Protein AF-A0AAJ0E5S5-F1 (afdb_monomer_lite)

InterPro domains:
  IPR001214 SET domain [PF00856] (41-274)
  IPR001214 SET domain [PS50280] (28-274)
  IPR015353 Rubisco LSMT, substrate-binding domain [PF09273] (334-442)
  IPR036464 Rubisco LSMT, substrate-binding domain superfamily [G3DSA:3.90.1420.10] (326-453)
  IPR036464 Rubisco LSMT, substrate-binding domain superfamily [SSF81822] (337-448)
  IPR044430 SETD6, SET domain [cd19178] (25-290)
  IPR046341 SET domain superfamily [SSF82199] (12-295)
  IPR050600 SETD3/SETD6 methyltransferase [PTHR13271] (11-440)

pLDDT: mean 82.66, std 19.42, range [22.44, 98.44]

Organism: NCBI:txid1209916

Foldseek 3Di:
DPPPVLLVVLQVLLVVLQVPDPPKDADPQKDWDAPVVVPQGIFIAGQAKDFFFDFRIKFFPLLWQFPVNACVCVVVVQQADQDPDPDPDPLRGHDFLLLRSLLSVLLLVQCAPNRSCNSVVSRFDPDFLAPLPDDPVLCLLLFLAPLVVVLCNVVLLVCCVRRRVVVCVVCVVRRHPPPDDDDDPVVVSSSSVSSSLCQLAAKDFQDACVPPPPPPPPDPPDPPRDTNIIHGRPVSSAAADLFFQWDWHHDPGIITITGLRTRHRGHTHHDHPDLDALSVCCNRNNFGDPRSLQFFKGKQFVVLLVVLLCVLLVDDVVVVVVVCVVDPPVNADGIFIAHWPQDHQDSRRDRDDDTAGQAGGPSLVVRLLVVLVVVCVVPVVSPVDPVSSVVSSLSSVLVSLVVSLVSNPDALVVLVVVLVVPPDDRSSNSSSVSVSSVNVSSVRNNVNSVVVVVVVVVVVVVVVVVVVPPPDDDDDDDDDDDDDDDDDDDDDDDDDPDPDPPQKEKWKKWKKWWAFDPPQQDADPVGFTDGHQALVRTDDIRTGAMWMDIQFAIDGPDPQWGWDDPDFLADIATWGDDDP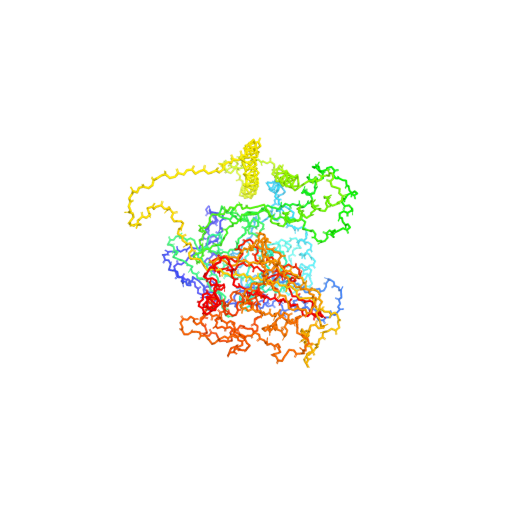DPDTHGFAWQWKKKKWQRDDPQGIWMDGDPRNNGHDRPPQHIARWAWEQQDPVGQQETATDPPDYPGQAGRAAPQPCCVQQHPCSRHDPDPPGHHHPAYFYDVQSVLFSQLLLEAPPCSCVSNPDRCRGNLEHDDHRDPRSADPPPDHIIMMMMIMGFDPVNPCRDSVNVVCCRVPPNGYRD

Secondary structure (DSSP, 8-state):
--SHHHHHHHHHHHHHHHHHSTT-EE-TTEEEEE-GGGT--EEEEESS-B-TT-EEEEEEGGGSBSTTTSSHHHHSGGGTSPP-S----TTSPPPPHHHHHHHHHHHHHHHGGG-TTHHHHTTS-S---SGGG--HHHHGGGTTSGGGTT--HHHHHHHIIIIIIHHHHH-HHHHS-TTPPPPPHHHHHHHHHHHHHHHHHHEEE-S-TTS--------SS---S-S-EEE-TTGGGS-B-SS-SEEEEE-SSEEEEEESSPBPTTPEE-B---S--HHHHHHHTS---GGGGGG--EEEEHHHHHHHHHHHHT--HHHHHHHTTTS-GGGS-SEEEE--B-----TTS---SPPB---S-HHHHHHHHHHHHHHHHH-TTTS-SHHHHHHHHHHHHHHHHHHHHHHSSS-HHHHHHHHHH--S-HHHHHHHHHHHHHHHHHHHHHHHHHHHHHHHHHHHHHHHHHHHTTS--------------------------PPP-----EEEEEEEEE-BPTT--EE-TTS-EE--SSGGGB---BPPPPEEEETTEEEE--TTEEEEESSTTSPEEEEE--TT-SS-EE--EEEEEEEEE--TTS--EEESS-GGG-SS--TT--EE--BPPPPSSSTT-EEE-SS--SBSS-SSBS-TTHHHHS-GGGS-S-TTSPBP--EEE-HHHHHHHHHTTSPTT-GGGGGSTTSEETTEE--PPPTT-SPPTTSPPEEEEEEEE--TT-TT--HHHHHHHHHHT--B--

Radius of gyration: 33.35 Å; chains: 1; bounding box: 73×82×106 Å

Sequence (762 aa):
MAAGGDFQTTSQRFLSWFKSLPGAIFHDDIQIVDLRGQNAGRGIVATKDIAPETVLFTIPRKSIINVETSELPKKIPQVFTGNDGDDEDMENEPLDSWGSLILVMIYEYLQGDASPWKPYFEVLPERFDTLMFWETSELEYLKGSASLSKIGKEEADDMFRSRILSVIAANPAVFYPAGASEMAEAELLQLAHRMGSIIMAYAFDLENEEEPEEEEEEWVEDREGKSMLGMVPMADILNADAEFNAHVNHGDNDLSVTALRTIRAGEEILNYYGPHPNSELLRRYGYVTPKHSRYDVVEIPWDLVQSVLNEQLKLTDEVWKQVGEYIDSEDLEDVFVLERESGEPDSEGRLTTPAKVQEVSAELEEQLKGILKLLKKMNADLIPDKRKRDEIYQHVVVSTLQKLLAQYPTTAEQDEALLASGSLTTRQRMAVEVRLGEKRLLKEALQVVGTCGSVEEAAGEEEADRASKRRSGSRKHGRRSDKKDKDHKPRQSSGRQEAVPDIYFSFLFVVNELNILDGYNFGDSCGNTRPPDSADGYGEERAGIVWRYTDGVIAPAGNEFFWNREAMGRPGAICSQLLGAEEPTALQEYKTYSVFNCWRFLPCLVTNVDISAVDEPYPGGFHSIAFEKPDQTAPGVTRIVSPGGPQRHVSGTQPSWIPHLLPHTFATPDSSAPRSIGLGGDLPIILALLALMKRPGDTERVFWDGLWNRNGFHERRSSRADPDPTGSPRGVMVQICCDSYNDNSTTEMIEGFEAGCCVIFG

Structure (mmCIF, N/CA/C/O backbone):
data_AF-A0AAJ0E5S5-F1
#
_entry.id   AF-A0AAJ0E5S5-F1
#
loop_
_atom_site.group_PDB
_atom_site.id
_atom_site.type_symbol
_atom_site.label_atom_id
_atom_site.label_alt_id
_atom_site.label_comp_id
_atom_site.label_asym_id
_atom_site.label_entity_id
_atom_site.label_seq_id
_atom_site.pdbx_PDB_ins_code
_atom_site.Cartn_x
_atom_site.Cartn_y
_atom_site.Cartn_z
_atom_site.occupancy
_atom_site.B_iso_or_equiv
_atom_site.auth_seq_id
_atom_site.auth_comp_id
_atom_site.auth_asym_id
_atom_site.auth_atom_id
_atom_site.pdbx_PDB_model_num
ATOM 1 N N . MET A 1 1 ? -11.591 -2.042 -40.833 1.00 31.75 1 MET A N 1
ATOM 2 C CA . MET A 1 1 ? -10.520 -3.030 -41.107 1.00 31.75 1 MET A CA 1
ATOM 3 C C . MET A 1 1 ? -9.137 -2.405 -41.383 1.00 31.75 1 MET A C 1
ATOM 5 O O . MET A 1 1 ? -8.268 -3.117 -41.854 1.00 31.75 1 MET A O 1
ATOM 9 N N . ALA A 1 2 ? -8.870 -1.134 -41.033 1.00 26.77 2 ALA A N 1
ATOM 10 C CA . ALA A 1 2 ? -7.552 -0.503 -41.250 1.00 26.77 2 ALA A CA 1
ATOM 11 C C . ALA A 1 2 ? -6.737 -0.223 -39.961 1.00 26.77 2 ALA A C 1
ATOM 13 O O . ALA A 1 2 ? -5.575 0.135 -40.063 1.00 26.77 2 ALA A O 1
ATOM 14 N N . ALA A 1 3 ? -7.300 -0.431 -38.761 1.00 36.34 3 ALA A N 1
ATOM 15 C CA . ALA A 1 3 ? -6.622 -0.156 -37.480 1.00 36.34 3 ALA A CA 1
ATOM 16 C C . ALA A 1 3 ? -5.814 -1.345 -36.902 1.00 36.34 3 ALA A C 1
ATOM 18 O O . ALA A 1 3 ? -5.078 -1.179 -35.933 1.00 36.34 3 ALA A O 1
ATOM 19 N N . GLY A 1 4 ? -5.954 -2.551 -37.469 1.00 38.84 4 GLY A N 1
ATOM 20 C CA . GLY A 1 4 ? -5.259 -3.756 -36.986 1.00 38.84 4 GLY A CA 1
ATOM 21 C C . GLY A 1 4 ? -3.859 -3.962 -37.578 1.00 38.84 4 GLY A C 1
ATOM 22 O O . GLY A 1 4 ? -3.033 -4.633 -36.971 1.00 38.84 4 GLY A O 1
ATOM 23 N N . GLY A 1 5 ? -3.575 -3.375 -38.749 1.00 53.69 5 GLY A N 1
ATOM 24 C CA . GLY A 1 5 ? -2.288 -3.550 -39.433 1.00 53.69 5 GLY A CA 1
ATOM 25 C C . GLY A 1 5 ? -1.127 -2.864 -38.713 1.00 53.69 5 GLY A C 1
ATOM 26 O O . GLY A 1 5 ? -0.042 -3.430 -38.634 1.00 53.69 5 GLY A O 1
ATOM 27 N N . ASP A 1 6 ? -1.368 -1.683 -38.147 1.00 79.19 6 ASP A N 1
ATOM 28 C CA . ASP A 1 6 ? -0.341 -0.886 -37.471 1.00 79.19 6 ASP A CA 1
ATOM 29 C C . ASP A 1 6 ? -0.004 -1.432 -36.071 1.00 79.19 6 ASP A C 1
ATOM 31 O O . ASP A 1 6 ? 1.163 -1.611 -35.732 1.00 79.19 6 ASP A O 1
ATOM 35 N N . PHE A 1 7 ? -1.018 -1.840 -35.298 1.00 85.56 7 PHE A N 1
ATOM 36 C CA . PHE A 1 7 ? -0.838 -2.412 -33.957 1.00 85.56 7 PHE A CA 1
ATOM 37 C C . PHE A 1 7 ? -0.023 -3.713 -33.967 1.00 85.56 7 PHE A C 1
ATOM 39 O O . PHE A 1 7 ? 0.917 -3.868 -33.193 1.00 85.56 7 PHE A O 1
ATOM 46 N N . GLN A 1 8 ? -0.340 -4.646 -34.872 1.00 87.50 8 GLN A N 1
ATOM 47 C CA . GLN A 1 8 ? 0.405 -5.904 -34.954 1.00 87.50 8 GLN A CA 1
ATOM 48 C C . GLN A 1 8 ? 1.836 -5.678 -35.457 1.00 87.50 8 GLN A C 1
ATOM 50 O O . GLN A 1 8 ? 2.771 -6.318 -34.977 1.00 87.50 8 GLN A O 1
ATOM 55 N N . THR A 1 9 ? 2.015 -4.757 -36.409 1.00 92.19 9 THR A N 1
ATOM 56 C CA . THR A 1 9 ? 3.334 -4.436 -36.970 1.00 92.19 9 THR A CA 1
ATOM 57 C C . THR A 1 9 ? 4.239 -3.786 -35.922 1.00 92.19 9 THR A C 1
ATOM 59 O O . THR A 1 9 ? 5.405 -4.164 -35.810 1.00 92.19 9 THR A O 1
ATOM 62 N N . THR A 1 10 ? 3.711 -2.851 -35.126 1.00 93.31 10 THR A N 1
ATOM 63 C CA . THR A 1 10 ? 4.449 -2.205 -34.026 1.00 93.31 10 THR A CA 1
ATOM 64 C C . THR A 1 10 ? 4.812 -3.211 -32.934 1.00 93.31 10 THR A C 1
ATOM 66 O O . THR A 1 10 ? 5.982 -3.294 -32.568 1.00 93.31 10 THR A O 1
ATOM 69 N N . SER A 1 11 ? 3.883 -4.079 -32.511 1.00 94.38 11 SER A N 1
ATOM 70 C CA . SER A 1 11 ? 4.176 -5.145 -31.536 1.00 94.38 11 SER A CA 1
ATOM 71 C C . SER A 1 11 ? 5.250 -6.126 -32.028 1.00 94.38 11 SER A C 1
ATOM 73 O O . SER A 1 11 ? 6.125 -6.526 -31.265 1.00 94.38 11 SER A O 1
ATOM 75 N N . GLN A 1 12 ? 5.239 -6.496 -33.315 1.00 94.56 12 GLN A N 1
ATOM 76 C CA . GLN A 1 12 ? 6.273 -7.361 -33.899 1.00 94.56 12 GLN A CA 1
ATOM 77 C C . GLN A 1 12 ? 7.643 -6.679 -33.967 1.00 94.56 12 GLN A C 1
ATOM 79 O O . GLN A 1 12 ? 8.665 -7.328 -33.728 1.00 94.56 12 GLN A O 1
ATOM 84 N N . ARG A 1 13 ? 7.678 -5.381 -34.289 1.00 95.69 13 ARG A N 1
ATOM 85 C CA . ARG A 1 13 ? 8.915 -4.591 -34.302 1.00 95.69 13 ARG A CA 1
ATOM 86 C C . ARG A 1 13 ? 9.502 -4.476 -32.899 1.00 95.69 13 ARG A C 1
ATOM 88 O O . ARG A 1 13 ? 10.690 -4.737 -32.736 1.00 95.69 13 ARG A O 1
ATOM 95 N N . PHE A 1 14 ? 8.668 -4.169 -31.908 1.00 97.06 14 PHE A N 1
ATOM 96 C CA . PHE A 1 14 ? 9.052 -4.139 -30.500 1.00 97.06 14 PHE A CA 1
ATOM 97 C C . PHE A 1 14 ? 9.594 -5.489 -30.029 1.00 97.06 14 PHE A C 1
ATOM 99 O O . PHE A 1 14 ? 10.698 -5.547 -29.504 1.00 97.06 14 PHE A O 1
ATOM 106 N N . LEU A 1 15 ? 8.890 -6.593 -30.300 1.00 97.19 15 LEU A N 1
ATOM 107 C CA . LEU A 1 15 ? 9.358 -7.926 -29.913 1.00 97.19 15 LEU A CA 1
ATOM 108 C C . LEU A 1 15 ? 10.690 -8.290 -30.587 1.00 97.19 15 LEU A C 1
ATOM 110 O O . LEU A 1 15 ? 11.553 -8.904 -29.965 1.00 97.19 15 LEU A O 1
ATOM 114 N N . SER A 1 16 ? 10.871 -7.906 -31.854 1.00 97.25 16 SER A N 1
ATOM 115 C CA . SER A 1 16 ? 12.131 -8.127 -32.576 1.00 97.25 16 SER A CA 1
ATOM 116 C C . SER A 1 16 ? 13.278 -7.319 -31.969 1.00 97.25 16 SER A C 1
ATOM 118 O O . SER A 1 16 ? 14.382 -7.840 -31.836 1.00 97.25 16 SER A O 1
ATOM 120 N N . TRP A 1 17 ? 13.013 -6.069 -31.579 1.00 97.69 17 TRP A N 1
ATOM 121 C CA . TRP A 1 17 ? 13.959 -5.233 -30.846 1.00 97.69 17 TRP A CA 1
ATOM 122 C C . TRP A 1 17 ? 14.293 -5.845 -29.483 1.00 97.69 17 TRP A C 1
ATOM 124 O O . TRP A 1 17 ? 15.469 -6.064 -29.206 1.00 97.69 17 TRP A O 1
ATOM 134 N N . PHE A 1 18 ? 13.290 -6.234 -28.695 1.00 97.88 18 PHE A N 1
ATOM 135 C CA . PHE A 1 18 ? 13.478 -6.838 -27.377 1.00 97.88 18 PHE A CA 1
ATOM 136 C C . PHE A 1 18 ? 14.331 -8.109 -27.456 1.00 97.88 18 PHE A C 1
ATOM 138 O O . PHE A 1 18 ? 15.346 -8.219 -26.779 1.00 97.88 18 PHE A O 1
ATOM 145 N N . LYS A 1 19 ? 14.007 -9.028 -28.377 1.00 96.94 19 LYS A N 1
ATOM 146 C CA . LYS A 1 19 ? 14.792 -10.255 -28.618 1.00 96.94 19 LYS A CA 1
ATOM 147 C C . LYS A 1 19 ? 16.218 -9.995 -29.123 1.00 96.94 19 LYS A C 1
ATOM 149 O O . LYS A 1 19 ? 17.042 -10.904 -29.089 1.00 96.94 19 LYS A O 1
ATOM 154 N N . SER A 1 20 ? 16.509 -8.798 -29.636 1.00 97.12 20 SER A N 1
ATOM 155 C CA . SER A 1 20 ? 17.859 -8.415 -30.068 1.00 97.12 20 SER A CA 1
ATOM 156 C C . SER A 1 20 ? 18.733 -7.879 -28.929 1.00 97.12 20 SER A C 1
ATOM 158 O O . SER A 1 20 ? 19.951 -7.783 -29.100 1.00 97.12 20 SER A O 1
ATOM 160 N N . LEU A 1 21 ? 18.140 -7.547 -27.776 1.00 96.81 21 LEU A N 1
ATOM 161 C CA . LEU A 1 21 ? 18.862 -7.029 -26.619 1.00 96.81 21 LEU A CA 1
ATOM 162 C C . LEU A 1 21 ? 19.737 -8.131 -25.989 1.00 96.81 21 LEU A C 1
ATOM 164 O O . LEU A 1 21 ? 19.261 -9.247 -25.760 1.00 96.81 21 LEU A O 1
ATOM 168 N N . PRO A 1 22 ? 21.015 -7.852 -25.672 1.00 95.69 22 PRO A N 1
ATOM 169 C CA . PRO A 1 22 ? 21.889 -8.835 -25.039 1.00 95.69 22 PRO A CA 1
ATOM 170 C C . PRO A 1 22 ? 21.365 -9.267 -23.665 1.00 95.69 22 PRO A C 1
ATOM 172 O O . PRO A 1 22 ? 21.235 -8.439 -22.770 1.00 95.69 22 PRO A O 1
ATOM 175 N N . GLY A 1 23 ? 21.113 -10.567 -23.494 1.00 94.00 23 GLY A N 1
ATOM 176 C CA . GLY A 1 23 ? 20.596 -11.143 -22.245 1.00 94.00 23 GLY A CA 1
ATOM 177 C C . GLY A 1 23 ? 19.069 -11.176 -22.143 1.00 94.00 23 GLY A C 1
ATOM 178 O O . GLY A 1 23 ? 18.554 -11.774 -21.205 1.00 94.00 23 GLY A O 1
ATOM 179 N N . ALA A 1 24 ? 18.340 -10.594 -23.102 1.00 96.94 24 ALA A N 1
ATOM 180 C CA . ALA A 1 24 ? 16.886 -10.678 -23.107 1.00 96.94 24 ALA A CA 1
ATOM 181 C C . ALA A 1 24 ? 16.411 -12.078 -23.516 1.00 96.94 24 ALA A C 1
ATOM 183 O O . ALA A 1 24 ? 16.884 -12.658 -24.499 1.00 96.94 24 ALA A O 1
ATOM 184 N N . ILE A 1 25 ? 15.441 -12.606 -22.774 1.00 96.88 25 ILE A N 1
ATOM 185 C CA . ILE A 1 25 ? 14.802 -13.898 -23.041 1.00 96.88 25 ILE A CA 1
ATOM 186 C C . ILE A 1 25 ? 13.309 -13.647 -23.193 1.00 96.88 25 ILE A C 1
ATOM 188 O O . ILE A 1 25 ? 12.733 -12.884 -22.430 1.00 96.88 25 ILE A O 1
ATOM 192 N N . PHE A 1 26 ? 12.675 -14.288 -24.171 1.00 97.62 26 PHE A N 1
ATOM 193 C CA . PHE A 1 26 ? 11.223 -14.279 -24.331 1.00 97.62 26 PHE A CA 1
ATOM 194 C C . PHE A 1 26 ? 10.782 -15.689 -24.705 1.00 97.62 26 PHE A C 1
ATOM 196 O O . PHE A 1 26 ? 11.178 -16.185 -25.764 1.00 97.62 26 PHE A O 1
ATOM 203 N N . HIS A 1 27 ? 10.023 -16.330 -23.818 1.00 97.81 27 HIS A N 1
ATOM 204 C CA . HIS A 1 27 ? 9.667 -17.740 -23.922 1.00 97.81 27 HIS A CA 1
ATOM 205 C C . HIS A 1 27 ? 8.885 -18.034 -25.217 1.00 97.81 27 HIS A C 1
ATOM 207 O O . HIS A 1 27 ? 8.066 -17.235 -25.672 1.00 97.81 27 HIS A O 1
ATOM 213 N N . ASP A 1 28 ? 9.138 -19.186 -25.844 1.00 97.25 28 ASP A N 1
ATOM 214 C CA . ASP A 1 28 ? 8.533 -19.524 -27.146 1.00 97.25 28 ASP A CA 1
ATOM 215 C C . ASP A 1 28 ? 7.031 -19.822 -27.048 1.00 97.25 28 ASP A C 1
ATOM 217 O O . ASP A 1 28 ? 6.308 -19.713 -28.039 1.00 97.25 28 ASP A O 1
ATOM 221 N N . ASP A 1 29 ? 6.564 -20.185 -25.852 1.00 98.19 29 ASP A N 1
ATOM 222 C CA . ASP A 1 29 ? 5.162 -20.518 -25.607 1.00 98.19 29 ASP A CA 1
ATOM 223 C C . ASP A 1 29 ? 4.308 -19.319 -25.161 1.00 98.19 29 ASP A C 1
ATOM 225 O O . ASP A 1 29 ? 3.164 -19.526 -24.770 1.00 98.19 29 ASP A O 1
ATOM 229 N N . ILE A 1 30 ? 4.793 -18.080 -25.268 1.00 98.00 30 ILE A N 1
ATOM 230 C CA . ILE A 1 30 ? 4.009 -16.860 -24.995 1.00 98.00 30 ILE A CA 1
ATOM 231 C C . ILE A 1 30 ? 3.962 -15.941 -26.222 1.00 98.00 30 ILE A C 1
ATOM 233 O O . ILE A 1 30 ? 4.818 -16.006 -27.105 1.00 98.00 30 ILE A O 1
ATOM 237 N N . GLN A 1 31 ? 2.952 -15.075 -26.306 1.00 97.00 31 GLN A N 1
ATOM 238 C CA . GLN A 1 31 ? 2.829 -14.102 -27.397 1.00 97.00 31 GLN A CA 1
ATOM 239 C C . GLN A 1 31 ? 2.146 -12.807 -26.950 1.00 97.00 31 GLN A C 1
ATOM 241 O O . GLN A 1 31 ? 1.218 -12.838 -26.145 1.00 97.00 31 GLN A O 1
ATOM 246 N N . ILE A 1 32 ? 2.565 -11.683 -27.539 1.00 96.75 32 ILE A N 1
ATOM 247 C CA . ILE A 1 32 ? 1.881 -10.390 -27.396 1.00 96.75 32 ILE A CA 1
ATOM 248 C C . ILE A 1 32 ? 0.629 -10.393 -28.279 1.00 96.75 32 ILE A C 1
ATOM 250 O O . ILE A 1 32 ? 0.711 -10.695 -29.475 1.00 96.75 32 ILE A O 1
ATOM 254 N N . VAL A 1 33 ? -0.517 -10.024 -27.710 1.00 95.38 33 VAL A N 1
ATOM 255 C CA . VAL A 1 33 ? -1.827 -10.004 -28.376 1.00 95.38 33 VAL A CA 1
ATOM 256 C C . VAL A 1 33 ? -2.548 -8.666 -28.215 1.00 95.38 33 VAL A C 1
ATOM 258 O O . VAL A 1 33 ? -2.273 -7.888 -27.306 1.00 95.38 33 VAL A O 1
ATOM 261 N N . ASP A 1 34 ? -3.473 -8.393 -29.139 1.00 94.25 34 ASP A N 1
ATOM 262 C CA . ASP A 1 34 ? -4.372 -7.234 -29.100 1.00 94.25 34 ASP A CA 1
ATOM 263 C C . ASP A 1 34 ? -5.621 -7.558 -28.273 1.00 94.25 34 ASP A C 1
ATOM 265 O O . ASP A 1 34 ? -6.521 -8.264 -28.737 1.00 94.25 34 ASP A O 1
ATOM 269 N N . LEU A 1 35 ? -5.680 -7.026 -27.054 1.00 93.06 35 LEU A N 1
ATOM 270 C CA . LEU A 1 35 ? -6.790 -7.182 -26.117 1.00 93.06 35 LEU A CA 1
ATOM 271 C C . LEU A 1 35 ? -7.663 -5.925 -26.030 1.00 93.06 35 LEU A C 1
ATOM 273 O O . LEU A 1 35 ? -8.516 -5.817 -25.149 1.00 93.06 35 LEU A O 1
ATOM 277 N N . ARG A 1 36 ? -7.553 -4.989 -26.985 1.00 89.88 36 ARG A N 1
ATOM 278 C CA . ARG A 1 36 ? -8.413 -3.789 -27.024 1.00 89.88 36 ARG A CA 1
ATOM 279 C C . ARG A 1 36 ? -9.903 -4.121 -27.109 1.00 89.88 36 ARG A C 1
ATOM 281 O O . ARG A 1 36 ? -10.724 -3.341 -26.645 1.00 89.88 36 ARG A O 1
ATOM 288 N N . GLY A 1 37 ? -10.268 -5.289 -27.648 1.00 85.62 37 GLY A N 1
ATOM 289 C CA . GLY A 1 37 ? -11.652 -5.787 -27.636 1.00 85.62 37 GLY A CA 1
ATOM 290 C C . GLY A 1 37 ? -12.213 -6.067 -26.233 1.00 85.62 37 GLY A C 1
ATOM 291 O O . GLY A 1 37 ? -13.427 -6.164 -26.081 1.00 85.62 37 GLY A O 1
ATOM 292 N N . GLN A 1 38 ? -11.340 -6.174 -25.231 1.00 87.25 38 GLN A N 1
ATOM 293 C CA . GLN A 1 38 ? -11.651 -6.360 -23.811 1.00 87.25 38 GLN A CA 1
ATOM 294 C C . GLN A 1 38 ? -11.272 -5.119 -22.979 1.00 87.25 38 GLN A C 1
ATOM 296 O O . GLN A 1 38 ? -11.295 -5.176 -21.759 1.00 87.25 38 GLN A O 1
ATOM 301 N N . ASN A 1 39 ? -10.943 -3.995 -23.633 1.00 84.81 39 ASN A N 1
ATOM 302 C CA . ASN A 1 39 ? -10.405 -2.772 -23.019 1.00 84.81 39 ASN A CA 1
ATOM 303 C C . ASN A 1 39 ? -9.061 -2.952 -22.280 1.00 84.81 39 ASN A C 1
ATOM 305 O O . ASN A 1 39 ? -8.751 -2.155 -21.408 1.00 84.81 39 ASN A O 1
ATOM 309 N N . ALA A 1 40 ? -8.247 -3.942 -22.662 1.00 87.69 40 ALA A N 1
ATOM 310 C CA . ALA A 1 40 ? -6.979 -4.271 -21.993 1.00 87.69 40 ALA A CA 1
ATOM 311 C C . ALA A 1 40 ? -5.742 -4.086 -22.901 1.00 87.69 40 ALA A C 1
ATOM 313 O O . ALA A 1 40 ? -4.738 -4.773 -22.769 1.00 87.69 40 ALA A O 1
ATOM 314 N N . GLY A 1 41 ? -5.826 -3.199 -23.902 1.00 91.19 41 GLY A N 1
ATOM 315 C CA . GLY A 1 41 ? -4.656 -2.787 -24.690 1.00 91.19 41 GLY A CA 1
ATOM 316 C C . GLY A 1 41 ? -3.846 -3.933 -25.324 1.00 91.19 41 GLY A C 1
ATOM 317 O O . GLY A 1 41 ? -4.390 -4.754 -26.065 1.00 91.19 41 GLY A O 1
ATOM 318 N N . ARG A 1 42 ? -2.526 -3.926 -25.094 1.00 93.88 42 ARG A N 1
ATOM 319 C CA . ARG A 1 42 ? -1.625 -5.058 -25.369 1.00 93.88 42 ARG A CA 1
ATOM 320 C C . ARG A 1 42 ? -1.603 -5.945 -24.128 1.00 93.88 42 ARG A C 1
ATOM 322 O O . ARG A 1 42 ? -1.568 -5.417 -23.032 1.00 93.88 42 ARG A O 1
ATOM 329 N N . GLY A 1 43 ? -1.570 -7.257 -24.321 1.00 95.62 43 GLY A N 1
ATOM 330 C CA . GLY A 1 43 ? -1.327 -8.211 -23.239 1.00 95.62 43 GLY A CA 1
ATOM 331 C C . GLY A 1 43 ? -0.497 -9.388 -23.727 1.00 95.62 43 GLY A C 1
ATOM 332 O O . GLY A 1 43 ? -0.251 -9.527 -24.932 1.00 95.62 43 GLY A O 1
ATOM 333 N N . ILE A 1 44 ? -0.073 -10.248 -22.806 1.00 97.62 44 ILE A N 1
ATOM 334 C CA . ILE A 1 44 ? 0.687 -11.459 -23.122 1.00 97.62 44 ILE A CA 1
ATOM 335 C C . ILE A 1 44 ? -0.171 -12.673 -22.785 1.00 97.62 44 ILE A C 1
ATOM 337 O O . ILE A 1 44 ? -0.696 -12.781 -21.686 1.00 97.62 44 ILE A O 1
ATOM 341 N N . VAL A 1 45 ? -0.305 -13.606 -23.726 1.00 97.94 45 VAL A N 1
ATOM 342 C CA . VAL A 1 45 ? -1.049 -14.858 -23.512 1.00 97.94 45 VAL A CA 1
ATOM 343 C C . VAL A 1 45 ? -0.163 -16.069 -23.739 1.00 97.94 45 VAL A C 1
ATOM 345 O O . VAL A 1 45 ? 0.731 -16.060 -24.593 1.00 97.94 45 VAL A O 1
ATOM 348 N N . ALA A 1 46 ? -0.458 -17.142 -23.016 1.00 98.44 46 ALA A N 1
ATOM 349 C CA . ALA A 1 46 ? 0.162 -18.434 -23.233 1.00 98.44 46 ALA A CA 1
ATOM 350 C C . ALA A 1 46 ? -0.379 -19.085 -24.520 1.00 98.44 46 ALA A C 1
ATOM 352 O O . ALA A 1 46 ? -1.576 -19.090 -24.801 1.00 98.44 46 ALA A O 1
ATOM 353 N N . THR A 1 47 ? 0.501 -19.658 -25.331 1.00 98.25 47 THR A N 1
ATOM 354 C CA . THR A 1 47 ? 0.159 -20.419 -26.549 1.00 98.25 47 THR A CA 1
ATOM 355 C C . THR A 1 47 ? 0.104 -21.926 -26.301 1.00 98.25 47 THR A C 1
ATOM 357 O O . THR A 1 47 ? -0.503 -22.661 -27.083 1.00 98.25 47 THR A O 1
ATOM 360 N N . LYS A 1 48 ? 0.709 -22.380 -25.200 1.00 98.19 48 LYS A N 1
ATOM 361 C CA . LYS A 1 48 ? 0.658 -23.743 -24.664 1.00 98.19 48 LYS A CA 1
ATOM 362 C C . LYS A 1 48 ? 0.525 -23.681 -23.147 1.00 98.19 48 LYS A C 1
ATOM 364 O O . LYS A 1 48 ? 0.663 -22.610 -22.571 1.00 98.19 48 LYS A O 1
ATOM 369 N N . ASP A 1 49 ? 0.273 -24.822 -22.518 1.00 98.38 49 ASP A N 1
ATOM 370 C CA . ASP A 1 49 ? 0.309 -24.917 -21.061 1.00 98.38 49 ASP A CA 1
ATOM 371 C C . ASP A 1 49 ? 1.742 -24.672 -20.561 1.00 98.38 49 ASP A C 1
ATOM 373 O O . ASP A 1 49 ? 2.685 -25.311 -21.033 1.00 98.38 49 ASP A O 1
ATOM 377 N N . ILE A 1 50 ? 1.892 -23.754 -19.609 1.00 98.44 50 ILE A N 1
ATOM 378 C CA . ILE A 1 50 ? 3.159 -23.356 -18.991 1.00 98.44 50 ILE A CA 1
ATOM 379 C C . ILE A 1 50 ? 3.162 -23.847 -17.545 1.00 98.44 50 ILE A C 1
ATOM 381 O O . ILE A 1 50 ? 2.180 -23.670 -16.824 1.00 98.44 50 ILE A O 1
ATOM 385 N N . ALA A 1 51 ? 4.252 -24.487 -17.125 1.00 98.19 51 ALA A N 1
ATOM 386 C CA . ALA A 1 51 ? 4.402 -24.995 -15.765 1.00 98.19 51 ALA A CA 1
ATOM 387 C C . ALA A 1 51 ? 4.699 -23.857 -14.762 1.00 98.19 51 ALA A C 1
ATOM 389 O O . ALA A 1 51 ? 5.273 -22.842 -15.165 1.00 98.19 51 ALA A O 1
ATOM 390 N N . PRO A 1 52 ? 4.379 -24.030 -13.464 1.00 97.00 52 PRO A N 1
ATOM 391 C CA . PRO A 1 52 ? 4.860 -23.130 -12.414 1.00 97.00 52 PRO A CA 1
ATOM 392 C C . PRO A 1 52 ? 6.390 -23.011 -12.443 1.00 97.00 52 PRO A C 1
ATOM 394 O O . PRO A 1 52 ? 7.069 -23.930 -12.908 1.00 97.00 52 PRO A O 1
ATOM 397 N N . GLU A 1 53 ? 6.920 -21.898 -11.945 1.00 95.19 53 GLU A N 1
ATOM 398 C CA . GLU A 1 53 ? 8.352 -21.566 -11.902 1.00 95.19 53 GLU A CA 1
ATOM 399 C C . GLU A 1 53 ? 9.020 -21.426 -13.284 1.00 95.19 53 GLU A C 1
ATOM 401 O O . GLU A 1 53 ? 10.244 -21.353 -13.405 1.00 95.19 53 GLU A O 1
ATOM 406 N N . THR A 1 54 ? 8.233 -21.379 -14.365 1.00 98.06 54 THR A N 1
ATOM 407 C CA . THR A 1 54 ? 8.775 -21.129 -15.706 1.00 98.06 54 THR A CA 1
ATOM 408 C C . THR A 1 54 ? 9.081 -19.646 -15.869 1.00 98.06 54 THR A C 1
ATOM 410 O O . THR A 1 54 ? 8.177 -18.815 -15.768 1.00 98.06 54 THR A O 1
ATOM 413 N N . VAL A 1 55 ? 10.332 -19.321 -16.205 1.00 97.81 55 VAL A N 1
ATOM 414 C CA . VAL A 1 55 ? 10.727 -17.967 -16.618 1.00 97.81 55 VAL A CA 1
ATOM 415 C C . VAL A 1 55 ? 10.089 -17.648 -17.972 1.00 97.81 55 VAL A C 1
ATOM 417 O O . VAL A 1 55 ? 10.405 -18.259 -18.997 1.00 97.81 55 VAL A O 1
ATOM 420 N N . LEU A 1 56 ? 9.175 -16.684 -17.967 1.00 98.12 56 LEU A N 1
ATOM 421 C CA . LEU A 1 56 ? 8.409 -16.224 -19.121 1.00 98.12 56 LEU A CA 1
ATOM 422 C C . LEU A 1 56 ? 9.242 -15.275 -19.986 1.00 98.12 56 LEU A C 1
ATOM 424 O O . LEU A 1 56 ? 9.260 -15.393 -21.213 1.00 98.12 56 LEU A O 1
ATOM 428 N N . PHE A 1 57 ? 9.958 -14.347 -19.356 1.00 97.38 57 PHE A N 1
ATOM 429 C CA . PHE A 1 57 ? 10.919 -13.478 -20.024 1.00 97.38 57 PHE A CA 1
ATOM 430 C C . PHE A 1 57 ? 11.924 -12.875 -19.037 1.00 97.38 57 PHE A C 1
ATOM 432 O O . PHE A 1 57 ? 11.655 -12.771 -17.842 1.00 97.38 57 PHE A O 1
ATOM 439 N N . THR A 1 58 ? 13.081 -12.475 -19.564 1.00 97.56 58 THR A N 1
ATOM 440 C CA . THR A 1 58 ? 14.183 -11.838 -18.826 1.00 97.56 58 THR A CA 1
ATOM 441 C C . THR A 1 58 ? 14.515 -10.506 -19.483 1.00 97.56 58 THR A C 1
ATOM 443 O O . THR A 1 58 ? 14.627 -10.436 -20.709 1.00 97.56 58 THR A O 1
ATOM 446 N N . ILE A 1 59 ? 14.672 -9.464 -18.673 1.00 97.06 59 ILE A N 1
ATOM 447 C CA . ILE A 1 59 ? 14.826 -8.068 -19.076 1.00 97.06 59 ILE A CA 1
ATOM 448 C C . ILE A 1 59 ? 16.159 -7.559 -18.524 1.00 97.06 59 ILE A C 1
ATOM 450 O O . ILE A 1 59 ? 16.292 -7.371 -17.318 1.00 97.06 59 ILE A O 1
ATOM 454 N N . PRO A 1 60 ? 17.166 -7.309 -19.372 1.00 95.81 60 PRO A N 1
ATOM 455 C CA . PRO A 1 60 ? 18.446 -6.778 -18.915 1.00 95.81 60 PRO A CA 1
ATOM 456 C C . PRO A 1 60 ? 18.276 -5.386 -18.295 1.00 95.81 60 PRO A C 1
ATOM 458 O O . PRO A 1 60 ? 17.691 -4.510 -18.939 1.00 95.81 60 PRO A O 1
ATOM 461 N N . ARG A 1 61 ? 18.868 -5.115 -17.123 1.00 93.00 61 ARG A N 1
ATOM 462 C CA . ARG A 1 61 ? 18.769 -3.794 -16.459 1.00 93.00 61 ARG A CA 1
ATOM 463 C C . ARG A 1 61 ? 19.230 -2.636 -17.350 1.00 93.00 61 ARG A C 1
ATOM 465 O O . ARG A 1 61 ? 18.625 -1.576 -17.363 1.00 93.00 61 ARG A O 1
ATOM 472 N N . LYS A 1 62 ? 20.229 -2.872 -18.208 1.00 93.12 62 LYS A N 1
ATOM 473 C CA . LYS A 1 62 ? 20.725 -1.891 -19.199 1.00 93.12 62 LYS A CA 1
ATOM 474 C C . LYS A 1 62 ? 19.704 -1.479 -20.267 1.00 93.12 62 LYS A C 1
ATOM 476 O O . LYS A 1 62 ? 19.980 -0.556 -21.026 1.00 93.12 62 LYS A O 1
ATOM 481 N N . SER A 1 63 ? 18.597 -2.208 -20.395 1.00 94.88 63 SER A N 1
ATOM 482 C CA . SER A 1 63 ? 17.525 -1.899 -21.345 1.00 94.88 63 SER A CA 1
ATOM 483 C C . SER A 1 63 ? 16.377 -1.096 -20.736 1.00 94.88 63 SER A C 1
ATOM 485 O O . SER A 1 63 ? 15.541 -0.599 -21.487 1.00 94.88 63 SER A O 1
ATOM 487 N N . ILE A 1 64 ? 16.347 -0.945 -19.413 1.00 95.62 64 ILE A N 1
ATOM 488 C CA . ILE A 1 64 ? 15.357 -0.153 -18.677 1.00 95.62 64 ILE A CA 1
ATOM 489 C C . ILE A 1 64 ? 15.619 1.331 -18.946 1.00 95.62 64 ILE A C 1
ATOM 491 O O . ILE A 1 64 ? 16.778 1.715 -19.047 1.00 95.62 64 ILE A O 1
ATOM 495 N N . ILE A 1 65 ? 14.576 2.155 -19.097 1.00 96.50 65 ILE A N 1
ATOM 496 C CA . ILE A 1 65 ? 14.747 3.616 -19.179 1.00 96.50 65 ILE A CA 1
ATOM 497 C C . ILE A 1 65 ? 14.759 4.170 -17.759 1.00 96.50 65 ILE A C 1
ATOM 499 O O . ILE A 1 65 ? 13.757 4.074 -17.055 1.00 96.50 65 ILE A O 1
ATOM 503 N N . ASN A 1 66 ? 15.871 4.778 -17.363 1.00 93.81 66 ASN A N 1
ATOM 504 C CA . ASN A 1 66 ? 16.021 5.497 -16.102 1.00 93.81 66 ASN A CA 1
ATOM 505 C C . ASN A 1 66 ? 17.136 6.555 -16.217 1.00 93.81 66 ASN A C 1
ATOM 507 O O . ASN A 1 66 ? 17.735 6.750 -17.282 1.00 93.81 66 ASN A O 1
ATOM 511 N N . VAL A 1 67 ? 17.430 7.232 -15.107 1.00 91.25 67 VAL A N 1
ATOM 512 C CA . VAL A 1 67 ? 18.494 8.245 -15.031 1.00 91.25 67 VAL A CA 1
ATOM 513 C C . VAL A 1 67 ? 19.899 7.676 -15.289 1.00 91.25 67 VAL A C 1
ATOM 515 O O . VAL A 1 67 ? 20.751 8.372 -15.832 1.00 91.25 67 VAL A O 1
ATOM 518 N N . GLU A 1 68 ? 20.162 6.409 -14.972 1.00 91.12 68 GLU A N 1
ATOM 519 C CA . GLU A 1 68 ? 21.492 5.803 -15.147 1.00 91.12 68 GLU A CA 1
ATOM 520 C C . GLU A 1 68 ? 21.780 5.366 -16.588 1.00 91.12 68 GLU A C 1
ATOM 522 O O . GLU A 1 68 ? 22.922 5.388 -17.058 1.00 91.12 68 GLU A O 1
ATOM 527 N N . THR A 1 69 ? 20.739 4.922 -17.284 1.00 94.00 69 THR A N 1
ATOM 528 C CA . THR A 1 69 ? 20.822 4.329 -18.623 1.00 94.00 69 THR A CA 1
ATOM 529 C C . THR A 1 69 ? 20.725 5.373 -19.729 1.00 94.00 69 THR A C 1
ATOM 531 O O . THR A 1 69 ? 21.306 5.167 -20.797 1.00 94.00 69 THR A O 1
ATOM 534 N N . SER A 1 70 ? 20.048 6.501 -19.488 1.00 94.88 70 SER A N 1
ATOM 535 C CA . SER A 1 70 ? 19.992 7.610 -20.442 1.00 94.88 70 SER A CA 1
ATOM 536 C C . SER A 1 70 ? 21.289 8.428 -20.464 1.00 94.88 70 SER A C 1
ATOM 538 O O . SER A 1 70 ? 22.013 8.572 -19.480 1.00 94.88 70 SER A O 1
ATOM 540 N N . GLU A 1 71 ? 21.579 9.033 -21.615 1.00 93.94 71 GLU A N 1
ATOM 541 C CA . GLU A 1 71 ? 22.696 9.970 -21.762 1.00 93.94 71 GLU A CA 1
ATOM 542 C C . GLU A 1 71 ? 22.360 11.384 -21.256 1.00 93.94 71 GLU A C 1
ATOM 544 O O . GLU A 1 71 ? 23.262 12.218 -21.146 1.00 93.94 71 GLU A O 1
ATOM 549 N N . LEU A 1 72 ? 21.088 11.683 -20.962 1.00 94.56 72 LEU A N 1
ATOM 550 C CA . LEU A 1 72 ? 20.659 13.029 -20.575 1.00 94.56 72 LEU A CA 1
ATOM 551 C C . LEU A 1 72 ? 21.367 13.545 -19.308 1.00 94.56 72 LEU A C 1
ATOM 553 O O . LEU A 1 72 ? 21.926 14.646 -19.384 1.00 94.56 72 LEU A O 1
ATOM 557 N N . PRO A 1 73 ? 21.459 12.788 -18.193 1.00 91.81 73 PRO A N 1
ATOM 558 C CA . PRO A 1 73 ? 22.131 13.288 -16.990 1.00 91.81 73 PRO A CA 1
ATOM 559 C C . PRO A 1 73 ? 23.623 13.563 -17.193 1.00 91.81 73 PRO A C 1
ATOM 561 O O . PRO A 1 73 ? 24.196 14.415 -16.528 1.00 91.81 73 PRO A O 1
ATOM 564 N N . LYS A 1 74 ? 24.268 12.929 -18.181 1.00 92.62 74 LYS A N 1
ATOM 565 C CA . LYS A 1 74 ? 25.663 13.235 -18.549 1.00 92.62 74 LYS A CA 1
ATOM 566 C C . LYS A 1 74 ? 25.793 14.552 -19.319 1.00 92.62 74 LYS A C 1
ATOM 568 O O . LYS A 1 74 ? 26.858 15.166 -19.302 1.00 92.62 74 LYS A O 1
ATOM 573 N N . LYS A 1 75 ? 24.740 14.972 -20.029 1.00 93.25 75 LYS A N 1
ATOM 574 C CA . LYS A 1 75 ? 24.714 16.210 -20.827 1.00 93.25 75 LYS A CA 1
ATOM 575 C C . LYS A 1 75 ? 24.337 17.437 -19.998 1.00 93.25 75 LYS A C 1
ATOM 577 O O . LYS A 1 75 ? 24.837 18.521 -20.291 1.00 93.25 75 LYS A O 1
ATOM 582 N N . ILE A 1 76 ? 23.472 17.266 -19.000 1.00 91.62 76 ILE A N 1
ATOM 583 C CA . ILE A 1 76 ? 22.992 18.332 -18.105 1.00 91.62 76 ILE A CA 1
ATOM 584 C C . ILE A 1 76 ? 23.020 17.883 -16.627 1.00 91.62 76 ILE A C 1
ATOM 586 O O . ILE A 1 76 ? 21.976 17.854 -15.977 1.00 91.62 76 ILE A O 1
ATOM 590 N N . PRO A 1 77 ? 24.198 17.525 -16.077 1.00 88.44 77 PRO A N 1
ATOM 591 C CA . PRO A 1 77 ? 24.314 16.929 -14.740 1.00 88.44 77 PRO A CA 1
ATOM 592 C C . PRO A 1 77 ? 23.721 17.795 -13.628 1.00 88.44 77 PRO A C 1
ATOM 594 O O . PRO A 1 77 ? 23.096 17.264 -12.722 1.00 88.44 77 PRO A O 1
ATOM 597 N N . GLN A 1 78 ? 23.818 19.119 -13.752 1.00 84.12 78 GLN A N 1
ATOM 598 C CA . GLN A 1 78 ? 23.319 20.087 -12.774 1.00 84.12 78 GLN A CA 1
ATOM 599 C C . GLN A 1 78 ? 21.809 20.005 -12.492 1.00 84.12 78 GLN A C 1
ATOM 601 O O . GLN A 1 78 ? 21.357 20.569 -11.509 1.00 84.12 78 GLN A O 1
ATOM 606 N N . VAL A 1 79 ? 21.026 19.351 -13.358 1.00 83.56 79 VAL A N 1
ATOM 607 C CA . VAL A 1 79 ? 19.579 19.149 -13.154 1.00 83.56 79 VAL A CA 1
ATOM 608 C C . VAL A 1 79 ? 19.293 17.897 -12.313 1.00 83.56 79 VAL A C 1
ATOM 610 O O . VAL A 1 79 ? 18.247 17.807 -11.679 1.00 83.56 79 VAL A O 1
ATOM 613 N N . PHE A 1 80 ? 20.221 16.935 -12.309 1.00 83.12 80 PHE A N 1
ATOM 614 C CA . PHE A 1 80 ? 20.062 15.618 -11.682 1.00 83.12 80 PHE A CA 1
ATOM 615 C C . PHE A 1 80 ? 20.916 15.441 -10.420 1.00 83.12 80 PHE A C 1
ATOM 617 O O . PHE A 1 80 ? 20.650 14.551 -9.622 1.00 83.12 80 PHE A O 1
ATOM 624 N N . THR A 1 81 ? 21.958 16.252 -10.234 1.00 69.75 81 THR A N 1
ATOM 625 C CA . THR A 1 81 ? 22.788 16.252 -9.024 1.00 69.75 81 THR A CA 1
ATOM 626 C C . THR A 1 81 ? 22.379 17.425 -8.142 1.00 69.75 81 THR A C 1
ATOM 628 O O . THR A 1 81 ? 22.520 18.568 -8.578 1.00 69.75 81 THR A O 1
ATOM 631 N N . GLY A 1 82 ? 21.893 17.155 -6.926 1.00 56.50 82 GLY A N 1
ATOM 632 C CA . GLY A 1 82 ? 21.603 18.198 -5.939 1.00 56.50 82 GLY A CA 1
ATOM 633 C C . GLY A 1 82 ? 22.827 19.081 -5.681 1.00 56.50 82 GLY A C 1
ATOM 634 O O . GLY A 1 82 ? 23.965 18.608 -5.696 1.00 56.50 82 GLY A O 1
ATOM 635 N N . ASN A 1 83 ? 22.606 20.380 -5.495 1.00 43.66 83 ASN A N 1
ATOM 636 C CA . ASN A 1 83 ? 23.653 21.291 -5.051 1.00 43.66 83 ASN A CA 1
ATOM 637 C C . ASN A 1 83 ? 23.982 20.936 -3.587 1.00 43.66 83 ASN A C 1
ATOM 639 O O . ASN A 1 83 ? 23.127 21.099 -2.726 1.00 43.66 83 ASN A O 1
ATOM 643 N N . ASP A 1 84 ? 25.211 20.510 -3.278 1.00 41.88 84 ASP A N 1
ATOM 644 C CA . ASP A 1 84 ? 25.720 20.349 -1.894 1.00 41.88 84 ASP A CA 1
ATOM 645 C C . ASP A 1 84 ? 25.906 21.713 -1.169 1.00 41.88 84 ASP A C 1
ATOM 647 O O . ASP A 1 84 ? 26.811 21.887 -0.349 1.00 41.88 84 ASP A O 1
ATOM 651 N N . GLY A 1 85 ? 25.134 22.736 -1.542 1.00 38.22 85 GLY A N 1
ATOM 652 C CA . GLY A 1 85 ? 25.256 24.105 -1.052 1.00 38.22 85 GLY A CA 1
ATOM 653 C C . GLY A 1 85 ? 24.040 24.503 -0.228 1.00 38.22 85 GLY A C 1
ATOM 654 O O . GLY A 1 85 ? 22.918 24.332 -0.690 1.00 38.22 85 GLY A O 1
ATOM 655 N N . ASP A 1 86 ? 24.296 25.059 0.958 1.00 40.28 86 ASP A N 1
ATOM 656 C CA . ASP A 1 86 ? 23.340 25.636 1.918 1.00 40.28 86 ASP A CA 1
ATOM 657 C C . ASP A 1 86 ? 22.550 26.854 1.359 1.00 40.28 86 ASP A C 1
ATOM 659 O O . ASP A 1 86 ? 22.547 27.923 1.972 1.00 40.28 86 ASP A O 1
ATOM 663 N N . ASP A 1 87 ? 21.910 26.745 0.193 1.00 41.75 87 ASP A N 1
ATOM 664 C CA . ASP A 1 87 ? 21.054 27.798 -0.367 1.00 41.75 87 ASP A CA 1
ATOM 665 C C . ASP A 1 87 ? 19.573 27.386 -0.236 1.00 41.75 87 ASP A C 1
ATOM 667 O O . ASP A 1 87 ? 19.085 26.517 -0.956 1.00 41.75 87 ASP A O 1
ATOM 671 N N . GLU A 1 88 ? 18.858 28.036 0.692 1.00 42.84 88 GLU A N 1
ATOM 672 C CA . GLU A 1 88 ? 17.418 27.899 1.006 1.00 42.84 88 GLU A CA 1
ATOM 673 C C . GLU A 1 88 ? 16.478 28.418 -0.117 1.00 42.84 88 GLU A C 1
ATOM 675 O O . GLU A 1 88 ? 15.426 28.998 0.156 1.00 42.84 88 GLU A O 1
ATOM 680 N N . ASP A 1 89 ? 16.839 28.245 -1.391 1.00 44.81 89 ASP A N 1
ATOM 681 C CA . ASP A 1 89 ? 16.009 28.646 -2.532 1.00 44.81 89 ASP A CA 1
ATOM 682 C C . ASP A 1 89 ? 15.353 27.406 -3.177 1.00 44.81 89 ASP A C 1
ATOM 684 O O . ASP A 1 89 ? 15.976 26.696 -3.968 1.00 44.81 89 ASP A O 1
ATOM 688 N N . MET A 1 90 ? 14.054 27.198 -2.911 1.00 46.91 90 MET A N 1
ATOM 689 C CA . MET A 1 90 ? 13.176 26.150 -3.494 1.00 46.91 90 MET A CA 1
ATOM 690 C C . MET A 1 90 ? 13.192 26.069 -5.041 1.00 46.91 90 MET A C 1
ATOM 692 O O . MET A 1 90 ? 12.692 25.110 -5.632 1.00 46.91 90 MET A O 1
ATOM 696 N N . GLU A 1 91 ? 13.748 27.072 -5.730 1.00 47.91 91 GLU A N 1
ATOM 697 C CA . GLU A 1 91 ? 13.915 27.086 -7.191 1.00 47.91 91 GLU A CA 1
ATOM 698 C C . GLU A 1 91 ? 15.093 26.220 -7.687 1.00 47.91 91 GLU A C 1
ATOM 700 O O . GLU A 1 91 ? 15.140 25.911 -8.878 1.00 47.91 91 GLU A O 1
ATOM 705 N N . ASN A 1 92 ? 16.009 25.792 -6.805 1.00 50.47 92 ASN A N 1
ATOM 706 C CA . ASN A 1 92 ? 17.216 25.025 -7.156 1.00 50.47 92 ASN A CA 1
ATOM 707 C C . ASN A 1 92 ? 17.261 23.597 -6.582 1.00 50.47 92 ASN A C 1
ATOM 709 O O . ASN A 1 92 ? 18.303 22.942 -6.668 1.00 50.47 92 ASN A O 1
ATOM 713 N N . GLU A 1 93 ? 16.165 23.088 -6.017 1.00 59.62 93 GLU A N 1
ATOM 714 C CA . GLU A 1 93 ? 16.116 21.686 -5.595 1.00 59.62 93 GLU A CA 1
ATOM 715 C C . GLU A 1 93 ? 16.202 20.741 -6.811 1.00 59.62 93 GLU A C 1
ATOM 717 O O . GLU A 1 93 ? 15.599 21.019 -7.859 1.00 59.62 93 GLU A O 1
ATOM 722 N N . PRO A 1 94 ? 16.939 19.619 -6.711 1.00 66.06 94 PRO A N 1
ATOM 723 C CA . PRO A 1 94 ? 16.965 18.616 -7.770 1.00 66.06 94 PRO A CA 1
ATOM 724 C C . PRO A 1 94 ? 15.549 18.100 -8.061 1.00 66.06 94 PRO A C 1
ATOM 726 O O . PRO A 1 94 ? 14.662 18.146 -7.209 1.00 66.06 94 PRO A O 1
ATOM 729 N N . LEU A 1 95 ? 15.314 17.648 -9.295 1.00 74.75 95 LEU A N 1
ATOM 7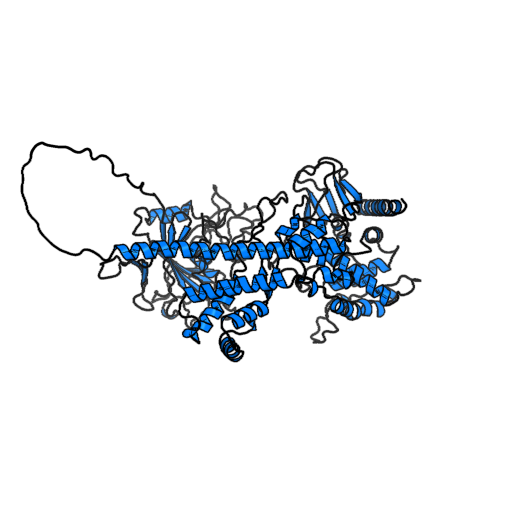30 C CA . LEU A 1 95 ? 14.068 16.953 -9.616 1.00 74.75 95 LEU A CA 1
ATOM 731 C C . LEU A 1 95 ? 13.973 15.677 -8.772 1.00 74.75 95 LEU A C 1
ATOM 733 O O . LEU A 1 95 ? 14.953 14.942 -8.647 1.00 74.75 95 LEU A O 1
ATOM 737 N N . ASP A 1 96 ? 12.780 15.394 -8.260 1.00 79.50 96 ASP A N 1
ATOM 738 C CA . ASP A 1 96 ? 12.453 14.104 -7.663 1.00 79.50 96 ASP A CA 1
ATOM 739 C C . ASP A 1 96 ? 12.596 12.961 -8.692 1.00 79.50 96 ASP A C 1
ATOM 741 O O . ASP A 1 96 ? 12.823 13.178 -9.893 1.00 79.50 96 ASP A O 1
ATOM 745 N N . SER A 1 97 ? 12.497 11.709 -8.238 1.00 81.81 97 SER A N 1
ATOM 746 C CA . SER A 1 97 ? 12.647 10.536 -9.111 1.00 81.81 97 SER A CA 1
ATOM 747 C C . SER A 1 97 ? 11.610 10.528 -10.245 1.00 81.81 97 SER A C 1
ATOM 749 O O . SER A 1 97 ? 11.939 10.174 -11.384 1.00 81.81 97 SER A O 1
ATOM 751 N N . TRP A 1 98 ? 10.388 11.005 -9.976 1.00 86.19 98 TRP A N 1
ATOM 752 C CA . TRP A 1 98 ? 9.314 11.123 -10.961 1.00 86.19 98 TRP A CA 1
ATOM 753 C C . TRP A 1 98 ? 9.611 12.184 -12.029 1.00 86.19 98 TRP A C 1
ATOM 755 O O . TRP A 1 98 ? 9.631 11.870 -13.224 1.00 86.19 98 TRP A O 1
ATOM 765 N N . GLY A 1 99 ? 9.916 13.421 -11.628 1.00 90.19 99 GLY A N 1
ATOM 766 C CA . GLY A 1 99 ? 10.271 14.514 -12.532 1.00 90.19 99 GLY A CA 1
ATOM 767 C C . GLY A 1 99 ? 11.530 14.216 -13.348 1.00 90.19 99 GLY A C 1
ATOM 768 O O . GLY A 1 99 ? 11.578 14.490 -14.553 1.00 90.19 99 GLY A O 1
ATOM 769 N N . SER A 1 100 ? 12.523 13.573 -12.730 1.00 91.56 100 SER A N 1
ATOM 770 C CA . SER A 1 100 ? 13.743 13.116 -13.401 1.00 91.56 100 SER A CA 1
ATOM 771 C C . SER A 1 100 ? 13.439 12.113 -14.516 1.00 91.56 100 SER A C 1
ATOM 773 O O . SER A 1 100 ? 13.936 12.262 -15.639 1.00 91.56 100 SER A O 1
ATOM 775 N N . LEU A 1 101 ? 12.589 11.116 -14.245 1.00 93.69 101 LEU A N 1
ATOM 776 C CA . LEU A 1 101 ? 12.200 10.121 -15.241 1.00 93.69 101 LEU A CA 1
ATOM 777 C C . LEU A 1 101 ? 11.337 10.731 -16.356 1.00 93.69 101 LEU A C 1
ATOM 779 O O . LEU A 1 101 ? 11.565 10.417 -17.525 1.00 93.69 101 LEU A O 1
ATOM 783 N N . ILE A 1 102 ? 10.420 11.656 -16.040 1.00 95.62 102 ILE A N 1
ATOM 784 C CA . ILE A 1 102 ? 9.646 12.405 -17.049 1.00 95.62 102 ILE A CA 1
ATOM 785 C C . ILE A 1 102 ? 10.590 13.107 -18.024 1.00 95.62 102 ILE A C 1
ATOM 787 O O . ILE A 1 102 ? 10.438 12.981 -19.243 1.00 95.62 102 ILE A O 1
ATOM 791 N N . LEU A 1 103 ? 11.585 13.827 -17.503 1.00 95.56 103 LEU A N 1
ATOM 792 C CA . LEU A 1 103 ? 12.524 14.581 -18.325 1.00 95.56 103 LEU A CA 1
ATOM 793 C C . LEU A 1 103 ? 13.367 13.657 -19.220 1.00 95.56 103 LEU A C 1
ATOM 795 O O . LEU A 1 103 ? 13.549 13.948 -20.407 1.00 95.56 103 LEU A O 1
ATOM 799 N N . VAL A 1 104 ? 13.826 12.523 -18.679 1.00 96.69 104 VAL A N 1
ATOM 800 C CA . VAL A 1 104 ? 14.527 11.475 -19.440 1.00 96.69 104 VAL A CA 1
ATOM 801 C C . VAL A 1 104 ? 13.641 10.913 -20.553 1.00 96.69 104 VAL A C 1
ATOM 803 O O . VAL A 1 104 ? 14.081 10.836 -21.702 1.00 96.69 104 VAL A O 1
ATOM 806 N N . MET A 1 105 ? 12.385 10.568 -20.260 1.00 97.50 105 MET A N 1
ATOM 807 C CA . MET A 1 105 ? 11.464 10.026 -21.261 1.00 97.50 105 MET A CA 1
ATOM 808 C C . MET A 1 105 ? 11.156 11.033 -22.370 1.00 97.50 105 MET A C 1
ATOM 810 O O . MET A 1 105 ? 11.143 10.657 -23.543 1.00 97.50 105 MET A O 1
ATOM 814 N N . ILE A 1 106 ? 10.957 12.313 -22.033 1.00 97.50 106 ILE A N 1
ATOM 815 C CA . ILE A 1 106 ? 10.771 13.377 -23.029 1.00 97.50 106 ILE A CA 1
ATOM 816 C C . ILE A 1 106 ? 12.017 13.502 -23.908 1.00 97.50 106 ILE A C 1
ATOM 818 O O . ILE A 1 106 ? 11.898 13.545 -25.132 1.00 97.50 106 ILE A O 1
ATOM 822 N N . TYR A 1 107 ? 13.210 13.534 -23.313 1.00 97.19 107 TYR A N 1
ATOM 823 C CA . TYR A 1 107 ? 14.458 13.609 -24.066 1.00 97.19 107 TYR A CA 1
ATOM 824 C C . TYR A 1 107 ? 14.604 12.450 -25.055 1.00 97.19 107 TYR A C 1
ATOM 826 O O . TYR A 1 107 ? 14.818 12.696 -26.243 1.00 97.19 107 TYR A O 1
ATOM 834 N N . GLU A 1 108 ? 14.451 11.207 -24.590 1.00 97.12 108 GLU A N 1
ATOM 835 C CA . GLU A 1 108 ? 14.572 10.019 -25.440 1.00 97.12 108 GLU A CA 1
ATOM 836 C C . GLU A 1 108 ? 13.502 9.996 -26.539 1.00 97.12 108 GLU A C 1
ATOM 838 O O . GLU A 1 108 ? 13.798 9.675 -27.691 1.00 97.12 108 GLU A O 1
ATOM 843 N N . TYR A 1 109 ? 12.278 10.434 -26.233 1.00 96.25 109 TYR A N 1
ATOM 844 C CA . TYR A 1 109 ? 11.216 10.575 -27.227 1.00 96.25 109 TYR A CA 1
ATOM 845 C C . TYR A 1 109 ? 11.582 11.583 -28.330 1.00 96.25 109 TYR A C 1
ATOM 847 O O . TYR A 1 109 ? 11.417 11.297 -29.520 1.00 96.25 109 TYR A O 1
ATOM 855 N N . LEU A 1 110 ? 12.130 12.747 -27.960 1.00 95.50 110 LEU A N 1
ATOM 856 C CA . LEU A 1 110 ? 12.526 13.798 -28.905 1.00 95.50 110 LEU A CA 1
ATOM 857 C C . LEU A 1 110 ? 13.732 13.414 -29.776 1.00 95.50 110 LEU A C 1
ATOM 859 O O . LEU A 1 110 ? 13.880 13.948 -30.879 1.00 95.50 110 LEU A O 1
ATOM 863 N N . GLN A 1 111 ? 14.567 12.460 -29.345 1.00 94.19 111 GLN A N 1
ATOM 864 C CA . GLN A 1 111 ? 15.663 11.942 -30.175 1.00 94.19 111 GLN A CA 1
ATOM 865 C C . GLN A 1 111 ? 15.170 11.134 -31.391 1.00 94.19 111 GLN A C 1
ATOM 867 O O . GLN A 1 111 ? 15.918 10.959 -32.359 1.00 94.19 111 GLN A O 1
ATOM 872 N N . GLY A 1 112 ? 13.925 10.645 -31.380 1.00 91.75 112 GLY A N 1
ATOM 873 C CA . GLY A 1 112 ? 13.331 9.915 -32.499 1.00 91.75 112 GLY A CA 1
ATOM 874 C C . GLY A 1 112 ? 14.154 8.687 -32.904 1.00 91.75 112 GLY A C 1
ATOM 875 O O . GLY A 1 112 ? 14.421 7.811 -32.088 1.00 91.75 112 GLY A O 1
ATOM 876 N N . ASP A 1 113 ? 14.575 8.615 -34.173 1.00 91.50 113 ASP A N 1
ATOM 877 C CA . ASP A 1 113 ? 15.379 7.500 -34.716 1.00 91.50 113 ASP A CA 1
ATOM 878 C C . ASP A 1 113 ? 16.737 7.304 -34.029 1.00 91.50 113 ASP A C 1
ATOM 880 O O . ASP A 1 113 ? 17.336 6.236 -34.161 1.00 91.50 113 ASP A O 1
ATOM 884 N N . ALA A 1 114 ? 17.236 8.319 -33.320 1.00 92.38 114 ALA A N 1
ATOM 885 C CA . ALA A 1 114 ? 18.489 8.222 -32.585 1.00 92.38 114 ALA A CA 1
ATOM 886 C C . ALA A 1 114 ? 18.334 7.560 -31.204 1.00 92.38 114 ALA A C 1
ATOM 888 O O . ALA A 1 114 ? 19.343 7.121 -30.652 1.00 92.38 114 ALA A O 1
ATOM 889 N N . SER A 1 115 ? 17.115 7.458 -30.654 1.00 95.50 115 SER A N 1
ATOM 890 C CA . SER A 1 115 ? 16.904 6.791 -29.364 1.00 95.50 115 SER A CA 1
ATOM 891 C C . SER A 1 115 ? 16.923 5.268 -29.523 1.00 95.50 115 SER A C 1
ATOM 893 O O . SER A 1 115 ? 16.188 4.725 -30.360 1.00 95.50 115 SER A O 1
ATOM 895 N N . PRO A 1 116 ? 17.693 4.534 -28.696 1.00 95.06 116 PRO A N 1
ATOM 896 C CA . PRO A 1 116 ? 17.691 3.076 -28.733 1.00 95.06 116 PRO A CA 1
ATOM 897 C C . PRO A 1 116 ? 16.356 2.481 -28.256 1.00 95.06 116 PRO A C 1
ATOM 899 O O . PRO A 1 116 ? 16.063 1.332 -28.586 1.00 95.06 116 PRO A O 1
ATOM 902 N N . TRP A 1 117 ? 15.531 3.263 -27.549 1.00 97.19 117 TRP A N 1
ATOM 903 C CA . TRP A 1 117 ? 14.211 2.868 -27.051 1.00 97.19 117 TRP A CA 1
ATOM 904 C C . TRP A 1 117 ? 13.058 3.229 -27.987 1.00 97.19 117 TRP A C 1
ATOM 906 O O . TRP A 1 117 ? 11.901 3.002 -27.639 1.00 97.19 117 TRP A O 1
ATOM 916 N N . LYS A 1 118 ? 13.319 3.742 -29.198 1.00 95.75 118 LYS A N 1
ATOM 917 C CA . LYS A 1 118 ? 12.248 4.081 -30.149 1.00 95.75 118 LYS A CA 1
ATOM 918 C C . LYS A 1 118 ? 11.218 2.947 -30.342 1.00 95.75 118 LYS A C 1
ATOM 920 O O . LYS A 1 118 ? 10.025 3.237 -30.264 1.00 95.75 118 LYS A O 1
ATOM 925 N N . PRO A 1 119 ? 11.608 1.669 -30.547 1.00 96.06 119 PRO A N 1
ATOM 926 C CA . PRO A 1 119 ? 10.630 0.587 -30.708 1.00 96.06 119 PRO A CA 1
ATOM 927 C C . PRO A 1 119 ? 9.753 0.353 -29.472 1.00 96.06 119 PRO A C 1
ATOM 929 O O . PRO A 1 119 ? 8.648 -0.163 -29.608 1.00 96.06 119 PRO A O 1
ATOM 932 N N . TYR A 1 120 ? 10.238 0.719 -28.284 1.00 96.94 120 TYR A N 1
ATOM 933 C CA . TYR A 1 120 ? 9.482 0.657 -27.038 1.00 96.94 120 TYR A CA 1
ATOM 934 C C . TYR A 1 120 ? 8.494 1.829 -26.920 1.00 96.94 120 TYR A C 1
ATOM 936 O O . TYR A 1 120 ? 7.308 1.600 -26.698 1.00 96.94 120 TYR A O 1
ATOM 944 N N . PHE A 1 121 ? 8.908 3.065 -27.227 1.00 95.75 121 PHE A N 1
ATOM 945 C CA . PHE A 1 121 ? 7.980 4.206 -27.291 1.00 95.75 121 PHE A CA 1
ATOM 946 C C . PHE A 1 121 ? 6.826 4.008 -28.288 1.00 95.75 121 PHE A C 1
ATOM 948 O O . PHE A 1 121 ? 5.725 4.501 -28.055 1.00 95.75 121 PHE A O 1
ATOM 955 N N . GLU A 1 122 ? 7.051 3.269 -29.380 1.00 94.31 122 GLU A N 1
ATOM 956 C CA . GLU A 1 122 ? 6.017 2.939 -30.376 1.00 94.31 122 GLU A CA 1
ATOM 957 C C . GLU A 1 122 ? 4.935 1.968 -29.857 1.00 94.31 122 GLU A C 1
ATOM 959 O O . GLU A 1 122 ? 3.869 1.853 -30.471 1.00 94.31 122 GLU A O 1
ATOM 964 N N . VAL A 1 123 ? 5.181 1.253 -28.752 1.00 94.56 123 VAL A N 1
ATOM 965 C CA . VAL A 1 123 ? 4.180 0.374 -28.121 1.00 94.56 123 VAL A CA 1
ATOM 966 C C . VAL A 1 123 ? 3.548 0.962 -26.860 1.00 94.56 123 VAL A C 1
ATOM 968 O O . VAL A 1 123 ? 2.507 0.452 -26.438 1.00 94.56 123 VAL A O 1
ATOM 971 N N . LEU A 1 124 ? 4.098 2.047 -26.311 1.00 94.19 124 LEU A N 1
ATOM 972 C CA . LEU A 1 124 ? 3.508 2.763 -25.181 1.00 94.19 124 LEU A CA 1
ATOM 973 C C . LEU A 1 124 ? 2.202 3.483 -25.573 1.00 94.19 124 LEU A C 1
ATOM 975 O O . LEU A 1 124 ? 2.048 3.913 -26.724 1.00 94.19 124 LEU A O 1
ATOM 979 N N . PRO A 1 125 ? 1.250 3.664 -24.638 1.00 90.69 125 PRO A N 1
ATOM 980 C CA . PRO A 1 125 ? -0.013 4.338 -24.925 1.00 90.69 125 PRO A CA 1
ATOM 981 C C . PRO A 1 125 ? 0.158 5.787 -25.410 1.00 90.69 125 PRO A C 1
ATOM 983 O O . PRO A 1 125 ? 1.037 6.531 -24.967 1.00 90.69 125 PRO A O 1
ATOM 986 N N . GLU A 1 126 ? -0.719 6.207 -26.324 1.00 88.62 126 GLU A N 1
ATOM 987 C CA . GLU A 1 126 ? -0.861 7.607 -26.768 1.00 88.62 126 GLU A CA 1
ATOM 988 C C . GLU A 1 126 ? -2.071 8.308 -26.138 1.00 88.62 126 GLU A C 1
ATOM 990 O O . GLU A 1 126 ? -2.212 9.526 -26.233 1.00 88.62 126 GLU A O 1
ATOM 995 N N . ARG A 1 127 ? -2.980 7.534 -25.543 1.00 87.50 127 ARG A N 1
ATOM 996 C CA . ARG A 1 127 ? -4.225 7.998 -24.932 1.00 87.50 127 ARG A CA 1
ATOM 997 C C . ARG A 1 127 ? -4.428 7.258 -23.624 1.00 87.50 127 ARG A C 1
ATOM 999 O O . ARG A 1 127 ? -4.114 6.073 -23.553 1.00 87.50 127 ARG A O 1
ATOM 1006 N N . PHE A 1 128 ? -5.003 7.952 -22.652 1.00 89.06 128 PHE A N 1
ATOM 1007 C CA . PHE A 1 128 ? -5.250 7.431 -21.316 1.00 89.06 128 PHE A CA 1
ATOM 1008 C C . PHE A 1 128 ? -6.706 7.644 -20.938 1.00 89.06 128 PHE A C 1
ATOM 1010 O O . PHE A 1 128 ? -7.367 8.584 -21.397 1.00 89.06 128 PHE A O 1
ATOM 1017 N N . ASP A 1 129 ? -7.171 6.770 -20.061 1.00 91.56 129 ASP A N 1
ATOM 1018 C CA . ASP A 1 129 ? -8.461 6.887 -19.402 1.00 91.56 129 ASP A CA 1
ATOM 1019 C C . ASP A 1 129 ? -8.307 7.180 -17.900 1.00 91.56 129 ASP A C 1
ATOM 1021 O O . ASP A 1 129 ? -9.267 7.035 -17.148 1.00 91.56 129 ASP A O 1
ATOM 1025 N N . THR A 1 130 ? -7.138 7.669 -17.470 1.00 91.62 130 THR A N 1
ATOM 1026 C CA . THR A 1 130 ? -6.945 8.261 -16.138 1.00 91.62 130 THR A CA 1
ATOM 1027 C C . THR A 1 130 ? -7.714 9.579 -16.014 1.00 91.62 130 THR A C 1
ATOM 1029 O O . THR A 1 130 ? -7.929 10.301 -16.997 1.00 91.62 130 THR A O 1
ATOM 1032 N N . LEU A 1 131 ? -8.147 9.901 -14.792 1.00 91.56 131 LEU A N 1
ATOM 1033 C CA . LEU A 1 131 ? -9.131 10.959 -14.519 1.00 91.56 131 LEU A CA 1
ATOM 1034 C C . LEU A 1 131 ? -8.724 12.353 -15.031 1.00 91.56 131 LEU A C 1
ATOM 1036 O O . LEU A 1 131 ? -9.581 13.143 -15.423 1.00 91.56 131 LEU A O 1
ATOM 1040 N N . MET A 1 132 ? -7.427 12.652 -15.118 1.00 89.31 132 MET A N 1
ATOM 1041 C CA . MET A 1 132 ? -6.920 13.949 -15.595 1.00 89.31 132 MET A CA 1
ATOM 1042 C C . MET A 1 132 ? -7.251 14.265 -17.072 1.00 89.31 132 MET A C 1
ATOM 1044 O O . MET A 1 132 ? -7.242 15.434 -17.486 1.00 89.31 132 MET A O 1
ATOM 1048 N N . PHE A 1 133 ? -7.570 13.239 -17.875 1.00 91.12 133 PHE A N 1
ATOM 1049 C CA . PHE A 1 133 ? -7.952 13.368 -19.291 1.00 91.12 133 PHE A CA 1
ATOM 1050 C C . PHE A 1 133 ? -9.465 13.359 -19.524 1.00 91.12 133 PHE A C 1
ATOM 1052 O O . PHE A 1 133 ? -9.913 13.309 -20.677 1.00 91.12 133 PHE A O 1
ATOM 1059 N N . TRP A 1 134 ? -10.259 13.352 -18.458 1.00 93.94 134 TRP A N 1
ATOM 1060 C CA . TRP A 1 134 ? -11.709 13.311 -18.552 1.00 93.94 134 TRP A CA 1
ATOM 1061 C C . TRP A 1 134 ? -12.294 14.704 -18.727 1.00 93.94 134 TRP A C 1
ATOM 1063 O O . TRP A 1 134 ? -11.767 15.703 -18.232 1.00 93.94 134 TRP A O 1
ATOM 1073 N N . GLU A 1 135 ? -13.409 14.775 -19.446 1.00 94.00 135 GLU A N 1
ATOM 1074 C CA . GLU A 1 135 ? -14.193 16.001 -19.503 1.00 94.00 135 GLU A CA 1
ATOM 1075 C C . GLU A 1 135 ? -14.974 16.196 -18.199 1.00 94.00 135 GLU A C 1
ATOM 1077 O O . GLU A 1 135 ? -15.368 15.233 -17.541 1.00 94.00 135 GLU A O 1
ATOM 1082 N N . THR A 1 136 ? -15.314 17.444 -17.864 1.00 93.25 136 THR A N 1
ATOM 1083 C CA . THR A 1 136 ? -16.141 17.754 -16.684 1.00 93.25 136 THR A CA 1
ATOM 1084 C C . THR A 1 136 ? -17.449 16.957 -16.674 1.00 93.25 136 THR A C 1
ATOM 1086 O O . THR A 1 136 ? -17.873 16.479 -15.630 1.00 93.25 136 THR A O 1
ATOM 1089 N N . SER A 1 137 ? -18.068 16.745 -17.842 1.00 94.75 137 SER A N 1
ATOM 1090 C CA . SER A 1 137 ? -19.310 15.967 -17.954 1.00 94.75 137 SER A CA 1
ATOM 1091 C C . SER A 1 137 ? -19.143 14.477 -17.620 1.00 94.75 137 SER A C 1
ATOM 1093 O O . SER A 1 137 ? -20.104 13.834 -17.198 1.00 94.75 137 SER A O 1
ATOM 1095 N N . GLU A 1 138 ? -17.937 13.933 -17.793 1.00 95.00 138 GLU A N 1
ATOM 1096 C CA . GLU A 1 138 ? -17.588 12.561 -17.424 1.00 95.00 138 GLU A CA 1
ATOM 1097 C C . GLU A 1 138 ? -17.278 12.481 -15.925 1.00 95.00 138 GLU A C 1
ATOM 1099 O O . GLU A 1 138 ? -17.773 11.582 -15.250 1.00 95.00 138 GLU A O 1
ATOM 1104 N N . LEU A 1 139 ? -16.543 13.463 -15.389 1.00 94.75 139 LEU A N 1
ATOM 1105 C CA . LEU A 1 139 ? -16.210 13.558 -13.962 1.00 94.75 139 LEU A CA 1
ATOM 1106 C C . LEU A 1 139 ? -17.449 13.709 -13.065 1.00 94.75 139 LEU A C 1
ATOM 1108 O O . LEU A 1 139 ? -17.476 13.162 -11.966 1.00 94.75 139 LEU A O 1
ATOM 1112 N N . GLU A 1 140 ? -18.520 14.348 -13.543 1.00 94.62 140 GLU A N 1
ATOM 1113 C CA . GLU A 1 140 ? -19.800 14.427 -12.816 1.00 94.62 140 GLU A CA 1
ATOM 1114 C C . GLU A 1 140 ? -20.389 13.046 -12.464 1.00 94.62 140 GLU A C 1
ATOM 1116 O O . GLU A 1 140 ? -21.168 12.926 -11.515 1.00 94.62 140 GLU A O 1
ATOM 1121 N N . TYR A 1 141 ? -20.017 11.975 -13.178 1.00 95.56 141 TYR A N 1
ATOM 1122 C CA . TYR A 1 141 ? -20.444 10.622 -12.812 1.00 95.56 141 TYR A CA 1
ATOM 1123 C C . TYR A 1 141 ? -19.805 10.131 -11.507 1.00 95.56 141 TYR A C 1
ATOM 1125 O O . TYR A 1 141 ? -20.429 9.312 -10.835 1.00 95.56 141 TYR A O 1
ATOM 1133 N N . LEU A 1 142 ? -18.639 10.648 -11.114 1.00 95.62 142 LEU A N 1
ATOM 1134 C CA . LEU A 1 142 ? -17.944 10.313 -9.863 1.00 95.62 142 LEU A CA 1
ATOM 1135 C C . LEU A 1 142 ? -18.388 11.175 -8.675 1.00 95.62 142 LEU A C 1
ATOM 1137 O O . LEU A 1 142 ? -17.809 11.090 -7.596 1.00 95.62 142 LEU A O 1
ATOM 1141 N N . LYS A 1 143 ? -19.423 12.009 -8.832 1.00 94.31 143 LYS A N 1
ATOM 1142 C CA . LYS A 1 143 ? -19.923 12.847 -7.742 1.00 94.31 143 LYS A CA 1
ATOM 1143 C C . LYS A 1 143 ? -20.274 12.014 -6.501 1.00 94.31 143 LYS A C 1
ATOM 1145 O O . LYS A 1 143 ? -21.106 11.107 -6.577 1.00 94.31 143 LYS A O 1
ATOM 1150 N N . GLY A 1 144 ? -19.680 12.391 -5.369 1.00 89.25 144 GLY A N 1
ATOM 1151 C CA . GLY A 1 144 ? -19.782 11.690 -4.085 1.00 89.25 144 GLY A CA 1
ATOM 1152 C C . GLY A 1 144 ? -18.541 10.860 -3.741 1.00 89.25 144 GLY A C 1
ATOM 1153 O O . GLY A 1 144 ? -18.344 10.568 -2.571 1.00 89.25 144 GLY A O 1
ATOM 1154 N N . SER A 1 145 ? -17.695 10.538 -4.724 1.00 92.75 145 SER A N 1
ATOM 1155 C CA . SER A 1 145 ? -16.412 9.863 -4.506 1.00 92.75 145 SER A CA 1
ATOM 1156 C C . SER A 1 145 ? -15.311 10.862 -4.141 1.00 92.75 145 SER A C 1
ATOM 1158 O O . SER A 1 145 ? -15.238 11.956 -4.714 1.00 92.75 145 SER A O 1
ATOM 1160 N N . ALA A 1 146 ? -14.413 10.451 -3.243 1.00 88.19 146 ALA A N 1
ATOM 1161 C CA . ALA A 1 146 ? -13.208 11.198 -2.884 1.00 88.19 146 ALA A CA 1
ATOM 1162 C C . ALA A 1 146 ? -12.207 11.321 -4.051 1.00 88.19 146 ALA A C 1
ATOM 1164 O O . ALA A 1 146 ? -11.361 12.208 -4.053 1.00 88.19 146 ALA A O 1
ATOM 1165 N N . SER A 1 147 ? -12.323 10.506 -5.109 1.00 85.75 147 SER A N 1
ATOM 1166 C CA . SER A 1 147 ? -11.399 10.566 -6.253 1.00 85.75 147 SER A CA 1
ATOM 1167 C C . SER A 1 147 ? -11.366 11.923 -6.963 1.00 85.75 147 SER A C 1
ATOM 1169 O O . SER A 1 147 ? -10.375 12.244 -7.616 1.00 85.75 147 SER A O 1
ATOM 1171 N N . LEU A 1 148 ? -12.432 12.726 -6.863 1.00 87.31 148 LEU A N 1
ATOM 1172 C CA . LEU A 1 148 ? -12.515 14.026 -7.533 1.00 87.31 148 LEU A CA 1
ATOM 1173 C C . LEU A 1 148 ? -11.563 15.075 -6.947 1.00 87.31 148 LEU A C 1
ATOM 1175 O O . LEU A 1 148 ? -11.064 15.903 -7.706 1.00 87.31 148 LEU A O 1
ATOM 1179 N N . SER A 1 149 ? -11.292 15.045 -5.639 1.00 84.12 149 SER A N 1
ATOM 1180 C CA . SER A 1 149 ? -10.334 15.966 -5.010 1.00 84.12 149 SER A CA 1
ATOM 1181 C C . SER A 1 149 ? -8.877 15.575 -5.275 1.00 84.12 149 SER A C 1
ATOM 1183 O O . SER A 1 149 ? -7.998 16.413 -5.122 1.00 84.12 149 SER A O 1
ATOM 1185 N N . LYS A 1 150 ? -8.616 14.343 -5.735 1.00 82.88 150 LYS A N 1
ATOM 1186 C CA . LYS A 1 150 ? -7.265 13.773 -5.900 1.00 82.88 150 LYS A CA 1
ATOM 1187 C C . LYS A 1 150 ? -6.735 13.769 -7.346 1.00 82.88 150 LYS A C 1
ATOM 1189 O O . LYS A 1 150 ? -5.789 13.042 -7.655 1.00 82.88 150 LYS A O 1
ATOM 1194 N N . ILE A 1 151 ? -7.349 14.528 -8.264 1.00 85.19 151 ILE A N 1
ATOM 1195 C CA . ILE A 1 151 ? -6.942 14.555 -9.687 1.00 85.19 151 ILE A CA 1
ATOM 1196 C C . ILE A 1 151 ? -5.670 15.393 -9.905 1.00 85.19 151 ILE A C 1
ATOM 1198 O O . ILE A 1 151 ? -4.850 15.019 -10.739 1.00 85.19 151 ILE A O 1
ATOM 1202 N N . GLY A 1 152 ? -5.513 16.515 -9.190 1.00 84.50 152 GLY A N 1
ATOM 1203 C CA . GLY A 1 152 ? -4.267 17.299 -9.162 1.00 84.50 152 GLY A CA 1
ATOM 1204 C C . GLY A 1 152 ? -3.811 17.897 -10.504 1.00 84.50 152 GLY A C 1
ATOM 1205 O O . GLY A 1 152 ? -2.614 17.998 -10.771 1.00 84.50 152 GLY A O 1
ATOM 1206 N N . LYS A 1 153 ? -4.738 18.197 -11.428 1.00 86.69 153 LYS A N 1
ATOM 1207 C CA . LYS A 1 153 ? -4.376 18.569 -12.809 1.00 86.69 153 LYS A CA 1
ATOM 1208 C C . LYS A 1 153 ? -3.686 19.927 -12.902 1.00 86.69 153 LYS A C 1
ATOM 1210 O O . LYS A 1 153 ? -2.785 20.071 -13.721 1.00 86.69 153 LYS A O 1
ATOM 1215 N N . GLU A 1 154 ? -4.152 20.912 -12.140 1.00 87.25 154 GLU A N 1
ATOM 1216 C CA . GLU A 1 154 ? -3.607 22.274 -12.179 1.00 87.25 154 GLU A CA 1
ATOM 1217 C C . GLU A 1 154 ? -2.211 22.301 -11.547 1.00 87.25 154 GLU A C 1
ATOM 1219 O O . GLU A 1 154 ? -1.280 22.846 -12.136 1.00 87.25 154 GLU A O 1
ATOM 1224 N N . GLU A 1 155 ? -2.039 21.591 -10.433 1.00 86.06 155 GLU A N 1
ATOM 1225 C CA . GLU A 1 155 ? -0.763 21.404 -9.746 1.00 86.06 155 GLU A CA 1
ATOM 1226 C C . GLU A 1 155 ? 0.268 20.710 -10.652 1.00 86.06 155 GLU A C 1
ATOM 1228 O O . GLU A 1 155 ? 1.409 21.162 -10.768 1.00 86.06 155 GLU A O 1
ATOM 1233 N N . ALA A 1 156 ? -0.140 19.656 -11.373 1.00 87.62 156 ALA A N 1
ATOM 1234 C CA . ALA A 1 156 ? 0.720 18.984 -12.348 1.00 87.62 156 ALA A CA 1
ATOM 1235 C C . ALA A 1 156 ? 1.106 19.905 -13.520 1.00 87.62 156 ALA A C 1
ATOM 1237 O O . ALA A 1 156 ? 2.253 19.905 -13.966 1.00 87.62 156 ALA A O 1
ATOM 1238 N N . ASP A 1 157 ? 0.161 20.710 -14.012 1.00 91.75 157 ASP A N 1
ATOM 1239 C CA . ASP A 1 157 ? 0.376 21.708 -15.063 1.00 91.75 157 ASP A CA 1
ATOM 1240 C C . ASP A 1 157 ? 1.460 22.725 -14.664 1.00 91.75 157 ASP A C 1
ATOM 1242 O O . ASP A 1 157 ? 2.358 23.036 -15.456 1.00 91.75 157 ASP A O 1
ATOM 1246 N N . ASP A 1 158 ? 1.382 23.230 -13.434 1.00 91.06 158 ASP A N 1
ATOM 1247 C CA . ASP A 1 158 ? 2.325 24.202 -12.886 1.00 91.06 158 ASP A CA 1
ATOM 1248 C C . ASP A 1 158 ? 3.701 23.581 -12.637 1.00 91.06 158 ASP A C 1
ATOM 1250 O O . ASP A 1 158 ? 4.720 24.179 -13.007 1.00 91.06 158 ASP A O 1
ATOM 1254 N N . MET A 1 159 ? 3.756 22.352 -12.115 1.00 90.12 159 MET A N 1
ATOM 1255 C CA . MET A 1 159 ? 5.008 21.611 -11.964 1.00 90.12 159 MET A CA 1
ATOM 1256 C C . MET A 1 159 ? 5.676 21.369 -13.324 1.00 90.12 159 MET A C 1
ATOM 1258 O O . MET A 1 159 ? 6.849 21.705 -13.510 1.00 90.12 159 MET A O 1
ATOM 1262 N N . PHE A 1 160 ? 4.938 20.880 -14.328 1.00 94.06 160 PHE A N 1
ATOM 1263 C CA . PHE A 1 160 ? 5.505 20.632 -15.653 1.00 94.06 160 PHE A CA 1
ATOM 1264 C C . PHE A 1 160 ? 6.045 21.909 -16.292 1.00 94.06 160 PHE A C 1
ATOM 1266 O O . PHE A 1 160 ? 7.141 21.889 -16.856 1.00 94.06 160 PHE A O 1
ATOM 1273 N N . ARG A 1 161 ? 5.331 23.036 -16.191 1.00 94.44 161 ARG A N 1
ATOM 1274 C CA . ARG A 1 161 ? 5.819 24.316 -16.728 1.00 94.44 161 ARG A CA 1
ATOM 1275 C C . ARG A 1 161 ? 7.080 24.795 -16.014 1.00 94.44 161 ARG A C 1
ATOM 1277 O O . ARG A 1 161 ? 8.045 25.177 -16.678 1.00 94.44 161 ARG A O 1
ATOM 1284 N N . SER A 1 162 ? 7.069 24.775 -14.684 1.00 90.44 162 SER A N 1
ATOM 1285 C CA . SER A 1 162 ? 8.129 25.359 -13.857 1.00 90.44 162 SER A CA 1
ATOM 1286 C C . SER A 1 162 ? 9.395 24.507 -13.791 1.00 90.44 162 SER A C 1
ATOM 1288 O O . SER A 1 162 ? 10.488 25.073 -13.791 1.00 90.44 162 SER A O 1
ATOM 1290 N N . ARG A 1 163 ? 9.278 23.174 -13.782 1.00 88.62 163 ARG A N 1
ATOM 1291 C CA . ARG A 1 163 ? 10.399 22.256 -13.509 1.00 88.62 163 ARG A CA 1
ATOM 1292 C C . ARG A 1 163 ? 10.820 21.393 -14.703 1.00 88.62 163 ARG A C 1
ATOM 1294 O O . ARG A 1 163 ? 11.986 21.024 -14.786 1.00 88.62 163 ARG A O 1
ATOM 1301 N N . ILE A 1 164 ? 9.926 21.103 -15.654 1.00 94.12 164 ILE A N 1
ATOM 1302 C CA . ILE A 1 164 ? 10.235 20.244 -16.817 1.00 94.12 164 ILE A CA 1
ATOM 1303 C C . ILE A 1 164 ? 10.447 21.075 -18.086 1.00 94.12 164 ILE A C 1
ATOM 1305 O O . ILE A 1 164 ? 11.516 21.051 -18.698 1.00 94.12 164 ILE A O 1
ATOM 1309 N N . LEU A 1 165 ? 9.437 21.844 -18.494 1.00 95.19 165 LEU A N 1
ATOM 1310 C CA . LEU A 1 165 ? 9.466 22.641 -19.723 1.00 95.19 165 LEU A CA 1
ATOM 1311 C C . LEU A 1 165 ? 10.525 23.748 -19.655 1.00 95.19 165 LEU A C 1
ATOM 1313 O O . LEU A 1 165 ? 11.187 24.012 -20.658 1.00 95.19 165 LEU A O 1
ATOM 1317 N N . SER A 1 166 ? 10.721 24.357 -18.483 1.00 93.81 166 SER A N 1
ATOM 1318 C CA . SER A 1 166 ? 11.767 25.358 -18.239 1.00 93.81 166 SER A CA 1
ATOM 1319 C C . SER A 1 166 ? 13.172 24.811 -18.532 1.00 93.81 166 SER A C 1
ATOM 1321 O O . SER A 1 166 ? 13.959 25.463 -19.222 1.00 93.81 166 SER A O 1
ATOM 1323 N N . VAL A 1 167 ? 13.466 23.580 -18.098 1.00 93.56 167 VAL A N 1
ATOM 1324 C CA . VAL A 1 167 ? 14.745 22.898 -18.339 1.00 93.56 167 VAL A CA 1
ATOM 1325 C C . VAL A 1 167 ? 14.941 22.618 -19.826 1.00 93.56 167 VAL A C 1
ATOM 1327 O O . VAL A 1 167 ? 16.032 22.843 -20.360 1.00 93.56 167 VAL A O 1
ATOM 1330 N N . ILE A 1 168 ? 13.890 22.175 -20.517 1.00 95.31 168 ILE A N 1
ATOM 1331 C CA . ILE A 1 168 ? 13.932 21.909 -21.961 1.00 95.31 168 ILE A CA 1
ATOM 1332 C C . ILE A 1 168 ? 14.185 23.209 -22.734 1.00 95.31 168 ILE A C 1
ATOM 1334 O O . ILE A 1 168 ? 15.058 23.250 -23.604 1.00 95.31 168 ILE A O 1
ATOM 1338 N N . ALA A 1 169 ? 13.480 24.285 -22.377 1.00 93.88 169 ALA A N 1
ATOM 1339 C CA . ALA A 1 169 ? 13.627 25.603 -22.991 1.00 93.88 169 ALA A CA 1
ATOM 1340 C C . ALA A 1 169 ? 15.009 26.231 -22.739 1.00 93.88 169 ALA A C 1
ATOM 1342 O O . ALA A 1 169 ? 15.526 26.948 -23.596 1.00 93.88 169 ALA A O 1
ATOM 1343 N N . ALA A 1 170 ? 15.636 25.945 -21.594 1.00 93.38 170 ALA A N 1
ATOM 1344 C CA . ALA A 1 170 ? 16.996 26.386 -21.289 1.00 93.38 170 ALA A CA 1
ATOM 1345 C C . ALA A 1 170 ? 18.077 25.591 -22.049 1.00 93.38 170 ALA A C 1
ATOM 1347 O O . ALA A 1 170 ? 19.190 26.089 -22.232 1.00 93.38 170 ALA A O 1
ATOM 1348 N N . ASN A 1 171 ? 17.766 24.376 -22.522 1.00 94.00 171 ASN A N 1
ATOM 1349 C CA . ASN A 1 171 ? 18.731 23.456 -23.134 1.00 94.00 171 ASN A CA 1
ATOM 1350 C C . ASN A 1 171 ? 18.297 22.915 -24.522 1.00 94.00 171 ASN A C 1
ATOM 1352 O O . ASN A 1 171 ? 18.451 21.719 -24.786 1.00 94.00 171 ASN A O 1
ATOM 1356 N N . PRO A 1 172 ? 17.819 23.743 -25.474 1.00 93.38 172 PRO A N 1
ATOM 1357 C CA . PRO A 1 172 ? 17.208 23.254 -26.717 1.00 93.38 172 PRO A CA 1
ATOM 1358 C C . PRO A 1 172 ? 18.179 22.441 -27.588 1.00 93.38 172 PRO A C 1
ATOM 1360 O O . PRO A 1 172 ? 17.800 21.430 -28.172 1.00 93.38 172 PRO A O 1
ATOM 1363 N N . ALA A 1 173 ? 19.462 22.815 -27.616 1.00 92.69 173 ALA A N 1
ATOM 1364 C CA . ALA A 1 173 ? 20.495 22.085 -28.357 1.00 92.69 173 ALA A CA 1
ATOM 1365 C C . ALA A 1 173 ? 20.771 20.666 -27.813 1.00 92.69 173 ALA A C 1
ATOM 1367 O O . ALA A 1 173 ? 21.389 19.860 -28.508 1.00 92.69 173 ALA A O 1
ATOM 1368 N N . VAL A 1 174 ? 20.352 20.368 -26.577 1.00 94.69 174 VAL A N 1
ATOM 1369 C CA . VAL A 1 174 ? 20.454 19.033 -25.968 1.00 94.69 174 VAL A CA 1
ATOM 1370 C C . VAL A 1 174 ? 19.238 18.185 -26.331 1.00 94.69 174 VAL A C 1
ATOM 1372 O O . VAL A 1 174 ? 19.409 17.035 -26.730 1.00 94.69 174 VAL A O 1
ATOM 1375 N N . PHE A 1 175 ? 18.031 18.748 -26.212 1.00 94.81 175 PHE A N 1
ATOM 1376 C CA . PHE A 1 175 ? 16.772 18.015 -26.391 1.00 94.81 175 PHE A CA 1
ATOM 1377 C C . PHE A 1 175 ? 16.391 17.786 -27.855 1.00 94.81 175 PHE A C 1
ATOM 1379 O O . PHE A 1 175 ? 15.809 16.751 -28.168 1.00 94.81 175 PHE A O 1
ATOM 1386 N N . TYR A 1 176 ? 16.747 18.697 -28.762 1.00 93.69 176 TYR A N 1
ATOM 1387 C CA . TYR A 1 176 ? 16.354 18.605 -30.167 1.00 93.69 176 TYR A CA 1
ATOM 1388 C C . TYR A 1 176 ? 17.532 18.179 -31.059 1.00 93.69 176 TYR A C 1
ATOM 1390 O O . TYR A 1 176 ? 18.556 18.869 -31.100 1.00 93.69 176 TYR A O 1
ATOM 1398 N N . PRO A 1 177 ? 17.408 17.072 -31.820 1.00 89.44 177 PRO A N 1
ATOM 1399 C CA . PRO A 1 177 ? 18.412 16.675 -32.803 1.00 89.44 177 PRO A CA 1
ATOM 1400 C C . PRO A 1 177 ? 18.685 17.764 -33.848 1.00 89.44 177 PRO A C 1
ATOM 1402 O O . PRO A 1 177 ? 17.818 18.572 -34.184 1.00 89.44 177 PRO A O 1
ATOM 1405 N N . ALA A 1 178 ? 19.889 17.758 -34.430 1.00 85.31 178 ALA A N 1
ATOM 1406 C CA . ALA A 1 178 ? 20.284 18.750 -35.428 1.00 85.31 178 ALA A CA 1
ATOM 1407 C C . ALA A 1 178 ? 19.312 18.775 -36.626 1.00 85.31 178 ALA A C 1
ATOM 1409 O O . ALA A 1 178 ? 19.212 17.810 -37.383 1.00 85.31 178 ALA A O 1
ATOM 1410 N N . GLY A 1 179 ? 18.629 19.907 -36.816 1.00 82.06 179 GLY A N 1
ATOM 1411 C CA . GLY A 1 179 ? 17.646 20.106 -37.886 1.00 82.06 179 GLY A CA 1
ATOM 1412 C C . GLY A 1 179 ? 16.187 19.847 -37.489 1.00 82.06 179 GLY A C 1
ATOM 1413 O O . GLY A 1 179 ? 15.308 20.087 -38.316 1.00 82.06 179 GLY A O 1
ATOM 1414 N N . ALA A 1 180 ? 15.913 19.412 -36.255 1.00 87.81 180 ALA A N 1
ATOM 1415 C CA . ALA A 1 180 ? 14.561 19.374 -35.704 1.00 87.81 180 ALA A CA 1
ATOM 1416 C C . ALA A 1 180 ? 14.086 20.788 -35.318 1.00 87.81 180 ALA A C 1
ATOM 1418 O O . ALA A 1 180 ? 14.885 21.641 -34.932 1.00 87.81 180 ALA A O 1
ATOM 1419 N N . SER A 1 181 ? 12.785 21.047 -35.459 1.00 88.12 181 SER A N 1
ATOM 1420 C CA . SER A 1 181 ? 12.158 22.272 -34.946 1.00 88.12 181 SER A CA 1
ATOM 1421 C C . SER A 1 181 ? 11.735 22.070 -33.496 1.00 88.12 181 SER A C 1
ATOM 1423 O O . SER A 1 181 ? 11.268 20.988 -33.145 1.00 88.12 181 SER A O 1
ATOM 1425 N N . GLU A 1 182 ? 11.883 23.111 -32.681 1.00 90.94 182 GLU A N 1
ATOM 1426 C CA . GLU A 1 182 ? 11.392 23.110 -31.303 1.00 90.94 182 GLU A CA 1
ATOM 1427 C C . GLU A 1 182 ? 9.867 22.947 -31.281 1.00 90.94 182 GLU A C 1
ATOM 1429 O O . GLU A 1 182 ? 9.159 23.516 -32.121 1.00 90.94 182 GLU A O 1
ATOM 1434 N N . MET A 1 183 ? 9.365 22.155 -30.333 1.00 92.44 183 MET A N 1
ATOM 1435 C CA . MET A 1 183 ? 7.929 21.974 -30.137 1.00 92.44 183 MET A CA 1
ATOM 1436 C C . MET A 1 183 ? 7.317 23.208 -29.477 1.00 92.44 183 MET A C 1
ATOM 1438 O O . MET A 1 183 ? 7.953 23.874 -28.659 1.00 92.44 183 MET A O 1
ATOM 1442 N N . ALA A 1 184 ? 6.059 23.502 -29.805 1.00 94.56 184 ALA A N 1
ATOM 1443 C CA . ALA A 1 184 ? 5.326 24.546 -29.101 1.00 94.56 184 ALA A CA 1
ATOM 1444 C C . ALA A 1 184 ? 5.087 24.134 -27.638 1.00 94.56 184 ALA A C 1
ATOM 1446 O O . ALA A 1 184 ? 4.856 22.960 -27.353 1.00 94.56 184 ALA A O 1
ATOM 1447 N N . GLU A 1 185 ? 5.060 25.104 -26.720 1.00 94.75 185 GLU A N 1
ATOM 1448 C CA . GLU A 1 185 ? 4.863 24.860 -25.279 1.00 94.75 185 GLU A CA 1
ATOM 1449 C C . GLU A 1 185 ? 3.636 23.980 -24.992 1.00 94.75 185 GLU A C 1
ATOM 1451 O O . GLU A 1 185 ? 3.715 23.033 -24.218 1.00 94.75 185 GLU A O 1
ATOM 1456 N N . ALA A 1 186 ? 2.516 24.232 -25.677 1.00 94.56 186 ALA A N 1
ATOM 1457 C CA . ALA A 1 186 ? 1.289 23.456 -25.508 1.00 94.56 186 ALA A CA 1
ATOM 1458 C C . ALA A 1 186 ? 1.442 21.979 -25.920 1.00 94.56 186 ALA A C 1
ATOM 1460 O O . ALA A 1 186 ? 0.849 21.103 -25.295 1.00 94.56 186 ALA A O 1
ATOM 1461 N N . GLU A 1 187 ? 2.230 21.691 -26.959 1.00 94.62 187 GLU A N 1
ATOM 1462 C CA . GLU A 1 187 ? 2.506 20.317 -27.396 1.00 94.62 187 GLU A CA 1
ATOM 1463 C C . GLU A 1 187 ? 3.481 19.627 -26.436 1.00 94.62 187 GLU A C 1
ATOM 1465 O O . GLU A 1 187 ? 3.331 18.443 -26.141 1.00 94.62 187 GLU A O 1
ATOM 1470 N N . LEU A 1 188 ? 4.453 20.375 -25.908 1.00 95.31 188 LEU A N 1
ATOM 1471 C CA . LEU A 1 188 ? 5.414 19.868 -24.935 1.00 95.31 188 LEU A CA 1
ATOM 1472 C C . LEU A 1 188 ? 4.755 19.570 -23.582 1.00 95.31 188 LEU A C 1
ATOM 1474 O O . LEU A 1 188 ? 5.057 18.554 -22.966 1.00 95.31 188 LEU A O 1
ATOM 1478 N N . LEU A 1 189 ? 3.798 20.399 -23.161 1.00 95.44 189 LEU A N 1
ATOM 1479 C CA . LEU A 1 189 ? 2.981 20.147 -21.979 1.00 95.44 189 LEU A CA 1
ATOM 1480 C C . LEU A 1 189 ? 2.131 18.880 -22.148 1.00 95.44 189 LEU A C 1
ATOM 1482 O O . LEU A 1 189 ? 2.081 18.050 -21.247 1.00 95.44 189 LEU A O 1
ATOM 1486 N N . GLN A 1 190 ? 1.508 18.680 -23.315 1.00 93.88 190 GLN A N 1
ATOM 1487 C CA . GLN A 1 190 ? 0.784 17.434 -23.611 1.00 93.88 190 GLN A CA 1
ATOM 1488 C C . GLN A 1 190 ? 1.708 16.212 -23.584 1.00 93.88 190 GLN A C 1
ATOM 1490 O O . GLN A 1 190 ? 1.306 15.147 -23.116 1.00 93.88 190 GLN A O 1
ATOM 1495 N N . LEU A 1 191 ? 2.944 16.362 -24.068 1.00 95.38 191 LEU A N 1
ATOM 1496 C CA . LEU A 1 191 ? 3.950 15.310 -23.996 1.00 95.38 191 LEU A CA 1
ATOM 1497 C C . LEU A 1 191 ? 4.353 15.015 -22.544 1.00 95.38 191 LEU A C 1
ATOM 1499 O O . LEU A 1 191 ? 4.439 13.845 -22.186 1.00 95.38 191 LEU A O 1
ATOM 1503 N N . ALA A 1 192 ? 4.537 16.039 -21.707 1.00 95.62 192 ALA A N 1
ATOM 1504 C CA . ALA A 1 192 ? 4.831 15.877 -20.283 1.00 95.62 192 ALA A CA 1
ATOM 1505 C C . ALA A 1 192 ? 3.695 15.156 -19.546 1.00 95.62 192 ALA A C 1
ATOM 1507 O O . ALA A 1 192 ? 3.957 14.168 -18.867 1.00 95.62 192 ALA A O 1
ATOM 1508 N N . HIS A 1 193 ? 2.437 15.549 -19.783 1.00 93.00 193 HIS A N 1
ATOM 1509 C CA . HIS A 1 193 ? 1.263 14.824 -19.280 1.00 93.00 193 HIS A CA 1
ATOM 1510 C C . HIS A 1 193 ? 1.272 13.358 -19.704 1.00 93.00 193 HIS A C 1
ATOM 1512 O O . HIS A 1 193 ? 1.090 12.474 -18.874 1.00 93.00 193 HIS A O 1
ATOM 1518 N N . ARG A 1 194 ? 1.538 13.082 -20.988 1.00 93.94 194 ARG A N 1
ATOM 1519 C CA . ARG A 1 194 ? 1.645 11.707 -21.491 1.00 93.94 194 ARG A CA 1
ATOM 1520 C C . ARG A 1 194 ? 2.736 10.922 -20.761 1.00 93.94 194 ARG A C 1
ATOM 1522 O O . ARG A 1 194 ? 2.466 9.801 -20.350 1.00 93.94 194 ARG A O 1
ATOM 1529 N N . MET A 1 195 ? 3.939 11.474 -20.609 1.00 95.62 195 MET A N 1
ATOM 1530 C CA . MET A 1 195 ? 5.041 10.773 -19.937 1.00 95.62 195 MET A CA 1
ATOM 1531 C C . MET A 1 195 ? 4.758 10.573 -18.448 1.00 95.62 195 MET A C 1
ATOM 1533 O O . MET A 1 195 ? 4.925 9.464 -17.959 1.00 95.62 195 MET A O 1
ATOM 1537 N N . GLY A 1 196 ? 4.235 11.588 -17.756 1.00 92.69 196 GLY A N 1
ATOM 1538 C CA . GLY A 1 196 ? 3.832 11.480 -16.354 1.00 92.69 196 GLY A CA 1
ATOM 1539 C C . GLY A 1 196 ? 2.768 10.402 -16.132 1.00 92.69 196 GLY A C 1
ATOM 1540 O O . GLY A 1 196 ? 2.905 9.590 -15.222 1.00 92.69 196 GLY A O 1
ATOM 1541 N N . SER A 1 197 ? 1.755 10.323 -17.003 1.00 91.56 197 SER A N 1
ATOM 1542 C CA . SER A 1 197 ? 0.737 9.262 -16.946 1.00 91.56 197 SER A CA 1
ATOM 1543 C C . SER A 1 197 ? 1.279 7.877 -17.292 1.00 91.56 197 SER A C 1
ATOM 1545 O O . SER A 1 197 ? 0.832 6.894 -16.711 1.00 91.56 197 SER A O 1
ATOM 1547 N N . ILE A 1 198 ? 2.237 7.774 -18.222 1.00 93.44 198 ILE A N 1
ATOM 1548 C CA . ILE A 1 198 ? 2.922 6.503 -18.497 1.00 93.44 198 ILE A CA 1
ATOM 1549 C C . ILE A 1 198 ? 3.687 6.054 -17.256 1.00 93.44 198 ILE A C 1
ATOM 1551 O O . ILE A 1 198 ? 3.548 4.913 -16.844 1.00 93.44 198 ILE A O 1
ATOM 1555 N N . ILE A 1 199 ? 4.454 6.946 -16.637 1.00 92.62 199 ILE A N 1
ATOM 1556 C CA . ILE A 1 199 ? 5.245 6.609 -15.454 1.00 92.62 199 ILE A CA 1
ATOM 1557 C C . ILE A 1 199 ? 4.328 6.185 -14.305 1.00 92.62 199 ILE A C 1
ATOM 1559 O O . ILE A 1 199 ? 4.543 5.130 -13.723 1.00 92.62 199 ILE A O 1
ATOM 1563 N N . MET A 1 200 ? 3.253 6.934 -14.047 1.00 89.06 200 MET A N 1
ATOM 1564 C CA . MET A 1 200 ? 2.278 6.608 -12.999 1.00 89.06 200 MET A CA 1
ATOM 1565 C C . MET A 1 200 ? 1.640 5.220 -13.170 1.00 89.06 200 MET A C 1
ATOM 1567 O O . MET A 1 200 ? 1.324 4.574 -12.177 1.00 89.06 200 MET A O 1
ATOM 1571 N N . ALA A 1 201 ? 1.434 4.771 -14.411 1.00 87.56 201 ALA A N 1
ATOM 1572 C CA . ALA A 1 201 ? 0.745 3.516 -14.703 1.00 87.56 201 ALA A CA 1
ATOM 1573 C C . ALA A 1 201 ? 1.678 2.324 -14.998 1.00 87.56 201 ALA A C 1
ATOM 1575 O O . ALA A 1 201 ? 1.216 1.187 -14.968 1.00 87.56 201 ALA A O 1
ATOM 1576 N N . TYR A 1 202 ? 2.948 2.557 -15.344 1.00 88.00 202 TYR A N 1
ATOM 1577 C CA . TYR A 1 202 ? 3.818 1.525 -15.929 1.00 88.00 202 TYR A CA 1
ATOM 1578 C C . TYR A 1 202 ? 5.267 1.532 -15.410 1.00 88.00 202 TYR A C 1
ATOM 1580 O O . TYR A 1 202 ? 6.043 0.656 -15.802 1.00 88.00 202 TYR A O 1
ATOM 1588 N N . ALA A 1 203 ? 5.675 2.503 -14.586 1.00 88.88 203 ALA A N 1
ATOM 1589 C CA . ALA A 1 203 ? 7.018 2.496 -14.008 1.00 88.88 203 ALA A CA 1
ATOM 1590 C C . ALA A 1 203 ? 7.138 1.482 -12.864 1.00 88.88 203 ALA A C 1
ATOM 1592 O O . ALA A 1 203 ? 6.169 1.187 -12.169 1.00 88.88 203 ALA A O 1
ATOM 1593 N N . PHE A 1 204 ? 8.353 0.976 -12.676 1.00 86.06 204 PHE A N 1
ATOM 1594 C CA . PHE A 1 204 ? 8.725 0.088 -11.582 1.00 86.06 204 PHE A CA 1
ATOM 1595 C C . PHE A 1 204 ? 9.747 0.781 -10.690 1.00 86.06 204 PHE A C 1
ATOM 1597 O O . PHE A 1 204 ? 10.571 1.565 -11.174 1.00 86.06 204 PHE A O 1
ATOM 1604 N N . ASP A 1 205 ? 9.718 0.431 -9.410 1.00 82.50 205 ASP A N 1
ATOM 1605 C CA . ASP A 1 205 ? 10.838 0.667 -8.512 1.00 82.50 205 ASP A CA 1
ATOM 1606 C C . ASP A 1 205 ? 11.989 -0.283 -8.888 1.00 82.50 205 ASP A C 1
ATOM 1608 O O . ASP A 1 205 ? 11.761 -1.468 -9.138 1.00 82.50 205 ASP A O 1
ATOM 1612 N N . LEU A 1 206 ? 13.206 0.239 -9.048 1.00 74.69 206 LEU A N 1
ATOM 1613 C CA . LEU A 1 206 ? 14.357 -0.530 -9.536 1.00 74.69 206 LEU A CA 1
ATOM 1614 C C . LEU A 1 206 ? 15.345 -0.928 -8.448 1.00 74.69 206 LEU A C 1
ATOM 1616 O O . LEU A 1 206 ? 16.271 -1.700 -8.751 1.00 74.69 206 LEU A O 1
ATOM 1620 N N . GLU A 1 207 ? 15.187 -0.411 -7.234 1.00 64.94 207 GLU A N 1
ATOM 1621 C CA . GLU A 1 207 ? 16.015 -0.815 -6.105 1.00 64.94 207 GLU A CA 1
ATOM 1622 C C . GLU A 1 207 ? 15.758 -2.293 -5.783 1.00 64.94 207 GLU A C 1
ATOM 1624 O O . GLU A 1 207 ? 14.689 -2.847 -6.049 1.00 64.94 207 GLU A O 1
ATOM 1629 N N . ASN A 1 208 ? 16.811 -3.005 -5.375 1.00 44.12 208 ASN A N 1
ATOM 1630 C CA . ASN A 1 208 ? 16.667 -4.408 -5.007 1.00 44.12 208 ASN A CA 1
ATOM 1631 C C . ASN A 1 208 ? 15.790 -4.470 -3.751 1.00 44.12 208 ASN A C 1
ATOM 1633 O O . ASN A 1 208 ? 16.096 -3.780 -2.783 1.00 44.12 208 ASN A O 1
ATOM 1637 N N . GLU A 1 209 ? 14.832 -5.396 -3.713 1.00 41.88 209 GLU A N 1
ATOM 1638 C CA . GLU A 1 209 ? 14.075 -5.814 -2.513 1.00 41.88 209 GLU A CA 1
ATOM 1639 C C . GLU A 1 209 ? 14.981 -6.287 -1.331 1.00 41.88 209 GLU A C 1
ATOM 1641 O O . GLU A 1 209 ? 14.503 -6.820 -0.333 1.00 41.88 209 GLU A O 1
ATOM 1646 N N . GLU A 1 210 ? 16.312 -6.147 -1.443 1.00 32.97 210 GLU A N 1
ATOM 1647 C CA . GLU A 1 210 ? 17.328 -6.477 -0.436 1.00 32.97 210 GLU A CA 1
ATOM 1648 C C . GLU A 1 210 ? 17.649 -5.321 0.531 1.00 32.97 210 GLU A C 1
ATOM 1650 O O . GLU A 1 210 ? 18.293 -5.557 1.558 1.00 32.97 210 GLU A O 1
ATOM 1655 N N . GLU A 1 211 ? 17.189 -4.097 0.259 1.00 27.77 211 GLU A N 1
ATOM 1656 C CA . GLU A 1 211 ? 16.955 -3.116 1.322 1.00 27.77 211 GLU A CA 1
ATOM 1657 C C . GLU A 1 211 ? 15.517 -3.341 1.792 1.00 27.77 211 GLU A C 1
ATOM 1659 O O . GLU A 1 211 ? 14.609 -3.232 0.969 1.00 27.77 211 GLU A O 1
ATOM 1664 N N . PRO A 1 212 ? 15.277 -3.763 3.051 1.00 28.86 212 PRO A N 1
ATOM 1665 C CA . PRO A 1 212 ? 13.917 -3.992 3.495 1.00 28.86 212 PRO A CA 1
ATOM 1666 C C . PRO A 1 212 ? 13.172 -2.673 3.357 1.00 28.86 212 PRO A C 1
ATOM 1668 O O . PRO A 1 212 ? 13.544 -1.686 3.996 1.00 28.86 212 PRO A O 1
ATOM 1671 N N . GLU A 1 213 ? 12.149 -2.692 2.508 1.00 28.41 213 GLU A N 1
ATOM 1672 C CA . GLU A 1 213 ? 11.096 -1.699 2.514 1.00 28.41 213 GLU A CA 1
ATOM 1673 C C . GLU A 1 213 ? 10.715 -1.481 3.981 1.00 28.41 213 GLU A C 1
ATOM 1675 O O . GLU A 1 213 ? 10.337 -2.414 4.697 1.00 28.41 213 GLU A O 1
ATOM 1680 N N . GLU A 1 214 ? 10.901 -0.257 4.470 1.00 30.73 214 GLU A N 1
ATOM 1681 C CA . GLU A 1 214 ? 10.118 0.203 5.600 1.00 30.73 214 GLU A CA 1
ATOM 1682 C C . GLU A 1 214 ? 8.669 0.040 5.121 1.00 30.73 214 GLU A C 1
ATOM 1684 O O . GLU A 1 214 ? 8.223 0.780 4.249 1.00 30.73 214 GLU A O 1
ATOM 1689 N N . GLU A 1 215 ? 7.980 -1.017 5.569 1.00 32.06 215 GLU A N 1
ATOM 1690 C CA . GLU A 1 215 ? 6.541 -1.211 5.359 1.00 32.06 215 GLU A CA 1
ATOM 1691 C C . GLU A 1 215 ? 5.788 -0.118 6.139 1.00 32.06 215 GLU A C 1
ATOM 1693 O O . GLU A 1 215 ? 5.079 -0.367 7.116 1.00 32.06 215 GLU A O 1
ATOM 1698 N N . GLU A 1 216 ? 5.968 1.129 5.721 1.00 27.61 216 GLU A N 1
ATOM 1699 C CA . GLU A 1 216 ? 4.898 2.098 5.719 1.00 27.61 216 GLU A CA 1
ATOM 1700 C C . GLU A 1 216 ? 3.945 1.628 4.619 1.00 27.61 216 GLU A C 1
ATOM 1702 O O . GLU A 1 216 ? 4.125 1.887 3.431 1.00 27.61 216 GLU A O 1
ATOM 1707 N N . GLU A 1 217 ? 2.891 0.917 5.023 1.00 32.06 217 GLU A N 1
ATOM 1708 C CA . GLU A 1 217 ? 1.623 0.885 4.282 1.00 32.06 217 GLU A CA 1
ATOM 1709 C C . GLU A 1 217 ? 0.971 2.281 4.305 1.00 32.06 217 GLU A C 1
ATOM 1711 O O . GLU A 1 217 ? -0.210 2.446 4.603 1.00 32.06 217 GLU A O 1
ATOM 1716 N N . GLU A 1 218 ? 1.757 3.309 4.007 1.00 25.75 218 GLU A N 1
ATOM 1717 C CA . GLU A 1 218 ? 1.269 4.607 3.614 1.00 25.75 218 GLU A CA 1
ATOM 1718 C C . GLU A 1 218 ? 1.067 4.497 2.104 1.00 25.75 218 GLU A C 1
ATOM 1720 O O . GLU A 1 218 ? 1.997 4.389 1.300 1.00 25.75 218 GLU A O 1
ATOM 1725 N N . TRP A 1 219 ? -0.204 4.354 1.728 1.00 32.69 219 TRP A N 1
ATOM 1726 C CA . TRP A 1 219 ? -0.695 4.521 0.366 1.00 32.69 219 TRP A CA 1
ATOM 1727 C C . TRP A 1 219 ? 0.132 5.580 -0.339 1.00 32.69 219 TRP A C 1
ATOM 1729 O O . TRP A 1 219 ? 0.257 6.637 0.246 1.00 32.69 219 TRP A O 1
ATOM 1739 N N . VAL A 1 220 ? 0.656 5.310 -1.548 1.00 33.47 220 VAL A N 1
ATOM 1740 C CA . VAL A 1 220 ? 1.527 6.235 -2.309 1.00 33.47 220 VAL A CA 1
ATOM 1741 C C . VAL A 1 220 ? 0.939 7.656 -2.362 1.00 33.47 220 VAL A C 1
ATOM 1743 O O . VAL A 1 220 ? 0.240 8.031 -3.306 1.00 33.47 220 VAL A O 1
ATOM 1746 N N . GLU A 1 221 ? 1.236 8.394 -1.312 1.00 28.30 221 GLU A N 1
ATOM 1747 C CA . GLU A 1 221 ? 1.338 9.815 -1.126 1.00 28.30 221 GLU A CA 1
ATOM 1748 C C . GLU A 1 221 ? 2.843 9.945 -0.933 1.00 28.30 221 GLU A C 1
ATOM 1750 O O . GLU A 1 221 ? 3.416 9.434 0.019 1.00 28.30 221 GLU A O 1
ATOM 1755 N N . ASP A 1 222 ? 3.491 10.436 -1.984 1.00 32.94 222 ASP A N 1
ATOM 1756 C CA . ASP A 1 222 ? 4.837 10.978 -1.932 1.00 32.94 222 ASP A CA 1
ATOM 1757 C C . ASP A 1 222 ? 5.870 10.120 -1.169 1.00 32.94 222 ASP A C 1
ATOM 1759 O O . ASP A 1 222 ? 6.384 10.520 -0.127 1.00 32.94 222 ASP A O 1
ATOM 1763 N N . ARG A 1 223 ? 6.285 8.973 -1.751 1.00 37.59 223 ARG A N 1
ATOM 1764 C CA . ARG A 1 223 ? 7.640 8.443 -1.482 1.00 37.59 223 ARG A CA 1
ATOM 1765 C C . ARG A 1 223 ? 8.604 9.575 -1.856 1.00 37.59 223 ARG A C 1
ATOM 1767 O O . ARG A 1 223 ? 8.913 9.748 -3.035 1.00 37.59 223 ARG A O 1
ATOM 1774 N N . GLU A 1 224 ? 9.024 10.368 -0.871 1.00 36.41 224 GLU A N 1
ATOM 1775 C CA . GLU A 1 224 ? 9.977 11.474 -0.983 1.00 36.41 224 GLU A CA 1
ATOM 1776 C C . GLU A 1 224 ? 11.274 10.990 -1.651 1.00 36.41 224 GLU A C 1
ATOM 1778 O O . GLU A 1 224 ? 12.210 10.581 -0.973 1.00 36.41 224 GLU A O 1
ATOM 1783 N N . GLY A 1 225 ? 11.332 10.987 -2.986 1.00 40.50 225 GLY A N 1
ATOM 1784 C CA . GLY A 1 225 ? 12.545 10.966 -3.812 1.00 40.50 225 GLY A CA 1
ATOM 1785 C C . GLY A 1 225 ? 13.600 9.872 -3.574 1.00 40.50 225 GLY A C 1
ATOM 1786 O O . GLY A 1 225 ? 14.666 9.972 -4.178 1.00 40.50 225 GLY A O 1
ATOM 1787 N N . LYS A 1 226 ? 13.364 8.865 -2.721 1.00 46.75 226 LYS A N 1
ATOM 1788 C CA . LYS A 1 226 ? 14.415 7.942 -2.256 1.00 46.75 226 LYS A CA 1
ATOM 1789 C C . LYS A 1 226 ? 14.661 6.748 -3.171 1.00 46.75 226 LYS A C 1
ATOM 1791 O O . LYS A 1 226 ? 15.803 6.312 -3.201 1.00 46.75 226 LYS A O 1
ATOM 1796 N N . SER A 1 227 ? 13.663 6.285 -3.932 1.00 60.25 227 SER A N 1
ATOM 1797 C CA . SER A 1 227 ? 13.817 5.107 -4.793 1.00 60.25 227 SER A CA 1
ATOM 1798 C C . SER A 1 227 ? 13.911 5.420 -6.290 1.00 60.25 227 SER A C 1
ATOM 1800 O O . SER A 1 227 ? 13.226 6.302 -6.833 1.00 60.25 227 SER A O 1
ATOM 1802 N N . MET A 1 228 ? 14.802 4.710 -6.990 1.00 75.81 228 MET A N 1
ATOM 1803 C CA . MET A 1 228 ? 15.000 4.891 -8.429 1.00 75.81 228 MET A CA 1
ATOM 1804 C C . MET A 1 228 ? 13.865 4.272 -9.254 1.00 75.81 228 MET A C 1
ATOM 1806 O O . MET A 1 228 ? 13.818 3.064 -9.477 1.00 75.81 228 MET A O 1
ATOM 1810 N N . LEU A 1 229 ? 13.022 5.123 -9.839 1.00 86.88 229 LEU A N 1
ATOM 1811 C CA . LEU A 1 229 ? 12.020 4.711 -10.823 1.00 86.88 229 LEU A CA 1
ATOM 1812 C C . LEU A 1 229 ? 12.638 4.394 -12.193 1.00 86.88 229 LEU A C 1
ATOM 1814 O O . LEU A 1 229 ? 13.563 5.068 -12.666 1.00 86.88 229 LEU A O 1
ATOM 1818 N N . GLY A 1 230 ? 12.044 3.435 -12.904 1.00 93.00 230 GLY A N 1
ATOM 1819 C CA . GLY A 1 230 ? 12.312 3.255 -14.326 1.00 93.00 230 GLY A CA 1
ATOM 1820 C C . GLY A 1 230 ? 11.231 2.529 -15.107 1.00 93.00 230 GLY A C 1
ATOM 1821 O O . GLY A 1 230 ? 10.402 1.794 -14.578 1.00 93.00 230 GLY A O 1
ATOM 1822 N N . MET A 1 231 ? 11.266 2.738 -16.420 1.00 96.69 231 MET A N 1
ATOM 1823 C CA . MET A 1 231 ? 10.368 2.081 -17.363 1.00 96.69 231 MET A CA 1
ATOM 1824 C C . MET A 1 231 ? 10.985 0.766 -17.809 1.00 96.69 231 MET A C 1
ATOM 1826 O O . MET A 1 231 ? 12.050 0.776 -18.431 1.00 96.69 231 MET A O 1
ATOM 1830 N N . VAL A 1 232 ? 10.326 -0.347 -17.496 1.00 95.19 232 VAL A N 1
ATOM 1831 C CA . VAL A 1 232 ? 10.855 -1.702 -17.681 1.00 95.19 232 VAL A CA 1
ATOM 1832 C C . VAL A 1 232 ? 10.231 -2.331 -18.932 1.00 95.19 232 VAL A C 1
ATOM 1834 O O . VAL A 1 232 ? 9.118 -2.860 -18.859 1.00 95.19 232 VAL A O 1
ATOM 1837 N N . PRO A 1 233 ? 10.918 -2.315 -20.096 1.00 94.94 233 PRO A N 1
ATOM 1838 C CA . PRO A 1 233 ? 10.319 -2.780 -21.336 1.00 94.94 233 PRO A CA 1
ATOM 1839 C C . PRO A 1 233 ? 9.957 -4.259 -21.238 1.00 94.94 233 PRO A C 1
ATOM 1841 O O . PRO A 1 233 ? 10.784 -5.062 -20.813 1.00 94.94 233 PRO A O 1
ATOM 1844 N N . MET A 1 234 ? 8.764 -4.616 -21.719 1.00 95.62 234 MET A N 1
ATOM 1845 C CA . MET A 1 234 ? 8.162 -5.962 -21.700 1.00 95.62 234 MET A CA 1
ATOM 1846 C C . MET A 1 234 ? 7.422 -6.299 -20.406 1.00 95.62 234 MET A C 1
ATOM 1848 O O . MET A 1 234 ? 6.348 -6.889 -20.498 1.00 95.62 234 MET A O 1
ATOM 1852 N N . ALA A 1 235 ? 7.939 -5.925 -19.231 1.00 93.94 235 ALA A N 1
ATOM 1853 C CA . ALA A 1 235 ? 7.215 -6.139 -17.972 1.00 93.94 235 ALA A CA 1
ATOM 1854 C C . ALA A 1 235 ? 5.908 -5.336 -17.949 1.00 93.94 235 ALA A C 1
ATOM 1856 O O . ALA A 1 235 ? 4.856 -5.856 -17.591 1.00 93.94 235 ALA A O 1
ATOM 1857 N N . ASP A 1 236 ? 5.966 -4.106 -18.448 1.00 92.38 236 ASP A N 1
ATOM 1858 C CA . ASP A 1 236 ? 4.849 -3.171 -18.560 1.00 92.38 236 ASP A CA 1
ATOM 1859 C C . ASP A 1 236 ? 3.836 -3.492 -19.683 1.00 92.38 236 ASP A C 1
ATOM 1861 O O . ASP A 1 236 ? 2.839 -2.794 -19.850 1.00 92.38 236 ASP A O 1
ATOM 1865 N N . ILE A 1 237 ? 4.074 -4.555 -20.460 1.00 94.88 237 ILE A N 1
ATOM 1866 C CA . ILE A 1 237 ? 3.112 -5.096 -21.436 1.00 94.88 237 ILE A CA 1
ATOM 1867 C C . ILE A 1 237 ? 2.142 -6.079 -20.765 1.00 94.88 237 ILE A C 1
ATOM 1869 O O . ILE A 1 237 ? 1.110 -6.420 -21.347 1.00 94.88 237 ILE A O 1
ATOM 1873 N N . LEU A 1 238 ? 2.466 -6.567 -19.564 1.00 95.38 238 LEU A N 1
ATOM 1874 C CA . LEU A 1 238 ? 1.537 -7.361 -18.771 1.00 95.38 238 LEU A CA 1
ATOM 1875 C C . LEU A 1 238 ? 0.415 -6.465 -18.253 1.00 95.38 238 LEU A C 1
ATOM 1877 O O . LEU A 1 238 ? 0.670 -5.472 -17.572 1.00 95.38 238 LEU A O 1
ATOM 1881 N N . ASN A 1 239 ? -0.827 -6.867 -18.513 1.00 95.44 239 ASN A N 1
ATOM 1882 C CA . ASN A 1 239 ? -1.953 -6.350 -17.749 1.00 95.44 239 ASN A CA 1
ATOM 1883 C C . ASN A 1 239 ? -1.886 -6.881 -16.311 1.00 95.44 239 ASN A C 1
ATOM 1885 O O . ASN A 1 239 ? -1.201 -7.869 -16.029 1.00 95.44 239 ASN A O 1
ATOM 1889 N N . ALA A 1 240 ? -2.628 -6.248 -15.409 1.00 93.12 240 ALA A N 1
ATOM 1890 C CA . ALA A 1 240 ? -2.729 -6.671 -14.021 1.00 93.12 240 ALA A CA 1
ATOM 1891 C C . ALA A 1 240 ? -4.182 -6.822 -13.575 1.00 93.12 240 ALA A C 1
ATOM 1893 O O . ALA A 1 240 ? -5.098 -6.241 -14.158 1.00 93.12 240 ALA A O 1
ATOM 1894 N N . ASP A 1 241 ? -4.373 -7.633 -12.542 1.00 93.94 241 ASP A N 1
ATOM 1895 C CA . ASP A 1 241 ? -5.649 -7.839 -11.863 1.00 93.94 241 ASP A CA 1
ATOM 1896 C C . ASP A 1 241 ? -5.368 -8.326 -10.430 1.00 93.94 241 ASP A C 1
ATOM 1898 O O . ASP A 1 241 ? -4.243 -8.706 -10.096 1.00 93.94 241 ASP A O 1
ATOM 1902 N N . ALA A 1 242 ? -6.396 -8.367 -9.580 1.00 92.38 242 ALA A N 1
ATOM 1903 C CA . ALA A 1 242 ? -6.241 -8.765 -8.176 1.00 92.38 242 ALA A CA 1
ATOM 1904 C C . ALA A 1 242 ? -5.876 -10.251 -8.023 1.00 92.38 242 ALA A C 1
ATOM 1906 O O . ALA A 1 242 ? -5.334 -10.673 -7.005 1.00 92.38 242 ALA A O 1
ATOM 1907 N N . GLU A 1 243 ? -6.196 -11.056 -9.038 1.00 93.69 243 GLU A N 1
ATOM 1908 C CA . GLU A 1 243 ? -5.635 -12.392 -9.197 1.00 93.69 243 GLU A CA 1
ATOM 1909 C C . GLU A 1 243 ? -4.665 -12.384 -10.361 1.00 93.69 243 GLU A C 1
ATOM 1911 O O . GLU A 1 243 ? -5.040 -12.111 -11.503 1.00 93.69 243 GLU A O 1
ATOM 1916 N N . PHE A 1 244 ? -3.451 -12.803 -10.074 1.00 95.81 244 PHE A N 1
ATOM 1917 C CA . PHE A 1 244 ? -2.335 -12.777 -10.995 1.00 95.81 244 PHE A CA 1
ATOM 1918 C C . PHE A 1 244 ? -1.736 -14.174 -11.101 1.00 95.81 244 PHE A C 1
ATOM 1920 O O . PHE A 1 244 ? -2.122 -15.102 -10.384 1.00 95.81 244 PHE A O 1
ATOM 1927 N N . ASN A 1 245 ? -0.863 -14.374 -12.078 1.00 97.62 245 ASN A N 1
ATOM 1928 C CA . ASN A 1 245 ? -0.225 -15.669 -12.312 1.00 97.62 245 ASN A CA 1
ATOM 1929 C C . ASN A 1 245 ? 1.252 -15.538 -12.705 1.00 97.62 245 ASN A C 1
ATOM 1931 O O . ASN A 1 245 ? 1.884 -16.554 -12.999 1.00 97.62 245 ASN A O 1
ATOM 1935 N N . ALA A 1 246 ? 1.803 -14.324 -12.658 1.00 94.88 246 ALA A N 1
ATOM 1936 C CA . ALA A 1 246 ? 3.209 -14.036 -12.870 1.00 94.88 246 ALA A CA 1
ATOM 1937 C C . ALA A 1 246 ? 3.751 -13.075 -11.806 1.00 94.88 246 ALA A C 1
ATOM 1939 O O . ALA A 1 246 ? 3.015 -12.241 -11.286 1.00 94.88 246 ALA A O 1
ATOM 1940 N N . HIS A 1 247 ? 5.042 -13.196 -11.511 1.00 90.19 247 HIS A N 1
ATOM 1941 C CA . HIS A 1 247 ? 5.759 -12.347 -10.563 1.00 90.19 247 HIS A CA 1
ATOM 1942 C C . HIS A 1 247 ? 7.093 -11.890 -11.156 1.00 90.19 247 HIS A C 1
ATOM 1944 O O . HIS A 1 247 ? 7.751 -12.652 -11.873 1.00 90.19 247 HIS A O 1
ATOM 1950 N N . VAL A 1 248 ? 7.462 -10.638 -10.884 1.00 88.75 248 VAL A N 1
ATOM 1951 C CA . VAL A 1 248 ? 8.701 -10.002 -11.342 1.00 88.75 248 VAL A CA 1
ATOM 1952 C C . VAL A 1 248 ? 9.768 -10.215 -10.273 1.00 88.75 248 VAL A C 1
ATOM 1954 O O . VAL A 1 248 ? 9.595 -9.789 -9.147 1.00 88.75 248 VAL A O 1
ATOM 1957 N N . ASN A 1 249 ? 10.868 -10.870 -10.628 1.00 87.88 249 ASN A N 1
ATOM 1958 C CA . ASN A 1 249 ? 11.988 -11.150 -9.735 1.00 87.88 249 ASN A CA 1
ATOM 1959 C C . ASN A 1 249 ? 13.137 -10.188 -10.048 1.00 87.88 249 ASN A C 1
ATOM 1961 O O . ASN A 1 249 ? 13.523 -10.049 -11.218 1.00 87.88 249 ASN A O 1
ATOM 1965 N N . HIS A 1 250 ? 13.714 -9.584 -9.011 1.00 85.81 250 HIS A N 1
ATOM 1966 C CA . HIS A 1 250 ? 14.829 -8.646 -9.116 1.00 85.81 250 HIS A CA 1
ATOM 1967 C C . HIS A 1 250 ? 16.164 -9.395 -9.024 1.00 85.81 250 HIS A C 1
ATOM 1969 O O . HIS A 1 250 ? 16.469 -10.034 -8.021 1.00 85.81 250 HIS A O 1
ATOM 1975 N N . GLY A 1 251 ? 16.966 -9.340 -10.087 1.00 83.56 251 GLY A N 1
ATOM 1976 C CA . GLY A 1 251 ? 18.338 -9.843 -10.103 1.00 83.56 251 GLY A CA 1
ATOM 1977 C C . GLY A 1 251 ? 19.360 -8.717 -10.273 1.00 83.56 251 GLY A C 1
ATOM 1978 O O . GLY A 1 251 ? 19.037 -7.615 -10.723 1.00 83.56 251 GLY A O 1
ATOM 1979 N N . ASP A 1 252 ? 20.630 -9.011 -9.983 1.00 83.25 252 ASP A N 1
ATOM 1980 C CA . ASP A 1 252 ? 21.731 -8.034 -10.068 1.00 83.25 252 ASP A CA 1
ATOM 1981 C C . ASP A 1 252 ? 21.869 -7.380 -11.451 1.00 83.25 252 ASP A C 1
ATOM 1983 O O . ASP A 1 252 ? 22.241 -6.216 -11.576 1.00 83.25 252 ASP A O 1
ATOM 1987 N N . ASN A 1 253 ? 21.617 -8.143 -12.520 1.00 87.31 253 ASN A N 1
ATOM 1988 C CA . ASN A 1 253 ? 21.861 -7.709 -13.900 1.00 87.31 253 ASN A CA 1
ATOM 1989 C C . ASN A 1 253 ? 20.595 -7.666 -14.763 1.00 87.31 253 ASN A C 1
ATOM 1991 O O . ASN A 1 253 ? 20.612 -7.078 -15.852 1.00 87.31 253 ASN A O 1
ATOM 1995 N N . ASP A 1 254 ? 19.511 -8.280 -14.303 1.00 91.81 254 ASP A N 1
ATOM 1996 C CA . ASP A 1 254 ? 18.270 -8.438 -15.045 1.00 91.81 254 ASP A CA 1
ATOM 1997 C C . ASP A 1 254 ? 17.066 -8.561 -14.107 1.00 91.81 254 ASP A C 1
ATOM 1999 O O . ASP A 1 254 ? 17.208 -8.869 -12.928 1.00 91.81 254 ASP A O 1
ATOM 2003 N N . LEU A 1 255 ? 15.886 -8.278 -14.650 1.00 92.75 255 LEU A N 1
ATOM 2004 C CA . LEU A 1 255 ? 14.600 -8.601 -14.045 1.00 92.75 255 LEU A CA 1
ATOM 2005 C C . LEU A 1 255 ? 14.043 -9.818 -14.782 1.00 92.75 255 LEU A C 1
ATOM 2007 O O . LEU A 1 255 ? 14.106 -9.882 -16.013 1.00 92.75 255 LEU A O 1
ATOM 2011 N N . SER A 1 256 ? 13.474 -10.780 -14.063 1.00 94.06 256 SER A N 1
ATOM 2012 C CA . SER A 1 256 ? 12.889 -11.977 -14.677 1.00 94.06 256 SER A CA 1
ATOM 2013 C C . SER A 1 256 ? 11.452 -12.186 -14.237 1.00 94.06 256 SER A C 1
ATOM 2015 O O . SER A 1 256 ? 11.136 -12.107 -13.057 1.00 94.06 256 SER A O 1
ATOM 2017 N N . VAL A 1 257 ? 10.561 -12.462 -15.184 1.00 95.56 257 VAL A N 1
ATOM 2018 C CA . VAL A 1 257 ? 9.151 -12.718 -14.884 1.00 95.56 257 VAL A CA 1
ATOM 2019 C C . VAL A 1 257 ? 8.892 -14.212 -14.898 1.00 95.56 257 VAL A C 1
ATOM 2021 O O . VAL A 1 257 ? 9.157 -14.872 -15.904 1.00 95.56 257 VAL A O 1
ATOM 2024 N N . THR A 1 258 ? 8.344 -14.733 -13.806 1.00 96.25 258 THR A N 1
ATOM 2025 C CA . THR A 1 258 ? 8.165 -16.172 -13.579 1.00 96.25 258 THR A CA 1
ATOM 2026 C C . THR A 1 258 ? 6.698 -16.504 -13.328 1.00 96.25 258 THR A C 1
ATOM 2028 O O . THR A 1 258 ? 5.988 -15.742 -12.676 1.00 96.25 258 THR A O 1
ATOM 2031 N N . ALA A 1 259 ? 6.225 -17.632 -13.862 1.00 97.88 259 ALA A N 1
ATOM 2032 C CA . ALA A 1 259 ? 4.865 -18.117 -13.632 1.00 97.88 259 ALA A CA 1
ATOM 2033 C C . ALA A 1 259 ? 4.695 -18.669 -12.205 1.00 97.88 259 ALA A C 1
ATOM 2035 O O . ALA A 1 259 ? 5.411 -19.585 -11.816 1.00 97.88 259 ALA A O 1
ATOM 2036 N N . LEU A 1 260 ? 3.694 -18.190 -11.464 1.00 94.12 260 LEU A N 1
ATOM 2037 C CA . LEU A 1 260 ? 3.399 -18.631 -10.086 1.00 94.12 260 LEU A CA 1
ATOM 2038 C C . LEU A 1 260 ? 2.686 -19.984 -10.026 1.00 94.12 260 LEU A C 1
ATOM 2040 O O . LEU A 1 260 ? 2.733 -20.718 -9.045 1.00 94.12 260 LEU A O 1
ATOM 2044 N N . ARG A 1 261 ? 1.962 -20.305 -11.095 1.00 97.12 261 ARG A N 1
ATOM 2045 C CA . ARG A 1 261 ? 1.123 -21.495 -11.203 1.00 97.12 261 ARG A CA 1
ATOM 2046 C C . ARG A 1 261 ? 1.073 -21.965 -12.645 1.00 97.12 261 ARG A C 1
ATOM 2048 O O . ARG A 1 261 ? 1.610 -21.323 -13.542 1.00 97.12 261 ARG A O 1
ATOM 2055 N N . THR A 1 262 ? 0.396 -23.086 -12.884 1.00 98.00 262 THR A N 1
ATOM 2056 C CA . THR A 1 262 ? 0.165 -23.534 -14.263 1.00 98.00 262 THR A CA 1
ATOM 2057 C C . THR A 1 262 ? -0.699 -22.509 -14.997 1.00 98.00 262 THR A C 1
ATOM 2059 O O . THR A 1 262 ? -1.828 -22.263 -14.571 1.00 98.00 262 THR A O 1
ATOM 2062 N N . ILE A 1 263 ? -0.192 -21.969 -16.106 1.00 98.31 263 ILE A N 1
ATOM 2063 C CA . ILE A 1 263 ? -0.919 -21.052 -16.995 1.00 98.31 263 ILE A CA 1
ATOM 2064 C C . ILE A 1 263 ? -1.348 -21.851 -18.221 1.00 98.31 263 ILE A C 1
ATOM 2066 O O . ILE A 1 263 ? -0.508 -22.437 -18.904 1.00 98.31 263 ILE A O 1
ATOM 2070 N N . ARG A 1 264 ? -2.652 -21.942 -18.489 1.00 98.38 264 ARG A N 1
ATOM 2071 C CA . ARG A 1 264 ? -3.151 -22.781 -19.591 1.00 98.38 264 ARG A CA 1
ATOM 2072 C C . ARG A 1 264 ? -2.994 -22.101 -20.943 1.00 98.38 264 ARG A C 1
ATOM 2074 O O . ARG A 1 264 ? -3.040 -20.881 -21.046 1.00 98.38 264 ARG A O 1
ATOM 2081 N N . ALA A 1 265 ? -2.918 -22.897 -22.006 1.00 98.25 265 ALA A N 1
ATOM 2082 C CA . ALA A 1 265 ? -2.961 -22.380 -23.369 1.00 98.25 265 ALA A CA 1
ATOM 2083 C C . ALA A 1 265 ? -4.197 -21.479 -23.585 1.00 98.25 265 ALA A C 1
ATOM 2085 O O . ALA A 1 265 ? -5.338 -21.906 -23.394 1.00 98.25 265 ALA A O 1
ATOM 2086 N N . GLY A 1 266 ? -3.962 -20.243 -24.020 1.00 97.56 266 GLY A N 1
ATOM 2087 C CA . GLY A 1 266 ? -4.971 -19.205 -24.230 1.00 97.56 266 GLY A CA 1
ATOM 2088 C C . GLY A 1 266 ? -5.267 -18.328 -23.010 1.00 97.56 266 GLY A C 1
ATOM 2089 O O . GLY A 1 266 ? -6.018 -17.368 -23.159 1.00 97.56 266 GLY A O 1
ATOM 2090 N N . GLU A 1 267 ? -4.705 -18.629 -21.836 1.00 97.69 267 GLU A N 1
ATOM 2091 C CA . GLU A 1 267 ? -4.813 -17.788 -20.640 1.00 97.69 267 GLU A CA 1
ATOM 2092 C C . GLU A 1 267 ? -3.860 -16.588 -20.735 1.00 97.69 267 GLU A C 1
ATOM 2094 O O . GLU A 1 267 ? -2.762 -16.681 -21.294 1.00 97.69 267 GLU A O 1
ATOM 2099 N N . GLU A 1 268 ? -4.308 -15.450 -20.212 1.00 97.75 268 GLU A N 1
ATOM 2100 C CA . GLU A 1 268 ? -3.500 -14.241 -20.099 1.00 97.75 268 GLU A CA 1
ATOM 2101 C C . GLU A 1 268 ? -2.523 -14.347 -18.930 1.00 97.75 268 GLU A C 1
ATOM 2103 O O . GLU A 1 268 ? -2.834 -14.908 -17.878 1.00 97.75 268 GLU A O 1
ATOM 2108 N N . ILE A 1 269 ? -1.327 -13.814 -19.143 1.00 98.19 269 ILE A N 1
ATOM 2109 C CA . ILE A 1 269 ? -0.305 -13.664 -18.121 1.00 98.19 269 ILE A CA 1
ATOM 2110 C C . ILE A 1 269 ? -0.540 -12.305 -17.472 1.00 98.19 269 ILE A C 1
ATOM 2112 O O . ILE A 1 269 ? -0.454 -11.276 -18.142 1.00 98.19 269 ILE A O 1
ATOM 2116 N N . LEU A 1 270 ? -0.857 -12.326 -16.183 1.00 96.75 270 LEU A N 1
ATOM 2117 C CA . LEU A 1 270 ? -1.247 -11.161 -15.404 1.00 96.75 270 LEU A CA 1
ATOM 2118 C C . LEU A 1 270 ? -0.208 -10.888 -14.321 1.00 96.75 270 LEU A C 1
ATOM 2120 O O . LEU A 1 270 ? 0.190 -11.807 -13.597 1.00 96.75 270 LEU A O 1
ATOM 2124 N N . ASN A 1 271 ? 0.189 -9.622 -14.225 1.00 93.56 271 ASN A N 1
ATOM 2125 C CA . ASN A 1 271 ? 0.980 -9.082 -13.127 1.00 93.56 271 ASN A CA 1
ATOM 2126 C C . ASN A 1 271 ? 0.078 -8.695 -11.939 1.00 93.56 271 ASN A C 1
ATOM 2128 O O . ASN A 1 271 ? -1.149 -8.670 -12.057 1.00 93.56 271 ASN A O 1
ATOM 2132 N N . TYR A 1 272 ? 0.693 -8.355 -10.810 1.00 89.25 272 TYR A N 1
ATOM 2133 C CA . TYR A 1 272 ? 0.033 -7.775 -9.649 1.00 89.25 272 TYR A CA 1
ATOM 2134 C C . TYR A 1 272 ? 0.484 -6.329 -9.456 1.00 89.25 272 TYR A C 1
ATOM 2136 O O . TYR A 1 272 ? 1.677 -6.071 -9.341 1.00 89.25 272 TYR A O 1
ATOM 2144 N N . TYR A 1 273 ? -0.462 -5.391 -9.419 1.00 82.94 273 TYR A N 1
ATOM 2145 C CA . TYR A 1 273 ? -0.172 -3.988 -9.089 1.00 82.94 273 TYR A CA 1
ATOM 2146 C C . TYR A 1 273 ? -0.392 -3.665 -7.609 1.00 82.94 273 TYR A C 1
ATOM 2148 O O . TYR A 1 273 ? -0.128 -2.545 -7.200 1.00 82.94 273 TYR A O 1
ATOM 2156 N N . GLY A 1 274 ? -0.871 -4.620 -6.810 1.00 85.62 274 GLY A N 1
ATOM 2157 C CA . GLY A 1 274 ? -1.185 -4.399 -5.402 1.00 85.62 274 GLY A CA 1
ATOM 2158 C C . GLY A 1 274 ? -2.688 -4.334 -5.103 1.00 85.62 274 GLY A C 1
ATOM 2159 O O . GLY A 1 274 ? -3.526 -4.363 -6.016 1.00 85.62 274 GLY A O 1
ATOM 2160 N N . PRO A 1 275 ? -3.049 -4.255 -3.812 1.00 86.44 275 PRO A N 1
ATOM 2161 C CA . PRO A 1 275 ? -4.428 -4.286 -3.330 1.00 86.44 275 PRO A CA 1
ATOM 2162 C C . PRO A 1 275 ? -5.116 -2.918 -3.480 1.00 86.44 275 PRO A C 1
ATOM 2164 O O . PRO A 1 275 ? -5.555 -2.304 -2.514 1.00 86.44 275 PRO A O 1
ATOM 2167 N N . HIS A 1 276 ? -5.204 -2.403 -4.707 1.00 90.38 276 HIS A N 1
ATOM 2168 C CA . HIS A 1 276 ? -5.779 -1.081 -4.955 1.00 90.38 276 HIS A CA 1
ATOM 2169 C C . HIS A 1 276 ? -7.314 -1.108 -5.064 1.00 90.38 276 HIS A C 1
ATOM 2171 O O . HIS A 1 276 ? -7.845 -1.974 -5.774 1.00 90.38 276 HIS A O 1
ATOM 2177 N N . PRO A 1 277 ? -8.040 -0.142 -4.464 1.00 94.88 277 PRO A N 1
ATOM 2178 C CA . PRO A 1 277 ? -9.462 0.066 -4.740 1.00 94.88 277 PRO A CA 1
ATOM 2179 C C . PRO A 1 277 ? -9.690 0.439 -6.209 1.00 94.88 277 PRO A C 1
ATOM 2181 O O . PRO A 1 277 ? -8.803 0.982 -6.874 1.00 94.88 277 PRO A O 1
ATOM 2184 N N . ASN A 1 278 ? -10.909 0.236 -6.722 1.00 96.44 278 ASN A N 1
ATOM 2185 C CA . ASN A 1 278 ? -11.226 0.643 -8.098 1.00 96.44 278 ASN A CA 1
ATOM 2186 C C . ASN A 1 278 ? -11.084 2.154 -8.330 1.00 96.44 278 ASN A C 1
ATOM 2188 O O . ASN A 1 278 ? -10.748 2.569 -9.437 1.00 96.44 278 ASN A O 1
ATOM 2192 N N . SER A 1 279 ? -11.333 2.975 -7.307 1.00 94.44 279 SER A N 1
ATOM 2193 C CA . SER A 1 279 ? -11.101 4.423 -7.356 1.00 94.44 279 SER A CA 1
ATOM 2194 C C . SER A 1 279 ? -9.646 4.744 -7.707 1.00 94.44 279 SER A C 1
ATOM 2196 O O . SER A 1 279 ? -9.383 5.569 -8.584 1.00 94.44 279 SER A O 1
ATOM 2198 N N . GLU A 1 280 ? -8.707 4.031 -7.087 1.00 91.81 280 GLU A N 1
ATOM 2199 C CA . GLU A 1 280 ? -7.278 4.237 -7.290 1.00 91.81 280 GLU A CA 1
ATOM 2200 C C . GLU A 1 280 ? -6.765 3.597 -8.577 1.00 91.81 280 GLU A C 1
ATOM 2202 O O . GLU A 1 280 ? -5.970 4.208 -9.296 1.00 91.81 280 GLU A O 1
ATOM 2207 N N . LEU A 1 281 ? -7.287 2.419 -8.936 1.00 93.44 281 LEU A N 1
ATOM 2208 C CA . LEU A 1 281 ? -7.010 1.824 -10.240 1.00 93.44 281 LEU A CA 1
ATOM 2209 C C . LEU A 1 281 ? -7.405 2.757 -11.386 1.00 93.44 281 LEU A C 1
ATOM 2211 O O . LEU A 1 281 ? -6.647 2.943 -12.340 1.00 93.44 281 LEU A O 1
ATOM 2215 N N . LEU A 1 282 ? -8.573 3.390 -11.275 1.00 95.25 282 LEU A N 1
ATOM 2216 C CA . LEU A 1 282 ? -9.052 4.323 -12.282 1.00 95.25 282 LEU A CA 1
ATOM 2217 C C . LEU A 1 282 ? -8.198 5.591 -12.327 1.00 95.25 282 LEU A C 1
ATOM 2219 O O . LEU A 1 282 ? -7.888 6.088 -13.411 1.00 95.25 282 LEU A O 1
ATOM 2223 N N . ARG A 1 283 ? -7.805 6.110 -11.159 1.00 91.25 283 ARG A N 1
ATOM 2224 C CA . ARG A 1 283 ? -6.961 7.303 -11.042 1.00 91.25 283 ARG A CA 1
ATOM 2225 C C . ARG A 1 283 ? -5.580 7.081 -11.661 1.00 91.25 283 ARG A C 1
ATOM 2227 O O . ARG A 1 283 ? -5.178 7.899 -12.485 1.00 91.25 283 ARG A O 1
ATOM 2234 N N . ARG A 1 284 ? -4.893 5.989 -11.303 1.00 87.69 284 ARG A N 1
ATOM 2235 C CA . ARG A 1 284 ? -3.504 5.713 -11.716 1.00 87.69 284 ARG A CA 1
ATOM 2236 C C . ARG A 1 284 ? -3.386 5.030 -13.069 1.00 87.69 284 ARG A C 1
ATOM 2238 O O . ARG A 1 284 ? -2.586 5.450 -13.895 1.00 87.69 284 ARG A O 1
ATOM 2245 N N . TYR A 1 285 ? -4.194 4.001 -13.307 1.00 92.06 285 TYR A N 1
ATOM 2246 C CA . TYR A 1 285 ? -4.044 3.101 -14.455 1.00 92.06 285 TYR A CA 1
ATOM 2247 C C . TYR A 1 285 ? -5.155 3.261 -15.502 1.00 92.06 285 TYR A C 1
ATOM 2249 O O . TYR A 1 285 ? -5.022 2.785 -16.629 1.00 92.06 285 TYR A O 1
ATOM 2257 N N . GLY A 1 286 ? -6.249 3.955 -15.171 1.00 93.44 286 GLY A N 1
ATOM 2258 C CA . GLY A 1 286 ? -7.325 4.255 -16.117 1.00 93.44 286 GLY A CA 1
ATOM 2259 C C . GLY A 1 286 ? -8.261 3.080 -16.405 1.00 93.44 286 GLY A C 1
ATOM 2260 O O . GLY A 1 286 ? -8.886 3.056 -17.465 1.00 93.44 286 GLY A O 1
ATOM 2261 N N . TYR A 1 287 ? -8.365 2.111 -15.492 1.00 94.31 287 TYR A N 1
ATOM 2262 C CA . TYR A 1 287 ? -9.300 0.989 -15.600 1.00 94.31 287 TYR A CA 1
ATOM 2263 C C . TYR A 1 287 ? -9.905 0.615 -14.242 1.00 94.31 287 TYR A C 1
ATOM 2265 O O . TYR A 1 287 ? -9.479 1.097 -13.199 1.00 94.31 287 TYR A O 1
ATOM 2273 N N . VAL A 1 288 ? -10.916 -0.251 -14.269 1.00 95.38 288 VAL A N 1
ATOM 2274 C CA . VAL A 1 288 ? -11.544 -0.863 -13.090 1.00 95.38 288 VAL A CA 1
ATOM 2275 C C . VAL A 1 288 ? -11.808 -2.337 -13.373 1.00 95.38 288 VAL A C 1
ATOM 2277 O O . VAL A 1 288 ? -11.900 -2.748 -14.534 1.00 95.38 288 VAL A O 1
ATOM 2280 N N . THR A 1 289 ? -11.939 -3.145 -12.326 1.00 93.81 289 THR A N 1
ATOM 2281 C CA . THR A 1 289 ? -12.192 -4.583 -12.460 1.00 93.81 289 THR A CA 1
ATOM 2282 C C . THR A 1 289 ? -13.023 -5.103 -11.286 1.00 93.81 289 THR A C 1
ATOM 2284 O O . THR A 1 289 ? -12.790 -4.731 -10.131 1.00 93.81 289 THR A O 1
ATOM 2287 N N . PRO A 1 290 ? -13.979 -6.021 -11.532 1.00 93.38 290 PRO A N 1
ATOM 2288 C CA . PRO A 1 290 ? -14.780 -6.613 -10.469 1.00 93.38 290 PRO A CA 1
ATOM 2289 C C . PRO A 1 290 ? -13.960 -7.278 -9.361 1.00 93.38 290 PRO A C 1
ATOM 2291 O O . PRO A 1 290 ? -14.427 -7.329 -8.231 1.00 93.38 290 PRO A O 1
ATOM 2294 N N . LYS A 1 291 ? -12.758 -7.800 -9.644 1.00 93.31 291 LYS A N 1
ATOM 2295 C CA . LYS A 1 291 ? -11.963 -8.466 -8.600 1.00 93.31 291 LYS A CA 1
ATOM 2296 C C . LYS A 1 291 ? -11.356 -7.483 -7.606 1.00 93.31 291 LYS A C 1
ATOM 2298 O O . LYS A 1 291 ? -11.247 -7.820 -6.431 1.00 93.31 291 LYS A O 1
ATOM 2303 N N . HIS A 1 292 ? -11.039 -6.267 -8.050 1.00 94.88 292 HIS A N 1
ATOM 2304 C CA . HIS A 1 292 ? -10.553 -5.204 -7.173 1.00 94.88 292 HIS A CA 1
ATOM 2305 C C . HIS A 1 292 ? -11.657 -4.560 -6.335 1.00 94.88 292 HIS A C 1
ATOM 2307 O O . HIS A 1 292 ? -11.343 -3.866 -5.376 1.00 94.88 292 HIS A O 1
ATOM 2313 N N . SER A 1 293 ? -12.944 -4.852 -6.589 1.00 94.81 293 SER A N 1
ATOM 2314 C CA . SER A 1 293 ? -14.024 -4.313 -5.746 1.00 94.81 293 SER A CA 1
ATOM 2315 C C . SER A 1 293 ? -13.917 -4.747 -4.286 1.00 94.81 293 SER A C 1
ATOM 2317 O O . SER A 1 293 ? -14.558 -4.176 -3.410 1.00 94.81 293 SER A O 1
ATOM 2319 N N . ARG A 1 294 ? -13.139 -5.798 -4.010 1.00 94.00 294 ARG A N 1
ATOM 2320 C CA . ARG A 1 294 ? -12.835 -6.239 -2.651 1.00 94.00 294 ARG A CA 1
ATOM 2321 C C . ARG A 1 294 ? -12.057 -5.191 -1.853 1.00 94.00 294 ARG A C 1
ATOM 2323 O O . ARG A 1 294 ? -12.328 -5.051 -0.668 1.00 94.00 294 ARG A O 1
ATOM 2330 N N . TYR A 1 295 ? -11.176 -4.455 -2.527 1.00 95.25 295 TYR A N 1
ATOM 2331 C CA . TYR A 1 295 ? -10.306 -3.435 -1.954 1.00 95.25 295 TYR A CA 1
ATOM 2332 C C . TYR A 1 295 ? -10.936 -2.048 -1.990 1.00 95.25 295 TYR A C 1
ATOM 2334 O O . TYR A 1 295 ? -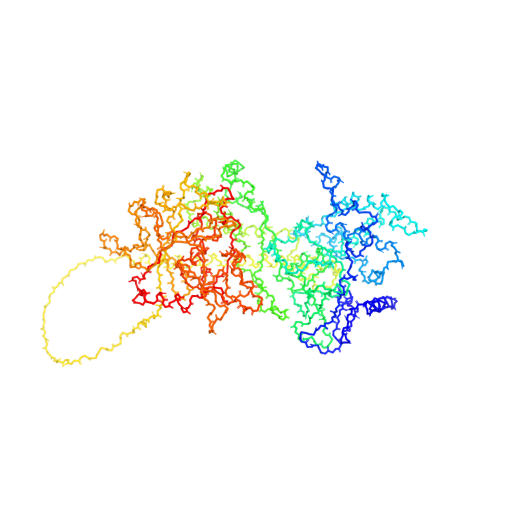10.270 -1.103 -1.608 1.00 95.25 295 TYR A O 1
ATOM 2342 N N . ASP A 1 296 ? -12.173 -1.898 -2.491 1.00 96.00 296 ASP A N 1
ATOM 2343 C CA . ASP A 1 296 ? -12.849 -0.599 -2.511 1.00 96.00 296 ASP A CA 1
ATOM 2344 C C . ASP A 1 296 ? -12.830 0.031 -1.112 1.00 96.00 296 ASP A C 1
ATOM 2346 O O . ASP A 1 296 ? -13.096 -0.652 -0.118 1.00 96.00 296 ASP A O 1
ATOM 2350 N N . VAL A 1 297 ? -12.571 1.337 -1.075 1.00 94.50 297 VAL A N 1
ATOM 2351 C CA . VAL A 1 297 ? -12.478 2.145 0.142 1.00 94.50 297 VAL A CA 1
ATOM 2352 C C . VAL A 1 297 ? -13.468 3.300 0.085 1.00 94.50 297 VAL A C 1
ATOM 2354 O O . VAL A 1 297 ? -13.831 3.772 -0.996 1.00 94.50 297 VAL A O 1
ATOM 2357 N N . VAL A 1 298 ? -13.899 3.775 1.250 1.00 96.56 298 VAL A N 1
ATOM 2358 C CA . VAL A 1 298 ? -14.652 5.024 1.394 1.00 96.56 298 VAL A CA 1
ATOM 2359 C C . VAL A 1 298 ? -14.022 5.859 2.496 1.00 96.56 298 VAL A C 1
ATOM 2361 O O . VAL A 1 298 ? -13.900 5.410 3.630 1.00 96.56 298 VAL A O 1
ATOM 2364 N N . GLU A 1 299 ? -13.673 7.096 2.167 1.00 93.69 299 GLU A N 1
ATOM 2365 C CA . GLU A 1 299 ? -13.174 8.072 3.131 1.00 93.69 299 GLU A CA 1
ATOM 2366 C C . GLU A 1 299 ? -14.329 8.661 3.954 1.00 93.69 299 GLU A C 1
ATOM 2368 O O . GLU A 1 299 ? -15.382 9.034 3.422 1.00 93.69 299 GLU A O 1
ATOM 2373 N N . ILE A 1 300 ? -14.135 8.748 5.268 1.00 96.00 300 ILE A N 1
ATOM 2374 C CA . ILE A 1 300 ? -15.057 9.330 6.239 1.00 96.00 300 ILE A CA 1
ATOM 2375 C C . ILE A 1 300 ? -14.387 10.585 6.812 1.00 96.00 300 ILE A C 1
ATOM 2377 O O . ILE A 1 300 ? -13.584 10.477 7.736 1.00 96.00 300 ILE A O 1
ATOM 2381 N N . PRO A 1 301 ? -14.725 11.785 6.311 1.00 94.94 301 PRO A N 1
ATOM 2382 C CA . PRO A 1 301 ? -14.140 13.021 6.815 1.00 94.94 301 PRO A CA 1
ATOM 2383 C C . PRO A 1 301 ? -14.564 13.294 8.260 1.00 94.94 301 PRO A C 1
ATOM 2385 O O . PRO A 1 301 ? -15.764 13.245 8.581 1.00 94.94 301 PRO A O 1
ATOM 2388 N N . TRP A 1 302 ? -13.606 13.653 9.113 1.00 95.06 302 TRP A N 1
ATOM 2389 C CA . TRP A 1 302 ? -13.856 14.026 10.501 1.00 95.06 302 TRP A CA 1
ATOM 2390 C C . TRP A 1 302 ? -14.835 15.198 10.606 1.00 95.06 302 TRP A C 1
ATOM 2392 O O . TRP A 1 302 ? -15.764 15.145 11.409 1.00 95.06 302 TRP A O 1
ATOM 2402 N N . ASP A 1 303 ? -14.741 16.189 9.718 1.00 94.62 303 ASP A N 1
ATOM 2403 C CA . ASP A 1 303 ? -15.681 17.316 9.641 1.00 94.62 303 ASP A CA 1
ATOM 2404 C C . ASP A 1 303 ? -17.148 16.871 9.548 1.00 94.62 303 ASP A C 1
ATOM 2406 O O . ASP A 1 303 ? -18.044 17.444 10.184 1.00 94.62 303 ASP A O 1
ATOM 2410 N N . LEU A 1 304 ? -17.422 15.812 8.780 1.00 96.31 304 LEU A N 1
ATOM 2411 C CA . LEU A 1 304 ? -18.771 15.273 8.662 1.00 96.31 304 LEU A CA 1
ATOM 2412 C C . LEU A 1 304 ? -19.196 14.580 9.962 1.00 96.31 304 LEU A C 1
ATOM 2414 O O . LEU A 1 304 ? -20.318 14.813 10.423 1.00 96.31 304 LEU A O 1
ATOM 2418 N N . VAL A 1 305 ? -18.311 13.791 10.577 1.00 97.31 305 VAL A N 1
ATOM 2419 C CA . VAL A 1 305 ? -18.546 13.148 11.884 1.00 97.31 305 VAL A CA 1
ATOM 2420 C C . VAL A 1 305 ? -18.826 14.200 12.958 1.00 97.31 305 VAL A C 1
ATOM 2422 O O . VAL A 1 305 ? -19.827 14.110 13.674 1.00 97.31 305 VAL A O 1
ATOM 2425 N N . GLN A 1 306 ? -17.994 15.238 13.022 1.00 95.19 306 GLN A N 1
ATOM 2426 C CA . GLN A 1 306 ? -18.124 16.369 13.927 1.00 95.19 306 GLN A CA 1
ATOM 2427 C C . GLN A 1 306 ? -19.446 17.108 13.701 1.00 95.19 306 GLN A C 1
ATOM 2429 O O . GLN A 1 306 ? -20.156 17.400 14.664 1.00 95.19 306 GLN A O 1
ATOM 2434 N N . SER A 1 307 ? -19.845 17.348 12.446 1.00 96.38 307 SER A N 1
ATOM 2435 C CA . SER A 1 307 ? -21.133 17.985 12.132 1.00 96.38 307 SER A CA 1
ATOM 2436 C C . SER A 1 307 ? -22.329 17.183 12.667 1.00 96.38 307 SER A C 1
ATOM 2438 O O . SER A 1 307 ? -23.264 17.748 13.240 1.00 96.38 307 SER A O 1
ATOM 2440 N N . VAL A 1 308 ? -22.288 15.854 12.545 1.00 97.25 308 VAL A N 1
ATOM 2441 C CA . VAL A 1 308 ? -23.338 14.951 13.028 1.00 97.25 308 VAL A CA 1
ATOM 2442 C C . VAL A 1 308 ? -23.351 14.906 14.555 1.00 97.25 308 VAL A C 1
ATOM 2444 O O . VAL A 1 308 ? -24.421 14.946 15.167 1.00 97.25 308 VAL A O 1
ATOM 2447 N N . LEU A 1 309 ? -22.177 14.869 15.187 1.00 96.00 309 LEU A N 1
ATOM 2448 C CA . LEU A 1 309 ? -22.045 14.942 16.639 1.00 96.00 309 LEU A CA 1
ATOM 2449 C C . LEU A 1 309 ? -22.613 16.264 17.185 1.00 96.00 309 LEU A C 1
ATOM 2451 O O . LEU A 1 309 ? -23.340 16.259 18.183 1.00 96.00 309 LEU A O 1
ATOM 2455 N N . ASN A 1 310 ? -22.351 17.376 16.495 1.00 94.62 310 ASN A N 1
ATOM 2456 C CA . ASN A 1 310 ? -22.870 18.700 16.836 1.00 94.62 310 ASN A CA 1
ATOM 2457 C C . ASN A 1 310 ? -24.390 18.749 16.780 1.00 94.62 310 ASN A C 1
ATOM 2459 O O . ASN A 1 310 ? -25.016 19.243 17.716 1.00 94.62 310 ASN A O 1
ATOM 2463 N N . GLU A 1 311 ? -24.993 18.206 15.723 1.00 94.06 311 GLU A N 1
ATOM 2464 C CA . GLU A 1 311 ? -26.448 18.103 15.599 1.00 94.06 311 GLU A CA 1
ATOM 2465 C C . GLU A 1 311 ? -27.051 17.242 16.719 1.00 94.06 311 GLU A C 1
ATOM 2467 O O . GLU A 1 311 ? -28.063 17.620 17.318 1.00 94.06 311 GLU A O 1
ATOM 2472 N N . GLN A 1 312 ? -26.407 16.116 17.040 1.00 93.19 312 GLN A N 1
ATOM 2473 C CA . GLN A 1 312 ? -26.911 15.150 18.013 1.00 93.19 312 GLN A CA 1
ATOM 2474 C C . GLN A 1 312 ? -26.865 15.670 19.454 1.00 93.19 312 GLN A C 1
ATOM 2476 O O . GLN A 1 312 ? -27.816 15.481 20.217 1.00 93.19 312 GLN A O 1
ATOM 2481 N N . LEU A 1 313 ? -25.769 16.325 19.840 1.00 91.69 313 LEU A N 1
ATOM 2482 C CA . LEU A 1 313 ? -25.561 16.837 21.198 1.00 91.69 313 LEU A CA 1
ATOM 2483 C C . LEU A 1 313 ? -25.853 18.335 21.343 1.00 91.69 313 LEU A C 1
ATOM 2485 O O . LEU A 1 313 ? -25.797 18.858 22.456 1.00 91.69 313 LEU A O 1
ATOM 2489 N N . LYS A 1 314 ? -26.211 19.019 20.248 1.00 91.44 314 LYS A N 1
ATOM 2490 C CA . LYS A 1 314 ? -26.416 20.477 20.183 1.00 91.44 314 LYS A CA 1
ATOM 2491 C C . LYS A 1 314 ? -25.197 21.249 20.695 1.00 91.44 314 LYS A C 1
ATOM 2493 O O . LYS A 1 314 ? -25.340 22.198 21.469 1.00 91.44 314 LYS A O 1
ATOM 2498 N N . LEU A 1 315 ? -24.008 20.804 20.291 1.00 89.94 315 LEU A N 1
ATOM 2499 C CA . LEU A 1 315 ? -22.744 21.433 20.674 1.00 89.94 315 LEU A CA 1
ATOM 2500 C C . LEU A 1 315 ? -22.591 22.781 19.964 1.00 89.94 315 LEU A C 1
ATOM 2502 O O . LEU A 1 315 ? -23.063 22.961 18.842 1.00 89.94 315 LEU A O 1
ATOM 2506 N N . THR A 1 316 ? -21.937 23.726 20.631 1.00 89.50 316 THR A N 1
ATOM 2507 C CA . THR A 1 316 ? -21.603 25.044 20.082 1.00 89.50 316 THR A CA 1
ATOM 2508 C C . THR A 1 316 ? -20.097 25.172 19.884 1.00 89.50 316 THR A C 1
ATOM 2510 O O . THR A 1 316 ? -19.327 24.442 20.507 1.00 89.50 316 THR A O 1
ATOM 2513 N N . ASP A 1 317 ? -19.667 26.140 19.076 1.00 87.25 317 ASP A N 1
ATOM 2514 C CA . ASP A 1 317 ? -18.242 26.406 18.813 1.00 87.25 317 ASP A CA 1
ATOM 2515 C C . ASP A 1 317 ? -17.436 26.661 20.098 1.00 87.25 317 ASP A C 1
ATOM 2517 O O . ASP A 1 317 ? -16.274 26.284 20.201 1.00 87.25 317 ASP A O 1
ATOM 2521 N N . GLU A 1 318 ? -18.072 27.237 21.122 1.00 85.50 318 GLU A N 1
ATOM 2522 C CA . GLU A 1 318 ? -17.446 27.455 22.431 1.00 85.50 318 GLU A CA 1
ATOM 2523 C C . GLU A 1 318 ? -17.075 26.135 23.127 1.00 85.50 318 GLU A C 1
ATOM 2525 O O . GLU A 1 318 ? -16.060 26.066 23.816 1.00 85.50 318 GLU A O 1
ATOM 2530 N N . VAL A 1 319 ? -17.863 25.071 22.931 1.00 86.38 319 VAL A N 1
ATOM 2531 C CA . VAL A 1 319 ? -17.540 23.739 23.464 1.00 86.38 319 VAL A CA 1
ATOM 2532 C C . VAL A 1 319 ? -16.337 23.155 22.730 1.00 86.38 319 VAL A C 1
ATOM 2534 O O . VAL A 1 319 ? -15.449 22.611 23.374 1.00 86.38 319 VAL A O 1
ATOM 2537 N N . TRP A 1 320 ? -16.255 23.313 21.408 1.00 88.25 320 TRP A N 1
ATOM 2538 C CA . TRP A 1 320 ? -15.100 22.845 20.634 1.00 88.25 320 TRP A CA 1
ATOM 2539 C C . TRP A 1 320 ? -13.823 23.596 20.965 1.00 88.25 320 TRP A C 1
ATOM 2541 O O . TRP A 1 320 ? -12.768 22.980 21.066 1.00 88.25 320 TRP A O 1
ATOM 2551 N N . LYS A 1 321 ? -13.923 24.897 21.241 1.00 86.12 321 LYS A N 1
ATOM 2552 C CA . LYS A 1 321 ? -12.793 25.673 21.746 1.00 86.12 321 LYS A CA 1
ATOM 2553 C C . LYS A 1 321 ? -12.269 25.115 23.069 1.00 86.12 321 LYS A C 1
ATOM 2555 O O . LYS A 1 321 ? -11.064 25.029 23.249 1.00 86.12 321 LYS A O 1
ATOM 2560 N N . GLN A 1 322 ? -13.165 24.706 23.968 1.00 84.12 322 GLN A N 1
ATOM 2561 C CA . GLN A 1 322 ? -12.771 24.046 25.212 1.00 84.12 322 GLN A CA 1
ATOM 2562 C C . GLN A 1 322 ? -12.173 22.664 24.954 1.00 84.12 322 GLN A C 1
ATOM 2564 O O . GLN A 1 322 ? -11.213 22.310 25.618 1.00 84.12 322 GLN A O 1
ATOM 2569 N N . VAL A 1 323 ? -12.705 21.878 24.011 1.00 85.19 323 VAL A N 1
ATOM 2570 C CA . VAL A 1 323 ? -12.120 20.577 23.626 1.00 85.19 323 VAL A CA 1
ATOM 2571 C C . VAL A 1 323 ? -10.698 20.753 23.089 1.00 85.19 323 VAL A C 1
ATOM 2573 O O . VAL A 1 323 ? -9.817 20.007 23.509 1.00 85.19 323 VAL A O 1
ATOM 2576 N N . GLY A 1 324 ? -10.460 21.789 22.279 1.00 82.81 324 GLY A N 1
ATOM 2577 C CA . GLY A 1 324 ? -9.141 22.160 21.758 1.00 82.81 324 GLY A CA 1
ATOM 2578 C C . GLY A 1 324 ? -8.119 22.595 22.819 1.00 82.81 324 GLY A C 1
ATOM 2579 O O . GLY A 1 324 ? -6.935 22.679 22.529 1.00 82.81 324 GLY A O 1
ATOM 2580 N N . GLU A 1 325 ? -8.536 22.856 24.066 1.00 84.94 325 GLU A N 1
ATOM 2581 C CA . GLU A 1 325 ? -7.597 23.058 25.185 1.00 84.94 325 GLU A CA 1
ATOM 2582 C C . GLU A 1 325 ? -7.047 21.728 25.743 1.00 84.94 325 GLU A C 1
ATOM 2584 O O . GLU A 1 325 ? -6.070 21.740 26.491 1.00 84.94 325 GLU A O 1
ATOM 2589 N N . TYR A 1 326 ? -7.681 20.590 25.426 1.00 82.12 326 TYR A N 1
ATOM 2590 C CA . TYR A 1 326 ? -7.304 19.257 25.924 1.00 82.12 326 TYR A CA 1
ATOM 2591 C C . TYR A 1 326 ? -6.744 18.328 24.847 1.00 82.12 326 TYR A C 1
ATOM 2593 O O . TYR A 1 326 ? -6.043 17.382 25.202 1.00 82.12 326 TYR A O 1
ATOM 2601 N N . ILE A 1 327 ? -7.103 18.545 23.582 1.00 82.06 327 ILE A N 1
ATOM 2602 C CA . ILE A 1 327 ? -6.583 17.805 22.432 1.00 82.06 327 ILE A CA 1
ATOM 2603 C C . ILE A 1 327 ? -6.146 18.834 21.397 1.00 82.06 327 ILE A C 1
ATOM 2605 O O . ILE A 1 327 ? -6.942 19.712 21.059 1.00 82.06 327 ILE A O 1
ATOM 2609 N N . ASP A 1 328 ? -4.910 18.723 20.919 1.00 76.19 328 ASP A N 1
ATOM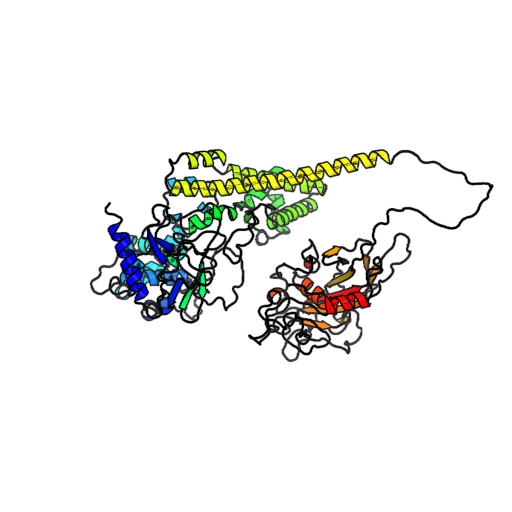 2610 C CA . ASP A 1 328 ? -4.469 19.522 19.785 1.00 76.19 328 ASP A CA 1
ATOM 2611 C C . ASP A 1 328 ? -5.216 19.067 18.525 1.00 76.19 328 ASP A C 1
ATOM 2613 O O . ASP A 1 328 ? -5.424 17.872 18.322 1.00 76.19 328 ASP A O 1
ATOM 2617 N N . SER A 1 329 ? -5.635 20.002 17.674 1.00 68.12 329 SER A N 1
ATOM 2618 C CA . SER A 1 329 ? -6.212 19.639 16.377 1.00 68.12 329 SER A CA 1
ATOM 2619 C C . SER A 1 329 ? -5.226 18.858 15.512 1.00 68.12 329 SER A C 1
ATOM 2621 O O . SER A 1 329 ? -5.670 18.045 14.719 1.00 68.12 329 SER A O 1
ATOM 2623 N N . GLU A 1 330 ? -3.918 19.060 15.702 1.00 72.88 330 GLU A N 1
ATOM 2624 C CA . GLU A 1 330 ? -2.870 18.294 15.009 1.00 72.88 330 GLU A CA 1
ATOM 2625 C C . GLU A 1 330 ? -2.754 16.837 15.506 1.00 72.88 330 GLU A C 1
ATOM 2627 O O . GLU A 1 330 ? -2.146 16.009 14.835 1.00 72.88 330 GLU A O 1
ATOM 2632 N N . ASP A 1 331 ? -3.347 16.499 16.661 1.00 75.69 331 ASP A N 1
ATOM 2633 C CA . ASP A 1 331 ? -3.414 15.124 17.182 1.00 75.69 331 ASP A CA 1
ATOM 2634 C C . ASP A 1 331 ? -4.663 14.360 16.690 1.00 75.69 331 ASP A C 1
ATOM 2636 O O . ASP A 1 331 ? -4.856 13.195 17.058 1.00 75.69 331 ASP A O 1
ATOM 2640 N N . LEU A 1 332 ? -5.559 15.017 15.942 1.00 80.94 332 LEU A N 1
ATOM 2641 C CA . LEU A 1 332 ? -6.778 14.411 15.411 1.00 80.94 332 LEU A CA 1
ATOM 2642 C C . LEU A 1 332 ? -6.568 13.961 13.971 1.00 80.94 332 LEU A C 1
ATOM 2644 O O . LEU A 1 332 ? -6.037 14.698 13.150 1.00 80.94 332 LEU A O 1
ATOM 2648 N N . GLU A 1 333 ? -7.076 12.774 13.667 1.00 86.50 333 GLU A N 1
ATOM 2649 C CA . GLU A 1 333 ? -7.161 12.297 12.296 1.00 86.50 333 GLU A CA 1
ATOM 2650 C C . GLU A 1 333 ? -8.299 13.029 11.570 1.00 86.50 333 GLU A C 1
ATOM 2652 O O . GLU A 1 333 ? -9.427 13.117 12.085 1.00 86.50 333 GLU A O 1
ATOM 2657 N N . ASP A 1 334 ? -7.999 13.542 10.376 1.00 87.88 334 ASP A N 1
ATOM 2658 C CA . ASP A 1 334 ? -8.925 14.329 9.558 1.00 87.88 334 ASP A CA 1
ATOM 2659 C C . ASP A 1 334 ? -9.798 13.441 8.662 1.00 87.88 334 ASP A C 1
ATOM 2661 O O . ASP A 1 334 ? -10.929 13.813 8.314 1.00 87.88 334 ASP A O 1
ATOM 2665 N N . VAL A 1 335 ? -9.310 12.252 8.296 1.00 89.50 335 VAL A N 1
ATOM 2666 C CA . VAL A 1 335 ? -10.009 11.316 7.411 1.00 89.50 335 VAL A CA 1
ATOM 2667 C C . VAL A 1 335 ? -9.836 9.882 7.896 1.00 89.50 335 VAL A C 1
ATOM 2669 O O . VAL A 1 335 ? -8.733 9.395 8.076 1.00 89.50 335 VAL A O 1
ATOM 2672 N N . PHE A 1 336 ? -10.947 9.161 8.030 1.00 92.12 336 PHE A N 1
ATOM 2673 C CA . PHE A 1 336 ? -10.936 7.736 8.373 1.00 92.12 336 PHE A CA 1
ATOM 2674 C C . PHE A 1 336 ? -11.250 6.883 7.154 1.00 92.12 336 PHE A C 1
ATOM 2676 O O . PHE A 1 336 ? -12.097 7.255 6.339 1.00 92.12 336 PHE A O 1
ATOM 2683 N N . VAL A 1 337 ? -10.639 5.707 7.052 1.00 91.75 337 VAL A N 1
ATOM 2684 C CA . VAL A 1 337 ? -10.866 4.790 5.931 1.00 91.75 337 VAL A CA 1
ATOM 2685 C C . VAL A 1 337 ? -11.847 3.694 6.338 1.00 91.75 337 VAL A C 1
ATOM 2687 O O . VAL A 1 337 ? -11.633 2.969 7.303 1.00 91.75 337 VAL A O 1
ATOM 2690 N N . LEU A 1 338 ? -12.942 3.569 5.586 1.00 94.31 338 LEU A N 1
ATOM 2691 C CA . LEU A 1 338 ? -13.812 2.398 5.613 1.00 94.31 338 LEU A CA 1
ATOM 2692 C C . LEU A 1 338 ? -13.390 1.442 4.502 1.00 94.31 338 LEU A C 1
ATOM 2694 O O . LEU A 1 338 ? -13.434 1.808 3.327 1.00 94.31 338 LEU A O 1
ATOM 2698 N N . GLU A 1 339 ? -13.092 0.201 4.868 1.00 93.12 339 GLU A N 1
ATOM 2699 C CA . GLU A 1 339 ? -12.658 -0.845 3.943 1.00 93.12 339 GLU A CA 1
ATOM 2700 C C . GLU A 1 339 ? -13.148 -2.240 4.359 1.00 93.12 339 GLU A C 1
ATOM 2702 O O . GLU A 1 339 ? -13.832 -2.427 5.371 1.00 93.12 339 GLU A O 1
ATOM 2707 N N . ARG A 1 340 ? -12.852 -3.243 3.528 1.00 92.69 340 ARG A N 1
ATOM 2708 C CA . ARG A 1 340 ? -13.103 -4.652 3.848 1.00 92.69 340 ARG A CA 1
ATOM 2709 C C . ARG A 1 340 ? -11.805 -5.304 4.273 1.00 92.69 340 ARG A C 1
ATOM 2711 O O . ARG A 1 340 ? -10.801 -5.172 3.580 1.00 92.69 340 ARG A O 1
ATOM 2718 N N . GLU A 1 341 ? -11.885 -6.169 5.276 1.00 89.62 341 GLU A N 1
ATOM 2719 C CA . GLU A 1 341 ? -10.847 -7.164 5.493 1.00 89.62 341 GLU A CA 1
ATOM 2720 C C . GLU A 1 341 ? -10.818 -8.079 4.264 1.00 89.62 341 GLU A C 1
ATOM 2722 O O . GLU A 1 341 ? -11.721 -8.891 4.030 1.00 89.62 341 GLU A O 1
ATOM 2727 N N . SER A 1 342 ? -9.803 -7.879 3.430 1.00 85.00 342 SER A N 1
ATOM 2728 C CA . SER A 1 342 ? -9.660 -8.579 2.162 1.00 85.00 342 SER A CA 1
ATOM 2729 C C . SER A 1 342 ? -8.753 -9.796 2.279 1.00 85.00 342 SER A C 1
ATOM 2731 O O . SER A 1 342 ? -8.940 -10.740 1.523 1.00 85.00 342 SER A O 1
ATOM 2733 N N . GLY A 1 343 ? -7.820 -9.846 3.224 1.00 81.62 343 GLY A N 1
ATOM 2734 C CA . GLY A 1 343 ? -6.779 -10.872 3.229 1.00 81.62 343 GLY A CA 1
ATOM 2735 C C . GLY A 1 343 ? -5.904 -10.839 1.969 1.00 81.62 343 GLY A C 1
ATOM 2736 O O . GLY A 1 343 ? -6.168 -10.116 1.003 1.00 81.62 343 GLY A O 1
ATOM 2737 N N . GLU A 1 344 ? -4.853 -11.646 1.987 1.00 82.62 344 GLU A N 1
ATOM 2738 C CA . GLU A 1 344 ? -3.833 -11.638 0.943 1.00 82.62 344 GLU A CA 1
ATOM 2739 C C . GLU A 1 344 ? -4.085 -12.711 -0.128 1.00 82.62 344 GLU A C 1
ATOM 2741 O O . GLU A 1 344 ? -4.666 -13.768 0.161 1.00 82.62 344 GLU A O 1
ATOM 2746 N N . PRO A 1 345 ? -3.661 -12.463 -1.381 1.00 84.75 345 PRO A N 1
ATOM 2747 C CA . PRO A 1 345 ? -3.516 -13.521 -2.370 1.00 84.75 345 PRO A CA 1
ATOM 2748 C C . PRO A 1 345 ? -2.604 -14.640 -1.844 1.00 84.75 345 PRO A C 1
ATOM 2750 O O . PRO A 1 345 ? -1.614 -14.382 -1.166 1.00 84.75 345 PRO A O 1
ATOM 2753 N N . ASP A 1 346 ? -2.918 -15.896 -2.164 1.00 87.44 346 ASP A N 1
ATOM 2754 C CA . ASP A 1 346 ? -2.026 -17.014 -1.839 1.00 87.44 346 ASP A CA 1
ATOM 2755 C C . ASP A 1 346 ? -0.753 -17.008 -2.710 1.00 87.44 346 ASP A C 1
ATOM 2757 O O . ASP A 1 346 ? -0.600 -16.202 -3.629 1.00 87.44 346 ASP A O 1
ATOM 2761 N N . SER A 1 347 ? 0.163 -17.952 -2.471 1.00 87.62 347 SER A N 1
ATOM 2762 C CA . SER A 1 347 ? 1.405 -18.075 -3.250 1.00 87.62 347 SER A CA 1
ATOM 2763 C C . SER A 1 347 ? 1.185 -18.376 -4.739 1.00 87.62 347 SER A C 1
ATOM 2765 O O . SER A 1 347 ? 2.121 -18.295 -5.526 1.00 87.62 347 SER A O 1
ATOM 2767 N N . GLU A 1 348 ? -0.027 -18.770 -5.141 1.00 91.69 348 GLU A N 1
ATOM 2768 C CA . GLU A 1 348 ? -0.390 -18.938 -6.545 1.00 91.69 348 GLU A CA 1
ATOM 2769 C C . GLU A 1 348 ? -0.977 -17.651 -7.150 1.00 91.69 348 GLU A C 1
ATOM 2771 O O . GLU A 1 348 ? -1.315 -17.658 -8.333 1.00 91.69 348 GLU A O 1
ATOM 2776 N N . GLY A 1 349 ? -1.148 -16.571 -6.382 1.00 89.38 349 GLY A N 1
ATOM 2777 C CA . GLY A 1 349 ? -1.820 -15.342 -6.807 1.00 89.38 349 GLY A CA 1
ATOM 2778 C C . GLY A 1 349 ? -3.341 -15.498 -6.890 1.00 89.38 349 GLY A C 1
ATOM 2779 O O . GLY A 1 349 ? -3.976 -14.961 -7.806 1.00 89.38 349 GLY A O 1
ATOM 2780 N N . ARG A 1 350 ? -3.946 -16.324 -6.021 1.00 93.25 350 ARG A N 1
ATOM 2781 C CA . ARG A 1 350 ? -5.403 -16.528 -5.948 1.00 93.25 350 ARG A CA 1
ATOM 2782 C C . ARG A 1 350 ? -6.003 -15.906 -4.707 1.00 93.25 350 ARG A C 1
ATOM 2784 O O . ARG A 1 350 ? -5.458 -15.957 -3.610 1.00 93.25 350 ARG A O 1
ATOM 2791 N N . LEU A 1 351 ? -7.220 -15.424 -4.885 1.00 90.50 351 LEU A N 1
ATOM 2792 C CA . LEU A 1 351 ? -8.033 -14.857 -3.831 1.00 90.50 351 LEU A CA 1
ATOM 2793 C C . LEU A 1 351 ? -8.891 -15.953 -3.184 1.00 90.50 351 LEU A C 1
ATOM 2795 O O . LEU A 1 351 ? -9.924 -16.349 -3.722 1.00 90.50 351 LEU A O 1
ATOM 2799 N N . THR A 1 352 ? -8.468 -16.461 -2.025 1.00 89.25 352 THR A N 1
ATOM 2800 C CA . THR A 1 352 ? -9.125 -17.611 -1.367 1.00 89.25 352 THR A CA 1
ATOM 2801 C C . THR A 1 352 ? -10.091 -17.218 -0.247 1.00 89.25 352 THR A C 1
ATOM 2803 O O . THR A 1 352 ? -11.033 -17.958 0.055 1.00 89.25 352 THR A O 1
ATOM 2806 N N . THR A 1 353 ? -9.904 -16.039 0.343 1.00 88.25 353 THR A N 1
ATOM 2807 C CA . THR A 1 353 ? -10.735 -15.497 1.420 1.00 88.25 353 THR A CA 1
ATOM 2808 C C . THR A 1 353 ? -11.804 -14.548 0.865 1.00 88.25 353 THR A C 1
ATOM 2810 O O . THR A 1 353 ? -11.530 -13.758 -0.047 1.00 88.25 353 THR A O 1
ATOM 2813 N N . PRO A 1 354 ? -13.048 -14.598 1.378 1.00 89.69 354 PRO A N 1
ATOM 2814 C CA . PRO A 1 354 ? -14.071 -13.624 1.018 1.00 89.69 354 PRO A CA 1
ATOM 2815 C C . PRO A 1 354 ? -13.827 -12.300 1.748 1.00 89.69 354 PRO A C 1
ATOM 2817 O O . PRO A 1 354 ? -13.733 -12.298 2.972 1.00 89.69 354 PRO A O 1
ATOM 2820 N N . ALA A 1 355 ? -13.813 -11.188 1.013 1.00 93.12 355 ALA A N 1
ATOM 2821 C CA . ALA A 1 355 ? -13.702 -9.863 1.613 1.00 93.12 355 ALA A CA 1
ATOM 2822 C C . ALA A 1 355 ? -14.985 -9.462 2.349 1.00 93.12 355 ALA A C 1
ATOM 2824 O O . ALA A 1 355 ? -16.087 -9.657 1.820 1.00 93.12 355 ALA A O 1
ATOM 2825 N N . LYS A 1 356 ? -14.854 -8.914 3.561 1.00 93.81 356 LYS A N 1
ATOM 2826 C CA . LYS A 1 356 ? -15.991 -8.481 4.388 1.00 93.81 356 LYS A CA 1
ATOM 2827 C C . LYS A 1 356 ? -15.645 -7.264 5.235 1.00 93.81 356 LYS A C 1
ATOM 2829 O O . LYS A 1 356 ? -14.535 -7.147 5.733 1.00 93.81 356 LYS A O 1
ATOM 2834 N N . VAL A 1 357 ? -16.634 -6.407 5.460 1.00 92.75 357 VAL A N 1
ATOM 2835 C CA . VAL A 1 357 ? -16.547 -5.363 6.488 1.00 92.75 357 VAL A CA 1
ATOM 2836 C C . VAL A 1 357 ? -16.656 -6.027 7.862 1.00 92.75 357 VAL A C 1
ATOM 2838 O O . VAL A 1 357 ? -17.672 -6.667 8.147 1.00 92.75 357 VAL A O 1
ATOM 2841 N N . GLN A 1 358 ? -15.620 -5.905 8.693 1.00 87.94 358 GLN A N 1
ATOM 2842 C CA . GLN A 1 358 ? -15.659 -6.351 10.092 1.00 87.94 358 GLN A CA 1
ATOM 2843 C C . GLN A 1 358 ? -16.132 -5.233 11.026 1.00 87.94 358 GLN A C 1
ATOM 2845 O O . GLN A 1 358 ? -16.978 -5.456 11.891 1.00 87.94 358 GLN A O 1
ATOM 2850 N N . GLU A 1 359 ? -15.628 -4.025 10.799 1.00 86.88 359 GLU A N 1
ATOM 2851 C CA . GLU A 1 359 ? -15.927 -2.807 11.546 1.00 86.88 359 GLU A CA 1
ATOM 2852 C C . GLU A 1 359 ? -15.841 -1.584 10.621 1.00 86.88 359 GLU A C 1
ATOM 2854 O O . GLU A 1 359 ? -15.588 -1.732 9.429 1.00 86.88 359 GLU A O 1
ATOM 2859 N N . VAL A 1 360 ? -16.139 -0.384 11.134 1.00 88.31 360 VAL A N 1
ATOM 2860 C CA . VAL A 1 360 ? -16.142 0.841 10.311 1.00 88.31 360 VAL A CA 1
ATOM 2861 C C . VAL A 1 360 ? -14.740 1.438 10.183 1.00 88.31 360 VAL A C 1
ATOM 2863 O O . VAL A 1 360 ? -14.291 1.649 9.068 1.00 88.31 360 VAL A O 1
ATOM 2866 N N . SER A 1 361 ? -14.096 1.741 11.311 1.00 90.75 361 SER A N 1
ATOM 2867 C CA . SER A 1 361 ? -12.685 2.136 11.434 1.00 90.75 361 SER A CA 1
ATOM 2868 C C . SER A 1 361 ? -12.338 2.137 12.925 1.00 90.75 361 SER A C 1
ATOM 2870 O O . SER A 1 361 ? -13.094 2.690 13.738 1.00 90.75 361 SER A O 1
ATOM 2872 N N . ALA A 1 362 ? -11.218 1.509 13.285 1.00 87.38 362 ALA A N 1
ATOM 2873 C CA . ALA A 1 362 ? -10.722 1.488 14.656 1.00 87.38 362 ALA A CA 1
ATOM 2874 C C . ALA A 1 362 ? -10.275 2.883 15.120 1.00 87.38 362 ALA A C 1
ATOM 2876 O O . ALA A 1 362 ? -10.584 3.269 16.253 1.00 87.38 362 ALA A O 1
ATOM 2877 N N . GLU A 1 363 ? -9.622 3.675 14.257 1.00 87.81 363 GLU A N 1
ATOM 2878 C CA . GLU A 1 363 ? -9.194 5.029 14.631 1.00 87.81 363 GLU A CA 1
ATOM 2879 C C . GLU A 1 363 ? -10.400 5.950 14.844 1.00 87.81 363 GLU A C 1
ATOM 2881 O O . GLU A 1 363 ? -10.446 6.689 15.832 1.00 87.81 363 GLU A O 1
ATOM 2886 N N . LEU A 1 364 ? -11.434 5.847 13.995 1.00 92.19 364 LEU A N 1
ATOM 2887 C CA . LEU A 1 364 ? -12.682 6.597 14.173 1.00 92.19 364 LEU A CA 1
ATOM 2888 C C . LEU A 1 364 ? -13.331 6.250 15.513 1.00 92.19 364 LEU A C 1
ATOM 2890 O O . LEU A 1 364 ? -13.840 7.126 16.221 1.00 92.19 364 LEU A O 1
ATOM 2894 N N . GLU A 1 365 ? -13.332 4.965 15.865 1.00 91.75 365 GLU A N 1
ATOM 2895 C CA . GLU A 1 365 ? -13.851 4.501 17.140 1.00 91.75 365 GLU A CA 1
ATOM 2896 C C . GLU A 1 365 ? -13.069 5.084 18.323 1.00 91.75 365 GLU A C 1
ATOM 2898 O O . GLU A 1 365 ? -13.685 5.598 19.269 1.00 91.75 365 GLU A O 1
ATOM 2903 N N . GLU A 1 366 ? -11.736 5.029 18.280 1.00 91.06 366 GLU A N 1
ATOM 2904 C CA . GLU A 1 366 ? -10.866 5.557 19.330 1.00 91.06 366 GLU A CA 1
ATOM 2905 C C . GLU A 1 366 ? -11.054 7.070 19.496 1.00 91.06 366 GLU A C 1
ATOM 2907 O O . GLU A 1 366 ? -11.359 7.526 20.609 1.00 91.06 366 GLU A O 1
ATOM 2912 N N . GLN A 1 367 ? -10.972 7.833 18.402 1.00 93.19 367 GLN A N 1
ATOM 2913 C CA . GLN A 1 367 ? -11.104 9.290 18.398 1.00 93.19 367 GLN A CA 1
ATOM 2914 C C . GLN A 1 367 ? -12.491 9.729 18.878 1.00 93.19 367 GLN A C 1
ATOM 2916 O O . GLN A 1 367 ? -12.614 10.509 19.833 1.00 93.19 367 GLN A O 1
ATOM 2921 N N . LEU A 1 368 ? -13.565 9.178 18.302 1.00 94.25 368 LEU A N 1
ATOM 2922 C CA . LEU A 1 368 ? -14.927 9.562 18.669 1.00 94.25 368 LEU A CA 1
ATOM 2923 C C . LEU A 1 368 ? -15.247 9.176 20.121 1.00 94.25 368 LEU A C 1
ATOM 2925 O O . LEU A 1 368 ? -15.829 9.975 20.863 1.00 94.25 368 LEU A O 1
ATOM 2929 N N . LYS A 1 369 ? -14.833 7.990 20.591 1.00 93.12 369 LYS A N 1
ATOM 2930 C CA . LYS A 1 369 ? -15.010 7.613 22.006 1.00 93.12 369 LYS A CA 1
ATOM 2931 C C . LYS A 1 369 ? -14.141 8.459 22.935 1.00 93.12 369 LYS A C 1
ATOM 2933 O O . LYS A 1 369 ? -14.580 8.733 24.059 1.00 93.12 369 LYS A O 1
ATOM 2938 N N . GLY A 1 370 ? -12.945 8.866 22.511 1.00 92.06 370 GLY A N 1
ATOM 2939 C CA . GLY A 1 370 ? -12.074 9.801 23.223 1.00 92.06 370 GLY A CA 1
ATOM 2940 C C . GLY A 1 370 ? -12.769 11.139 23.462 1.00 92.06 370 GLY A C 1
ATOM 2941 O O . GLY A 1 370 ? -12.939 11.560 24.611 1.00 92.06 370 GLY A O 1
ATOM 2942 N N . ILE A 1 371 ? -13.302 11.734 22.397 1.00 92.38 371 ILE A N 1
ATOM 2943 C CA . ILE A 1 371 ? -14.030 13.006 22.443 1.00 92.38 371 ILE A CA 1
ATOM 2944 C C . ILE A 1 371 ? -15.303 12.889 23.284 1.00 92.38 371 ILE A C 1
ATOM 2946 O O . ILE A 1 371 ? -15.544 13.716 24.164 1.00 92.38 371 ILE A O 1
ATOM 2950 N N . LEU A 1 372 ? -16.087 11.819 23.129 1.00 93.50 372 LEU A N 1
ATOM 2951 C CA . LEU A 1 372 ? -17.274 11.599 23.962 1.00 93.50 372 LEU A CA 1
ATOM 2952 C C . LEU A 1 372 ? -16.929 11.459 25.459 1.00 93.50 372 LEU A C 1
ATOM 2954 O O . LEU A 1 372 ? -17.688 11.914 26.319 1.00 93.50 372 LEU A O 1
ATOM 2958 N N . LYS A 1 373 ? -15.784 10.856 25.813 1.00 91.81 373 LYS A N 1
ATOM 2959 C CA . LYS A 1 373 ? -15.312 10.798 27.211 1.00 91.81 373 LYS A CA 1
ATOM 2960 C C . LYS A 1 373 ? -14.924 12.185 27.736 1.00 91.81 373 LYS A C 1
ATOM 2962 O O . LYS A 1 373 ? -15.181 12.463 28.909 1.00 91.81 373 LYS A O 1
ATOM 2967 N N . LEU A 1 374 ? -14.326 13.043 26.910 1.00 90.69 374 LEU A N 1
ATOM 2968 C CA . LEU A 1 374 ? -13.991 14.421 27.288 1.00 90.69 374 LEU A CA 1
ATOM 2969 C C . LEU A 1 374 ? -15.240 15.285 27.459 1.00 90.69 374 LEU A C 1
ATOM 2971 O O . LEU A 1 374 ? -15.394 15.918 28.502 1.00 90.69 374 LEU A O 1
ATOM 2975 N N . LEU A 1 375 ? -16.185 15.215 26.520 1.00 90.00 375 LEU A N 1
ATOM 2976 C CA . LEU A 1 375 ? -17.472 15.908 26.623 1.00 90.00 375 LEU A CA 1
ATOM 2977 C C . LEU A 1 375 ? -18.222 15.513 27.900 1.00 90.00 375 LEU A C 1
ATOM 2979 O O . LEU A 1 375 ? -18.771 16.371 28.589 1.00 90.00 375 LEU A O 1
ATOM 2983 N N . LYS A 1 376 ? -18.169 14.230 28.285 1.00 89.81 376 LYS A N 1
ATOM 2984 C CA . LYS A 1 376 ? -18.705 13.760 29.568 1.00 89.81 376 LYS A CA 1
ATOM 2985 C C . LYS A 1 376 ? -18.018 14.406 30.777 1.00 89.81 376 LYS A C 1
ATOM 2987 O O . LYS A 1 376 ? -18.696 14.728 31.751 1.00 89.81 376 LYS A O 1
ATOM 2992 N N . LYS A 1 377 ? -16.687 14.554 30.757 1.00 87.69 377 LYS A N 1
ATOM 2993 C CA . LYS A 1 377 ? -15.934 15.202 31.849 1.00 87.69 377 LYS A CA 1
ATOM 2994 C C . LYS A 1 377 ? -16.297 16.683 31.979 1.00 87.69 377 LYS A C 1
ATOM 2996 O O . LYS A 1 377 ? -16.392 17.175 33.098 1.00 87.69 377 LYS A O 1
ATOM 3001 N N . MET A 1 378 ? -16.514 17.365 30.856 1.00 86.25 378 MET A N 1
ATOM 3002 C CA . MET A 1 378 ? -16.892 18.780 30.816 1.00 86.25 378 MET A CA 1
ATOM 3003 C C . MET A 1 378 ? -18.339 19.006 31.257 1.00 86.25 378 MET A C 1
ATOM 3005 O O . MET A 1 378 ? -18.622 19.928 32.020 1.00 86.25 378 MET A O 1
ATOM 3009 N N . ASN A 1 379 ? -19.259 18.158 30.794 1.00 83.62 379 ASN A N 1
ATOM 3010 C CA . ASN A 1 379 ? -20.673 18.252 31.118 1.00 83.62 379 ASN A CA 1
ATOM 3011 C C . ASN A 1 379 ? -21.305 16.860 31.256 1.00 83.62 379 ASN A C 1
ATOM 3013 O O . ASN A 1 379 ? -21.731 16.232 30.283 1.00 83.62 379 ASN A O 1
ATOM 3017 N N . ALA A 1 380 ? -21.412 16.403 32.503 1.00 81.44 380 ALA A N 1
ATOM 3018 C CA . ALA A 1 380 ? -21.965 15.094 32.834 1.00 81.44 380 ALA A CA 1
ATOM 3019 C C . ALA A 1 380 ? -23.451 14.938 32.453 1.00 81.44 380 ALA A C 1
ATOM 3021 O O . ALA A 1 380 ? -23.901 13.809 32.260 1.00 81.44 380 ALA A O 1
ATOM 3022 N N . ASP A 1 381 ? -24.201 16.036 32.295 1.00 82.31 381 ASP A N 1
ATOM 3023 C CA . ASP A 1 381 ? -25.621 15.989 31.920 1.00 82.31 381 ASP A CA 1
ATOM 3024 C C . ASP A 1 381 ? -25.821 15.626 30.437 1.00 82.31 381 ASP A C 1
ATOM 3026 O O . ASP A 1 381 ? -26.866 15.082 30.076 1.00 82.31 381 ASP A O 1
ATOM 3030 N N . LEU A 1 382 ? -24.826 15.883 29.574 1.00 80.12 382 LEU A N 1
ATOM 3031 C CA . LEU A 1 382 ? -24.876 15.501 28.155 1.00 80.12 382 LEU A CA 1
ATOM 3032 C C . LEU A 1 382 ? -24.716 13.988 27.966 1.00 80.12 382 LEU A C 1
ATOM 3034 O O . LEU A 1 382 ? -25.338 13.400 27.081 1.00 80.12 382 LEU A O 1
ATOM 3038 N N . ILE A 1 383 ? -23.871 13.357 28.789 1.00 88.12 383 ILE A N 1
ATOM 3039 C CA . ILE A 1 383 ? -23.512 11.938 28.685 1.00 88.12 383 ILE A CA 1
ATOM 3040 C C . ILE A 1 383 ? -23.522 11.318 30.095 1.00 88.12 383 ILE A C 1
ATOM 3042 O O . ILE A 1 383 ? -22.467 11.151 30.720 1.00 88.12 383 ILE A O 1
ATOM 3046 N N . PRO A 1 384 ? -24.710 10.962 30.616 1.00 82.06 384 PRO A N 1
ATOM 3047 C CA . PRO A 1 384 ? -24.865 10.534 32.006 1.00 82.06 384 PRO A CA 1
ATOM 3048 C C . PRO A 1 384 ? -24.135 9.218 32.304 1.00 82.06 384 PRO A C 1
ATOM 3050 O O . PRO A 1 384 ? -23.480 9.068 33.339 1.00 82.06 384 PRO A O 1
ATOM 3053 N N . ASP A 1 385 ? -24.182 8.258 31.380 1.00 86.44 385 ASP A N 1
ATOM 3054 C CA . ASP A 1 385 ? -23.629 6.921 31.578 1.00 86.44 385 ASP A CA 1
ATOM 3055 C C . ASP A 1 385 ? -22.975 6.347 30.310 1.00 86.44 385 ASP A C 1
ATOM 3057 O O . ASP A 1 385 ? -22.931 6.976 29.251 1.00 86.44 385 ASP A O 1
ATOM 3061 N N . LYS A 1 386 ? -22.378 5.157 30.462 1.00 86.94 386 LYS A N 1
ATOM 3062 C CA . LYS A 1 386 ? -21.704 4.441 29.374 1.00 86.94 386 LYS A CA 1
ATOM 3063 C C . LYS A 1 386 ? -22.688 4.043 28.267 1.00 86.94 386 LYS A C 1
ATOM 3065 O O . LYS A 1 386 ? -22.357 4.204 27.101 1.00 86.94 386 LYS A O 1
ATOM 3070 N N . ARG A 1 387 ? -23.894 3.594 28.625 1.00 90.81 387 ARG A N 1
ATOM 3071 C CA . ARG A 1 387 ? -24.915 3.171 27.659 1.00 90.81 387 ARG A CA 1
ATOM 3072 C C . ARG A 1 387 ? -25.308 4.333 26.755 1.00 90.81 387 ARG A C 1
ATOM 3074 O O . ARG A 1 387 ? -25.334 4.179 25.542 1.00 90.81 387 ARG A O 1
ATOM 3081 N N . LYS A 1 388 ? -25.529 5.520 27.325 1.00 89.75 388 LYS A N 1
ATOM 3082 C CA . LYS A 1 388 ? -25.895 6.694 26.538 1.00 89.75 388 LYS A CA 1
ATOM 3083 C C . LYS A 1 388 ? -24.780 7.135 25.600 1.00 89.75 388 LYS A C 1
ATOM 3085 O O . LYS A 1 388 ? -25.057 7.531 24.474 1.00 89.75 388 LYS A O 1
ATOM 3090 N N . ARG A 1 389 ? -23.526 7.047 26.051 1.00 91.31 389 ARG A N 1
ATOM 3091 C CA . ARG A 1 389 ? -22.352 7.295 25.208 1.00 91.31 389 ARG A CA 1
ATOM 3092 C C . ARG A 1 389 ? -22.319 6.349 24.007 1.00 91.31 389 ARG A C 1
ATOM 3094 O O . ARG A 1 389 ? -22.100 6.813 22.896 1.00 91.31 389 ARG A O 1
ATOM 3101 N N . ASP A 1 390 ? -22.537 5.058 24.240 1.00 90.50 390 ASP A N 1
ATOM 3102 C CA . ASP A 1 390 ? -22.483 4.038 23.191 1.00 90.50 390 ASP A CA 1
ATOM 3103 C C . ASP A 1 390 ? -23.674 4.192 22.212 1.00 90.50 390 ASP A C 1
ATOM 3105 O O . ASP A 1 390 ? -23.482 4.106 21.002 1.00 90.50 390 ASP A O 1
ATOM 3109 N N . GLU A 1 391 ? -24.863 4.586 22.696 1.00 92.75 391 GLU A N 1
ATOM 3110 C CA . GLU A 1 391 ? -25.999 5.002 21.849 1.00 92.75 391 GLU A CA 1
ATOM 3111 C C . GLU A 1 391 ? -25.674 6.232 20.980 1.00 92.75 391 GLU A C 1
ATOM 3113 O O . GLU A 1 391 ? -26.034 6.276 19.803 1.00 92.75 391 GLU A O 1
ATOM 3118 N N . ILE A 1 392 ? -25.015 7.253 21.548 1.00 94.06 392 ILE A N 1
ATOM 3119 C CA . ILE A 1 392 ? -24.603 8.455 20.804 1.00 94.06 392 ILE A CA 1
ATOM 3120 C C . ILE A 1 392 ? -23.578 8.079 19.737 1.00 94.06 392 ILE A C 1
ATOM 3122 O O . ILE A 1 392 ? -23.737 8.491 18.593 1.00 94.06 392 ILE A O 1
ATOM 3126 N N . TYR A 1 393 ? -22.569 7.286 20.099 1.00 94.94 393 TYR A N 1
ATOM 3127 C CA . TYR A 1 393 ? -21.557 6.780 19.176 1.00 94.94 393 TYR A CA 1
ATOM 3128 C C . TYR A 1 393 ? -22.205 6.072 17.982 1.00 94.94 393 TYR A C 1
ATOM 3130 O O . TYR A 1 393 ? -22.008 6.495 16.845 1.00 94.94 393 TYR A O 1
ATOM 3138 N N . GLN A 1 394 ? -23.059 5.073 18.235 1.00 94.00 394 GLN A N 1
ATOM 3139 C CA . GLN A 1 394 ? -23.745 4.342 17.167 1.00 94.00 394 GLN A CA 1
ATOM 3140 C C . GLN A 1 394 ? -24.604 5.264 16.296 1.00 94.00 394 GLN A C 1
ATOM 3142 O O . GLN A 1 394 ? -24.555 5.175 15.071 1.00 94.00 394 GLN A O 1
ATOM 3147 N N . HIS A 1 395 ? -25.366 6.180 16.901 1.00 95.19 395 HIS A N 1
ATOM 3148 C CA . HIS A 1 395 ? -26.186 7.125 16.145 1.00 95.19 395 HIS A CA 1
ATOM 3149 C C . HIS A 1 395 ? -25.343 8.038 15.249 1.00 95.19 395 HIS A C 1
ATOM 3151 O O . HIS A 1 395 ? -25.730 8.288 14.106 1.00 95.19 395 HIS A O 1
ATOM 3157 N N . VAL A 1 396 ? -24.216 8.546 15.759 1.00 97.19 396 VAL A N 1
ATOM 3158 C CA . VAL A 1 396 ? -23.303 9.408 15.002 1.00 97.19 396 VAL A CA 1
ATOM 3159 C C . VAL A 1 396 ? -22.716 8.634 13.828 1.00 97.19 396 VAL A C 1
ATOM 3161 O O . VAL A 1 396 ? -22.863 9.087 12.699 1.00 97.19 396 VAL A O 1
ATOM 3164 N N . VAL A 1 397 ? -22.170 7.437 14.055 1.00 96.75 397 VAL A N 1
ATOM 3165 C CA . VAL A 1 397 ? -21.605 6.597 12.985 1.00 96.75 397 VAL A CA 1
ATOM 3166 C C . VAL A 1 397 ? -22.654 6.279 11.913 1.00 96.75 397 VAL A C 1
ATOM 3168 O O . VAL A 1 397 ? -22.433 6.553 10.736 1.00 96.75 397 VAL A O 1
ATOM 3171 N N . VAL A 1 398 ? -23.839 5.784 12.295 1.00 97.38 398 VAL A N 1
ATOM 3172 C CA . VAL A 1 398 ? -24.915 5.461 11.336 1.00 97.38 398 VAL A CA 1
ATOM 3173 C C . VAL A 1 398 ? -25.356 6.695 10.549 1.00 97.38 398 VAL A C 1
ATOM 3175 O O . VAL A 1 398 ? -25.524 6.620 9.332 1.00 97.38 398 VAL A O 1
ATOM 3178 N N . SER A 1 399 ? -25.536 7.832 11.222 1.00 97.81 399 SER A N 1
ATOM 3179 C CA . SER A 1 399 ? -25.969 9.072 10.570 1.00 97.81 399 SER A CA 1
ATOM 3180 C C . SER A 1 399 ? -24.900 9.616 9.621 1.00 97.81 399 SER A C 1
ATOM 3182 O O . SER A 1 399 ? -25.243 10.082 8.537 1.00 97.81 399 SER A O 1
ATOM 3184 N N . THR A 1 400 ? -23.618 9.515 9.978 1.00 98.12 400 THR A N 1
ATOM 3185 C CA . THR A 1 400 ? -22.497 9.878 9.102 1.00 98.12 400 THR A CA 1
ATOM 3186 C C . THR A 1 400 ? -22.484 9.014 7.844 1.00 98.12 400 THR A C 1
ATOM 3188 O O . THR A 1 400 ? -22.501 9.557 6.741 1.00 98.12 400 THR A O 1
ATOM 3191 N N . LEU A 1 401 ? -22.562 7.685 7.982 1.00 97.75 401 LEU A N 1
ATOM 3192 C CA . LEU A 1 401 ? -22.595 6.762 6.840 1.00 97.75 401 LEU A CA 1
ATOM 3193 C C . LEU A 1 401 ? -23.817 7.006 5.934 1.00 97.75 401 LEU A C 1
ATOM 3195 O O . LEU A 1 401 ? -23.712 6.967 4.709 1.00 97.75 401 LEU A O 1
ATOM 3199 N N . GLN A 1 402 ? -24.982 7.313 6.515 1.00 97.56 402 GLN A N 1
ATOM 3200 C CA . GLN A 1 402 ? -26.178 7.687 5.752 1.00 97.56 402 GLN A CA 1
ATOM 3201 C C . GLN A 1 402 ? -26.012 9.020 5.017 1.00 97.56 402 GLN A C 1
ATOM 3203 O O . GLN A 1 402 ? -26.454 9.140 3.873 1.00 97.56 402 GLN A O 1
ATOM 3208 N N . LYS A 1 403 ? -25.381 10.018 5.651 1.00 97.56 403 LYS A N 1
ATOM 3209 C CA . LYS A 1 403 ? -25.082 11.302 5.011 1.00 97.56 403 LYS A CA 1
ATOM 3210 C C . LYS A 1 403 ? -24.095 11.124 3.859 1.00 97.56 403 LYS A C 1
ATOM 3212 O O . LYS A 1 403 ? -24.367 11.679 2.802 1.00 97.56 403 LYS A O 1
ATOM 3217 N N . LEU A 1 404 ? -23.036 10.322 4.017 1.00 97.19 404 LEU A N 1
ATOM 3218 C CA . LEU A 1 404 ? -22.109 9.965 2.930 1.00 97.19 404 LEU A CA 1
ATOM 3219 C C . LEU A 1 404 ? -22.851 9.308 1.764 1.00 97.19 404 LEU A C 1
ATOM 3221 O O . LEU A 1 404 ? -22.772 9.772 0.631 1.00 97.19 404 LEU A O 1
ATOM 3225 N N . LEU A 1 405 ? -23.679 8.297 2.047 1.00 97.06 405 LEU A N 1
ATOM 3226 C CA . LEU A 1 405 ? -24.469 7.611 1.023 1.00 97.06 405 LEU A CA 1
ATOM 3227 C C . LEU A 1 405 ? -25.418 8.560 0.265 1.00 97.06 405 LEU A C 1
ATOM 3229 O O . LEU A 1 405 ? -25.688 8.353 -0.918 1.00 97.06 405 LEU A O 1
ATOM 3233 N N . ALA A 1 406 ? -25.917 9.605 0.927 1.00 96.50 406 ALA A N 1
ATOM 3234 C CA . ALA A 1 406 ? -26.790 10.612 0.329 1.00 96.50 406 ALA A CA 1
ATOM 3235 C C . ALA A 1 406 ? -26.052 11.656 -0.535 1.00 96.50 406 ALA A C 1
ATOM 3237 O O . ALA A 1 406 ? -26.715 12.407 -1.252 1.00 96.50 406 ALA A O 1
ATOM 3238 N N . GLN A 1 407 ? -24.715 11.720 -0.491 1.00 95.62 407 GLN A N 1
ATOM 3239 C CA . GLN A 1 407 ? -23.933 12.614 -1.358 1.00 95.62 407 GLN A CA 1
ATOM 3240 C C . GLN A 1 407 ? -23.923 12.140 -2.818 1.00 95.62 407 GLN A C 1
ATOM 3242 O O . GLN A 1 407 ? -23.796 12.955 -3.737 1.00 95.62 407 GLN A O 1
ATOM 3247 N N . TYR A 1 408 ? -24.113 10.837 -3.042 1.00 96.69 408 TYR A N 1
ATOM 3248 C CA . TYR A 1 408 ? -24.199 10.258 -4.377 1.00 96.69 408 TYR A CA 1
ATOM 3249 C C . TYR A 1 408 ? -25.518 10.641 -5.070 1.00 96.69 408 TYR A C 1
ATOM 3251 O O . TYR A 1 408 ? -26.594 10.541 -4.475 1.00 96.69 408 TYR A O 1
ATOM 3259 N N . PRO A 1 409 ? -25.489 11.007 -6.365 1.00 95.44 409 PRO A N 1
ATOM 3260 C CA . PRO A 1 409 ? -26.684 11.431 -7.101 1.00 95.44 409 PRO A CA 1
ATOM 3261 C C . PRO A 1 409 ? -27.668 10.287 -7.407 1.00 95.44 409 PRO A C 1
ATOM 3263 O O . PRO A 1 409 ? -28.797 10.546 -7.828 1.00 95.44 409 PRO A O 1
ATOM 3266 N N . THR A 1 410 ? -27.247 9.030 -7.244 1.00 96.75 410 THR A N 1
ATOM 3267 C CA . THR A 1 410 ? -28.009 7.822 -7.595 1.00 96.75 410 THR A CA 1
ATOM 3268 C C . THR A 1 410 ? -27.901 6.765 -6.502 1.00 96.75 410 THR A C 1
ATOM 3270 O O . THR A 1 410 ? -26.900 6.687 -5.787 1.00 96.75 410 THR A O 1
ATOM 3273 N N . THR A 1 411 ? -28.896 5.881 -6.400 1.00 97.06 411 THR A N 1
ATOM 3274 C CA . THR A 1 411 ? -28.830 4.700 -5.521 1.00 97.06 411 THR A CA 1
ATOM 3275 C C . THR A 1 411 ? -27.984 3.582 -6.142 1.00 97.06 411 THR A C 1
ATOM 3277 O O . THR A 1 411 ? -27.623 3.639 -7.319 1.00 97.06 411 THR A O 1
ATOM 3280 N N . ALA A 1 412 ? -27.621 2.556 -5.366 1.00 96.75 412 ALA A N 1
ATOM 3281 C CA . ALA A 1 412 ? -26.890 1.399 -5.902 1.00 96.75 412 ALA A CA 1
ATOM 3282 C C . ALA A 1 412 ? -27.720 0.641 -6.957 1.00 96.75 412 ALA A C 1
ATOM 3284 O O . ALA A 1 412 ? -27.208 0.267 -8.002 1.00 96.75 412 ALA A O 1
ATOM 3285 N N . GLU A 1 413 ? -29.025 0.501 -6.727 1.00 97.25 413 GLU A N 1
ATOM 3286 C CA . GLU A 1 413 ? -29.960 -0.189 -7.623 1.00 97.25 413 GLU A CA 1
ATOM 3287 C C . GLU A 1 413 ? -30.110 0.548 -8.963 1.00 97.25 413 GLU A C 1
ATOM 3289 O O . GLU A 1 413 ? -30.231 -0.070 -10.021 1.00 97.25 413 GLU A O 1
ATOM 3294 N N . GLN A 1 414 ? -30.094 1.885 -8.930 1.00 97.06 414 GLN A N 1
ATOM 3295 C CA . GLN A 1 414 ? -30.100 2.703 -10.143 1.00 97.06 414 GLN A CA 1
ATOM 3296 C C . GLN A 1 414 ? -28.814 2.516 -10.950 1.00 97.06 414 GLN A C 1
ATOM 3298 O O . GLN A 1 414 ? -28.874 2.436 -12.174 1.00 97.06 414 GLN A O 1
ATOM 3303 N N . ASP A 1 415 ? -27.670 2.407 -10.280 1.00 97.50 415 ASP A N 1
ATOM 3304 C CA . ASP A 1 415 ? -26.384 2.190 -10.941 1.00 97.50 415 ASP A CA 1
ATOM 3305 C C . ASP A 1 415 ? -26.250 0.786 -11.525 1.00 97.50 415 ASP A C 1
ATOM 3307 O O . ASP A 1 415 ? -25.791 0.640 -12.654 1.00 97.50 415 ASP A O 1
ATOM 3311 N N . GLU A 1 416 ? -26.741 -0.238 -10.830 1.00 96.56 416 GLU A N 1
ATOM 3312 C CA . GLU A 1 416 ? -26.851 -1.592 -11.381 1.00 96.56 416 GLU A CA 1
ATOM 3313 C C . GLU A 1 416 ? -27.710 -1.608 -12.653 1.00 96.56 416 GLU A C 1
ATOM 3315 O O . GLU A 1 416 ? -27.332 -2.210 -13.661 1.00 96.56 416 GLU A O 1
ATOM 3320 N N . ALA A 1 417 ? -28.838 -0.889 -12.647 1.00 96.69 417 ALA A N 1
ATOM 3321 C CA . ALA A 1 417 ? -29.684 -0.742 -13.828 1.00 96.69 417 ALA A CA 1
ATOM 3322 C C . ALA A 1 417 ? -28.983 0.028 -14.965 1.00 96.69 417 ALA A C 1
ATOM 3324 O O . ALA A 1 417 ? -29.140 -0.329 -16.136 1.00 96.69 417 ALA A O 1
ATOM 3325 N N . LEU A 1 418 ? -28.191 1.058 -14.641 1.00 95.62 418 LEU A N 1
ATOM 3326 C CA . LEU A 1 418 ? -27.399 1.810 -15.619 1.00 95.62 418 LEU A CA 1
ATOM 3327 C C . LEU A 1 418 ? -26.323 0.933 -16.266 1.00 95.62 418 LEU A C 1
ATOM 3329 O O . LEU A 1 418 ? -26.220 0.926 -17.493 1.00 95.62 418 LEU A O 1
ATOM 3333 N N . LEU A 1 419 ? -25.578 0.149 -15.484 1.00 95.00 419 LEU A N 1
ATOM 3334 C CA . LEU A 1 419 ? -24.575 -0.784 -16.010 1.00 95.00 419 LEU A CA 1
ATOM 3335 C C . LEU A 1 419 ? -25.218 -1.847 -16.909 1.00 95.00 419 LEU A C 1
ATOM 3337 O O . LEU A 1 419 ? -24.725 -2.113 -18.007 1.00 95.00 419 LEU A O 1
ATOM 3341 N N . ALA A 1 420 ? -26.368 -2.390 -16.500 1.00 95.06 420 ALA A N 1
ATOM 3342 C CA . ALA A 1 420 ? -27.105 -3.389 -17.273 1.00 95.06 420 ALA A CA 1
ATOM 3343 C C . ALA A 1 420 ? -27.696 -2.847 -18.590 1.00 95.06 420 ALA A C 1
ATOM 3345 O O . ALA A 1 420 ? -27.936 -3.617 -19.520 1.00 95.06 420 ALA A O 1
ATOM 3346 N N . SER A 1 421 ? -27.933 -1.534 -18.694 1.00 93.00 421 SER A N 1
ATOM 3347 C CA . SER A 1 421 ? -28.525 -0.914 -19.888 1.00 93.00 421 SER A CA 1
ATOM 3348 C C . SER A 1 421 ? -27.621 -0.964 -21.127 1.00 93.00 421 SER A C 1
ATOM 3350 O O . SER A 1 421 ? -28.111 -0.884 -22.254 1.00 93.00 421 SER A O 1
ATOM 3352 N N . GLY A 1 422 ? -26.301 -1.062 -20.930 1.00 86.44 422 GLY A N 1
ATOM 3353 C CA . GLY A 1 422 ? -25.308 -1.045 -22.004 1.00 86.44 422 GLY A CA 1
ATOM 3354 C C . GLY A 1 422 ? -25.181 0.289 -22.757 1.00 86.44 422 GLY A C 1
ATOM 3355 O O . GLY A 1 422 ? -24.454 0.339 -23.745 1.00 86.44 422 GLY A O 1
ATOM 3356 N N . SER A 1 423 ? -25.853 1.365 -22.323 1.00 90.00 423 SER A N 1
ATOM 3357 C CA . SER A 1 423 ? -25.846 2.661 -23.024 1.00 90.00 423 SER A CA 1
ATOM 3358 C C . SER A 1 423 ? -24.692 3.592 -22.640 1.00 90.00 423 SER A C 1
ATOM 3360 O O . SER A 1 423 ? -24.576 4.675 -23.210 1.00 90.00 423 SER A O 1
ATOM 3362 N N . LEU A 1 424 ? -23.878 3.206 -21.657 1.00 93.44 424 LEU A N 1
ATOM 3363 C CA . LEU A 1 424 ? -22.783 4.021 -21.129 1.00 93.44 424 LEU A CA 1
ATOM 3364 C C . LEU A 1 424 ? -21.547 3.961 -22.032 1.00 93.44 424 LEU A C 1
ATOM 3366 O O . LEU A 1 424 ? -21.205 2.900 -22.569 1.00 93.44 424 LEU A O 1
ATOM 3370 N N . THR A 1 425 ? -20.840 5.088 -22.144 1.00 93.88 425 THR A N 1
ATOM 3371 C CA . THR A 1 425 ? -19.468 5.098 -22.673 1.00 93.88 425 THR A CA 1
ATOM 3372 C C . THR A 1 425 ? -18.529 4.331 -21.734 1.00 93.88 425 THR A C 1
ATOM 3374 O O . THR A 1 425 ? -18.893 4.019 -20.599 1.00 93.88 425 THR A O 1
ATOM 3377 N N . THR A 1 426 ? -17.310 4.017 -22.183 1.00 92.62 426 THR A N 1
ATOM 3378 C CA . THR A 1 426 ? -16.321 3.314 -21.348 1.00 92.62 426 THR A CA 1
ATOM 3379 C C . THR A 1 426 ? -16.041 4.074 -20.050 1.00 92.62 426 THR A C 1
ATOM 3381 O O . THR A 1 426 ? -16.242 3.512 -18.981 1.00 92.62 426 THR A O 1
ATOM 3384 N N . ARG A 1 427 ? -15.704 5.369 -20.120 1.00 95.31 427 ARG A N 1
ATOM 3385 C CA . ARG A 1 427 ? -15.450 6.214 -18.938 1.00 95.31 427 ARG A CA 1
ATOM 3386 C C . ARG A 1 427 ? -16.659 6.307 -18.005 1.00 95.31 427 ARG A C 1
ATOM 3388 O O . ARG A 1 427 ? -16.534 6.090 -16.806 1.00 95.31 427 ARG A O 1
ATOM 3395 N N . GLN A 1 428 ? -17.856 6.512 -18.558 1.00 95.81 428 GLN A N 1
ATOM 3396 C CA . GLN A 1 428 ? -19.088 6.525 -17.762 1.00 95.81 428 GLN A CA 1
ATOM 3397 C C . GLN A 1 428 ? -19.323 5.196 -17.040 1.00 95.81 428 GLN A C 1
ATOM 3399 O O . GLN A 1 428 ? -19.737 5.199 -15.886 1.00 95.81 428 GLN A O 1
ATOM 3404 N N . ARG A 1 429 ? -19.056 4.061 -17.698 1.00 95.69 429 ARG A N 1
ATOM 3405 C CA . ARG A 1 429 ? -19.156 2.742 -17.068 1.00 95.69 429 ARG A CA 1
ATOM 3406 C C . ARG A 1 429 ? -18.197 2.630 -15.885 1.00 95.69 429 ARG A C 1
ATOM 3408 O O . ARG A 1 429 ? -18.653 2.276 -14.806 1.00 95.69 429 ARG A O 1
ATOM 3415 N N . MET A 1 430 ? -16.925 2.987 -16.071 1.00 96.69 430 MET A N 1
ATOM 3416 C CA . MET A 1 430 ? -15.919 2.902 -15.006 1.00 96.69 430 MET A CA 1
ATOM 3417 C C . MET A 1 430 ? -16.290 3.776 -13.804 1.00 96.69 430 MET A C 1
ATOM 3419 O O . MET A 1 430 ? -16.255 3.308 -12.672 1.00 96.69 430 MET A O 1
ATOM 3423 N N . ALA A 1 431 ? -16.765 5.002 -14.038 1.00 97.25 431 ALA A N 1
ATOM 3424 C CA . ALA A 1 431 ? -17.240 5.871 -12.961 1.00 97.25 431 ALA A CA 1
ATOM 3425 C C . ALA A 1 431 ? -18.445 5.302 -12.198 1.00 97.25 431 ALA A C 1
ATOM 3427 O O . ALA A 1 431 ? -18.537 5.434 -10.976 1.00 97.25 431 ALA A O 1
ATOM 3428 N N . VAL A 1 432 ? -19.381 4.667 -12.911 1.00 97.06 432 VAL A N 1
ATOM 3429 C CA . VAL A 1 432 ? -20.531 4.006 -12.284 1.00 97.06 432 VAL A CA 1
ATOM 3430 C C . VAL A 1 432 ? -20.088 2.780 -11.482 1.00 97.06 432 VAL A C 1
ATOM 3432 O O . VAL A 1 432 ? -20.656 2.532 -10.424 1.00 97.06 432 VAL A O 1
ATOM 3435 N N . GLU A 1 433 ? -19.079 2.037 -11.936 1.00 97.12 433 GLU A N 1
ATOM 3436 C CA . GLU A 1 433 ? -18.522 0.896 -11.199 1.00 97.12 433 GLU A CA 1
ATOM 3437 C C . GLU A 1 433 ? -17.834 1.332 -9.897 1.00 97.12 433 GLU A C 1
ATOM 3439 O O . GLU A 1 433 ? -18.159 0.768 -8.852 1.00 97.12 433 GLU A O 1
ATOM 3444 N N . VAL A 1 434 ? -17.004 2.387 -9.926 1.00 97.81 434 VAL A N 1
ATOM 3445 C CA . VAL A 1 434 ? -16.366 2.962 -8.721 1.00 97.81 434 VAL A CA 1
ATOM 3446 C C . VAL A 1 434 ? -17.415 3.368 -7.686 1.00 97.81 434 VAL A C 1
ATOM 3448 O O . VAL A 1 434 ? -17.458 2.822 -6.583 1.00 97.81 434 VAL A O 1
ATOM 3451 N N . ARG A 1 435 ? -18.338 4.267 -8.052 1.00 97.00 435 ARG A N 1
ATOM 3452 C CA . ARG A 1 435 ? -19.333 4.776 -7.094 1.00 97.00 435 ARG A CA 1
ATOM 3453 C C . ARG A 1 435 ? -20.309 3.690 -6.628 1.00 97.00 435 ARG A C 1
ATOM 3455 O O . ARG A 1 435 ? -20.893 3.791 -5.552 1.00 97.00 435 ARG A O 1
ATOM 3462 N N . LEU A 1 436 ? -20.549 2.653 -7.436 1.00 97.81 436 LEU A N 1
ATOM 3463 C CA . LEU A 1 436 ? -21.356 1.505 -7.023 1.00 97.81 436 LEU A CA 1
ATOM 3464 C C . LEU A 1 436 ? -20.627 0.667 -5.967 1.00 97.81 436 LEU A C 1
ATOM 3466 O O . LEU A 1 436 ? -21.272 0.246 -5.005 1.00 97.81 436 LEU A O 1
ATOM 3470 N N . GLY A 1 437 ? -19.321 0.445 -6.133 1.00 97.56 437 GLY A N 1
ATOM 3471 C CA . GLY A 1 437 ? -18.457 -0.221 -5.156 1.00 97.56 437 GLY A CA 1
ATOM 3472 C C . GLY A 1 437 ? -18.475 0.478 -3.797 1.00 97.56 437 GLY A C 1
ATOM 3473 O O . GLY A 1 437 ? -18.848 -0.131 -2.791 1.00 97.56 437 GLY A O 1
ATOM 3474 N N . GLU A 1 438 ? -18.237 1.790 -3.798 1.00 97.94 438 GLU A N 1
ATOM 3475 C CA . GLU A 1 438 ? -18.298 2.653 -2.610 1.00 97.94 438 GLU A CA 1
ATOM 3476 C C . GLU A 1 438 ? -19.676 2.597 -1.919 1.00 97.94 438 GLU A C 1
ATOM 3478 O O . GLU A 1 438 ? -19.793 2.384 -0.710 1.00 97.94 438 GLU A O 1
ATOM 3483 N N . LYS A 1 439 ? -20.771 2.694 -2.689 1.00 98.12 439 LYS A N 1
ATOM 3484 C CA . LYS A 1 439 ? -22.135 2.587 -2.140 1.00 98.12 439 LYS A CA 1
ATOM 3485 C C . LYS A 1 439 ? -22.447 1.215 -1.550 1.00 98.12 439 LYS A C 1
ATOM 3487 O O . LYS A 1 439 ? -23.227 1.130 -0.599 1.00 98.12 439 LYS A O 1
ATOM 3492 N N . ARG A 1 440 ? -21.912 0.136 -2.127 1.00 97.88 440 ARG A N 1
ATOM 3493 C CA . ARG A 1 440 ? -22.061 -1.220 -1.575 1.00 97.88 440 ARG A CA 1
ATOM 3494 C C . ARG A 1 440 ? -21.319 -1.335 -0.253 1.00 97.88 440 ARG A C 1
ATOM 3496 O O . ARG A 1 440 ? -21.920 -1.798 0.711 1.00 97.88 440 ARG A O 1
ATOM 3503 N N . LEU A 1 441 ? -20.098 -0.814 -0.188 1.00 97.81 441 LEU A N 1
ATOM 3504 C CA . LEU A 1 441 ? -19.301 -0.785 1.031 1.00 97.81 441 LEU A CA 1
ATOM 3505 C C . LEU A 1 441 ? -20.001 -0.020 2.166 1.00 97.81 441 LEU A C 1
ATOM 3507 O O . LEU A 1 441 ? -20.174 -0.557 3.257 1.00 97.81 441 LEU A O 1
ATOM 3511 N N . LEU A 1 442 ? -20.533 1.175 1.885 1.00 97.81 442 LEU A N 1
ATOM 3512 C CA . LEU A 1 442 ? -21.339 1.942 2.846 1.00 97.81 442 LEU A CA 1
ATOM 3513 C C . LEU A 1 442 ? -22.571 1.166 3.340 1.00 97.81 442 LEU A C 1
ATOM 3515 O O . LEU A 1 442 ? -22.910 1.203 4.525 1.00 97.81 442 LEU A O 1
ATOM 3519 N N . LYS A 1 443 ? -23.265 0.449 2.445 1.00 97.06 443 LYS A N 1
ATOM 3520 C CA . LYS A 1 443 ? -24.421 -0.387 2.813 1.00 97.06 443 LYS A CA 1
ATOM 3521 C C . LYS A 1 443 ? -24.021 -1.591 3.667 1.00 97.06 443 LYS A C 1
ATOM 3523 O O . LYS A 1 443 ? -24.782 -1.949 4.563 1.00 97.06 443 LYS A O 1
ATOM 3528 N N . GLU A 1 444 ? -22.877 -2.211 3.396 1.00 96.75 444 GLU A N 1
ATOM 3529 C CA . GLU A 1 444 ? -22.319 -3.299 4.208 1.00 96.75 444 GLU A CA 1
ATOM 3530 C C . GLU A 1 444 ? -21.963 -2.797 5.614 1.00 96.75 444 GLU A C 1
ATOM 3532 O O . GLU A 1 444 ? -22.423 -3.374 6.599 1.00 96.75 444 GLU A O 1
ATOM 3537 N N . ALA A 1 445 ? -21.271 -1.660 5.723 1.00 96.50 445 ALA A N 1
ATOM 3538 C CA . ALA A 1 445 ? -20.948 -1.031 7.004 1.00 96.50 445 ALA A CA 1
ATOM 3539 C C . ALA A 1 445 ? -22.201 -0.694 7.830 1.00 96.50 445 ALA A C 1
ATOM 3541 O O . ALA A 1 445 ? -22.274 -0.993 9.023 1.00 96.50 445 ALA A O 1
ATOM 3542 N N . LEU A 1 446 ? -23.247 -0.154 7.192 1.00 96.31 446 LEU A N 1
ATOM 3543 C CA . LEU A 1 446 ? -24.534 0.100 7.849 1.00 96.31 446 LEU A CA 1
ATOM 3544 C C . LEU A 1 446 ? -25.191 -1.178 8.395 1.00 96.31 446 LEU A C 1
ATOM 3546 O O . LEU A 1 446 ? -25.855 -1.126 9.432 1.00 96.31 446 LEU A O 1
ATOM 3550 N N . GLN A 1 447 ? -25.020 -2.322 7.724 1.00 93.75 447 GLN A N 1
ATOM 3551 C CA . GLN A 1 447 ? -25.523 -3.604 8.222 1.00 93.75 447 GLN A CA 1
ATOM 3552 C C . GLN A 1 447 ? -24.743 -4.067 9.451 1.00 93.75 447 GLN A C 1
ATOM 3554 O O . GLN A 1 447 ? -25.373 -4.440 10.438 1.00 93.75 447 GLN A O 1
ATOM 3559 N N . VAL A 1 448 ? -23.409 -3.983 9.415 1.00 90.94 448 VAL A N 1
ATOM 3560 C CA . VAL A 1 448 ? -22.523 -4.364 10.529 1.00 90.94 448 VAL A CA 1
ATOM 3561 C C . VAL A 1 448 ? -22.871 -3.576 11.794 1.00 90.94 448 VAL A C 1
ATOM 3563 O O . VAL A 1 448 ? -23.161 -4.168 12.841 1.00 90.94 448 VAL A O 1
ATOM 3566 N N . VAL A 1 449 ? -22.966 -2.246 11.682 1.00 88.44 449 VAL A N 1
ATOM 3567 C CA . VAL A 1 449 ? -23.325 -1.372 12.812 1.00 88.44 449 VAL A CA 1
ATOM 3568 C C . VAL A 1 449 ? -24.758 -1.641 13.293 1.00 88.44 449 VAL A C 1
ATOM 3570 O O . VAL A 1 449 ? -25.008 -1.699 14.497 1.00 88.44 449 VAL A O 1
ATOM 3573 N N . GLY A 1 450 ? -25.699 -1.876 12.371 1.00 76.38 450 GLY A N 1
ATOM 3574 C CA . GLY A 1 450 ? -27.096 -2.183 12.696 1.00 76.38 450 GLY A CA 1
ATOM 3575 C C . GLY A 1 450 ? -27.294 -3.519 13.424 1.00 76.38 450 GLY A C 1
ATOM 3576 O O . GLY A 1 450 ? -28.148 -3.617 14.306 1.00 76.38 450 GLY A O 1
ATOM 3577 N N . THR A 1 451 ? -26.500 -4.547 13.108 1.00 63.62 451 THR A N 1
ATOM 3578 C CA . THR A 1 451 ? -26.559 -5.841 13.808 1.00 63.62 451 THR A CA 1
ATOM 3579 C C . THR A 1 451 ? -25.999 -5.778 15.227 1.00 63.62 451 THR A C 1
ATOM 3581 O O . THR A 1 451 ? -26.555 -6.425 16.117 1.00 63.62 451 THR A O 1
ATOM 3584 N N . CYS A 1 452 ? -24.977 -4.952 15.470 1.00 52.41 452 CYS A N 1
ATOM 3585 C CA . CYS A 1 452 ? -24.334 -4.817 16.779 1.00 52.41 452 CYS A CA 1
ATOM 3586 C C . CYS A 1 452 ? -25.298 -4.274 17.860 1.00 52.41 452 CYS A C 1
ATOM 3588 O O . CYS A 1 452 ? -25.314 -4.770 18.985 1.00 52.41 452 CYS A O 1
ATOM 3590 N N . GLY A 1 453 ? -26.207 -3.355 17.501 1.00 45.56 453 GLY A N 1
ATOM 3591 C CA . GLY A 1 453 ? -27.219 -2.815 18.427 1.00 45.56 453 GLY A CA 1
ATOM 3592 C C . GLY A 1 453 ? -28.313 -3.809 18.859 1.00 45.56 453 GLY A C 1
ATOM 3593 O O . GLY A 1 453 ? -28.883 -3.671 19.937 1.00 45.56 453 GLY A O 1
ATOM 3594 N N . SER A 1 454 ? -28.593 -4.846 18.059 1.00 36.25 454 SER A N 1
ATOM 3595 C CA . SER A 1 454 ? -29.673 -5.813 18.342 1.00 36.25 454 SER A CA 1
ATOM 3596 C C . SER A 1 454 ? -29.285 -6.933 19.319 1.00 36.25 454 SER A C 1
ATOM 3598 O O . SER A 1 454 ? -30.152 -7.536 19.954 1.00 36.25 454 SER A O 1
ATOM 3600 N N . VAL A 1 455 ? -27.985 -7.207 19.470 1.00 39.44 455 VAL A N 1
ATOM 3601 C CA . VAL A 1 455 ? -27.474 -8.281 20.340 1.00 39.44 455 VAL A CA 1
ATOM 3602 C C . VAL A 1 455 ? -27.415 -7.832 21.807 1.00 39.44 455 VAL A C 1
ATOM 3604 O O . VAL A 1 455 ? -27.694 -8.629 22.704 1.00 39.44 455 VAL A O 1
ATOM 3607 N N . GLU A 1 456 ? -27.146 -6.549 22.070 1.00 40.06 456 GLU A N 1
ATOM 3608 C CA . GLU A 1 456 ? -27.121 -5.995 23.433 1.00 40.06 456 GLU A CA 1
ATOM 3609 C C . GLU A 1 456 ? -28.526 -5.827 24.047 1.00 40.06 456 GLU A C 1
ATOM 3611 O O . GLU A 1 456 ? -28.702 -6.038 25.250 1.00 40.06 456 GLU A O 1
ATOM 3616 N N . GLU A 1 457 ? -29.557 -5.525 23.246 1.00 37.28 457 GLU A N 1
ATOM 3617 C CA . GLU A 1 457 ? -30.941 -5.412 23.742 1.00 37.28 457 GLU A CA 1
ATOM 3618 C C . GLU A 1 457 ? -31.522 -6.764 24.193 1.00 37.28 457 GLU A C 1
ATOM 3620 O O . GLU A 1 457 ? -32.194 -6.831 25.226 1.00 37.28 457 GLU A O 1
ATOM 3625 N N . ALA A 1 458 ? -31.195 -7.859 23.497 1.00 34.06 458 ALA A N 1
ATOM 3626 C CA . ALA A 1 458 ? -31.639 -9.207 23.866 1.00 34.06 458 ALA A CA 1
ATOM 3627 C C . ALA A 1 458 ? -30.998 -9.712 25.176 1.00 34.06 458 ALA A C 1
ATOM 3629 O O . ALA A 1 458 ? -31.643 -10.415 25.957 1.00 34.06 458 ALA A O 1
ATOM 3630 N N . ALA A 1 459 ? -29.750 -9.320 25.454 1.00 37.88 459 ALA A N 1
ATOM 3631 C CA . ALA A 1 459 ? -29.066 -9.658 26.702 1.00 37.88 459 ALA A CA 1
ATOM 3632 C C . ALA A 1 459 ? -29.625 -8.874 27.910 1.00 37.88 459 ALA A C 1
ATOM 3634 O O . ALA A 1 459 ? -29.714 -9.412 29.017 1.00 37.88 459 ALA A O 1
ATOM 3635 N N . GLY A 1 460 ? -30.063 -7.627 27.697 1.00 36.78 460 GLY A N 1
ATOM 3636 C CA . GLY A 1 460 ? -30.645 -6.779 28.743 1.00 36.78 460 GLY A CA 1
ATOM 3637 C C . GLY A 1 460 ? -32.033 -7.227 29.226 1.00 36.78 460 GLY A C 1
ATOM 3638 O O . GLY A 1 460 ? -32.358 -7.063 30.407 1.00 36.78 460 GLY A O 1
ATOM 3639 N N . GLU A 1 461 ? -32.849 -7.829 28.356 1.00 36.56 461 GLU A N 1
ATOM 3640 C CA . GLU A 1 461 ? -34.180 -8.333 28.728 1.00 36.56 461 GLU A CA 1
ATOM 3641 C C . GLU A 1 461 ? -34.120 -9.625 29.565 1.00 36.56 461 GLU A C 1
ATOM 3643 O O . GLU A 1 461 ? -34.902 -9.783 30.510 1.00 36.56 461 GLU A O 1
ATOM 3648 N N . GLU A 1 462 ? -33.150 -10.516 29.317 1.00 36.31 462 GLU A N 1
ATOM 3649 C CA . GLU A 1 462 ? -32.963 -11.728 30.133 1.00 36.31 462 GLU A CA 1
ATOM 3650 C C . GLU A 1 462 ? -32.484 -11.422 31.564 1.00 36.31 462 GLU A C 1
ATOM 3652 O O . GLU A 1 462 ? -32.817 -12.147 32.514 1.00 36.31 462 GLU A O 1
ATOM 3657 N N . GLU A 1 463 ? -31.727 -10.339 31.755 1.00 37.88 463 GLU A N 1
ATOM 3658 C CA . GLU A 1 463 ? -31.207 -9.947 33.068 1.00 37.88 463 GLU A CA 1
ATOM 3659 C C . GLU A 1 463 ? -32.276 -9.261 33.939 1.00 37.88 463 GLU A C 1
ATOM 3661 O O . GLU A 1 463 ? -32.387 -9.536 35.144 1.00 37.88 463 GLU A O 1
ATOM 3666 N N . ALA A 1 464 ? -33.149 -8.457 33.322 1.00 38.56 464 ALA A N 1
ATOM 3667 C CA . ALA A 1 464 ? -34.292 -7.833 33.990 1.00 38.56 464 ALA A CA 1
ATOM 3668 C C . ALA A 1 464 ? -35.312 -8.874 34.496 1.00 38.56 464 ALA A C 1
ATOM 3670 O O . ALA A 1 464 ? -35.863 -8.733 35.598 1.00 38.56 464 ALA A O 1
ATOM 3671 N N . ASP A 1 465 ? -35.506 -9.970 33.755 1.00 35.72 465 ASP A N 1
ATOM 3672 C CA . ASP A 1 465 ? -36.453 -11.026 34.126 1.00 35.72 465 ASP A CA 1
ATOM 3673 C C . ASP A 1 465 ? -35.904 -11.973 35.219 1.00 35.72 465 ASP A C 1
ATOM 3675 O O . ASP A 1 465 ? -36.656 -12.575 35.997 1.00 35.72 465 ASP A O 1
ATOM 3679 N N . ARG A 1 466 ? -34.572 -12.039 35.385 1.00 39.81 466 ARG A N 1
ATOM 3680 C CA . ARG A 1 466 ? -33.911 -12.740 36.507 1.00 39.81 466 ARG A CA 1
ATOM 3681 C C . ARG A 1 466 ? -33.926 -11.936 37.811 1.00 39.81 466 ARG A C 1
ATOM 3683 O O . ARG A 1 466 ? -33.997 -12.532 38.893 1.00 39.81 466 ARG A O 1
ATOM 3690 N N . ALA A 1 467 ? -33.923 -10.604 37.740 1.00 38.03 467 ALA A N 1
ATOM 3691 C CA . ALA A 1 467 ? -33.974 -9.731 38.915 1.00 38.03 467 ALA A CA 1
ATOM 3692 C C . ALA A 1 467 ? -35.359 -9.712 39.599 1.00 38.03 467 ALA A C 1
ATOM 3694 O O . ALA A 1 467 ? -35.448 -9.584 40.826 1.00 38.03 467 ALA A O 1
ATOM 3695 N N . SER A 1 468 ? -36.444 -9.924 38.844 1.00 37.12 468 SER A N 1
ATOM 3696 C CA . SER A 1 468 ? -37.821 -9.913 39.364 1.00 37.12 468 SER A CA 1
ATOM 3697 C C . SER A 1 468 ? -38.157 -11.132 40.248 1.00 37.12 468 SER A C 1
ATOM 3699 O O . SER A 1 468 ? -38.955 -11.026 41.184 1.00 37.12 468 SER A O 1
ATOM 3701 N N . LYS A 1 469 ? -37.489 -12.279 40.042 1.00 39.12 469 LYS A N 1
ATOM 3702 C CA . LYS A 1 469 ? -37.772 -13.543 40.758 1.00 39.12 469 LYS A CA 1
ATOM 3703 C C . LYS A 1 469 ? -37.034 -13.732 42.092 1.00 39.12 469 LYS A C 1
ATOM 3705 O O . LYS A 1 469 ? -37.418 -14.608 42.864 1.00 39.12 469 LYS A O 1
ATOM 3710 N N . ARG A 1 470 ? -36.023 -12.916 42.432 1.00 34.84 470 ARG A N 1
ATOM 3711 C CA . ARG A 1 470 ? -35.241 -13.068 43.691 1.00 34.84 470 ARG A CA 1
ATOM 3712 C C . ARG A 1 470 ? -35.783 -12.281 44.893 1.00 34.84 470 ARG A C 1
ATOM 3714 O O . ARG A 1 470 ? -35.227 -12.375 45.985 1.00 34.84 470 ARG A O 1
ATOM 3721 N N . ARG A 1 471 ? -36.902 -11.562 44.747 1.00 31.39 471 ARG A N 1
ATOM 3722 C CA . ARG A 1 471 ? -37.566 -10.808 45.829 1.00 31.39 471 ARG A CA 1
ATOM 3723 C C . ARG A 1 471 ? -38.825 -11.507 46.369 1.00 31.39 471 ARG A C 1
ATOM 3725 O O . ARG A 1 471 ? -39.874 -10.892 46.499 1.00 31.39 471 ARG A O 1
ATOM 3732 N N . SER A 1 472 ? -38.747 -12.782 46.757 1.00 28.44 472 SER A N 1
ATOM 3733 C CA . SER A 1 472 ? -39.719 -13.330 47.720 1.00 28.44 472 SER A CA 1
ATOM 3734 C C . SER A 1 472 ? -39.161 -14.528 48.497 1.00 28.44 472 SER A C 1
ATOM 3736 O O . SER A 1 472 ? -38.636 -15.465 47.909 1.00 28.44 472 SER A O 1
ATOM 3738 N N . GLY A 1 473 ? -39.292 -14.496 49.829 1.00 27.83 473 GLY A N 1
ATOM 3739 C CA . GLY A 1 473 ? -39.211 -15.695 50.675 1.00 27.83 473 GLY A CA 1
ATOM 3740 C C . GLY A 1 473 ? -38.004 -15.812 51.612 1.00 27.83 473 GLY A C 1
ATOM 3741 O O . GLY A 1 473 ? -37.110 -16.617 51.388 1.00 27.83 473 GLY A O 1
ATOM 3742 N N . SER A 1 474 ? -38.033 -15.095 52.740 1.00 26.97 474 SER A N 1
ATOM 3743 C CA . SER A 1 474 ? -37.239 -15.407 53.940 1.00 26.97 474 SER A CA 1
ATOM 3744 C C . SER A 1 474 ? -38.161 -15.961 55.031 1.00 26.97 474 SER A C 1
ATOM 3746 O O . SER A 1 474 ? -39.141 -15.287 55.353 1.00 26.97 474 SER A O 1
ATOM 3748 N N . ARG A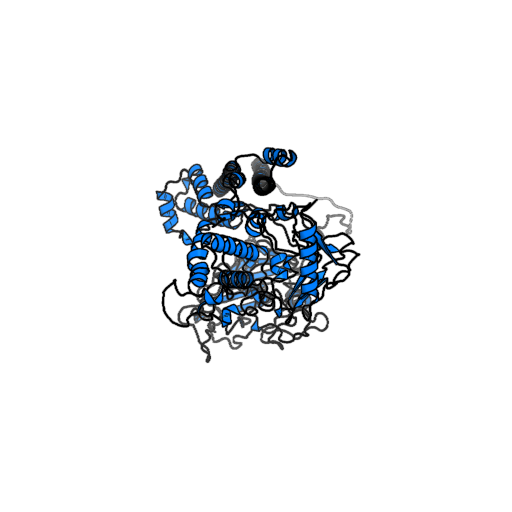 1 475 ? -37.849 -17.139 55.615 1.00 26.28 475 ARG A N 1
ATOM 3749 C CA . ARG A 1 475 ? -37.824 -17.401 57.083 1.00 26.28 475 ARG A CA 1
ATOM 3750 C C . ARG A 1 475 ? -37.667 -18.887 57.498 1.00 26.28 475 ARG A C 1
ATOM 3752 O O . ARG A 1 475 ? -38.542 -19.705 57.267 1.00 26.28 475 ARG A O 1
ATOM 3759 N N . LYS A 1 476 ? -36.576 -19.120 58.249 1.00 26.33 476 LYS A N 1
ATOM 3760 C CA . LYS A 1 476 ? -36.384 -19.807 59.561 1.00 26.33 476 LYS A CA 1
ATOM 3761 C C . LYS A 1 476 ? -36.863 -21.255 59.877 1.00 26.33 476 LYS A C 1
ATOM 3763 O O . LYS A 1 476 ? -38.046 -21.512 60.030 1.00 26.33 476 LYS A O 1
ATOM 3768 N N . HIS A 1 477 ? -35.851 -22.018 60.342 1.00 25.31 477 HIS A N 1
ATOM 3769 C CA . HIS A 1 477 ? -35.744 -22.880 61.552 1.00 25.31 477 HIS A CA 1
ATOM 3770 C C . HIS A 1 477 ? -36.193 -24.359 61.563 1.00 25.31 477 HIS A C 1
ATOM 3772 O O . HIS A 1 477 ? -37.340 -24.680 61.300 1.00 25.31 477 HIS A O 1
ATOM 3778 N N . GLY A 1 478 ? -35.306 -25.213 62.120 1.00 23.55 478 GLY A N 1
ATOM 3779 C CA . GLY A 1 478 ? -35.688 -26.317 63.022 1.00 23.55 478 GLY A CA 1
ATOM 3780 C C . GLY A 1 478 ? -35.000 -27.673 62.792 1.00 23.55 478 GLY A C 1
ATOM 3781 O O . GLY A 1 478 ? -35.385 -28.419 61.907 1.00 23.55 478 GLY A O 1
ATOM 3782 N N . ARG A 1 479 ? -34.006 -28.011 63.626 1.00 23.59 479 ARG A N 1
ATOM 3783 C CA . ARG A 1 479 ? -33.264 -29.293 63.690 1.00 23.59 479 ARG A CA 1
ATOM 3784 C C . ARG A 1 479 ? -33.996 -30.385 64.510 1.00 23.59 479 ARG A C 1
ATOM 3786 O O . ARG A 1 479 ? -34.728 -30.034 65.429 1.00 23.59 479 ARG A O 1
ATOM 3793 N N . ARG A 1 480 ? -33.534 -31.643 64.306 1.00 22.44 480 ARG A N 1
ATOM 3794 C CA . ARG A 1 480 ? -33.482 -32.861 65.184 1.00 22.44 480 ARG A CA 1
ATOM 3795 C C . ARG A 1 480 ? -34.594 -33.925 65.030 1.00 22.44 480 ARG A C 1
ATOM 3797 O O . ARG A 1 480 ? -35.749 -33.647 65.302 1.00 22.44 480 ARG A O 1
ATOM 3804 N N . SER A 1 481 ? -34.257 -35.091 64.441 1.00 25.61 481 SER A N 1
ATOM 3805 C CA . SER A 1 481 ? -33.820 -36.394 65.050 1.00 25.61 481 SER A CA 1
ATOM 3806 C C . SER A 1 481 ? -35.020 -37.329 65.318 1.00 25.61 481 SER A C 1
ATOM 3808 O O . SER A 1 481 ? -36.021 -36.841 65.810 1.00 25.61 481 SER A O 1
ATOM 3810 N N . ASP A 1 482 ? -35.045 -38.647 65.088 1.00 25.58 482 ASP A N 1
ATOM 3811 C CA . ASP A 1 482 ? -33.985 -39.660 65.102 1.00 25.58 482 ASP A CA 1
ATOM 3812 C C . ASP A 1 482 ? -34.498 -41.020 64.538 1.00 25.58 482 ASP A C 1
ATOM 3814 O O . ASP A 1 482 ? -35.664 -41.363 64.717 1.00 25.58 482 ASP A O 1
ATOM 3818 N N . LYS A 1 483 ? -33.564 -41.794 63.956 1.00 24.41 483 LYS A N 1
ATOM 3819 C CA . LYS A 1 483 ? -33.384 -43.276 63.907 1.00 24.41 483 LYS A CA 1
ATOM 3820 C C . LYS A 1 483 ? -34.510 -44.272 63.537 1.00 24.41 483 LYS A C 1
ATOM 3822 O O . LYS A 1 483 ? -35.413 -44.515 64.333 1.00 24.41 483 LYS A O 1
ATOM 3827 N N . LYS A 1 484 ? -34.207 -45.146 62.556 1.00 26.00 484 LYS A N 1
ATOM 3828 C CA . LYS A 1 484 ? -33.609 -46.488 62.816 1.00 26.00 484 LYS A CA 1
ATOM 3829 C C . LYS A 1 484 ? -33.081 -47.200 61.548 1.00 26.00 484 LYS A C 1
ATOM 3831 O O . LYS A 1 484 ? -33.816 -47.369 60.584 1.00 26.00 484 LYS A O 1
ATOM 3836 N N . ASP A 1 485 ? -31.817 -47.633 61.634 1.00 25.17 485 ASP A N 1
ATOM 3837 C CA . ASP A 1 485 ? -31.059 -48.562 60.764 1.00 25.17 485 ASP A CA 1
ATOM 3838 C C . ASP A 1 485 ? -31.635 -50.004 60.822 1.00 25.17 485 ASP A C 1
ATOM 3840 O O . ASP A 1 485 ? -32.355 -50.316 61.771 1.00 25.17 485 ASP A O 1
ATOM 3844 N N . LYS A 1 486 ? -31.373 -50.967 59.920 1.00 26.33 486 LYS A N 1
ATOM 3845 C CA . LYS A 1 486 ? -30.119 -51.484 59.313 1.00 26.33 486 LYS A CA 1
ATOM 3846 C C . LYS A 1 486 ? -30.487 -52.242 58.011 1.00 26.33 486 LYS A C 1
ATOM 3848 O O . LYS A 1 486 ? -31.605 -52.728 57.917 1.00 26.33 486 LYS A O 1
ATOM 3853 N N . ASP A 1 487 ? -29.674 -52.272 56.949 1.00 25.28 487 ASP A N 1
ATOM 3854 C CA . ASP A 1 487 ? -28.542 -53.206 56.789 1.00 25.28 487 ASP A CA 1
ATOM 3855 C C . ASP A 1 487 ? -27.433 -52.708 55.822 1.00 25.28 487 ASP A C 1
ATOM 3857 O O . ASP A 1 487 ? -27.586 -51.738 55.083 1.00 25.28 487 ASP A O 1
ATOM 3861 N N . HIS A 1 488 ? -26.257 -53.342 55.916 1.00 28.25 488 HIS A N 1
ATOM 3862 C CA . HIS A 1 488 ? -24.928 -52.847 55.528 1.00 28.25 488 HIS A CA 1
ATOM 3863 C C . HIS A 1 488 ? -24.473 -53.012 54.052 1.00 28.25 488 HIS A C 1
ATOM 3865 O O . HIS A 1 488 ? -24.494 -54.095 53.481 1.00 28.25 488 HIS A O 1
ATOM 3871 N N . LYS A 1 489 ? -23.944 -51.883 53.544 1.00 25.22 489 LYS A N 1
ATOM 3872 C CA . LYS A 1 489 ? -22.802 -51.555 52.638 1.00 25.22 489 LYS A CA 1
ATOM 3873 C C . LYS A 1 489 ? -21.656 -52.599 52.451 1.00 25.22 489 LYS A C 1
ATOM 3875 O O . LYS A 1 489 ? -21.460 -53.402 53.356 1.00 25.22 489 LYS A O 1
ATOM 3880 N N . PRO A 1 490 ? -20.810 -52.507 51.380 1.00 26.38 490 PRO A N 1
ATOM 3881 C CA . PRO A 1 490 ? -20.182 -51.254 50.920 1.00 26.38 490 PRO A CA 1
ATOM 3882 C C . PRO A 1 490 ? -20.182 -50.911 49.412 1.00 26.38 490 PRO A C 1
ATOM 3884 O O . PRO A 1 490 ? -19.887 -51.722 48.549 1.00 26.38 490 PRO A O 1
ATOM 3887 N N . ARG A 1 491 ? -20.429 -49.607 49.189 1.00 26.14 491 ARG A N 1
ATOM 3888 C CA . ARG A 1 491 ? -19.908 -48.668 48.169 1.00 26.14 491 ARG A CA 1
ATOM 3889 C C . ARG A 1 491 ? -19.829 -49.125 46.701 1.00 26.14 491 ARG A C 1
ATOM 3891 O O . ARG A 1 491 ? -18.782 -49.549 46.235 1.00 26.14 491 ARG A O 1
ATOM 3898 N N . GLN A 1 492 ? -20.872 -48.771 45.950 1.00 25.75 492 GLN A N 1
ATOM 3899 C CA . GLN A 1 492 ? -20.767 -48.257 44.580 1.00 25.75 492 GLN A CA 1
ATOM 3900 C C . GLN A 1 492 ? -21.672 -47.020 44.479 1.00 25.75 492 GLN A C 1
ATOM 3902 O O . GLN A 1 492 ? -22.877 -47.114 44.703 1.00 25.75 492 GLN A O 1
ATOM 3907 N N . SER A 1 493 ? -21.088 -45.844 44.246 1.00 26.08 493 SER A N 1
ATOM 3908 C CA . SER A 1 493 ? -21.819 -44.608 43.953 1.00 26.08 493 SER A CA 1
ATOM 3909 C C . SER A 1 493 ? -21.826 -44.400 42.447 1.00 26.08 493 SER A C 1
ATOM 3911 O O . SER A 1 493 ? -20.791 -44.120 41.851 1.00 26.08 493 SER A O 1
ATOM 3913 N N . SER A 1 494 ? -23.001 -44.555 41.854 1.00 28.92 494 SER A N 1
ATOM 3914 C CA . SER A 1 494 ? -23.298 -44.259 40.462 1.00 28.92 494 SER A CA 1
ATOM 3915 C C . SER A 1 494 ? -23.515 -42.757 40.258 1.00 28.92 494 SER A C 1
ATOM 3917 O O . SER A 1 494 ? -24.442 -42.187 40.834 1.00 28.92 494 SER A O 1
ATOM 3919 N N . GLY A 1 495 ? -22.694 -42.165 39.389 1.00 28.72 495 GLY A N 1
ATOM 3920 C CA . GLY A 1 495 ? -23.140 -41.199 38.385 1.00 28.72 495 GLY A CA 1
ATOM 3921 C C . GLY A 1 495 ? -23.411 -39.771 38.846 1.00 28.72 495 GLY A C 1
ATOM 3922 O O . GLY A 1 495 ? -24.510 -39.265 38.640 1.00 28.72 495 GLY A O 1
ATOM 3923 N N . ARG A 1 496 ? -22.391 -39.084 39.373 1.00 27.98 496 ARG A N 1
ATOM 3924 C CA . ARG A 1 496 ? -22.181 -37.690 38.953 1.00 27.98 496 ARG A CA 1
ATOM 3925 C C . ARG A 1 496 ? -21.760 -37.759 37.485 1.00 27.98 496 ARG A C 1
ATOM 3927 O O . ARG A 1 496 ? -20.884 -38.554 37.163 1.00 27.98 496 ARG A O 1
ATOM 3934 N N . GLN A 1 497 ? -22.362 -36.960 36.609 1.00 31.30 497 GLN A N 1
ATOM 3935 C CA . GLN A 1 497 ? -21.613 -36.500 35.443 1.00 31.30 497 GLN A CA 1
ATOM 3936 C C . GLN A 1 497 ? -20.443 -35.702 36.017 1.00 31.30 497 GLN A C 1
ATOM 3938 O O . GLN A 1 497 ? -20.617 -34.596 36.524 1.00 31.30 497 GLN A O 1
ATOM 3943 N N . GLU A 1 498 ? -19.294 -36.365 36.098 1.00 27.17 498 GLU A N 1
ATOM 3944 C CA . GLU A 1 498 ? -18.005 -35.722 36.262 1.00 27.17 498 GLU A CA 1
ATOM 3945 C C . GLU A 1 498 ? -17.865 -34.756 35.086 1.00 27.17 498 GLU A C 1
ATOM 3947 O O . GLU A 1 498 ? -17.949 -35.167 33.927 1.00 27.17 498 GLU A O 1
ATOM 3952 N N . ALA A 1 499 ? -17.706 -33.466 35.386 1.00 31.50 499 ALA A N 1
ATOM 3953 C CA . ALA A 1 499 ? -16.924 -32.631 34.498 1.00 31.50 499 ALA A CA 1
ATOM 3954 C C . ALA A 1 499 ? -15.575 -33.341 34.381 1.00 31.50 499 ALA A C 1
ATOM 3956 O O . ALA A 1 499 ? -14.946 -33.648 35.398 1.00 31.50 499 ALA A O 1
ATOM 3957 N N . VAL A 1 500 ? -15.203 -33.692 33.156 1.00 30.72 500 VAL A N 1
ATOM 3958 C CA . VAL A 1 500 ? -13.830 -34.069 32.845 1.00 30.72 500 VAL A CA 1
ATOM 3959 C C . VAL A 1 500 ? -12.956 -32.954 33.438 1.00 30.72 500 VAL A C 1
ATOM 3961 O O . VAL A 1 500 ? -13.293 -31.788 33.228 1.00 30.72 500 VAL A O 1
ATOM 3964 N N . PRO A 1 501 ? -11.923 -33.246 34.247 1.00 38.44 501 PRO A N 1
ATOM 3965 C CA . PRO A 1 501 ? -10.943 -32.219 34.543 1.00 38.44 501 PRO A CA 1
ATOM 3966 C C . PRO A 1 501 ? -10.324 -31.868 33.195 1.00 38.44 501 PRO A C 1
ATOM 3968 O O . PRO A 1 501 ? -9.664 -32.723 32.601 1.00 38.44 501 PRO A O 1
ATOM 3971 N N . ASP A 1 502 ? -10.592 -30.670 32.680 1.00 47.81 502 ASP A N 1
ATOM 3972 C CA . ASP A 1 502 ? -9.798 -30.144 31.581 1.00 47.81 502 ASP A CA 1
ATOM 3973 C C . ASP A 1 502 ? -8.374 -30.051 32.133 1.00 47.81 502 ASP A C 1
ATOM 3975 O O . ASP A 1 502 ? -8.073 -29.248 33.014 1.00 47.81 502 ASP A O 1
ATOM 3979 N N . ILE A 1 503 ? -7.520 -30.990 31.726 1.00 65.06 503 ILE A N 1
ATOM 3980 C CA . ILE A 1 503 ? -6.091 -30.921 32.002 1.00 65.06 503 ILE A CA 1
ATOM 3981 C C . ILE A 1 503 ? -5.584 -29.822 31.075 1.00 65.06 503 ILE A C 1
ATOM 3983 O O . ILE A 1 503 ? -5.313 -30.092 29.909 1.00 65.06 503 ILE A O 1
ATOM 3987 N N . TYR A 1 504 ? -5.528 -28.597 31.588 1.00 79.38 504 TYR A N 1
ATOM 3988 C CA . TYR A 1 504 ? -4.954 -27.447 30.900 1.00 79.38 504 TYR A CA 1
ATOM 3989 C C . TYR A 1 504 ? -3.694 -26.980 31.625 1.00 79.38 504 TYR A C 1
ATOM 3991 O O . TYR A 1 504 ? -3.546 -27.166 32.839 1.00 79.38 504 TYR A O 1
ATOM 3999 N N . PHE A 1 505 ? -2.768 -26.384 30.886 1.00 88.00 505 PHE A N 1
ATOM 4000 C CA . PHE A 1 505 ? -1.572 -25.750 31.418 1.00 88.00 505 PHE A CA 1
ATOM 4001 C C . PHE A 1 505 ? -1.814 -24.243 31.548 1.00 88.00 505 PHE A C 1
ATOM 4003 O O . PHE A 1 505 ? -2.279 -23.586 30.614 1.00 88.00 505 PHE A O 1
ATOM 4010 N N . SER A 1 506 ? -1.513 -23.684 32.719 1.00 92.50 506 SER A N 1
ATOM 4011 C CA . SER A 1 506 ? -1.634 -22.249 32.973 1.00 92.50 506 SER A CA 1
ATOM 4012 C C . SER A 1 506 ? -0.505 -21.736 33.852 1.00 92.50 506 SER A C 1
ATOM 4014 O O . SER A 1 506 ? 0.139 -22.505 34.562 1.00 92.50 506 SER A O 1
ATOM 4016 N N . PHE A 1 507 ? -0.268 -20.430 33.805 1.00 94.81 507 PHE A N 1
ATOM 4017 C CA . PHE A 1 507 ? 0.571 -19.694 34.751 1.00 94.81 507 PHE A CA 1
ATOM 4018 C C . PHE A 1 507 ? 0.087 -18.246 34.827 1.00 94.81 507 PHE A C 1
ATOM 4020 O O . PHE A 1 507 ? -0.639 -17.771 33.946 1.00 94.81 507 PHE A O 1
ATOM 4027 N N . LEU A 1 508 ? 0.477 -17.550 35.891 1.00 96.38 508 LEU A N 1
ATOM 4028 C CA . LEU A 1 508 ? 0.147 -16.147 36.112 1.00 96.38 508 LEU A CA 1
ATOM 4029 C C . LEU A 1 508 ? 1.389 -15.291 35.915 1.00 96.38 508 LEU A C 1
ATOM 4031 O O . LEU A 1 508 ? 2.486 -15.705 36.281 1.00 96.38 508 LEU A O 1
ATOM 4035 N N . PHE A 1 509 ? 1.231 -14.096 35.362 1.00 97.19 509 PHE A N 1
ATOM 4036 C CA . PHE A 1 509 ? 2.336 -13.155 35.244 1.00 97.19 509 PHE A CA 1
ATOM 4037 C C . PHE A 1 509 ? 1.867 -11.708 35.360 1.00 97.19 509 PHE A C 1
ATOM 4039 O O . PHE A 1 509 ? 0.689 -11.397 35.195 1.00 97.19 509 PHE A O 1
ATOM 4046 N N . VAL A 1 510 ? 2.806 -10.818 35.646 1.00 97.06 510 VAL A N 1
ATOM 4047 C CA . VAL A 1 510 ? 2.598 -9.369 35.665 1.00 97.06 510 VAL A CA 1
ATOM 4048 C C . VAL A 1 510 ? 3.757 -8.697 34.945 1.00 97.06 510 VAL A C 1
ATOM 4050 O O . VAL A 1 510 ? 4.877 -9.209 34.974 1.00 97.06 510 VAL A O 1
ATOM 4053 N N . VAL A 1 511 ? 3.490 -7.554 34.316 1.00 97.38 511 VAL A N 1
ATOM 4054 C CA . VAL A 1 511 ? 4.520 -6.690 33.739 1.00 97.38 511 VAL A CA 1
ATOM 4055 C C . VAL A 1 511 ? 4.374 -5.296 34.331 1.00 97.38 511 VAL A C 1
ATOM 4057 O O . VAL A 1 511 ? 3.361 -4.635 34.116 1.00 97.38 511 VAL A O 1
ATOM 4060 N N . ASN A 1 512 ? 5.389 -4.853 35.064 1.00 96.62 512 ASN A N 1
ATOM 4061 C CA . ASN A 1 512 ? 5.426 -3.545 35.705 1.00 96.62 512 ASN A CA 1
ATOM 4062 C C . ASN A 1 512 ? 6.445 -2.655 35.004 1.00 96.62 512 ASN A C 1
ATOM 4064 O O . ASN A 1 512 ? 7.590 -3.059 34.811 1.00 96.62 512 ASN A O 1
ATOM 4068 N N . GLU A 1 513 ? 6.051 -1.441 34.638 1.00 95.88 513 GLU A N 1
ATOM 4069 C CA . GLU A 1 513 ? 6.970 -0.485 34.022 1.00 95.88 513 GLU A CA 1
ATOM 4070 C C . GLU A 1 513 ? 7.773 0.241 35.103 1.00 95.88 513 GLU A C 1
ATOM 4072 O O . GLU A 1 513 ? 7.215 0.779 36.064 1.00 95.88 513 GLU A O 1
ATOM 4077 N N . LEU A 1 514 ? 9.097 0.211 34.964 1.00 94.81 514 LEU A N 1
ATOM 4078 C CA . LEU A 1 514 ? 10.025 0.768 35.939 1.00 94.81 514 LEU A CA 1
ATOM 4079 C C . LEU A 1 514 ? 10.191 2.267 35.697 1.00 94.81 514 LEU A C 1
ATOM 4081 O O . LEU A 1 514 ? 10.449 2.708 34.579 1.00 94.81 514 LEU A O 1
ATOM 4085 N N . ASN A 1 515 ? 10.084 3.047 36.767 1.00 92.19 515 ASN A N 1
ATOM 4086 C CA . ASN A 1 515 ? 10.292 4.488 36.738 1.00 92.19 515 ASN A CA 1
ATOM 4087 C C . ASN A 1 515 ? 11.740 4.799 37.137 1.00 92.19 515 ASN A C 1
ATOM 4089 O O . ASN A 1 515 ? 12.109 4.558 38.283 1.00 92.19 515 ASN A O 1
ATOM 4093 N N . ILE A 1 516 ? 12.569 5.292 36.217 1.00 90.75 516 ILE A N 1
ATOM 4094 C CA . ILE A 1 516 ? 13.969 5.653 36.502 1.00 90.75 516 ILE A CA 1
ATOM 4095 C C . ILE A 1 516 ? 14.026 7.112 36.961 1.00 90.75 516 ILE A C 1
ATOM 4097 O O . ILE A 1 516 ? 13.524 7.995 36.270 1.00 90.75 516 ILE A O 1
ATOM 4101 N N . LEU A 1 517 ? 14.651 7.372 38.111 1.00 87.69 517 LEU A N 1
ATOM 4102 C CA . LEU A 1 517 ? 14.770 8.721 38.665 1.00 87.69 517 LEU A CA 1
ATOM 4103 C C . LEU A 1 517 ? 15.825 9.558 37.928 1.00 87.69 517 LEU A C 1
ATOM 4105 O O . LEU A 1 517 ? 16.912 9.079 37.590 1.00 87.69 517 LEU A O 1
ATOM 4109 N N . ASP A 1 518 ? 15.532 10.849 37.758 1.00 75.38 518 ASP A N 1
ATOM 4110 C CA . ASP A 1 518 ? 16.452 11.816 37.159 1.00 75.38 518 ASP A CA 1
ATOM 4111 C C . ASP A 1 518 ? 17.790 11.876 37.918 1.00 75.38 518 ASP A C 1
ATOM 4113 O O . ASP A 1 518 ? 17.836 11.976 39.146 1.00 75.38 518 ASP A O 1
ATOM 4117 N N . GLY A 1 519 ? 18.901 11.857 37.174 1.00 67.94 519 GLY A N 1
ATOM 4118 C CA . GLY A 1 519 ? 20.260 11.936 37.728 1.00 67.94 519 GLY A CA 1
ATOM 4119 C C . GLY A 1 519 ? 20.973 10.593 37.929 1.00 67.94 519 GLY A C 1
ATOM 4120 O O . GLY A 1 519 ? 22.156 10.601 38.262 1.00 67.94 519 GLY A O 1
ATOM 4121 N N . TYR A 1 520 ? 20.308 9.466 37.654 1.00 65.38 520 TYR A N 1
ATOM 4122 C CA . TYR A 1 520 ? 20.888 8.113 37.702 1.00 65.38 520 TYR A CA 1
ATOM 4123 C C . TYR A 1 520 ? 21.224 7.530 36.313 1.00 65.38 520 TYR A C 1
ATOM 4125 O O . TYR A 1 520 ? 21.348 6.318 36.141 1.00 65.38 520 TYR A O 1
ATOM 4133 N N . ASN A 1 521 ? 21.421 8.395 35.313 1.00 61.91 521 ASN A N 1
ATOM 4134 C CA . ASN A 1 521 ? 21.830 8.009 33.960 1.00 61.91 521 ASN A CA 1
ATOM 4135 C C . ASN A 1 521 ? 23.342 7.756 33.906 1.00 61.91 521 ASN A C 1
ATOM 4137 O O . ASN A 1 521 ? 24.138 8.665 33.661 1.00 61.91 521 ASN A O 1
ATOM 4141 N N . PHE A 1 522 ? 23.752 6.514 34.158 1.00 64.12 522 PHE A N 1
ATOM 4142 C CA . PHE A 1 522 ? 25.160 6.127 34.112 1.00 64.12 522 PHE A CA 1
ATOM 4143 C C . PHE A 1 522 ? 25.571 5.790 32.678 1.00 64.12 522 PHE A C 1
ATOM 4145 O O . PHE A 1 522 ? 25.159 4.775 32.124 1.00 64.12 522 PHE A O 1
ATOM 4152 N N . GLY A 1 523 ? 26.399 6.638 32.071 1.00 65.56 523 GLY A N 1
ATOM 4153 C CA . GLY A 1 523 ? 27.039 6.336 30.793 1.00 65.56 523 GLY A CA 1
ATOM 4154 C C . GLY A 1 523 ? 28.145 5.294 30.961 1.00 65.56 523 GLY A C 1
ATOM 4155 O O . GLY A 1 523 ? 28.934 5.365 31.907 1.00 65.56 523 GLY A O 1
ATOM 4156 N N . ASP A 1 524 ? 28.245 4.337 30.043 1.00 68.31 524 ASP A N 1
ATOM 4157 C CA . ASP A 1 524 ? 29.434 3.494 29.960 1.00 68.31 524 ASP A CA 1
ATOM 4158 C C . ASP A 1 524 ? 30.627 4.211 29.320 1.00 68.31 524 ASP A C 1
ATOM 4160 O O . ASP A 1 524 ? 30.546 5.370 28.916 1.00 68.31 524 ASP A O 1
ATOM 4164 N N . SER A 1 525 ? 31.772 3.529 29.221 1.00 67.94 525 SER A N 1
ATOM 4165 C CA . SER A 1 525 ? 32.987 4.100 28.624 1.00 67.94 525 SER A CA 1
ATOM 4166 C C . SER A 1 525 ? 32.827 4.526 27.159 1.00 67.94 525 SER A C 1
ATOM 4168 O O . SER A 1 525 ? 33.695 5.221 26.637 1.00 67.94 525 SER A O 1
ATOM 4170 N N . CYS A 1 526 ? 31.758 4.085 26.495 1.00 65.25 526 CYS A N 1
ATOM 4171 C CA . CYS A 1 526 ? 31.416 4.416 25.118 1.00 65.25 526 CYS A CA 1
ATOM 4172 C C . CYS A 1 526 ? 30.289 5.460 25.031 1.00 65.25 526 CYS A C 1
ATOM 4174 O O . CYS A 1 526 ? 29.901 5.822 23.926 1.00 65.25 526 CYS A O 1
ATOM 4176 N N . GLY A 1 527 ? 29.799 5.970 26.168 1.00 68.69 527 GLY A N 1
ATOM 4177 C CA . GLY A 1 527 ? 28.746 6.981 26.235 1.00 68.69 527 GLY A CA 1
ATOM 4178 C C . GLY A 1 527 ? 27.322 6.426 26.170 1.00 68.69 527 GLY A C 1
ATOM 4179 O O . GLY A 1 527 ? 26.394 7.222 26.084 1.00 68.69 527 GLY A O 1
ATOM 4180 N N . ASN A 1 528 ? 27.122 5.102 26.232 1.00 75.31 528 ASN A N 1
ATOM 4181 C CA . ASN A 1 528 ? 25.776 4.518 26.239 1.00 75.31 528 ASN A CA 1
ATOM 4182 C C . ASN A 1 528 ? 25.150 4.624 27.631 1.00 75.31 528 ASN A C 1
ATOM 4184 O O . ASN A 1 528 ? 25.776 4.208 28.610 1.00 75.31 528 ASN A O 1
ATOM 4188 N N . THR A 1 529 ? 23.912 5.107 27.720 1.00 78.12 529 THR A N 1
ATOM 4189 C CA . THR A 1 529 ? 23.173 5.177 28.986 1.00 78.12 529 THR A CA 1
ATOM 4190 C C . THR A 1 529 ? 22.798 3.778 29.475 1.00 78.12 529 THR A C 1
ATOM 4192 O O . THR A 1 529 ? 22.235 2.975 28.732 1.00 78.12 529 THR A O 1
ATOM 4195 N N . ARG A 1 530 ? 23.099 3.477 30.740 1.00 82.62 530 ARG A N 1
ATOM 4196 C CA . ARG A 1 530 ? 22.749 2.219 31.403 1.00 82.62 530 ARG A CA 1
ATOM 4197 C C . ARG A 1 530 ? 21.665 2.422 32.455 1.00 82.62 530 ARG A C 1
ATOM 4199 O O . ARG A 1 530 ? 21.616 3.487 33.072 1.00 82.62 530 ARG A O 1
ATOM 4206 N N . PRO A 1 531 ? 20.826 1.399 32.683 1.00 89.06 531 PRO A N 1
ATOM 4207 C CA . PRO A 1 531 ? 19.879 1.413 33.783 1.00 89.06 531 PRO A CA 1
ATOM 4208 C C . PRO A 1 531 ? 20.613 1.453 35.136 1.00 89.06 531 PRO A C 1
ATOM 4210 O O . PRO A 1 531 ? 21.719 0.906 35.239 1.00 89.06 531 PRO A O 1
ATOM 4213 N N . PRO A 1 532 ? 20.013 2.064 36.175 1.00 89.44 532 PRO A N 1
ATOM 4214 C CA . PRO A 1 532 ? 20.555 2.021 37.529 1.00 89.44 532 PRO A CA 1
ATOM 4215 C C . PRO A 1 532 ? 20.706 0.581 38.039 1.00 89.44 532 PRO A C 1
ATOM 4217 O O . PRO A 1 532 ? 19.890 -0.291 37.732 1.00 89.44 532 PRO A O 1
ATOM 4220 N N . ASP A 1 533 ? 21.742 0.323 38.833 1.00 87.69 533 ASP A N 1
ATOM 4221 C CA . ASP A 1 533 ? 22.105 -1.009 39.336 1.00 87.69 533 ASP A CA 1
ATOM 4222 C C . ASP A 1 533 ? 21.680 -1.274 40.792 1.00 87.69 533 ASP A C 1
ATOM 4224 O O . ASP A 1 533 ? 21.991 -2.338 41.338 1.00 87.69 533 ASP A O 1
ATOM 4228 N N . SER A 1 534 ? 20.947 -0.337 41.396 1.00 87.81 534 SER A N 1
ATOM 4229 C CA . SER A 1 534 ? 20.356 -0.443 42.731 1.00 87.81 534 SER A CA 1
ATOM 4230 C C . SER A 1 534 ? 18.992 0.254 42.809 1.00 87.81 534 SER A C 1
ATOM 4232 O O . SER A 1 534 ? 18.638 1.078 41.960 1.00 87.81 534 SER A O 1
ATOM 4234 N N . ALA A 1 535 ? 18.236 -0.059 43.862 1.00 90.69 535 ALA A N 1
ATOM 4235 C CA . ALA A 1 535 ? 16.898 0.460 44.132 1.00 90.69 535 ALA A CA 1
ATOM 4236 C C . ALA A 1 535 ? 16.841 1.995 44.241 1.00 90.69 535 ALA A C 1
ATOM 4238 O O . ALA A 1 535 ? 15.818 2.585 43.903 1.00 90.69 535 ALA A O 1
ATOM 4239 N N . ASP A 1 536 ? 17.936 2.649 44.645 1.00 89.00 536 ASP A N 1
ATOM 4240 C CA . ASP A 1 536 ? 18.009 4.109 44.816 1.00 89.00 536 ASP A CA 1
ATOM 4241 C C . ASP A 1 536 ? 17.794 4.891 43.509 1.00 89.00 536 ASP A C 1
ATOM 4243 O O . ASP A 1 536 ? 17.442 6.072 43.544 1.00 89.00 536 ASP A O 1
ATOM 4247 N N . GLY A 1 537 ? 18.011 4.247 42.357 1.00 89.50 537 GLY A N 1
ATOM 4248 C CA . GLY A 1 537 ? 17.806 4.847 41.040 1.00 89.50 537 GLY A CA 1
ATOM 4249 C C . GLY A 1 537 ? 16.388 4.713 40.486 1.00 89.50 537 GLY A C 1
ATOM 4250 O O . GLY A 1 537 ? 16.121 5.222 39.397 1.00 89.50 537 GLY A O 1
ATOM 4251 N N . TYR A 1 538 ? 15.481 4.045 41.199 1.00 92.69 538 TYR A N 1
ATOM 4252 C CA . TYR A 1 538 ? 14.115 3.791 40.744 1.00 92.69 538 TYR A CA 1
ATOM 4253 C C . TYR A 1 538 ? 13.098 4.516 41.620 1.00 92.69 538 TYR A C 1
ATOM 4255 O O . TYR A 1 538 ? 13.309 4.670 42.815 1.00 92.69 538 TYR A O 1
ATOM 4263 N N . GLY A 1 539 ? 12.010 4.988 41.015 1.00 91.25 539 GLY A N 1
ATOM 4264 C CA . GLY A 1 539 ? 10.839 5.566 41.669 1.00 91.25 539 GLY A CA 1
ATOM 4265 C C . GLY A 1 539 ? 9.730 4.538 41.892 1.00 91.25 539 GLY A C 1
ATOM 4266 O O . GLY A 1 539 ? 9.947 3.333 41.794 1.00 91.25 539 GLY A O 1
ATOM 4267 N N . GLU A 1 540 ? 8.518 5.025 42.160 1.00 92.00 540 GLU A N 1
ATOM 4268 C CA . GLU A 1 540 ? 7.317 4.182 42.185 1.00 92.00 540 GLU A CA 1
ATOM 4269 C C . GLU A 1 540 ? 7.057 3.598 40.789 1.00 92.00 540 GLU A C 1
ATOM 4271 O O . GLU A 1 540 ? 7.011 4.345 39.805 1.00 92.00 540 GLU A O 1
ATOM 4276 N N . GLU A 1 541 ? 6.927 2.271 40.697 1.00 93.00 541 GLU A N 1
ATOM 4277 C CA . GLU A 1 541 ? 6.655 1.598 39.432 1.00 93.00 541 GLU A CA 1
ATOM 4278 C C . GLU A 1 541 ? 5.210 1.806 38.974 1.00 93.00 541 GLU A C 1
ATOM 4280 O O . GLU A 1 541 ? 4.282 1.956 39.773 1.00 93.00 541 GLU A O 1
ATOM 4285 N N . ARG A 1 542 ? 4.986 1.718 37.664 1.00 94.00 542 ARG A N 1
ATOM 4286 C CA . ARG A 1 542 ? 3.633 1.592 37.133 1.00 94.00 542 ARG A CA 1
ATOM 4287 C C . ARG A 1 542 ? 3.246 0.117 37.125 1.00 94.00 542 ARG A C 1
ATOM 4289 O O . ARG A 1 542 ? 3.630 -0.632 36.225 1.00 94.00 542 ARG A O 1
ATOM 4296 N N . ALA A 1 543 ? 2.491 -0.288 38.142 1.00 92.75 543 ALA A N 1
ATOM 4297 C CA . ALA A 1 543 ? 2.010 -1.656 38.275 1.00 92.75 543 ALA A CA 1
ATOM 4298 C C . ALA A 1 543 ? 1.011 -2.016 37.160 1.00 92.75 543 ALA A C 1
ATOM 4300 O O . ALA A 1 543 ? 0.034 -1.295 36.942 1.00 92.75 543 ALA A O 1
ATOM 4301 N N . GLY A 1 544 ? 1.256 -3.132 36.474 1.00 91.75 544 GLY A N 1
ATOM 4302 C CA . GLY A 1 544 ? 0.327 -3.718 35.511 1.00 91.75 544 GLY A CA 1
ATOM 4303 C C . GLY A 1 544 ? -0.721 -4.605 36.183 1.00 91.75 544 GLY A C 1
ATOM 4304 O O . GLY A 1 544 ? -0.622 -4.948 37.367 1.00 91.75 544 GLY A O 1
ATOM 4305 N N . ILE A 1 545 ? -1.734 -5.012 35.419 1.00 93.38 545 ILE A N 1
ATOM 4306 C CA . ILE A 1 545 ? -2.676 -6.041 35.875 1.00 93.38 545 ILE A CA 1
ATOM 4307 C C . ILE A 1 545 ? -2.048 -7.440 35.823 1.00 93.38 545 ILE A C 1
ATOM 4309 O O . ILE A 1 545 ? -1.081 -7.684 35.100 1.00 93.38 545 ILE A O 1
ATOM 4313 N N . VAL A 1 546 ? -2.619 -8.378 36.582 1.00 95.81 546 VAL A N 1
ATOM 4314 C CA . VAL A 1 546 ? -2.187 -9.779 36.551 1.00 95.81 546 VAL A CA 1
ATOM 4315 C C . VAL A 1 546 ? -2.862 -10.500 35.389 1.00 95.81 546 VAL A C 1
ATOM 4317 O O . VAL A 1 546 ? -4.090 -10.514 35.262 1.00 95.81 546 VAL A O 1
ATOM 4320 N N . TRP A 1 547 ? -2.042 -11.135 34.567 1.00 95.62 547 TRP A N 1
ATOM 4321 C CA . TRP A 1 547 ? -2.431 -11.905 33.399 1.00 95.62 547 TRP A CA 1
ATOM 4322 C C . TRP A 1 547 ? -2.367 -13.398 33.694 1.00 95.62 547 TRP A C 1
ATOM 4324 O O . TRP A 1 547 ? -1.538 -13.859 34.480 1.00 95.62 547 TRP A O 1
ATOM 4334 N N . ARG A 1 548 ? -3.238 -14.164 33.044 1.00 93.81 548 ARG A N 1
ATOM 4335 C CA . ARG A 1 548 ? -3.239 -15.623 33.047 1.00 93.81 548 ARG A CA 1
ATOM 4336 C C . ARG A 1 548 ? -2.994 -16.117 31.631 1.00 93.81 548 ARG A C 1
ATOM 4338 O O . ARG A 1 548 ? -3.762 -15.804 30.726 1.00 93.81 548 ARG A O 1
ATOM 4345 N N . TYR A 1 549 ? -1.961 -16.932 31.467 1.00 91.75 549 TYR A N 1
ATOM 4346 C CA . TYR A 1 549 ? -1.811 -17.782 30.294 1.00 91.75 549 TYR A CA 1
ATOM 4347 C C . TYR A 1 549 ? -2.585 -19.081 30.517 1.00 91.75 549 TYR A C 1
ATOM 4349 O O . TYR A 1 549 ? -2.539 -19.647 31.608 1.00 91.75 549 TYR A O 1
ATOM 4357 N N . THR A 1 550 ? -3.306 -19.571 29.515 1.00 89.31 550 THR A N 1
ATOM 4358 C CA . THR A 1 550 ? -4.001 -20.865 29.538 1.00 89.31 550 THR A CA 1
ATOM 4359 C C . THR A 1 550 ? -3.972 -21.475 28.141 1.00 89.31 550 THR A C 1
ATOM 4361 O O . THR A 1 550 ? -4.568 -20.918 27.224 1.00 89.31 550 THR A O 1
ATOM 4364 N N . ASP A 1 551 ? -3.253 -22.591 27.972 1.00 83.50 551 ASP A N 1
ATOM 4365 C CA . ASP A 1 551 ? -3.157 -23.371 26.723 1.00 83.50 551 ASP A CA 1
ATOM 4366 C C . ASP A 1 551 ? -3.021 -22.535 25.430 1.00 83.50 551 ASP A C 1
ATOM 4368 O O . ASP A 1 551 ? -3.692 -22.769 24.424 1.00 83.50 551 ASP A O 1
ATOM 4372 N N . GLY A 1 552 ? -2.126 -21.545 25.439 1.00 77.75 552 GLY A N 1
ATOM 4373 C CA . GLY A 1 552 ? -1.819 -20.721 24.264 1.00 77.75 552 GLY A CA 1
ATOM 4374 C C . GLY A 1 552 ? -2.589 -19.410 24.164 1.00 77.75 552 GLY A C 1
ATOM 4375 O O . GLY A 1 552 ? -2.414 -18.711 23.168 1.00 77.75 552 GLY A O 1
ATOM 4376 N N . VAL A 1 553 ? -3.411 -19.073 25.159 1.00 80.56 553 VAL A N 1
ATOM 4377 C CA . VAL A 1 553 ? -4.187 -17.827 25.219 1.00 80.56 553 VAL A CA 1
ATOM 4378 C C . VAL A 1 553 ? -3.814 -17.038 26.469 1.00 80.56 553 VAL A C 1
ATOM 4380 O O . VAL A 1 553 ? -3.708 -17.612 27.552 1.00 80.56 553 VAL A O 1
ATOM 4383 N N . ILE A 1 554 ? -3.649 -15.723 26.331 1.00 89.12 554 ILE A N 1
ATOM 4384 C CA . ILE A 1 554 ? -3.456 -14.796 27.454 1.00 89.12 554 ILE A CA 1
ATOM 4385 C C . ILE A 1 554 ? -4.750 -14.013 27.695 1.00 89.12 554 ILE A C 1
ATOM 4387 O O . ILE A 1 554 ? -5.373 -13.524 26.757 1.00 89.12 554 ILE A O 1
ATOM 4391 N N . ALA A 1 555 ? -5.162 -13.902 28.958 1.00 89.44 555 ALA A N 1
ATOM 4392 C CA . ALA A 1 555 ? -6.319 -13.114 29.378 1.00 89.44 555 ALA A CA 1
ATOM 4393 C C . ALA A 1 555 ? -6.117 -12.543 30.796 1.00 89.44 555 ALA A C 1
ATOM 4395 O O . ALA A 1 555 ? -5.293 -13.068 31.548 1.00 89.44 555 ALA A O 1
ATOM 4396 N N . PRO A 1 556 ? -6.860 -11.502 31.214 1.00 92.31 556 PRO A N 1
ATOM 4397 C CA . PRO A 1 556 ? -6.793 -11.005 32.588 1.00 92.31 556 PRO A CA 1
ATOM 4398 C C . PRO A 1 556 ? -7.133 -12.106 33.605 1.00 92.31 556 PRO A C 1
ATOM 4400 O O . PRO A 1 556 ? -8.116 -12.831 33.442 1.00 92.31 556 PRO A O 1
ATOM 4403 N N . ALA A 1 557 ? -6.347 -12.226 34.679 1.00 89.31 557 ALA A N 1
ATOM 4404 C CA . ALA A 1 557 ? -6.474 -13.316 35.652 1.00 89.31 557 ALA A CA 1
ATOM 4405 C C . ALA A 1 557 ? -7.715 -13.223 36.563 1.00 89.31 557 ALA A C 1
ATOM 4407 O O . ALA A 1 557 ? -8.049 -14.204 37.231 1.00 89.31 557 ALA A O 1
ATOM 4408 N N . GLY A 1 558 ? -8.395 -12.071 36.570 1.00 84.75 558 GLY A N 1
ATOM 4409 C CA . GLY A 1 558 ? -9.512 -11.751 37.462 1.00 84.75 558 GLY A CA 1
ATOM 4410 C C . GLY A 1 558 ? -9.104 -10.826 38.615 1.00 84.75 558 GLY A C 1
ATOM 4411 O O . GLY A 1 558 ? -7.924 -10.644 38.898 1.00 84.75 558 GLY A O 1
ATOM 4412 N N . ASN A 1 559 ? -10.090 -10.219 39.284 1.00 85.12 559 ASN A N 1
ATOM 4413 C CA . ASN A 1 559 ? -9.861 -9.231 40.352 1.00 85.12 559 ASN A CA 1
ATOM 4414 C C . ASN A 1 559 ? -9.324 -9.849 41.655 1.00 85.12 559 ASN A C 1
ATOM 4416 O O . ASN A 1 559 ? -8.973 -9.125 42.584 1.00 85.12 559 ASN A O 1
ATOM 4420 N N . GLU A 1 560 ? -9.325 -11.175 41.765 1.00 88.38 560 GLU A N 1
ATOM 4421 C CA . GLU A 1 560 ? -8.781 -11.897 42.910 1.00 88.38 560 GLU A CA 1
ATOM 4422 C C . GLU A 1 560 ? -7.250 -11.967 42.907 1.00 88.38 560 GLU A C 1
ATOM 4424 O O . GLU A 1 560 ? -6.676 -12.239 43.962 1.00 88.38 560 GLU A O 1
ATOM 4429 N N . PHE A 1 561 ? -6.603 -11.711 41.763 1.00 93.38 561 PHE A N 1
ATOM 4430 C CA . PHE A 1 561 ? -5.151 -11.644 41.627 1.00 93.38 561 PHE A CA 1
ATOM 4431 C C . PHE A 1 561 ? -4.706 -10.205 41.389 1.00 93.38 561 PHE A C 1
ATOM 4433 O O . PHE A 1 561 ? -5.248 -9.510 40.532 1.00 93.38 561 PHE A O 1
ATOM 4440 N N . PHE A 1 562 ? -3.702 -9.754 42.131 1.00 93.56 562 PHE A N 1
ATOM 4441 C CA . PHE A 1 562 ? -3.173 -8.400 41.993 1.00 93.56 562 PHE A CA 1
ATOM 4442 C C . PHE A 1 562 ? -1.702 -8.337 42.387 1.00 93.56 562 PHE A C 1
ATOM 4444 O O . PHE A 1 562 ? -1.212 -9.153 43.168 1.00 93.56 562 PHE A O 1
ATOM 4451 N N . TRP A 1 563 ? -1.002 -7.343 41.849 1.00 95.06 563 TRP A N 1
ATOM 4452 C CA . TRP A 1 563 ? 0.340 -6.994 42.290 1.00 95.06 563 TRP A CA 1
ATOM 4453 C C . TRP A 1 563 ? 0.293 -6.289 43.645 1.00 95.06 563 TRP A C 1
ATOM 4455 O O . TRP A 1 563 ? -0.488 -5.355 43.830 1.00 95.06 563 TRP A O 1
ATOM 4465 N N . ASN A 1 564 ? 1.138 -6.711 44.584 1.00 93.81 564 ASN A N 1
ATOM 4466 C CA . ASN A 1 564 ? 1.275 -6.066 45.883 1.00 93.81 564 ASN A CA 1
ATOM 4467 C C . ASN A 1 564 ? 2.747 -5.798 46.207 1.00 93.81 564 ASN A C 1
ATOM 4469 O O . ASN A 1 564 ? 3.547 -6.730 46.305 1.00 93.81 564 ASN A O 1
ATOM 4473 N N . ARG A 1 565 ? 3.076 -4.528 46.451 1.00 92.44 565 ARG A N 1
ATOM 4474 C CA . ARG A 1 565 ? 4.366 -4.090 46.990 1.00 92.44 565 ARG A CA 1
ATOM 4475 C C . ARG A 1 565 ? 4.115 -3.239 48.230 1.00 92.44 565 ARG A C 1
ATOM 4477 O O . ARG A 1 565 ? 3.379 -2.260 48.172 1.00 92.44 565 ARG A O 1
ATOM 4484 N N . GLU A 1 566 ? 4.715 -3.614 49.359 1.00 87.19 566 GLU A N 1
ATOM 4485 C CA . GLU A 1 566 ? 4.462 -2.938 50.643 1.00 87.19 566 GLU A CA 1
ATOM 4486 C C . GLU A 1 566 ? 4.999 -1.502 50.681 1.00 87.19 566 GLU A C 1
ATOM 4488 O O . GLU A 1 566 ? 4.395 -0.621 51.291 1.00 87.19 566 GLU A O 1
ATOM 4493 N N . ALA A 1 567 ? 6.157 -1.278 50.062 1.00 87.38 567 ALA A N 1
ATOM 4494 C CA . ALA A 1 567 ? 6.787 0.027 49.946 1.00 87.38 567 ALA A CA 1
ATOM 4495 C C . ALA A 1 567 ? 7.763 0.045 48.764 1.00 87.38 567 ALA A C 1
ATOM 4497 O O . ALA A 1 567 ? 8.307 -0.990 48.376 1.00 87.38 567 ALA A O 1
ATOM 4498 N N . MET A 1 568 ? 8.028 1.238 48.239 1.00 87.75 568 MET A N 1
ATOM 4499 C CA . MET A 1 568 ? 9.083 1.476 47.254 1.00 87.75 568 MET A CA 1
ATOM 4500 C C . MET A 1 568 ? 10.429 0.912 47.749 1.00 87.75 568 MET A C 1
ATOM 4502 O O . MET A 1 568 ? 10.755 1.022 48.934 1.00 87.75 568 MET A O 1
ATOM 4506 N N . GLY A 1 569 ? 11.178 0.255 46.860 1.00 87.38 569 GLY A N 1
ATOM 4507 C CA . GLY A 1 569 ? 12.435 -0.421 47.203 1.00 87.38 569 GLY A CA 1
ATOM 4508 C C . GLY A 1 569 ? 12.282 -1.788 47.887 1.00 87.38 569 GLY A C 1
ATOM 4509 O O . GLY A 1 569 ? 13.274 -2.473 48.116 1.00 87.38 569 GLY A O 1
ATOM 4510 N N . ARG A 1 570 ? 11.064 -2.228 48.239 1.00 91.50 570 ARG A N 1
ATOM 4511 C CA . ARG A 1 570 ? 10.819 -3.568 48.813 1.00 91.50 570 ARG A CA 1
ATOM 4512 C C . ARG A 1 570 ? 10.382 -4.549 47.739 1.00 91.50 570 ARG A C 1
ATOM 4514 O O . ARG A 1 570 ? 9.656 -4.114 46.860 1.00 91.50 570 ARG A O 1
ATOM 4521 N N . PRO A 1 571 ? 10.714 -5.849 47.822 1.00 91.69 571 PRO A N 1
ATOM 4522 C CA . PRO A 1 571 ? 10.205 -6.849 46.883 1.00 91.69 571 PRO A CA 1
ATOM 4523 C C . PRO A 1 571 ? 8.674 -6.826 46.791 1.00 91.69 571 PRO A C 1
ATOM 4525 O O . PRO A 1 571 ? 7.993 -6.727 47.814 1.00 91.69 571 PRO A O 1
ATOM 4528 N N . GLY A 1 572 ? 8.144 -6.909 45.573 1.00 93.69 572 GLY A N 1
ATOM 4529 C CA . GLY A 1 572 ? 6.715 -7.098 45.336 1.00 93.69 572 GLY A CA 1
ATOM 4530 C C . GLY A 1 572 ? 6.384 -8.540 44.958 1.00 93.69 572 GLY A C 1
ATOM 4531 O O . GLY A 1 572 ? 7.271 -9.333 44.635 1.00 93.69 572 GLY A O 1
ATOM 4532 N N . ALA A 1 573 ? 5.102 -8.887 45.022 1.00 95.38 573 ALA A N 1
ATOM 4533 C CA . ALA A 1 573 ? 4.619 -10.208 44.647 1.00 95.38 573 ALA A CA 1
ATOM 4534 C C . ALA A 1 573 ? 3.221 -10.150 44.024 1.00 95.38 573 ALA A C 1
ATOM 4536 O O . ALA A 1 573 ? 2.384 -9.328 44.410 1.00 95.38 573 ALA A O 1
ATOM 4537 N N . ILE A 1 574 ? 2.937 -11.083 43.113 1.00 96.00 574 ILE A N 1
ATOM 4538 C CA . ILE A 1 574 ? 1.563 -11.413 42.731 1.00 96.00 574 ILE A CA 1
ATOM 4539 C C . ILE A 1 574 ? 0.890 -12.093 43.927 1.00 96.00 574 ILE A C 1
ATOM 4541 O O . ILE A 1 574 ? 1.312 -13.158 44.385 1.00 96.00 574 ILE A O 1
ATOM 4545 N N . CYS A 1 575 ? -0.181 -11.484 44.420 1.00 93.94 575 CYS A N 1
ATOM 4546 C CA . CYS A 1 575 ? -0.980 -11.980 45.528 1.00 93.94 575 CYS A CA 1
ATOM 4547 C C . CYS A 1 575 ? -2.348 -12.454 45.046 1.00 93.94 575 CYS A C 1
ATOM 4549 O O . CYS A 1 575 ? -2.894 -11.946 44.068 1.00 93.94 575 CYS A O 1
ATOM 4551 N N . SER A 1 576 ? -2.927 -13.396 45.788 1.00 90.12 576 SER A N 1
ATOM 4552 C CA . SER A 1 576 ? -4.337 -13.761 45.673 1.00 90.12 576 SER A CA 1
ATOM 4553 C C . SER A 1 576 ? -5.107 -13.353 46.928 1.00 90.12 576 SER A C 1
ATOM 4555 O O . SER A 1 576 ? -4.619 -13.508 48.054 1.00 90.12 576 SER A O 1
ATOM 4557 N N . GLN A 1 577 ? -6.327 -12.847 46.749 1.00 82.31 577 GLN A N 1
ATOM 4558 C CA . GLN A 1 577 ? -7.261 -12.570 47.838 1.00 82.31 577 GLN A CA 1
ATOM 4559 C C . GLN A 1 577 ? -8.545 -13.375 47.653 1.00 82.31 577 GLN A C 1
ATOM 4561 O O . GLN A 1 577 ? -9.483 -12.987 46.958 1.00 82.31 577 GLN A O 1
ATOM 4566 N N . LEU A 1 578 ? -8.587 -14.525 48.325 1.00 69.25 578 LEU A N 1
ATOM 4567 C CA . LEU A 1 578 ? -9.768 -15.376 48.383 1.00 69.25 578 LEU A CA 1
ATOM 4568 C C . LEU A 1 578 ? -10.868 -14.721 49.229 1.00 69.25 578 LEU A C 1
ATOM 4570 O O . LEU A 1 578 ? -10.607 -14.146 50.288 1.00 69.25 578 LEU A O 1
ATOM 4574 N N . LEU A 1 579 ? -12.122 -14.866 48.792 1.00 59.59 579 LEU A N 1
ATOM 4575 C CA . LEU A 1 579 ? -13.311 -14.421 49.526 1.00 59.59 579 LEU A CA 1
ATOM 4576 C C . LEU A 1 579 ? -13.318 -14.985 50.962 1.00 59.59 579 LEU A C 1
ATOM 4578 O O . LEU A 1 579 ? -13.656 -16.147 51.183 1.00 59.59 579 LEU A O 1
ATOM 4582 N N . GLY A 1 580 ? -12.977 -14.137 51.940 1.00 58.81 580 GLY A N 1
ATOM 4583 C CA . GLY A 1 580 ? -12.969 -14.465 53.371 1.00 58.81 580 GLY A CA 1
ATOM 4584 C C . GLY A 1 580 ? -11.589 -14.618 54.026 1.00 58.81 580 GLY A C 1
ATOM 4585 O O . GLY A 1 580 ? -11.550 -14.893 55.223 1.00 58.81 580 GLY A O 1
ATOM 4586 N N . ALA A 1 581 ? -10.485 -14.439 53.293 1.00 68.50 581 ALA A N 1
ATOM 4587 C CA . ALA A 1 581 ? -9.143 -14.344 53.876 1.00 68.50 581 ALA A CA 1
ATOM 4588 C C . ALA A 1 581 ? -8.892 -12.940 54.468 1.00 68.50 581 ALA A C 1
ATOM 4590 O O . ALA A 1 581 ? -9.277 -11.940 53.860 1.00 68.50 581 ALA A O 1
ATOM 4591 N N . GLU A 1 582 ? -8.271 -12.866 55.654 1.00 67.56 582 GLU A N 1
ATOM 4592 C CA . GLU A 1 582 ? -7.962 -11.588 56.327 1.00 67.56 582 GLU A CA 1
ATOM 4593 C C . GLU A 1 582 ? -6.779 -10.849 55.681 1.00 67.56 582 GLU A C 1
ATOM 4595 O O . GLU A 1 582 ? -6.771 -9.620 55.683 1.00 67.56 582 GLU A O 1
ATOM 4600 N N . GLU A 1 583 ? -5.830 -11.573 55.078 1.00 77.81 583 GLU A N 1
ATOM 4601 C CA . GLU A 1 583 ? -4.633 -11.009 54.443 1.00 77.81 583 GLU A CA 1
ATOM 4602 C C . GLU A 1 583 ? -4.391 -11.623 53.047 1.00 77.81 583 GLU A C 1
ATOM 4604 O O . GLU A 1 583 ? -4.703 -12.803 52.833 1.00 77.81 583 GLU A O 1
ATOM 4609 N N . PRO A 1 584 ? -3.849 -10.851 52.082 1.00 84.06 584 PRO A N 1
ATOM 4610 C CA . PRO A 1 584 ? -3.445 -11.366 50.775 1.00 84.06 584 PRO A CA 1
ATOM 4611 C C . PRO A 1 584 ? -2.361 -12.439 50.907 1.00 84.06 584 PRO A C 1
ATOM 4613 O O . PRO A 1 584 ? -1.438 -12.302 51.706 1.00 84.06 584 PRO A O 1
ATOM 4616 N N . THR A 1 585 ? -2.443 -13.498 50.104 1.00 89.62 585 THR A N 1
ATOM 4617 C CA . THR A 1 585 ? -1.422 -14.557 50.079 1.00 89.62 585 THR A CA 1
ATOM 4618 C C . THR A 1 585 ? -0.581 -14.435 48.815 1.00 89.62 585 THR A C 1
ATOM 4620 O O . THR A 1 585 ? -1.128 -14.526 47.713 1.00 89.62 585 THR A O 1
ATOM 4623 N N . ALA A 1 586 ? 0.732 -14.248 48.972 1.00 92.25 586 ALA A N 1
ATOM 4624 C CA . ALA A 1 586 ? 1.681 -14.252 47.861 1.00 92.25 586 ALA A CA 1
ATOM 4625 C C . ALA A 1 586 ? 1.692 -15.621 47.168 1.00 92.25 586 ALA A C 1
ATOM 4627 O O . ALA A 1 586 ? 1.696 -16.665 47.829 1.00 92.25 586 ALA A O 1
ATOM 4628 N N . LEU A 1 587 ? 1.670 -15.612 45.839 1.00 94.06 587 LEU A N 1
ATOM 4629 C CA . LEU A 1 587 ? 1.747 -16.825 45.038 1.00 94.06 587 LEU A CA 1
ATOM 4630 C C . LEU A 1 587 ? 3.169 -17.390 45.013 1.00 94.06 587 LEU A C 1
ATOM 4632 O O . LEU A 1 587 ? 4.143 -16.706 45.324 1.00 94.06 587 LEU A O 1
ATOM 4636 N N . GLN A 1 588 ? 3.284 -18.662 44.631 1.00 95.00 588 GLN A N 1
ATOM 4637 C CA . GLN A 1 588 ? 4.581 -19.292 44.426 1.00 95.00 588 GLN A CA 1
ATOM 4638 C C . GLN A 1 588 ? 5.240 -18.708 43.170 1.00 95.00 588 GLN A C 1
ATOM 4640 O O . GLN A 1 588 ? 4.808 -18.992 42.052 1.00 95.00 588 GLN A O 1
ATOM 4645 N N . GLU A 1 589 ? 6.281 -17.903 43.376 1.00 95.69 589 GLU A N 1
ATOM 4646 C CA . GLU A 1 589 ? 7.106 -17.351 42.303 1.00 95.69 589 GLU A CA 1
ATOM 4647 C C . GLU A 1 589 ? 7.855 -18.461 41.553 1.00 95.69 589 GLU A C 1
ATOM 4649 O O . GLU A 1 589 ? 8.406 -19.383 42.161 1.00 95.69 589 GLU A O 1
ATOM 4654 N N . TYR A 1 590 ? 7.882 -18.340 40.226 1.00 95.38 590 TYR A N 1
ATOM 4655 C CA . TYR A 1 590 ? 8.709 -19.144 39.334 1.00 95.38 590 TYR A CA 1
ATOM 4656 C C . TYR A 1 590 ? 9.994 -18.400 38.942 1.00 95.38 590 TYR A C 1
ATOM 4658 O O . TYR A 1 590 ? 11.091 -18.865 39.250 1.00 95.38 590 TYR A O 1
ATOM 4666 N N . LYS A 1 591 ? 9.865 -17.242 38.280 1.00 95.06 591 LYS A N 1
ATOM 4667 C CA . LYS A 1 591 ? 10.988 -16.400 37.839 1.00 95.06 591 LYS A CA 1
ATOM 4668 C C . LYS A 1 591 ? 10.597 -14.923 37.852 1.00 95.06 591 LYS A C 1
ATOM 4670 O O . LYS A 1 591 ? 9.470 -14.581 37.492 1.00 95.06 591 LYS A O 1
ATOM 4675 N N . THR A 1 592 ? 11.575 -14.071 38.149 1.00 96.00 592 THR A N 1
ATOM 4676 C CA . THR A 1 592 ? 11.473 -12.610 38.053 1.00 96.00 592 THR A CA 1
ATOM 4677 C C . THR A 1 592 ? 12.643 -12.054 37.252 1.00 96.00 592 THR A C 1
ATOM 4679 O O . THR A 1 592 ? 13.786 -12.433 37.498 1.00 96.00 592 THR A O 1
ATOM 4682 N N . TYR A 1 593 ? 12.375 -11.168 36.293 1.00 96.38 593 TYR A N 1
ATOM 4683 C CA . TYR A 1 593 ? 13.402 -10.502 35.487 1.00 96.38 593 TYR A CA 1
ATOM 4684 C C . TYR A 1 593 ? 13.110 -9.011 35.347 1.00 96.38 593 TYR A C 1
ATOM 4686 O O . TYR A 1 593 ? 11.959 -8.611 35.193 1.00 96.38 593 TYR A O 1
ATOM 4694 N N . SER A 1 594 ? 14.161 -8.195 35.318 1.00 95.81 594 SER A N 1
ATOM 4695 C CA . SER A 1 594 ? 14.106 -6.817 34.828 1.00 95.81 594 SER A CA 1
ATOM 4696 C C . SER A 1 594 ? 14.812 -6.722 33.479 1.00 95.81 594 SER A C 1
ATOM 4698 O O . SER A 1 594 ? 15.934 -7.211 33.318 1.00 95.81 594 SER A O 1
ATOM 4700 N N . VAL A 1 595 ? 14.145 -6.113 32.501 1.00 95.25 595 VAL A N 1
ATOM 4701 C CA . VAL A 1 595 ? 14.570 -6.045 31.097 1.00 95.25 595 VAL A CA 1
ATOM 4702 C C . VAL A 1 595 ? 14.465 -4.598 30.630 1.00 95.25 595 VAL A C 1
ATOM 4704 O O . VAL A 1 595 ? 13.442 -3.949 30.840 1.00 95.25 595 VAL A O 1
ATOM 4707 N N . PHE A 1 596 ? 15.521 -4.100 29.992 1.00 92.75 596 PHE A N 1
ATOM 4708 C CA . PHE A 1 596 ? 15.660 -2.704 29.591 1.00 92.75 596 PHE A CA 1
ATOM 4709 C C . PHE A 1 596 ? 16.000 -2.567 28.112 1.00 92.75 596 PHE A C 1
ATOM 4711 O O . PHE A 1 596 ? 16.962 -3.174 27.645 1.00 92.75 596 PHE A O 1
ATOM 4718 N N . ASN A 1 597 ? 15.275 -1.695 27.417 1.00 89.25 597 ASN A N 1
ATOM 4719 C CA . ASN A 1 597 ? 15.653 -1.129 26.128 1.00 89.25 597 ASN A CA 1
ATOM 4720 C C . ASN A 1 597 ? 16.532 0.112 26.374 1.00 89.25 597 ASN A C 1
ATOM 4722 O O . ASN A 1 597 ? 16.049 1.124 26.890 1.00 89.25 597 ASN A O 1
ATOM 4726 N N . CYS A 1 598 ? 17.828 0.016 26.054 1.00 80.81 598 CYS A N 1
ATOM 4727 C CA . CYS A 1 598 ? 18.838 1.036 26.381 1.00 80.81 598 CYS A CA 1
ATOM 4728 C C . CYS A 1 598 ? 19.347 1.803 25.148 1.00 80.81 598 CYS A C 1
ATOM 4730 O O . CYS A 1 598 ? 20.467 2.311 25.187 1.00 80.81 598 CYS A O 1
ATOM 4732 N N . TRP A 1 599 ? 18.531 1.904 24.087 1.00 71.38 599 TRP A N 1
ATOM 4733 C CA . TRP A 1 599 ? 18.823 2.606 22.824 1.00 71.38 599 TRP A CA 1
ATOM 4734 C C . TRP A 1 599 ? 19.694 1.830 21.802 1.00 71.38 599 TRP A C 1
ATOM 4736 O O . TRP A 1 599 ? 20.222 0.751 22.082 1.00 71.38 599 TRP A O 1
ATOM 4746 N N . ARG A 1 600 ? 19.826 2.373 20.574 1.00 59.44 600 ARG A N 1
ATOM 4747 C CA . ARG A 1 600 ? 20.266 1.687 19.329 1.00 59.44 600 ARG A CA 1
ATOM 4748 C C . ARG A 1 600 ? 21.615 0.950 19.405 1.00 59.44 600 ARG A C 1
ATOM 4750 O O . ARG A 1 600 ? 21.801 -0.034 18.694 1.00 59.44 600 ARG A O 1
ATOM 4757 N N . PHE A 1 601 ? 22.549 1.385 20.255 1.00 62.53 601 PHE A N 1
ATOM 4758 C CA . PHE A 1 601 ? 23.894 0.791 20.365 1.00 62.53 601 PHE A CA 1
ATOM 4759 C C . PHE A 1 601 ? 24.073 -0.165 21.557 1.00 62.53 601 PHE A C 1
ATOM 4761 O O . PHE A 1 601 ? 25.071 -0.886 21.613 1.00 62.53 601 PHE A O 1
ATOM 4768 N N . LEU A 1 602 ? 23.103 -0.221 22.479 1.00 68.75 602 LEU A N 1
ATOM 4769 C CA . LEU A 1 602 ? 23.079 -1.146 23.615 1.00 68.75 602 LEU A CA 1
ATOM 4770 C C . LEU A 1 602 ? 21.671 -1.748 23.746 1.00 68.75 602 LEU A C 1
ATOM 4772 O O . LEU A 1 602 ? 20.909 -1.395 24.641 1.00 68.75 602 LEU A O 1
ATOM 4776 N N . PRO A 1 603 ? 21.290 -2.641 22.826 1.00 66.69 603 PRO A N 1
ATOM 4777 C CA . PRO A 1 603 ? 19.890 -2.777 22.453 1.00 66.69 603 PRO A CA 1
ATOM 4778 C C . PRO A 1 603 ? 18.981 -3.314 23.560 1.00 66.69 603 PRO A C 1
ATOM 4780 O O . PRO A 1 603 ? 17.902 -2.769 23.771 1.00 66.69 603 PRO A O 1
ATOM 4783 N N . CYS A 1 604 ? 19.411 -4.334 24.309 1.00 86.56 604 CYS A N 1
ATOM 4784 C CA . CYS A 1 604 ? 18.654 -4.841 25.453 1.00 86.56 604 CYS A CA 1
ATOM 4785 C C . CYS A 1 604 ? 19.570 -5.364 26.564 1.00 86.56 604 CYS A C 1
ATOM 4787 O O . CYS A 1 604 ? 20.480 -6.162 26.305 1.00 86.56 604 CYS A O 1
ATOM 4789 N N . LEU A 1 605 ? 19.285 -4.963 27.804 1.00 90.19 605 LEU A N 1
ATOM 4790 C CA . LEU A 1 605 ? 19.943 -5.453 29.014 1.00 90.19 605 LEU A CA 1
ATOM 4791 C C . LEU A 1 605 ? 18.946 -6.178 29.914 1.00 90.19 605 LEU A C 1
ATOM 4793 O O . LEU A 1 605 ? 17.821 -5.721 30.090 1.00 90.19 605 LEU A O 1
ATOM 4797 N N . VAL A 1 606 ? 19.373 -7.293 30.503 1.00 93.38 606 VAL A N 1
ATOM 4798 C CA . VAL A 1 606 ? 18.536 -8.132 31.366 1.00 93.38 606 VAL A CA 1
ATOM 4799 C C . VAL A 1 606 ? 19.241 -8.481 32.670 1.00 93.38 606 VAL A C 1
ATOM 4801 O O . VAL A 1 606 ? 20.463 -8.647 32.710 1.00 93.38 606 VAL A O 1
ATOM 4804 N N . THR A 1 607 ? 18.457 -8.637 33.730 1.00 93.00 607 THR A N 1
ATOM 4805 C CA . THR A 1 607 ? 18.877 -9.226 35.005 1.00 93.00 607 THR A CA 1
ATOM 4806 C C . THR A 1 607 ? 17.745 -10.083 35.572 1.00 93.00 607 THR A C 1
ATOM 4808 O O . THR A 1 607 ? 16.574 -9.813 35.319 1.00 93.00 607 THR A O 1
ATOM 4811 N N . ASN A 1 608 ? 18.082 -11.138 36.308 1.00 92.69 608 ASN A N 1
ATOM 4812 C CA . ASN A 1 608 ? 17.149 -12.142 36.834 1.00 92.69 608 ASN A CA 1
ATOM 4813 C C . ASN A 1 608 ? 16.645 -11.808 38.251 1.00 92.69 608 ASN A C 1
ATOM 4815 O O . ASN A 1 608 ? 16.447 -12.696 39.081 1.00 92.69 608 ASN A O 1
ATOM 4819 N N . VAL A 1 609 ? 16.511 -10.516 38.546 1.00 92.50 609 VAL A N 1
ATOM 4820 C CA . VAL A 1 609 ? 15.978 -9.984 39.803 1.00 92.50 609 VAL A CA 1
ATOM 4821 C C . VAL A 1 609 ? 15.091 -8.783 39.505 1.00 92.50 609 VAL A C 1
ATOM 4823 O O . VAL A 1 609 ? 15.236 -8.157 38.457 1.00 92.50 609 VAL A O 1
ATOM 4826 N N . ASP A 1 610 ? 14.211 -8.436 40.443 1.00 94.38 610 ASP A N 1
ATOM 4827 C CA . ASP A 1 610 ? 13.575 -7.119 40.477 1.00 94.38 610 ASP A CA 1
ATOM 4828 C C . ASP A 1 610 ? 14.618 -6.067 40.882 1.00 94.38 610 ASP A C 1
ATOM 4830 O O . ASP A 1 610 ? 14.931 -5.912 42.065 1.00 94.38 610 ASP A O 1
ATOM 4834 N N . ILE A 1 611 ? 15.196 -5.372 39.897 1.00 92.88 611 ILE A N 1
ATOM 4835 C CA . ILE A 1 611 ? 16.303 -4.438 40.140 1.00 92.88 611 ILE A CA 1
ATOM 4836 C C . ILE A 1 611 ? 15.892 -3.246 41.016 1.00 92.88 611 ILE A C 1
ATOM 4838 O O . ILE A 1 611 ? 16.725 -2.715 41.750 1.00 92.88 611 ILE A O 1
ATOM 4842 N N . SER A 1 612 ? 14.606 -2.874 41.027 1.00 93.06 612 SER A N 1
ATOM 4843 C CA . SER A 1 612 ? 14.106 -1.786 41.872 1.00 93.06 612 SER A CA 1
ATOM 4844 C C . SER A 1 612 ? 13.960 -2.177 43.347 1.00 93.06 612 SER A C 1
ATOM 4846 O O . SER A 1 612 ? 13.488 -1.368 44.139 1.00 93.06 612 SER A O 1
ATOM 4848 N N . ALA A 1 613 ? 14.334 -3.402 43.734 1.00 92.75 613 ALA A N 1
ATOM 4849 C CA . ALA A 1 613 ? 14.303 -3.892 45.115 1.00 92.75 613 ALA A CA 1
ATOM 4850 C C . ALA A 1 613 ? 15.685 -4.326 45.651 1.00 92.75 613 ALA A C 1
ATOM 4852 O O . ALA A 1 613 ? 15.765 -4.970 46.699 1.00 92.75 613 ALA A O 1
ATOM 4853 N N . VAL A 1 614 ? 16.774 -4.020 44.934 1.00 90.19 614 VAL A N 1
ATOM 4854 C CA . VAL A 1 614 ? 18.139 -4.408 45.325 1.00 90.19 614 VAL A CA 1
ATOM 4855 C C . VAL A 1 614 ? 18.870 -3.231 45.984 1.00 90.19 614 VAL A C 1
ATOM 4857 O O . VAL A 1 614 ? 19.171 -2.244 45.324 1.00 90.19 614 VAL A O 1
ATOM 4860 N N . ASP A 1 615 ? 19.190 -3.346 47.277 1.00 80.81 615 ASP A N 1
ATOM 4861 C CA . ASP A 1 615 ? 19.790 -2.258 48.079 1.00 80.81 615 ASP A CA 1
ATOM 4862 C C . ASP A 1 615 ? 21.271 -1.943 47.746 1.00 80.81 615 ASP A C 1
ATOM 4864 O O . ASP A 1 615 ? 21.753 -0.851 48.025 1.00 80.81 615 ASP A O 1
ATOM 4868 N N . GLU A 1 616 ? 22.017 -2.886 47.168 1.00 76.88 616 GLU A N 1
ATOM 4869 C CA . GLU A 1 616 ? 23.445 -2.750 46.821 1.00 76.88 616 GLU A CA 1
ATOM 4870 C C . GLU A 1 616 ? 23.637 -3.031 45.322 1.00 76.88 616 GLU A C 1
ATOM 4872 O O . GLU A 1 616 ? 22.820 -3.768 44.763 1.00 76.88 616 GLU A O 1
ATOM 4877 N N . PRO A 1 617 ? 24.710 -2.539 44.666 1.00 69.38 617 PRO A N 1
ATOM 4878 C CA . PRO A 1 617 ? 24.984 -2.853 43.265 1.00 69.38 617 PRO A CA 1
ATOM 4879 C C . PRO A 1 617 ? 24.899 -4.361 43.030 1.00 69.38 617 PRO A C 1
ATOM 4881 O O . PRO A 1 617 ? 25.682 -5.135 43.597 1.00 69.38 617 PRO A O 1
ATOM 4884 N N . TYR A 1 618 ? 23.907 -4.785 42.243 1.00 72.00 618 TYR A N 1
ATOM 4885 C CA . TYR A 1 618 ? 23.572 -6.197 42.102 1.00 72.00 618 TYR A CA 1
ATOM 4886 C C . TYR A 1 618 ? 24.802 -6.997 41.624 1.00 72.00 618 TYR A C 1
ATOM 4888 O O . TYR A 1 618 ? 25.277 -6.764 40.509 1.00 72.00 618 TYR A O 1
ATOM 4896 N N . PRO A 1 619 ? 25.323 -7.977 42.397 1.00 67.00 619 PRO A N 1
ATOM 4897 C CA . PRO A 1 619 ? 26.568 -8.669 42.048 1.00 67.00 619 PRO A CA 1
ATOM 4898 C C . PRO A 1 619 ? 26.501 -9.440 40.727 1.00 67.00 619 PRO A C 1
ATOM 4900 O O . PRO A 1 619 ? 27.535 -9.691 40.110 1.00 67.00 619 PRO A O 1
ATOM 4903 N N . GLY A 1 620 ? 25.296 -9.842 40.307 1.00 74.25 620 GLY A N 1
ATOM 4904 C CA . GLY A 1 620 ? 25.078 -10.511 39.028 1.00 74.25 620 GLY A CA 1
ATOM 4905 C C . GLY A 1 620 ? 25.137 -9.564 37.828 1.00 74.25 620 GLY A C 1
ATOM 4906 O O . GLY A 1 620 ? 25.406 -10.036 36.730 1.00 74.25 620 GLY A O 1
ATOM 4907 N N . GLY A 1 621 ? 24.970 -8.253 38.030 1.00 82.69 621 GLY A N 1
ATOM 4908 C CA . GLY A 1 621 ? 25.005 -7.228 36.987 1.00 82.69 621 GLY A CA 1
ATOM 4909 C C . GLY A 1 621 ? 23.946 -7.383 35.888 1.00 82.69 621 GLY A C 1
ATOM 4910 O O . GLY A 1 621 ? 23.070 -8.245 35.942 1.00 82.69 621 GLY A O 1
ATOM 4911 N N . PHE A 1 622 ? 24.052 -6.529 34.870 1.00 88.06 622 PHE A N 1
ATOM 4912 C CA . PHE A 1 622 ? 23.255 -6.610 33.646 1.00 88.06 622 PHE A CA 1
ATOM 4913 C C . PHE A 1 622 ? 23.966 -7.431 32.572 1.00 88.06 622 PHE A C 1
ATOM 4915 O O . PHE A 1 622 ? 25.171 -7.285 32.352 1.00 88.06 622 PHE A O 1
ATOM 4922 N N . HIS A 1 623 ? 23.197 -8.239 31.848 1.00 88.81 623 HIS A N 1
ATOM 4923 C CA . HIS A 1 623 ? 23.675 -9.058 30.736 1.00 88.81 623 HIS A CA 1
ATOM 4924 C C . HIS A 1 623 ? 22.975 -8.648 29.446 1.00 88.81 623 HIS A C 1
ATOM 4926 O O . HIS A 1 623 ? 21.786 -8.345 29.450 1.00 88.81 623 HIS A O 1
ATOM 4932 N N . SER A 1 624 ? 23.690 -8.666 28.323 1.00 88.00 624 SER A N 1
ATOM 4933 C CA . SER A 1 624 ? 23.042 -8.586 27.009 1.00 88.00 624 SER A CA 1
ATOM 4934 C C . SER A 1 624 ? 22.306 -9.887 26.704 1.00 88.00 624 SER A C 1
ATOM 4936 O O . SER A 1 624 ? 22.788 -10.965 27.073 1.00 88.00 624 SER A O 1
ATOM 4938 N N . ILE A 1 625 ? 21.200 -9.781 25.963 1.00 90.00 625 ILE A N 1
ATOM 4939 C CA . ILE A 1 625 ? 20.458 -10.939 25.451 1.00 90.00 625 ILE A CA 1
ATOM 4940 C C . ILE A 1 625 ? 21.404 -11.882 24.695 1.00 90.00 625 ILE A C 1
ATOM 4942 O O . ILE A 1 625 ? 22.347 -11.464 24.013 1.00 90.00 625 ILE A O 1
ATOM 4946 N N . ALA A 1 626 ? 21.186 -13.176 24.883 1.00 90.94 626 ALA A N 1
ATOM 4947 C CA . ALA A 1 626 ? 21.963 -14.235 24.273 1.00 90.94 626 ALA A CA 1
ATOM 4948 C C . ALA A 1 626 ? 21.073 -15.449 24.014 1.00 90.94 626 ALA A C 1
ATOM 4950 O O . ALA A 1 626 ? 19.995 -15.571 24.598 1.00 90.94 626 ALA A O 1
ATOM 4951 N N . PHE A 1 627 ? 21.548 -16.344 23.151 1.00 92.06 627 PHE A N 1
ATOM 4952 C CA . PHE A 1 627 ? 20.765 -17.485 22.694 1.00 92.06 627 PHE A CA 1
ATOM 4953 C C . PHE A 1 627 ? 21.501 -18.809 22.891 1.00 92.06 627 PHE A C 1
ATOM 4955 O O . PHE A 1 627 ? 22.737 -18.855 22.950 1.00 92.06 627 PHE A O 1
ATOM 4962 N N . GLU A 1 628 ? 20.736 -19.892 22.997 1.00 90.56 628 GLU A N 1
ATOM 4963 C CA . GLU A 1 628 ? 21.257 -21.258 22.976 1.00 90.56 628 GLU A CA 1
ATOM 4964 C C . GLU A 1 628 ? 21.869 -21.611 21.611 1.00 90.56 628 GLU A C 1
ATOM 4966 O O . GLU A 1 628 ? 21.688 -20.913 20.615 1.00 90.56 628 GLU A O 1
ATOM 4971 N N . LYS A 1 629 ? 22.622 -22.716 21.548 1.00 87.69 629 LYS A N 1
ATOM 4972 C CA . LYS A 1 629 ? 23.057 -23.249 20.250 1.00 87.69 629 LYS A CA 1
ATOM 4973 C C . LYS A 1 629 ? 21.846 -23.826 19.507 1.00 87.69 629 LYS A C 1
ATOM 4975 O O . LYS A 1 629 ? 21.003 -24.422 20.175 1.00 87.69 629 LYS A O 1
ATOM 4980 N N . PRO A 1 630 ? 21.804 -23.740 18.164 1.00 81.88 630 PRO A N 1
ATOM 4981 C CA . PRO A 1 630 ? 20.740 -24.354 17.378 1.00 81.88 630 PRO A CA 1
ATOM 4982 C C . PRO A 1 630 ? 20.543 -25.829 17.746 1.00 81.88 630 PRO A C 1
ATOM 4984 O O . PRO A 1 630 ? 21.505 -26.606 17.778 1.00 81.88 630 PRO A O 1
ATOM 4987 N N . ASP A 1 631 ? 19.298 -26.204 18.036 1.00 77.31 631 ASP A N 1
ATOM 4988 C CA . ASP A 1 631 ? 18.914 -27.586 18.315 1.00 77.31 631 ASP A CA 1
ATOM 4989 C C . ASP A 1 631 ? 19.059 -28.429 17.037 1.00 77.31 631 ASP A C 1
ATOM 4991 O O . ASP A 1 631 ? 18.678 -28.003 15.951 1.00 77.31 631 ASP A O 1
ATOM 4995 N N . GLN A 1 632 ? 19.580 -29.653 17.145 1.00 75.88 632 GLN A N 1
ATOM 4996 C CA . GLN A 1 632 ? 19.665 -30.571 16.003 1.00 75.88 632 GLN A CA 1
ATOM 4997 C C . GLN A 1 632 ? 18.285 -31.009 15.490 1.00 75.88 632 GLN A C 1
ATOM 4999 O O . GLN A 1 632 ? 18.161 -31.392 14.329 1.00 75.88 632 GLN A O 1
ATOM 5004 N N . THR A 1 633 ? 17.263 -30.985 16.347 1.00 76.56 633 THR A N 1
ATOM 5005 C CA . THR A 1 633 ? 15.897 -31.410 16.017 1.00 76.56 633 THR A CA 1
ATOM 5006 C C . THR A 1 633 ? 15.026 -30.275 15.476 1.00 76.56 633 THR A C 1
ATOM 5008 O O . THR A 1 633 ? 14.123 -30.539 14.685 1.00 76.56 633 THR A O 1
ATOM 5011 N N . ALA A 1 634 ? 15.330 -29.024 15.835 1.00 78.50 634 ALA A N 1
ATOM 5012 C CA . ALA A 1 634 ? 14.609 -27.829 15.398 1.00 78.50 634 ALA A CA 1
ATOM 5013 C C . ALA A 1 634 ? 15.580 -26.645 15.184 1.00 78.50 634 ALA A C 1
ATOM 5015 O O . ALA A 1 634 ? 15.552 -25.666 15.931 1.00 78.50 634 ALA A O 1
ATOM 5016 N N . PRO A 1 635 ? 16.462 -26.711 14.168 1.00 82.25 635 PRO A N 1
ATOM 5017 C CA . PRO A 1 635 ? 17.607 -25.805 14.059 1.00 82.25 635 PRO A CA 1
ATOM 5018 C C . PRO A 1 635 ? 17.234 -24.352 13.721 1.00 82.25 635 PRO A C 1
ATOM 5020 O O . PRO A 1 635 ? 18.068 -23.468 13.883 1.00 82.25 635 PRO A O 1
ATOM 5023 N N . GLY A 1 636 ? 15.996 -24.085 13.290 1.00 84.50 636 GLY A N 1
ATOM 5024 C CA . GLY A 1 636 ? 15.488 -22.728 13.055 1.00 84.50 636 GLY A CA 1
ATOM 5025 C C . GLY A 1 636 ? 14.795 -22.073 14.263 1.00 84.50 636 GLY A C 1
ATOM 5026 O O . GLY A 1 636 ? 14.418 -20.904 14.164 1.00 84.50 636 GLY A O 1
ATOM 5027 N N . VAL A 1 637 ? 14.600 -22.783 15.388 1.00 88.50 637 VAL A N 1
ATOM 5028 C CA . VAL A 1 637 ? 14.045 -22.181 16.618 1.00 88.50 637 VAL A CA 1
ATOM 5029 C C . VAL A 1 637 ? 15.152 -21.414 17.329 1.00 88.50 637 VAL A C 1
ATOM 5031 O O . VAL A 1 637 ? 16.229 -21.946 17.611 1.00 88.50 637 VAL A O 1
ATOM 5034 N N . THR A 1 638 ? 14.877 -20.157 17.656 1.00 91.06 638 THR A N 1
ATOM 5035 C CA . THR A 1 638 ? 15.767 -19.345 18.491 1.00 91.06 638 THR A CA 1
ATOM 5036 C C . THR A 1 638 ? 15.340 -19.448 19.945 1.00 91.06 638 THR A C 1
ATOM 5038 O O . THR A 1 638 ? 14.162 -19.284 20.236 1.00 91.06 638 THR A O 1
ATOM 5041 N N . ARG A 1 639 ? 16.274 -19.699 20.870 1.00 91.06 639 ARG A N 1
ATOM 5042 C CA . ARG A 1 639 ? 15.979 -19.791 22.310 1.00 91.06 639 ARG A CA 1
ATOM 5043 C C . ARG A 1 639 ? 16.790 -18.780 23.108 1.00 91.06 639 ARG A C 1
ATOM 5045 O O . ARG A 1 639 ? 18.014 -18.868 23.102 1.00 91.06 639 ARG A O 1
ATOM 5052 N N . ILE A 1 640 ? 16.124 -17.835 23.772 1.00 91.56 640 ILE A N 1
ATOM 5053 C CA . ILE A 1 640 ? 16.740 -16.855 24.677 1.00 91.56 640 ILE A CA 1
ATOM 5054 C C . ILE A 1 640 ? 17.196 -17.553 25.959 1.00 91.56 640 ILE A C 1
ATOM 5056 O O . ILE A 1 640 ? 16.441 -18.327 26.545 1.00 91.56 640 ILE A O 1
ATOM 5060 N N . VAL A 1 641 ? 18.410 -17.240 26.415 1.00 89.62 641 VAL A N 1
ATOM 5061 C CA . VAL A 1 641 ? 18.967 -17.757 27.671 1.00 89.62 641 VAL A CA 1
ATOM 5062 C C . VAL A 1 641 ? 19.706 -16.669 28.452 1.00 89.62 641 VAL A C 1
ATOM 5064 O O . VAL A 1 641 ? 20.474 -15.880 27.889 1.00 89.62 641 VAL A O 1
ATOM 5067 N N . SER A 1 642 ? 19.501 -16.643 29.768 1.00 85.62 642 SER A N 1
ATOM 5068 C CA . SER A 1 642 ? 20.137 -15.705 30.692 1.00 85.62 642 SER A CA 1
ATOM 5069 C C . SER A 1 642 ? 20.494 -16.359 32.044 1.00 85.62 642 SER A C 1
ATOM 5071 O O . SER A 1 642 ? 19.689 -17.127 32.569 1.00 85.62 642 SER A O 1
ATOM 5073 N N . PRO A 1 643 ? 21.663 -16.053 32.659 1.00 79.12 643 PRO A N 1
ATOM 5074 C CA . PRO A 1 643 ? 22.667 -15.083 32.218 1.00 79.12 643 PRO A CA 1
ATOM 5075 C C . PRO A 1 643 ? 23.673 -15.682 31.224 1.00 79.12 643 PRO A C 1
ATOM 5077 O O . PRO A 1 643 ? 24.468 -16.555 31.566 1.00 79.12 643 PRO A O 1
ATOM 5080 N N . GLY A 1 644 ? 23.696 -15.132 30.007 1.00 71.00 644 GLY A N 1
ATOM 5081 C CA . GLY A 1 644 ? 24.700 -15.440 28.990 1.00 71.00 644 GLY A CA 1
ATOM 5082 C C . GLY A 1 644 ? 24.494 -16.780 28.274 1.00 71.00 644 GLY A C 1
ATOM 5083 O O . GLY A 1 644 ? 24.416 -17.845 28.875 1.00 71.00 644 GLY A O 1
ATOM 5084 N N . GLY A 1 645 ? 24.480 -16.717 26.945 1.00 81.38 645 GLY A N 1
ATOM 5085 C CA . GLY A 1 645 ? 24.304 -17.850 26.043 1.00 81.38 645 GLY A CA 1
ATOM 5086 C C . GLY A 1 645 ? 25.497 -18.044 25.107 1.00 81.38 645 GLY A C 1
ATOM 5087 O O . GLY A 1 645 ? 26.296 -17.123 24.906 1.00 81.38 645 GLY A O 1
ATOM 5088 N N . PRO A 1 646 ? 25.646 -19.244 24.521 1.00 85.25 646 PRO A N 1
ATOM 5089 C CA . PRO A 1 646 ? 26.712 -19.549 23.570 1.00 85.25 646 PRO A CA 1
ATOM 5090 C C . PRO A 1 646 ? 26.594 -18.803 22.233 1.00 85.25 646 PRO A C 1
ATOM 5092 O O . PRO A 1 646 ? 27.547 -18.852 21.454 1.00 85.25 646 PRO A O 1
ATOM 5095 N N . GLN A 1 647 ? 25.456 -18.174 21.931 1.00 88.94 647 GLN A N 1
ATOM 5096 C CA . GLN A 1 647 ? 25.219 -17.414 20.703 1.00 88.94 647 GLN A CA 1
ATOM 5097 C C . GLN A 1 647 ? 24.836 -15.962 21.015 1.00 88.94 647 GLN A C 1
ATOM 5099 O O . GLN A 1 647 ? 24.171 -15.672 22.012 1.00 88.94 647 GLN A O 1
ATOM 5104 N N . ARG A 1 648 ? 25.270 -15.044 20.144 1.00 89.31 648 ARG A N 1
ATOM 5105 C CA . ARG A 1 648 ? 24.923 -13.608 20.182 1.00 89.31 648 ARG A CA 1
ATOM 5106 C C . ARG A 1 648 ? 23.995 -13.189 19.045 1.00 89.31 648 ARG A C 1
ATOM 5108 O O . ARG A 1 648 ? 23.584 -12.041 19.004 1.00 89.31 648 ARG A O 1
ATOM 5115 N N . HIS A 1 649 ? 23.673 -14.121 18.160 1.00 90.00 649 HIS A N 1
ATOM 5116 C CA . HIS A 1 649 ? 22.708 -13.963 17.091 1.00 90.00 649 HIS A CA 1
ATOM 5117 C C . HIS A 1 649 ? 21.701 -15.111 17.145 1.00 90.00 649 HIS A C 1
ATOM 5119 O O . HIS A 1 649 ? 21.975 -16.160 17.735 1.00 90.00 649 HIS A O 1
ATOM 5125 N N . VAL A 1 650 ? 20.547 -14.903 16.532 1.00 90.88 650 VAL A N 1
ATOM 5126 C CA . VAL A 1 650 ? 19.477 -15.892 16.418 1.00 90.88 650 VAL A CA 1
ATOM 5127 C C . VAL A 1 650 ? 19.917 -17.120 15.614 1.00 90.88 650 VAL A C 1
ATOM 5129 O O . VAL A 1 650 ? 20.910 -17.076 14.884 1.00 90.88 650 VAL A O 1
ATOM 5132 N N . SER A 1 651 ? 19.176 -18.222 15.743 1.00 89.19 651 SER A N 1
ATOM 5133 C CA . SER A 1 651 ? 19.529 -19.506 15.118 1.00 89.19 651 SER A CA 1
ATOM 5134 C C . SER A 1 651 ? 19.154 -19.600 13.636 1.00 89.19 651 SER A C 1
ATOM 5136 O O . SER A 1 651 ? 19.803 -20.339 12.901 1.00 89.19 651 SER A O 1
ATOM 5138 N N . GLY A 1 652 ? 18.102 -18.896 13.202 1.00 86.00 652 GLY A N 1
ATOM 5139 C CA . GLY A 1 652 ? 17.543 -19.023 11.853 1.00 86.00 652 GLY A CA 1
ATOM 5140 C C . GLY A 1 652 ? 17.619 -17.747 11.013 1.00 86.00 652 GLY A C 1
ATOM 5141 O O . GLY A 1 652 ? 17.682 -16.642 11.552 1.00 86.00 652 GLY A O 1
ATOM 5142 N N . THR A 1 653 ? 17.603 -17.906 9.689 1.00 88.38 653 THR A N 1
ATOM 5143 C CA . THR A 1 653 ? 17.540 -16.812 8.706 1.00 88.38 653 THR A CA 1
ATOM 5144 C C . THR A 1 653 ? 16.127 -16.236 8.602 1.00 88.38 653 THR A C 1
ATOM 5146 O O . THR A 1 653 ? 15.147 -16.937 8.851 1.00 88.38 653 THR A O 1
ATOM 5149 N N . GLN A 1 654 ? 16.016 -14.951 8.249 1.00 81.19 654 GLN A N 1
ATOM 5150 C CA . GLN A 1 654 ? 14.737 -14.248 8.037 1.00 81.19 654 GLN A CA 1
ATOM 5151 C C . GLN A 1 654 ? 13.694 -14.402 9.178 1.00 81.19 654 GLN A C 1
ATOM 5153 O O . GLN A 1 654 ? 12.550 -14.783 8.925 1.00 81.19 654 GLN A O 1
ATOM 5158 N N . PRO A 1 655 ? 14.050 -14.149 10.450 1.00 82.62 655 PRO A N 1
ATOM 5159 C CA . PRO A 1 655 ? 13.076 -14.129 11.543 1.00 82.62 655 PRO A CA 1
ATOM 5160 C C . PRO A 1 655 ? 12.141 -12.916 11.432 1.00 82.62 655 PRO A C 1
ATOM 5162 O O . PRO A 1 655 ? 12.540 -11.796 11.748 1.00 82.62 655 PRO A O 1
ATOM 5165 N N . SER A 1 656 ? 10.881 -13.145 11.054 1.00 78.12 656 SER A N 1
ATOM 5166 C CA . SER A 1 656 ? 9.842 -12.101 10.940 1.00 78.12 656 SER A CA 1
ATOM 5167 C C . SER A 1 656 ? 9.610 -11.318 12.238 1.00 78.12 656 SER A C 1
ATOM 5169 O O . SER A 1 656 ? 9.170 -10.179 12.214 1.00 78.12 656 SER A O 1
ATOM 5171 N N . TRP A 1 657 ? 9.946 -11.902 13.387 1.00 82.25 657 TRP A N 1
ATOM 5172 C CA . TRP A 1 657 ? 9.771 -11.292 14.703 1.00 82.25 657 TRP A CA 1
ATOM 5173 C C . TRP A 1 657 ? 10.938 -10.402 15.154 1.00 82.25 657 TRP A C 1
ATOM 5175 O O . TRP A 1 657 ? 10.766 -9.639 16.107 1.00 82.25 657 TRP A O 1
ATOM 5185 N N . ILE A 1 658 ? 12.120 -10.479 14.514 1.00 82.31 658 ILE A N 1
ATOM 5186 C CA . ILE A 1 658 ? 13.273 -9.640 14.892 1.00 82.31 658 ILE A CA 1
ATOM 5187 C C . ILE A 1 658 ? 12.912 -8.156 14.801 1.00 82.31 658 ILE A C 1
ATOM 5189 O O . ILE A 1 658 ? 12.969 -7.528 15.854 1.00 82.31 658 ILE A O 1
ATOM 5193 N N . PRO A 1 659 ? 12.459 -7.604 13.652 1.00 70.94 659 PRO A N 1
ATOM 5194 C CA . PRO A 1 659 ? 12.206 -6.163 13.510 1.00 70.94 659 PRO A CA 1
ATOM 5195 C C . PRO A 1 659 ? 11.324 -5.576 14.622 1.00 70.94 659 PRO A C 1
ATOM 5197 O O . PRO A 1 659 ? 11.457 -4.415 15.000 1.00 70.94 659 PRO A O 1
ATOM 5200 N N . HIS A 1 660 ? 10.448 -6.402 15.195 1.00 77.69 660 HIS A N 1
ATOM 5201 C CA . HIS A 1 660 ? 9.514 -6.006 16.238 1.00 77.69 660 HIS A CA 1
ATOM 5202 C C . HIS A 1 660 ? 10.075 -6.130 17.664 1.00 77.69 660 HIS A C 1
ATOM 5204 O O . HIS A 1 660 ? 9.743 -5.302 18.517 1.00 77.69 660 HIS A O 1
ATOM 5210 N N . LEU A 1 661 ? 10.921 -7.128 17.949 1.00 81.25 661 LEU A N 1
ATOM 5211 C CA . LEU A 1 661 ? 11.363 -7.459 19.313 1.00 81.25 661 LEU A CA 1
ATOM 5212 C C . LEU A 1 661 ? 12.818 -7.111 19.618 1.00 81.25 661 LEU A C 1
ATOM 5214 O O . LEU A 1 661 ? 13.113 -6.663 20.726 1.00 81.25 661 LEU A O 1
ATOM 5218 N N . LEU A 1 662 ? 13.728 -7.343 18.673 1.00 83.94 662 LEU A N 1
ATOM 5219 C CA . LEU A 1 662 ? 15.172 -7.201 18.856 1.00 83.94 662 LEU A CA 1
ATOM 5220 C C . LEU A 1 662 ? 15.783 -6.524 17.625 1.00 83.94 662 LEU A C 1
ATOM 5222 O O . LEU A 1 662 ? 15.416 -6.849 16.509 1.00 83.94 662 LEU A O 1
ATOM 5226 N N . PRO A 1 663 ? 16.780 -5.644 17.757 1.00 79.88 663 PRO A N 1
ATOM 5227 C CA . PRO A 1 663 ? 17.387 -5.045 16.575 1.00 79.88 663 PRO A CA 1
ATOM 5228 C C . PRO A 1 663 ? 18.085 -6.076 15.681 1.00 79.88 663 PRO A C 1
ATOM 5230 O O . PRO A 1 663 ? 18.591 -7.101 16.147 1.00 79.88 663 PRO A O 1
ATOM 5233 N N . HIS A 1 664 ? 18.202 -5.743 14.393 1.00 81.19 664 HIS A N 1
ATOM 5234 C CA . HIS A 1 664 ? 18.848 -6.577 13.371 1.00 81.19 664 HIS A CA 1
ATOM 5235 C C . HIS A 1 664 ? 20.299 -6.972 13.689 1.00 81.19 664 HIS A C 1
ATOM 5237 O O . HIS A 1 664 ? 20.818 -7.914 13.103 1.00 81.19 664 HIS A O 1
ATOM 5243 N N . THR A 1 665 ? 20.957 -6.324 14.653 1.00 84.62 665 THR A N 1
ATOM 5244 C CA . THR A 1 665 ? 22.281 -6.733 15.149 1.00 84.62 665 THR A CA 1
ATOM 5245 C C . THR A 1 665 ? 22.294 -8.132 15.775 1.00 84.62 665 THR A C 1
ATOM 5247 O O . THR A 1 665 ? 23.361 -8.737 15.867 1.00 84.62 665 THR A O 1
ATOM 5250 N N . PHE A 1 666 ? 21.133 -8.666 16.167 1.00 87.69 666 PHE A N 1
ATOM 5251 C CA . PHE A 1 666 ? 20.972 -10.052 16.607 1.00 87.69 666 PHE A CA 1
ATOM 5252 C C . PHE A 1 666 ? 20.672 -11.029 15.454 1.00 87.69 666 PHE A C 1
ATOM 5254 O O . PHE A 1 666 ? 20.560 -12.225 15.710 1.00 87.69 666 PHE A O 1
ATOM 5261 N N . ALA A 1 667 ? 20.533 -10.581 14.201 1.00 89.06 667 ALA A N 1
ATOM 5262 C CA . ALA A 1 667 ? 20.290 -11.469 13.062 1.00 89.06 667 ALA A CA 1
ATOM 5263 C C . ALA A 1 667 ? 21.473 -12.427 12.827 1.00 89.06 667 ALA A C 1
ATOM 5265 O O . ALA A 1 667 ? 22.630 -12.085 13.085 1.00 89.06 667 ALA A O 1
ATOM 5266 N N . THR A 1 668 ? 21.190 -13.643 12.346 1.00 88.19 668 THR A N 1
ATOM 5267 C CA . THR A 1 668 ? 22.253 -14.603 12.021 1.00 88.19 668 THR A CA 1
ATOM 5268 C C . THR A 1 668 ? 23.117 -14.070 10.871 1.00 88.19 668 THR A C 1
ATOM 5270 O O . THR A 1 668 ? 22.573 -13.694 9.833 1.00 88.19 668 THR A O 1
ATOM 5273 N N . PRO A 1 669 ? 24.455 -14.040 11.011 1.00 85.31 669 PRO A N 1
ATOM 5274 C CA . PRO A 1 669 ? 25.349 -13.696 9.908 1.00 85.31 669 PRO A CA 1
ATOM 5275 C C . PRO A 1 669 ? 25.554 -14.871 8.936 1.00 85.31 669 PRO A C 1
ATOM 5277 O O . PRO A 1 669 ? 26.175 -14.704 7.890 1.00 85.31 669 PRO A O 1
ATOM 5280 N N . ASP A 1 670 ? 25.093 -16.074 9.296 1.00 84.06 670 ASP A N 1
ATOM 5281 C CA . ASP A 1 670 ? 25.218 -17.278 8.480 1.00 84.06 670 ASP A CA 1
ATOM 5282 C C . ASP A 1 670 ? 24.033 -17.393 7.514 1.00 84.06 670 ASP A C 1
ATOM 5284 O O . ASP A 1 670 ? 22.933 -17.790 7.905 1.00 84.06 670 ASP A O 1
ATOM 5288 N N . SER A 1 671 ? 24.269 -17.085 6.237 1.00 81.75 671 SER A N 1
ATOM 5289 C CA . SER A 1 671 ? 23.269 -17.213 5.171 1.00 81.75 671 SER A CA 1
ATOM 5290 C C . SER A 1 671 ? 22.876 -18.663 4.862 1.00 81.75 671 SER A C 1
ATOM 5292 O O . SER A 1 671 ? 21.887 -18.888 4.169 1.00 81.75 671 SER A O 1
ATOM 5294 N N . SER A 1 672 ? 23.618 -19.653 5.375 1.00 84.75 672 SER A N 1
ATOM 5295 C CA . SER A 1 672 ? 23.298 -21.078 5.237 1.00 84.75 672 SER A CA 1
ATOM 5296 C C . SER A 1 672 ? 22.456 -21.639 6.388 1.00 84.75 672 SER A C 1
ATOM 5298 O O . SER A 1 672 ? 22.045 -22.803 6.336 1.00 84.75 672 SER A O 1
ATOM 5300 N N . ALA A 1 673 ? 22.176 -20.832 7.418 1.00 85.50 673 ALA A N 1
ATOM 5301 C CA . ALA A 1 673 ? 21.320 -21.235 8.525 1.00 85.50 673 ALA A CA 1
ATOM 5302 C C . ALA A 1 673 ? 19.867 -21.471 8.049 1.00 85.50 673 ALA A C 1
ATOM 5304 O O . ALA A 1 673 ? 19.386 -20.802 7.127 1.00 85.50 673 ALA A O 1
ATOM 5305 N N . PRO A 1 674 ? 19.143 -22.431 8.654 1.00 86.25 674 PRO A N 1
ATOM 5306 C CA . PRO A 1 674 ? 17.761 -22.728 8.280 1.00 86.25 674 PRO A CA 1
ATOM 5307 C C . PRO A 1 674 ? 16.853 -21.519 8.516 1.00 86.25 674 PRO A C 1
ATOM 5309 O O . PRO A 1 674 ? 17.146 -20.684 9.369 1.00 86.25 674 PRO A O 1
ATOM 5312 N N . ARG A 1 675 ? 15.718 -21.449 7.812 1.00 88.00 675 ARG A N 1
ATOM 5313 C CA . ARG A 1 675 ? 14.715 -20.399 8.041 1.00 88.00 675 ARG A CA 1
ATOM 5314 C C . ARG A 1 675 ? 14.272 -20.397 9.506 1.00 88.00 675 ARG A C 1
ATOM 5316 O O . ARG A 1 675 ? 14.115 -21.462 10.108 1.00 88.00 675 ARG A O 1
ATOM 5323 N N . SER A 1 676 ? 14.092 -19.209 10.076 1.00 88.38 676 SER A N 1
ATOM 5324 C CA . SER A 1 676 ? 13.550 -19.066 11.421 1.00 88.38 676 SER A CA 1
ATOM 5325 C C . SER A 1 676 ? 12.159 -19.690 11.490 1.00 88.38 676 SER A C 1
ATOM 5327 O O . SER A 1 676 ? 11.340 -19.490 10.599 1.00 88.38 676 SER A O 1
ATOM 5329 N N . ILE A 1 677 ? 11.917 -20.450 12.552 1.00 85.31 677 ILE A N 1
ATOM 5330 C CA . ILE A 1 677 ? 10.624 -21.081 12.850 1.00 85.31 677 ILE A CA 1
ATOM 5331 C C . ILE A 1 677 ? 10.102 -20.639 14.225 1.00 85.31 677 ILE A C 1
ATOM 5333 O O . ILE A 1 677 ? 9.347 -21.365 14.857 1.00 85.31 677 ILE A O 1
ATOM 5337 N N . GLY A 1 678 ? 10.568 -19.479 14.703 1.00 85.25 678 GLY A N 1
ATOM 5338 C CA . GLY A 1 678 ? 10.066 -18.792 15.896 1.00 85.25 678 GLY A CA 1
ATOM 5339 C C . GLY A 1 678 ? 11.043 -18.668 17.069 1.00 85.25 678 GLY A C 1
ATOM 5340 O O . GLY A 1 678 ? 12.228 -19.022 16.983 1.00 85.25 678 GLY A O 1
ATOM 5341 N N . LEU A 1 679 ? 10.526 -18.102 18.161 1.00 87.88 679 LEU A N 1
ATOM 5342 C CA . LEU A 1 679 ? 11.260 -17.657 19.346 1.00 87.88 679 LEU A CA 1
ATOM 5343 C C . LEU A 1 679 ? 10.757 -18.347 20.621 1.00 87.88 679 LEU A C 1
ATOM 5345 O O . LEU A 1 679 ? 9.562 -18.353 20.900 1.00 87.88 679 LEU A O 1
ATOM 5349 N N . GLY A 1 680 ? 11.685 -18.858 21.426 1.00 88.38 680 GLY A N 1
ATOM 5350 C CA . GLY A 1 680 ? 11.439 -19.459 22.736 1.00 88.38 680 GLY A CA 1
ATOM 5351 C C . GLY A 1 680 ? 12.524 -19.138 23.758 1.00 88.38 680 GLY A C 1
ATOM 5352 O O . GLY A 1 680 ? 13.350 -18.252 23.538 1.00 88.38 680 GLY A O 1
ATOM 5353 N N . GLY A 1 681 ? 12.555 -19.880 24.868 1.00 89.94 681 GLY A N 1
ATOM 5354 C CA . GLY A 1 681 ? 13.535 -19.708 25.950 1.00 89.94 681 GLY A CA 1
ATOM 5355 C C . GLY A 1 681 ? 12.949 -19.042 27.196 1.00 89.94 681 GLY A C 1
ATOM 5356 O O . GLY A 1 681 ? 11.782 -19.272 27.509 1.00 89.94 681 GLY A O 1
ATOM 5357 N N . ASP A 1 682 ? 13.760 -18.246 27.903 1.00 91.69 682 ASP A N 1
ATOM 5358 C CA . ASP A 1 682 ? 13.371 -17.573 29.154 1.00 91.69 682 ASP A CA 1
ATOM 5359 C C . ASP A 1 682 ? 12.120 -16.693 28.967 1.00 91.69 682 ASP A C 1
ATOM 5361 O O . ASP A 1 682 ? 12.169 -15.589 28.410 1.00 91.69 682 ASP A O 1
ATOM 5365 N N . LEU A 1 683 ? 10.985 -17.169 29.478 1.00 91.62 683 LEU A N 1
ATOM 5366 C CA . LEU A 1 683 ? 9.670 -16.587 29.243 1.00 91.62 683 LEU A CA 1
ATOM 5367 C C . LEU A 1 683 ? 9.493 -15.177 29.833 1.00 91.62 683 LEU A C 1
ATOM 5369 O O . LEU A 1 683 ? 8.906 -14.340 29.143 1.00 91.62 683 LEU A O 1
ATOM 5373 N N . PRO A 1 684 ? 10.018 -14.844 31.035 1.00 94.06 684 PRO A N 1
ATOM 5374 C CA . PRO A 1 684 ? 9.952 -13.476 31.550 1.00 94.06 684 PRO A CA 1
ATOM 5375 C C . PRO A 1 684 ? 10.590 -12.451 30.605 1.00 94.06 684 PRO A C 1
ATOM 5377 O O . PRO A 1 684 ? 10.089 -11.336 30.481 1.00 94.06 684 PRO A O 1
ATOM 5380 N N . ILE A 1 685 ? 11.669 -12.831 29.907 1.00 94.00 685 ILE A N 1
ATOM 5381 C CA . ILE A 1 685 ? 12.344 -11.950 28.947 1.00 94.00 685 ILE A CA 1
ATOM 5382 C C . ILE A 1 685 ? 11.463 -11.754 27.715 1.00 94.00 685 ILE A C 1
ATOM 5384 O O . ILE A 1 685 ? 11.308 -10.627 27.258 1.00 94.00 685 ILE A O 1
ATOM 5388 N N . ILE A 1 686 ? 10.845 -12.818 27.197 1.00 92.19 686 ILE A N 1
ATOM 5389 C CA . ILE A 1 686 ? 9.969 -12.706 26.024 1.00 92.19 686 ILE A CA 1
ATOM 5390 C C . ILE A 1 686 ? 8.748 -11.827 26.329 1.00 92.19 686 ILE A C 1
ATOM 5392 O O . ILE A 1 686 ? 8.439 -10.921 25.558 1.00 92.19 686 ILE A O 1
ATOM 5396 N N . LEU A 1 687 ? 8.100 -12.033 27.480 1.00 93.44 687 LEU A N 1
ATOM 5397 C CA . LEU A 1 687 ? 6.981 -11.198 27.933 1.00 93.44 687 LEU A CA 1
ATOM 5398 C C . LEU A 1 687 ? 7.393 -9.728 28.088 1.00 93.44 687 LEU A C 1
ATOM 5400 O O . LEU A 1 687 ? 6.642 -8.832 27.707 1.00 93.44 687 LEU A O 1
ATOM 5404 N N . ALA A 1 688 ? 8.599 -9.470 28.594 1.00 94.75 688 ALA A N 1
ATOM 5405 C CA . ALA A 1 688 ? 9.125 -8.117 28.696 1.00 94.75 688 ALA A CA 1
ATOM 5406 C C . ALA A 1 688 ? 9.367 -7.470 27.325 1.00 94.75 688 ALA A C 1
ATOM 5408 O O . ALA A 1 688 ? 9.013 -6.310 27.130 1.00 94.75 688 ALA A O 1
ATOM 5409 N N . LEU A 1 689 ? 9.954 -8.206 26.375 1.00 92.12 689 LEU A N 1
ATOM 5410 C CA . LEU A 1 689 ? 10.202 -7.707 25.020 1.00 92.12 689 LEU A CA 1
ATOM 5411 C C . LEU A 1 689 ? 8.893 -7.358 24.308 1.00 92.12 689 LEU A C 1
ATOM 5413 O O . LEU A 1 689 ? 8.814 -6.295 23.699 1.00 92.12 689 LEU A O 1
ATOM 5417 N N . LEU A 1 690 ? 7.860 -8.196 24.453 1.00 90.94 690 LEU A N 1
ATOM 5418 C CA . LEU A 1 690 ? 6.514 -7.911 23.947 1.00 90.94 690 LEU A CA 1
ATOM 5419 C C . LEU A 1 690 ? 5.951 -6.624 24.565 1.00 90.94 690 LEU A C 1
ATOM 5421 O O . LEU A 1 690 ? 5.491 -5.737 23.853 1.00 90.94 690 LEU A O 1
ATOM 5425 N N . ALA A 1 691 ? 6.042 -6.468 25.886 1.00 92.38 691 ALA A N 1
ATOM 5426 C CA . ALA A 1 691 ? 5.563 -5.265 26.567 1.00 92.38 691 ALA A CA 1
ATOM 5427 C C . ALA A 1 691 ? 6.298 -3.988 26.120 1.00 92.38 691 ALA A C 1
ATOM 5429 O O . ALA A 1 691 ? 5.685 -2.930 25.954 1.00 92.38 691 ALA A O 1
ATOM 5430 N N . LEU A 1 692 ? 7.606 -4.089 25.873 1.00 91.44 692 LEU A N 1
ATOM 5431 C CA . LEU A 1 692 ? 8.434 -2.987 25.383 1.00 91.44 692 LEU A CA 1
ATOM 5432 C C . LEU A 1 692 ? 8.136 -2.605 23.922 1.00 91.44 692 LEU A C 1
ATOM 5434 O O . LEU A 1 692 ? 8.600 -1.553 23.490 1.00 91.44 692 LEU A O 1
ATOM 5438 N N . MET A 1 693 ? 7.324 -3.374 23.181 1.00 88.12 693 MET A N 1
ATOM 5439 C CA . MET A 1 693 ? 6.851 -2.992 21.841 1.00 88.12 693 MET A CA 1
ATOM 5440 C C . MET A 1 693 ? 5.842 -1.842 21.851 1.00 88.12 693 MET A C 1
ATOM 5442 O O . MET A 1 693 ? 5.594 -1.234 20.811 1.00 88.12 693 MET A O 1
ATOM 5446 N N . LYS A 1 694 ? 5.192 -1.576 22.986 1.00 88.88 694 LYS A N 1
ATOM 5447 C CA . LYS A 1 694 ? 4.157 -0.541 23.111 1.00 88.88 694 LYS A CA 1
ATOM 5448 C C . LYS A 1 694 ? 4.744 0.728 23.707 1.00 88.88 694 LYS A C 1
ATOM 5450 O O . LYS A 1 694 ? 5.750 0.654 24.401 1.00 88.88 694 LYS A O 1
ATOM 5455 N N . ARG A 1 695 ? 4.134 1.889 23.452 1.00 88.06 695 ARG A N 1
ATOM 5456 C CA . ARG A 1 695 ? 4.599 3.181 23.989 1.00 88.06 695 ARG A CA 1
ATOM 5457 C C . ARG A 1 695 ? 4.656 3.194 25.530 1.00 88.06 695 ARG A C 1
ATOM 5459 O O . ARG A 1 695 ? 3.947 2.400 26.161 1.00 88.06 695 ARG A O 1
ATOM 5466 N N . PRO A 1 696 ? 5.471 4.074 26.147 1.00 86.88 696 PRO A N 1
ATOM 5467 C CA . PRO A 1 696 ? 5.503 4.242 27.594 1.00 86.88 696 PRO A CA 1
ATOM 5468 C C . PRO A 1 696 ? 4.103 4.386 28.181 1.00 86.88 696 PRO A C 1
ATOM 5470 O O . PRO A 1 696 ? 3.274 5.147 27.682 1.00 86.88 696 PRO A O 1
ATOM 5473 N N . GLY A 1 697 ? 3.826 3.622 29.229 1.00 85.50 697 GLY A N 1
ATOM 5474 C CA . GLY A 1 697 ? 2.530 3.603 29.872 1.00 85.50 697 GLY A CA 1
ATOM 5475 C C . GLY A 1 697 ? 1.448 2.749 29.210 1.00 85.50 697 GLY A C 1
ATOM 5476 O O . GLY A 1 697 ? 0.334 2.720 29.716 1.00 85.50 697 GLY A O 1
ATOM 5477 N N . ASP A 1 698 ? 1.729 2.044 28.121 1.00 87.25 698 ASP A N 1
ATOM 5478 C CA . ASP A 1 698 ? 0.775 1.128 27.480 1.00 87.25 698 ASP A CA 1
ATOM 5479 C C . ASP A 1 698 ? 1.353 -0.295 27.348 1.00 87.25 698 ASP A C 1
ATOM 5481 O O . ASP A 1 698 ? 0.929 -1.073 26.496 1.00 87.25 698 ASP A O 1
ATOM 5485 N N . THR A 1 699 ? 2.314 -0.660 28.205 1.00 86.94 699 THR A N 1
ATOM 5486 C CA . THR A 1 699 ? 2.994 -1.974 28.218 1.00 86.94 699 THR A CA 1
ATOM 5487 C C . THR A 1 699 ? 2.033 -3.160 28.278 1.00 86.94 699 THR A C 1
ATOM 5489 O O . THR A 1 699 ? 2.317 -4.218 27.726 1.00 86.94 699 THR A O 1
ATOM 5492 N N . GLU A 1 700 ? 0.875 -2.984 28.912 1.00 86.88 700 GLU A N 1
ATOM 5493 C CA . GLU A 1 700 ? -0.144 -4.021 29.047 1.00 86.88 700 GLU A CA 1
ATOM 5494 C C . GLU A 1 700 ? -0.984 -4.236 27.780 1.00 86.88 700 GLU A C 1
ATOM 5496 O O . GLU A 1 700 ? -1.533 -5.324 27.622 1.00 86.88 700 GLU A O 1
ATOM 5501 N N . ARG A 1 701 ? -1.057 -3.254 26.856 1.00 84.94 701 ARG A N 1
ATOM 5502 C CA . ARG A 1 701 ? -1.872 -3.329 25.620 1.00 84.94 701 ARG A CA 1
ATOM 5503 C C . ARG A 1 701 ? -1.558 -4.570 24.786 1.00 84.94 701 ARG A C 1
ATOM 5505 O O . ARG A 1 701 ? -2.453 -5.139 24.181 1.00 84.94 701 ARG A O 1
ATOM 5512 N N . VAL A 1 702 ? -0.302 -5.010 24.802 1.00 84.81 702 VAL A N 1
ATOM 5513 C CA . VAL A 1 702 ? 0.182 -6.156 24.024 1.00 84.81 702 VAL A CA 1
ATOM 5514 C C . VAL A 1 702 ? -0.459 -7.498 24.418 1.00 84.81 702 VAL A C 1
ATOM 5516 O O . VAL A 1 702 ? -0.400 -8.455 23.654 1.00 84.81 702 VAL A O 1
ATOM 5519 N N . PHE A 1 703 ? -1.067 -7.581 25.605 1.00 87.56 703 PHE A N 1
ATOM 5520 C CA . PHE A 1 703 ? -1.674 -8.805 26.134 1.00 87.56 703 PHE A CA 1
ATOM 5521 C C . PHE A 1 703 ? -3.210 -8.816 26.038 1.00 87.56 703 PHE A C 1
ATOM 5523 O O . PHE A 1 703 ? -3.837 -9.808 26.413 1.00 87.56 703 PHE A O 1
ATOM 5530 N N . TRP A 1 704 ? -3.823 -7.730 25.554 1.00 80.25 704 TRP A N 1
ATOM 5531 C CA . TRP A 1 704 ? -5.270 -7.641 25.347 1.00 80.25 704 TRP A CA 1
ATOM 5532 C C . TRP A 1 704 ? -5.708 -8.335 24.044 1.00 80.25 704 TRP A C 1
ATOM 5534 O O . TRP A 1 704 ? -4.889 -8.741 23.222 1.00 80.25 704 TRP A O 1
ATOM 5544 N N . ASP A 1 705 ? -7.022 -8.524 23.902 1.00 66.38 705 ASP A N 1
ATOM 5545 C CA . ASP A 1 705 ? -7.717 -8.896 22.657 1.00 66.38 705 ASP A CA 1
ATOM 5546 C C . ASP A 1 705 ? -7.295 -10.211 21.976 1.00 66.38 705 ASP A C 1
ATOM 5548 O O . ASP A 1 705 ? -7.662 -10.486 20.837 1.00 66.38 705 ASP A O 1
ATOM 5552 N N . GLY A 1 706 ? -6.585 -11.089 22.693 1.00 59.84 706 GLY A N 1
ATOM 5553 C CA . GLY A 1 706 ? -6.151 -12.375 22.145 1.00 59.84 706 GLY A CA 1
ATOM 5554 C C . GLY A 1 706 ? -5.065 -12.240 21.075 1.00 59.84 706 GLY A C 1
ATOM 5555 O O . GLY A 1 706 ? -4.899 -13.154 20.273 1.00 59.84 706 GLY A O 1
ATOM 5556 N N . LEU A 1 707 ? -4.310 -11.134 21.083 1.00 62.00 707 LEU A N 1
ATOM 5557 C CA . LEU A 1 707 ? -3.160 -10.906 20.196 1.00 62.00 707 LEU A CA 1
ATOM 5558 C C . LEU A 1 707 ? -2.086 -11.995 20.336 1.00 62.00 707 LEU A C 1
ATOM 5560 O O . LEU A 1 707 ? -1.379 -12.306 19.381 1.00 62.00 707 LEU A O 1
ATOM 5564 N N . TRP A 1 708 ? -2.011 -12.625 21.513 1.00 70.31 708 TRP A N 1
ATOM 5565 C CA . TRP A 1 708 ? -1.376 -13.926 21.692 1.00 70.31 708 TRP A CA 1
ATOM 5566 C C . TRP A 1 708 ? -2.448 -15.017 21.711 1.00 70.31 708 TRP A C 1
ATOM 5568 O O . TRP A 1 708 ? -3.146 -15.212 22.713 1.00 70.31 708 TRP A O 1
ATOM 5578 N N . ASN A 1 709 ? -2.539 -15.775 20.618 1.00 64.50 709 ASN A N 1
ATOM 5579 C CA . ASN A 1 709 ? -3.471 -16.892 20.488 1.00 64.50 709 ASN A CA 1
ATOM 5580 C C . ASN A 1 709 ? -2.801 -18.081 19.799 1.00 64.50 709 ASN A C 1
ATOM 5582 O O . ASN A 1 709 ? -2.136 -17.934 18.777 1.00 64.50 709 ASN A O 1
ATOM 5586 N N . ARG A 1 710 ? -2.973 -19.283 20.361 1.00 61.94 710 ARG A N 1
ATOM 5587 C CA . ARG A 1 710 ? -2.338 -20.531 19.893 1.00 61.94 710 ARG A CA 1
ATOM 5588 C C . ARG A 1 710 ? -0.813 -20.424 19.740 1.00 61.94 710 ARG A C 1
ATOM 5590 O O . ARG A 1 710 ? -0.242 -21.082 18.877 1.00 61.94 710 ARG A O 1
ATOM 5597 N N . ASN A 1 711 ? -0.160 -19.621 20.582 1.00 58.81 711 ASN A N 1
ATOM 5598 C CA . ASN A 1 711 ? 1.274 -19.299 20.493 1.00 58.81 711 ASN A CA 1
ATOM 5599 C C . ASN A 1 711 ? 1.699 -18.519 19.229 1.00 58.81 711 ASN A C 1
ATOM 5601 O O . ASN A 1 711 ? 2.888 -18.353 18.991 1.00 58.81 711 ASN A O 1
ATOM 5605 N N . GLY A 1 712 ? 0.756 -17.993 18.445 1.00 59.12 712 GLY A N 1
ATOM 5606 C CA . GLY A 1 712 ? 1.022 -16.970 17.433 1.00 59.12 712 GLY A CA 1
ATOM 5607 C C . GLY A 1 712 ? 0.908 -15.570 18.034 1.00 59.12 712 GLY A C 1
ATOM 5608 O O . GLY A 1 712 ? 0.115 -15.359 18.955 1.00 59.12 712 GLY A O 1
ATOM 5609 N N . PHE A 1 713 ? 1.699 -14.633 17.516 1.00 65.12 713 PHE A N 1
ATOM 5610 C CA . PHE A 1 713 ? 1.626 -13.217 17.864 1.00 65.12 713 PHE A CA 1
ATOM 5611 C C . PHE A 1 713 ? 1.808 -12.381 16.593 1.00 65.12 713 PHE A C 1
ATOM 5613 O O . PHE A 1 713 ? 2.815 -12.526 15.901 1.00 65.12 713 PHE A O 1
ATOM 5620 N N . HIS A 1 714 ? 0.823 -11.537 16.281 1.00 62.69 714 HIS A N 1
ATOM 5621 C CA . HIS A 1 714 ? 0.776 -10.720 15.066 1.00 62.69 714 HIS A CA 1
ATOM 5622 C C . HIS A 1 714 ? 0.372 -9.301 15.453 1.00 62.69 714 HIS A C 1
ATOM 5624 O O . HIS A 1 714 ? -0.810 -9.000 15.547 1.00 62.69 714 HIS A O 1
ATOM 5630 N N . GLU A 1 715 ? 1.354 -8.460 15.764 1.00 68.81 715 GLU A N 1
ATOM 5631 C CA . GLU A 1 715 ? 1.115 -7.080 16.182 1.00 68.81 715 GLU A CA 1
ATOM 5632 C C . GLU A 1 715 ? 2.349 -6.227 15.870 1.00 68.81 715 GLU A C 1
ATOM 5634 O O . GLU A 1 715 ? 3.485 -6.676 16.055 1.00 68.81 715 GLU A O 1
ATOM 5639 N N . ARG A 1 716 ? 2.141 -4.979 15.434 1.00 68.44 716 ARG A N 1
ATOM 5640 C CA . ARG A 1 716 ? 3.235 -4.056 15.103 1.00 68.44 716 ARG A CA 1
ATOM 5641 C C . ARG A 1 716 ? 3.842 -3.409 16.359 1.00 68.44 716 ARG A C 1
ATOM 5643 O O . ARG A 1 716 ? 3.161 -3.128 17.358 1.00 68.44 716 ARG A O 1
ATOM 5650 N N . ARG A 1 717 ? 5.158 -3.162 16.307 1.00 79.75 717 ARG A N 1
ATOM 5651 C CA . ARG A 1 717 ? 5.882 -2.333 17.287 1.00 79.75 717 ARG A CA 1
ATOM 5652 C C . ARG A 1 717 ? 5.437 -0.881 17.106 1.00 79.75 717 ARG A C 1
ATOM 5654 O O . ARG A 1 717 ? 5.389 -0.388 15.990 1.00 79.75 717 ARG A O 1
ATOM 5661 N N . SER A 1 718 ? 5.110 -0.197 18.197 1.00 79.81 718 SER A N 1
ATOM 5662 C CA . SER A 1 718 ? 4.744 1.223 18.170 1.00 79.81 718 SER A CA 1
ATOM 5663 C C . SER A 1 718 ? 5.944 2.077 17.746 1.00 79.81 718 SER A C 1
ATOM 5665 O O . SER A 1 718 ? 7.018 1.923 18.323 1.00 79.81 718 SER A O 1
ATOM 5667 N N . SER A 1 719 ? 5.750 3.058 16.859 1.00 77.44 719 SER A N 1
ATOM 5668 C CA . SER A 1 719 ? 6.790 4.045 16.496 1.00 77.44 719 SER A CA 1
ATOM 5669 C C . SER A 1 719 ? 7.315 4.829 17.709 1.00 77.44 719 SER A C 1
ATOM 5671 O O . SER A 1 719 ? 8.475 5.219 17.766 1.00 77.44 719 SER A O 1
ATOM 5673 N N . ARG A 1 720 ? 6.482 4.980 18.749 1.00 79.31 720 ARG A N 1
ATOM 5674 C CA . ARG A 1 720 ? 6.830 5.600 20.044 1.00 79.31 720 ARG A CA 1
ATOM 5675 C C . ARG A 1 720 ? 7.281 4.606 21.133 1.00 79.31 720 ARG A C 1
ATOM 5677 O O . ARG A 1 720 ? 7.126 4.888 22.319 1.00 79.31 720 ARG A O 1
ATOM 5684 N N . ALA A 1 721 ? 7.721 3.398 20.769 1.00 80.50 721 ALA A N 1
ATOM 5685 C CA . ALA A 1 721 ? 8.125 2.365 21.735 1.00 80.50 721 ALA A CA 1
ATOM 5686 C C . ALA A 1 721 ? 9.518 2.601 22.340 1.00 80.50 721 ALA A C 1
ATOM 5688 O O . ALA A 1 721 ? 9.765 2.225 23.495 1.00 80.50 721 ALA A O 1
ATOM 5689 N N . ASP A 1 722 ? 10.416 3.199 21.557 1.00 78.38 722 ASP A N 1
ATOM 5690 C CA . ASP A 1 722 ? 11.795 3.455 21.955 1.00 78.38 722 ASP A CA 1
ATOM 5691 C C . ASP A 1 722 ? 11.904 4.721 22.828 1.00 78.38 722 ASP A C 1
ATOM 5693 O O . ASP A 1 722 ? 11.141 5.671 22.636 1.00 78.38 722 ASP A O 1
ATOM 5697 N N . PRO A 1 723 ? 12.806 4.735 23.831 1.00 70.94 723 PRO A N 1
ATOM 5698 C CA . PRO A 1 723 ? 13.052 5.927 24.647 1.00 70.94 723 PRO A CA 1
ATOM 5699 C C . PRO A 1 723 ? 13.664 7.058 23.805 1.00 70.94 723 PRO A C 1
ATOM 5701 O O . PRO A 1 723 ? 14.233 6.792 22.760 1.00 70.94 723 PRO A O 1
ATOM 5704 N N . ASP A 1 724 ? 13.606 8.313 24.254 1.00 68.81 724 ASP A N 1
ATOM 5705 C CA . ASP A 1 724 ? 14.316 9.416 23.581 1.00 68.81 724 ASP A CA 1
ATOM 5706 C C . ASP A 1 724 ? 15.827 9.091 23.444 1.00 68.81 724 ASP A C 1
ATOM 5708 O O . ASP A 1 724 ? 16.420 8.620 24.422 1.00 68.81 724 ASP A O 1
ATOM 5712 N N . PRO A 1 725 ? 16.477 9.362 22.289 1.00 64.69 725 PRO A N 1
ATOM 5713 C CA . PRO A 1 725 ? 17.916 9.153 22.089 1.00 64.69 725 PRO A CA 1
ATOM 5714 C C . PRO A 1 725 ? 18.831 9.747 23.171 1.00 64.69 725 PRO A C 1
ATOM 5716 O O . PRO A 1 725 ? 19.965 9.301 23.350 1.00 64.69 725 PRO A O 1
ATOM 5719 N N . THR A 1 726 ? 18.359 10.787 23.852 1.00 65.50 726 THR A N 1
ATOM 5720 C CA . THR A 1 726 ? 19.050 11.529 24.911 1.00 65.50 726 THR A CA 1
ATOM 5721 C C . THR A 1 726 ? 18.492 11.241 26.310 1.00 65.50 726 THR A C 1
ATOM 5723 O O . THR A 1 726 ? 19.030 11.736 27.304 1.00 65.50 726 THR A O 1
ATOM 5726 N N . GLY A 1 727 ? 17.429 10.438 26.394 1.00 70.75 727 GLY A N 1
ATOM 5727 C CA . GLY A 1 727 ? 16.699 10.116 27.613 1.00 70.75 727 GLY A CA 1
ATOM 5728 C C . GLY A 1 727 ? 17.221 8.892 28.371 1.00 70.75 727 GLY A C 1
ATOM 5729 O O . GLY A 1 727 ? 18.199 8.237 28.002 1.00 70.75 727 GLY A O 1
ATOM 5730 N N . SER A 1 728 ? 16.548 8.589 29.481 1.00 80.69 728 SER A N 1
ATOM 5731 C CA . SER A 1 728 ? 16.815 7.402 30.298 1.00 80.69 728 SER A CA 1
ATOM 5732 C C . SER A 1 728 ? 16.364 6.118 29.577 1.00 80.69 728 SER A C 1
ATOM 5734 O O . SER A 1 728 ? 15.376 6.153 28.839 1.00 80.69 728 SER A O 1
ATOM 5736 N N . PRO A 1 729 ? 17.027 4.965 29.805 1.00 88.31 729 PRO A N 1
ATOM 5737 C CA . PRO A 1 729 ? 16.577 3.676 29.291 1.00 88.31 729 PRO A CA 1
ATOM 5738 C C . PRO A 1 729 ? 15.146 3.369 29.720 1.00 88.31 729 PRO A C 1
ATOM 5740 O O . PRO A 1 729 ? 14.704 3.774 30.795 1.00 88.31 729 PRO A O 1
ATOM 5743 N N . ARG A 1 730 ? 14.434 2.581 28.919 1.00 90.31 730 ARG A N 1
ATOM 5744 C CA . ARG A 1 730 ? 13.083 2.139 29.263 1.00 90.31 730 ARG A CA 1
ATOM 5745 C C . ARG A 1 730 ? 13.112 0.706 29.767 1.00 90.31 730 ARG A C 1
ATOM 5747 O O . ARG A 1 730 ? 13.617 -0.170 29.070 1.00 90.31 730 ARG A O 1
ATOM 5754 N N . GLY A 1 731 ? 12.572 0.465 30.959 1.00 93.94 731 GLY A N 1
ATOM 5755 C CA . GLY A 1 731 ? 12.621 -0.840 31.611 1.00 93.94 731 GLY A CA 1
ATOM 5756 C C . GLY A 1 731 ? 11.273 -1.350 32.082 1.00 93.94 731 GLY A C 1
ATOM 5757 O O . GLY A 1 731 ? 10.415 -0.578 32.504 1.00 93.94 731 GLY A O 1
ATOM 5758 N N . VAL A 1 732 ? 11.119 -2.668 32.066 1.00 96.81 732 VAL A N 1
ATOM 5759 C CA . VAL A 1 732 ? 10.006 -3.369 32.707 1.00 96.81 732 VAL A CA 1
ATOM 5760 C C . VAL A 1 732 ? 10.534 -4.478 33.610 1.00 96.81 732 VAL A C 1
ATOM 5762 O O . VAL A 1 732 ? 11.594 -5.057 33.359 1.00 96.81 732 VAL A O 1
ATOM 5765 N N . MET A 1 733 ? 9.781 -4.790 34.657 1.00 96.69 733 MET A N 1
ATOM 5766 C CA . MET A 1 733 ? 9.970 -5.966 35.495 1.00 96.69 733 MET A CA 1
ATOM 5767 C C . MET A 1 733 ? 8.819 -6.941 35.256 1.00 96.69 733 MET A C 1
ATOM 5769 O O . MET A 1 733 ? 7.653 -6.547 35.237 1.00 96.69 733 MET A O 1
ATOM 5773 N N . VAL A 1 734 ? 9.159 -8.212 35.058 1.00 97.69 734 VAL A N 1
ATOM 5774 C CA . VAL A 1 734 ? 8.211 -9.303 34.839 1.00 97.69 734 VAL A CA 1
ATOM 5775 C C . VAL A 1 734 ? 8.391 -10.343 35.930 1.00 97.69 734 VAL A C 1
ATOM 5777 O O . VAL A 1 734 ? 9.498 -10.848 36.111 1.00 97.69 734 VAL A O 1
ATOM 5780 N N . GLN A 1 735 ? 7.300 -10.699 36.60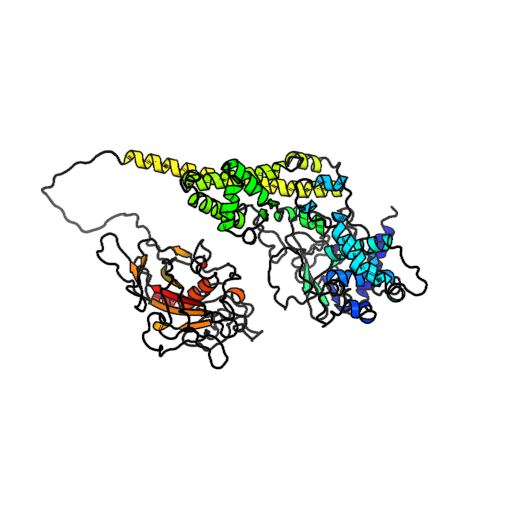7 1.00 97.62 735 GLN A N 1
ATOM 5781 C CA . GLN A 1 735 ? 7.245 -11.825 37.542 1.00 97.62 735 GLN A CA 1
ATOM 5782 C C . GLN A 1 735 ? 6.243 -12.857 37.024 1.00 97.62 735 GLN A C 1
ATOM 5784 O O . GLN A 1 735 ? 5.123 -12.503 36.653 1.00 97.62 735 GLN A O 1
ATOM 5789 N N . ILE A 1 736 ? 6.649 -14.127 37.012 1.00 97.38 736 ILE A N 1
ATOM 5790 C CA . ILE A 1 736 ? 5.803 -15.278 36.680 1.00 97.38 736 ILE A CA 1
ATOM 5791 C C . ILE A 1 736 ? 5.600 -16.117 37.941 1.00 97.38 736 ILE A C 1
ATOM 5793 O O . ILE A 1 736 ? 6.564 -16.428 38.641 1.00 97.38 736 ILE A O 1
ATOM 5797 N N . CYS A 1 737 ? 4.360 -16.525 38.199 1.00 96.81 737 CYS A N 1
ATOM 5798 C CA . CYS A 1 737 ? 3.960 -17.363 39.323 1.00 96.81 737 CYS A CA 1
ATOM 5799 C C . CYS A 1 737 ? 3.145 -18.576 38.861 1.00 96.81 737 CYS A C 1
ATOM 5801 O O . CYS A 1 737 ? 2.455 -18.545 37.837 1.00 96.81 737 CYS A O 1
ATOM 5803 N N . CYS A 1 738 ? 3.168 -19.626 39.677 1.00 95.12 738 CYS A N 1
ATOM 5804 C CA . CYS A 1 738 ? 2.249 -20.749 39.543 1.00 95.12 738 CYS A CA 1
ATOM 5805 C C . CYS A 1 738 ? 0.791 -20.281 39.715 1.00 95.12 738 CYS A C 1
ATOM 5807 O O . CYS A 1 738 ? 0.475 -19.496 40.615 1.00 95.12 738 CYS A O 1
ATOM 5809 N N . ASP A 1 739 ? -0.108 -20.790 38.876 1.00 91.19 739 ASP A N 1
ATOM 5810 C CA . ASP A 1 739 ? -1.549 -20.570 38.974 1.00 91.19 739 ASP A CA 1
ATOM 5811 C C . ASP A 1 739 ? -2.128 -21.421 40.110 1.00 91.19 739 ASP A C 1
ATOM 5813 O O . ASP A 1 739 ? -2.261 -22.639 39.999 1.00 91.19 739 ASP A O 1
ATOM 5817 N N . SER A 1 740 ? -2.494 -20.774 41.218 1.00 84.94 740 SER A N 1
ATOM 5818 C CA . SER A 1 740 ? -2.999 -21.451 42.417 1.00 84.94 740 SER A CA 1
ATOM 5819 C C . SER A 1 740 ? -4.354 -22.142 42.230 1.00 84.94 740 SER A C 1
ATOM 5821 O O . SER A 1 740 ? -4.765 -22.907 43.105 1.00 84.94 740 SER A O 1
ATOM 5823 N N . TYR A 1 741 ? -5.050 -21.898 41.115 1.00 82.88 741 TYR A N 1
ATOM 5824 C CA . TYR A 1 741 ? -6.286 -22.596 40.757 1.00 82.88 741 TYR A CA 1
ATOM 5825 C C . TYR A 1 741 ? -6.078 -23.784 39.818 1.00 82.88 741 TYR A C 1
ATOM 5827 O O . TYR A 1 741 ? -7.049 -24.478 39.510 1.00 82.88 741 TYR A O 1
ATOM 5835 N N . ASN A 1 742 ? -4.842 -24.050 39.394 1.00 83.44 742 ASN A N 1
ATOM 5836 C CA . ASN A 1 742 ? -4.506 -25.174 38.535 1.00 83.44 742 ASN A CA 1
ATOM 5837 C C . ASN A 1 742 ? -3.414 -26.041 39.171 1.00 83.44 742 ASN A C 1
ATOM 5839 O O . ASN A 1 742 ? -2.243 -25.672 39.191 1.00 83.44 742 ASN A O 1
ATOM 5843 N N . ASP A 1 743 ? -3.783 -27.250 39.599 1.00 80.50 743 ASP A N 1
ATOM 5844 C CA . ASP A 1 743 ? -2.840 -28.222 40.171 1.00 80.50 743 ASP A CA 1
ATOM 5845 C C . ASP A 1 743 ? -1.717 -28.628 39.186 1.00 80.50 743 ASP A C 1
ATOM 5847 O O . ASP A 1 743 ? -0.683 -29.139 39.614 1.00 80.50 743 ASP A O 1
ATOM 5851 N N . ASN A 1 744 ? -1.894 -28.395 37.876 1.00 80.31 744 ASN A N 1
ATOM 5852 C CA . ASN A 1 744 ? -0.882 -28.644 36.842 1.00 80.31 744 ASN A CA 1
ATOM 5853 C C . ASN A 1 744 ? 0.049 -27.443 36.588 1.00 80.31 744 ASN A C 1
ATOM 5855 O O . ASN A 1 744 ? 0.966 -27.548 35.773 1.00 80.31 744 ASN A O 1
ATOM 5859 N N . SER A 1 745 ? -0.162 -26.310 37.260 1.00 88.75 745 SER A N 1
ATOM 5860 C CA . SER A 1 745 ? 0.731 -25.151 37.206 1.00 88.75 745 SER A CA 1
ATOM 5861 C C . SER A 1 745 ? 1.844 -25.296 38.245 1.00 88.75 745 SER A C 1
ATOM 5863 O O . SER A 1 745 ? 1.832 -24.657 39.295 1.00 88.75 745 SER A O 1
ATOM 5865 N N . THR A 1 746 ? 2.794 -26.200 37.993 1.00 90.81 746 THR A N 1
ATOM 5866 C CA . THR A 1 746 ? 3.986 -26.354 38.843 1.00 90.81 746 THR A CA 1
ATOM 5867 C C . THR A 1 746 ? 5.201 -25.691 38.210 1.00 90.81 746 THR A C 1
ATOM 5869 O O . THR A 1 746 ? 5.257 -25.486 36.995 1.00 90.81 746 THR A O 1
ATOM 5872 N N . THR A 1 747 ? 6.213 -25.398 39.025 1.00 92.19 747 THR A N 1
ATOM 5873 C CA . THR A 1 747 ? 7.484 -24.841 38.550 1.00 92.19 747 THR A CA 1
ATOM 5874 C C . THR A 1 747 ? 8.141 -25.736 37.498 1.00 92.19 747 THR A C 1
ATOM 5876 O O . THR A 1 747 ? 8.652 -25.230 36.506 1.00 92.19 747 THR A O 1
ATOM 5879 N N . GLU A 1 748 ? 8.056 -27.061 37.654 1.00 89.75 748 GLU A N 1
ATOM 5880 C CA . GLU A 1 748 ? 8.594 -28.028 36.689 1.00 89.75 748 GLU A CA 1
ATOM 5881 C C . GLU A 1 748 ? 7.825 -28.018 35.361 1.00 89.75 748 GLU A C 1
ATOM 5883 O O . GLU A 1 748 ? 8.413 -28.232 34.303 1.00 89.75 748 GLU A O 1
ATOM 5888 N N . MET A 1 749 ? 6.511 -27.775 35.398 1.00 88.50 749 MET A N 1
ATOM 5889 C CA . MET A 1 749 ? 5.692 -27.690 34.187 1.00 88.50 749 MET A CA 1
ATOM 5890 C C . MET A 1 749 ? 5.968 -26.400 33.415 1.00 88.50 749 MET A C 1
ATOM 5892 O O . MET A 1 749 ? 6.061 -26.441 32.190 1.00 88.50 749 MET A O 1
ATOM 5896 N N . ILE A 1 750 ? 6.151 -25.275 34.115 1.00 90.19 750 ILE A N 1
ATOM 5897 C CA . ILE A 1 750 ? 6.538 -24.004 33.487 1.00 90.19 750 ILE A CA 1
ATOM 5898 C C . ILE A 1 750 ? 7.955 -24.106 32.900 1.00 90.19 750 ILE A C 1
ATOM 5900 O O . ILE A 1 750 ? 8.172 -23.712 31.758 1.00 90.19 750 ILE A O 1
ATOM 5904 N N . GLU A 1 751 ? 8.893 -24.733 33.613 1.00 89.94 751 GLU A N 1
ATOM 5905 C CA . GLU A 1 751 ? 10.241 -25.012 33.097 1.00 89.94 751 GLU A CA 1
ATOM 5906 C C . GLU A 1 751 ? 10.212 -25.936 31.867 1.00 89.94 751 GLU A C 1
ATOM 5908 O O . GLU A 1 751 ? 10.880 -25.676 30.865 1.00 89.94 751 GLU A O 1
ATOM 5913 N N . GLY A 1 752 ? 9.385 -26.985 31.891 1.00 85.06 752 GLY A N 1
ATOM 5914 C CA . GLY A 1 752 ? 9.166 -27.853 30.734 1.00 85.06 752 GLY A CA 1
ATOM 5915 C C . GLY A 1 752 ? 8.557 -27.114 29.538 1.00 85.06 752 GLY A C 1
ATOM 5916 O O . GLY A 1 752 ? 8.917 -27.392 28.392 1.00 85.06 752 GLY A O 1
ATOM 5917 N N . PHE A 1 753 ? 7.671 -26.148 29.791 1.00 84.50 753 PHE A N 1
ATOM 5918 C CA . PHE A 1 753 ? 7.083 -25.294 28.762 1.00 84.50 753 PHE A CA 1
ATOM 5919 C C . PHE A 1 753 ? 8.126 -24.376 28.103 1.00 84.50 753 PHE A C 1
ATOM 5921 O O . PHE A 1 753 ? 8.181 -24.323 26.870 1.00 84.50 753 PHE A O 1
ATOM 5928 N N . GLU A 1 754 ? 8.996 -23.728 28.887 1.00 86.25 754 GLU A N 1
ATOM 5929 C CA . GLU A 1 754 ? 10.121 -22.926 28.372 1.00 86.25 754 GLU A CA 1
ATOM 5930 C C . GLU A 1 754 ? 11.079 -23.772 27.515 1.00 86.25 754 GLU A C 1
ATOM 5932 O O . GLU A 1 754 ? 11.471 -23.369 26.413 1.00 86.25 754 GLU A O 1
ATOM 5937 N N . ALA A 1 755 ? 11.404 -24.983 27.979 1.00 77.75 755 ALA A N 1
ATOM 5938 C CA . ALA A 1 755 ? 12.327 -25.886 27.295 1.00 77.75 755 ALA A CA 1
ATOM 5939 C C . ALA A 1 755 ? 11.746 -26.500 26.006 1.00 77.75 755 ALA A C 1
ATOM 5941 O O . ALA A 1 755 ? 12.478 -26.709 25.039 1.00 77.75 755 ALA A O 1
ATOM 5942 N N . GLY A 1 756 ? 10.445 -26.806 25.973 1.00 67.25 756 GLY A N 1
ATOM 5943 C CA . GLY A 1 756 ? 9.849 -27.649 24.930 1.00 67.25 756 GLY A CA 1
ATOM 5944 C C . GLY A 1 756 ? 8.886 -26.960 23.961 1.00 67.25 756 GLY A C 1
ATOM 5945 O O . GLY A 1 756 ? 8.856 -27.340 22.793 1.00 67.25 756 GLY A O 1
ATOM 5946 N N . CYS A 1 757 ? 8.106 -25.971 24.409 1.00 54.41 757 CYS A N 1
ATOM 5947 C CA . CYS A 1 757 ? 6.831 -25.634 23.753 1.00 54.41 757 CYS A CA 1
ATOM 5948 C C . CYS A 1 757 ? 6.615 -24.150 23.432 1.00 54.41 757 CYS A C 1
ATOM 5950 O O . CYS A 1 757 ? 5.741 -23.837 22.626 1.00 54.41 757 CYS A O 1
ATOM 5952 N N . CYS A 1 758 ? 7.361 -23.234 24.051 1.00 59.41 758 CYS A N 1
ATOM 5953 C CA . CYS A 1 758 ? 7.203 -21.806 23.798 1.00 59.41 758 CYS A CA 1
ATOM 5954 C C . CYS A 1 758 ? 7.893 -21.434 22.478 1.00 59.41 758 CYS A C 1
ATOM 5956 O O . CYS A 1 758 ? 9.074 -21.112 22.466 1.00 59.41 758 CYS A O 1
ATOM 5958 N N . VAL A 1 759 ? 7.180 -21.568 21.362 1.00 62.62 759 VAL A N 1
ATOM 5959 C CA . VAL A 1 759 ? 7.550 -20.955 20.085 1.00 62.62 759 VAL A CA 1
ATOM 5960 C C . VAL A 1 759 ? 6.494 -19.906 19.815 1.00 62.62 759 VAL A C 1
ATOM 5962 O O . VAL A 1 759 ? 5.363 -20.232 19.473 1.00 62.62 759 VAL A O 1
ATOM 5965 N N . ILE A 1 760 ? 6.862 -18.659 20.050 1.00 65.25 760 ILE A N 1
ATOM 5966 C CA . ILE A 1 760 ? 6.072 -17.493 19.691 1.00 65.25 760 ILE A CA 1
ATOM 5967 C C . ILE A 1 760 ? 6.630 -17.090 18.323 1.00 65.25 760 ILE A C 1
ATOM 5969 O O . ILE A 1 760 ? 7.853 -17.075 18.172 1.00 65.25 760 ILE A O 1
ATOM 5973 N N . PHE A 1 761 ? 5.783 -16.851 17.317 1.00 56.75 761 PHE A N 1
ATOM 5974 C CA . PHE A 1 761 ? 6.176 -16.512 15.926 1.00 56.75 761 PHE A CA 1
ATOM 5975 C C . PHE A 1 761 ? 6.627 -17.674 15.010 1.00 56.75 761 PHE A C 1
ATOM 5977 O O . PHE A 1 761 ? 7.676 -17.582 14.367 1.00 56.75 761 PHE A O 1
ATOM 5984 N N . GLY A 1 762 ? 5.858 -18.768 14.961 1.00 45.50 762 GLY A N 1
ATOM 5985 C CA . GLY A 1 762 ? 6.111 -19.931 14.091 1.00 45.50 762 GLY A CA 1
ATOM 5986 C C . GLY A 1 762 ? 5.388 -19.913 12.750 1.00 45.50 762 GLY A C 1
ATOM 5987 O O . GLY A 1 762 ? 4.300 -19.300 12.681 1.00 45.50 762 GLY A O 1
#